Protein AF-0000000066246703 (afdb_homodimer)

Organism: Dehalococcoides mccartyi (strain CBDB1) (NCBI:txid255470)

InterPro domains:
  IPR011063 tRNA(Ile)-lysidine/2-thiocytidine synthase, N-terminal [PF01171] (22-210)
  IPR012094 tRNA(Ile)-lysidine synthase [MF_01161] (6-323)
  IPR012094 tRNA(Ile)-lysidine synthase [PTHR43033] (11-282)
  IPR012795 tRNA(Ile)-lysidine synthase, N-terminal [TIGR02432] (22-214)
  IPR012795 tRNA(Ile)-lysidine synthase, N-terminal [cd01992] (22-214)
  IPR012796 Lysidine-tRNA(Ile) synthetase, C-terminal [PF11734] (393-462)
  IPR012796 Lysidine-tRNA(Ile) synthetase, C-terminal [SM00977] (393-465)
  IPR012796 Lysidine-tRNA(Ile) synthetase, C-terminal [TIGR02433] (393-437)
  IPR014729 Rossmann-like alpha/beta/alpha sandwich fold [G3DSA:3.40.50.620] (1-221)

Foldseek 3Di:
DLLVVLVVVCVVQVVDAAAFEEEQEAQLALLSVLVVVSVLVVCVVHHYHYAYEYEQQCPPVVLSVVSVVNVVVVCVVSVHHYDYDYDHLVVQCVVVVDQSLVSVVLVVVLRVLQVCVVVVGPAYEYRDELLQQLLQLVVCVVVVQPLVSLLGDDQWDWDQRPPRGIHIYGYSRHHDDPVVSNVSCVVVVHDGDHCPPPVPSCVSSVCCVPPVVVVVCVVPVCVSVVSNVSSNVSVVVVVVLLVVLVVVCVVAWDDDPFKIKGFLVVLVPDDPSSNLVNVVVNVCVNVVHQVPPGSVQSVVLVVCSPPDFQDWDADPPRWIWGHADTMIMIGPPPLVVAPFDAFADKDWDAAQDWDDGRQKIKGKYKDQDPPPPPPVDALQKDKFQDVLQDGGKMKAADDPPQWAAFAPHDDIDHPVVVCVVVRPHPSCRRRFMFIDGPSYTQDRGSPTGGNSTDDDPPRRMMMMMGMDGDD/DLLVVLVVVCVVQVVDAAAFEEEQEAQLALLSVLVVVSVLVVCVVHHYHYAYEYEQQCPPVVLSVVSVVNVVVVCVVSVHHYDYDYDHLVVQCVVVVDQSLVSVVLVVVLRVLQVCVVVVGPAYEYRDELLQQLLQLVVCVVVVQPLVSLLGDDQWDWDQRPPRGIHIYGYSRHHDDPVRSNVSCVVVVHDGDHPPCPVPSCVSSVCCNPPVVVVVCVVPVCVSVVSNVSSNVSVVVVVVLLVVLVVVCVVAWDDDPFKIKGFLVSLVPDDPSSNLVNVVVNVCVNVVHQVPPGSVQSVVLVVCSPPDFQDKDADPPRWIWGHADTIIMIGPPPLVVAPFDAFADKDWDAAQDWDDGDQKIKGKYKDQDPPPPPPVDALQKDKFQDVLQDGGKMKAADDPPQWAAFAPHDDIDHPVVVCVVVRPHPSNRRRFMFIDGPSYTQDRGSPTGGNSTDDDPPRRMMMMMGMDGDD

Radius of gyration: 39.19 Å; Cα contacts (8 Å, |Δi|>4): 1667; chains: 2; bounding box: 87×118×100 Å

Solvent-accessible surface area (backbone atoms only — not comparable to full-atom values): 49951 Å² total; per-residue (Å²): 113,68,59,56,53,38,50,52,49,33,62,73,68,58,69,73,52,68,72,32,32,35,33,34,46,40,71,30,29,42,44,22,47,36,45,49,55,48,48,54,58,44,23,72,76,57,44,32,46,67,33,39,35,32,77,30,50,51,81,49,60,69,62,33,49,51,31,51,50,50,43,50,50,52,28,59,77,70,71,39,57,73,48,76,48,80,42,62,38,68,61,52,13,67,72,63,76,44,52,68,38,55,29,44,49,50,51,48,51,50,50,51,36,46,52,32,62,73,71,61,35,65,31,36,35,40,47,44,26,36,56,52,28,54,49,41,21,50,50,25,46,49,68,22,43,37,53,71,30,34,29,38,67,60,57,66,43,80,40,67,44,88,96,62,43,80,35,41,37,31,29,67,37,46,87,34,45,60,69,54,29,47,50,48,28,56,75,70,70,50,81,52,47,74,72,76,52,83,75,48,61,42,60,70,56,48,44,42,60,70,54,47,49,58,55,48,33,72,75,28,79,59,24,72,61,21,44,49,49,23,13,51,50,29,40,41,42,47,50,50,51,48,53,56,32,52,57,46,43,71,71,55,47,45,74,60,88,60,25,40,34,32,46,41,71,62,56,68,70,43,55,69,43,49,45,53,52,39,53,50,51,52,48,25,66,75,63,64,45,60,83,94,62,50,54,65,60,55,50,51,50,60,65,48,67,78,48,61,64,62,45,68,48,82,44,81,94,72,28,33,40,36,31,43,89,59,32,39,38,39,32,45,68,69,68,67,68,42,90,56,48,70,42,79,63,78,41,75,44,54,83,64,34,77,36,79,50,62,49,31,36,38,40,30,39,75,37,69,58,73,76,82,68,68,79,85,51,59,59,40,47,46,72,29,15,33,84,63,43,53,74,62,34,34,37,29,43,73,56,93,83,42,58,36,32,45,56,93,50,92,61,68,40,47,40,67,58,52,37,54,74,66,68,50,53,67,79,41,53,60,29,41,46,28,37,29,28,92,92,37,47,38,25,43,60,56,76,47,45,12,45,76,17,52,66,58,95,83,49,56,38,27,31,37,40,33,59,39,75,53,129,113,69,60,56,53,38,51,52,49,33,61,74,69,60,69,73,51,68,71,32,34,35,33,34,46,39,71,31,29,42,45,21,46,37,44,50,54,48,48,54,58,43,23,72,75,56,45,32,45,68,34,38,35,31,76,31,51,51,82,49,59,70,62,33,51,50,32,52,51,51,45,51,49,52,28,59,76,71,72,40,56,74,46,75,49,79,46,61,38,67,61,52,13,68,73,64,77,44,52,68,38,56,30,46,50,51,51,47,51,50,51,51,35,46,52,31,63,75,71,61,35,66,32,36,36,41,47,47,27,36,57,51,28,52,50,41,20,50,50,23,46,48,68,23,44,36,52,71,30,33,28,39,66,60,58,65,43,79,42,68,41,88,96,63,44,80,36,44,37,29,31,67,37,47,87,34,45,61,69,55,30,46,49,47,28,56,76,69,69,49,81,54,47,75,68,76,55,84,76,48,62,42,60,70,56,48,44,41,61,70,54,48,48,57,54,49,33,72,76,28,78,58,23,72,61,22,43,50,49,23,14,52,50,29,39,42,42,47,51,52,53,50,54,57,33,51,57,46,42,72,72,55,47,44,77,58,88,62,26,40,32,33,46,44,71,63,56,68,69,43,55,68,44,49,45,54,53,39,52,49,51,53,46,24,65,75,64,64,45,61,82,94,62,50,55,64,59,54,50,49,50,60,65,48,67,78,48,62,64,63,44,69,48,83,43,82,94,71,28,35,40,34,31,44,89,59,31,39,37,39,30,47,67,68,68,67,68,42,90,55,48,70,42,80,63,80,40,76,44,54,82,64,32,77,35,80,52,62,48,32,36,37,40,30,40,78,37,70,59,73,77,82,69,66,83,83,51,60,59,40,49,48,73,29,14,33,82,62,43,53,73,62,33,32,37,28,42,73,56,92,82,42,58,34,31,44,54,93,51,91,61,70,41,48,40,68,57,51,39,56,76,65,68,51,53,68,78,41,52,60,28,39,45,28,38,29,27,93,92,37,47,38,25,42,60,57,77,48,44,12,45,79,16,51,66,56,93,85,48,57,38,28,30,36,41,34,58,39,78,55,129

Nearest PDB structures (foldseek):
  3a2k-assembly2_B  TM=8.149E-01  e=2.353E-35  Geobacillus kaustophilus
  2e89-assembly2_C  TM=8.906E-01  e=2.451E-23  Aquifex aeolicus
  1ni5-assembly1_A-2  TM=6.206E-01  e=4.587E-25  Escherichia coli
  6scy-assembly1_A  TM=7.473E-01  e=1.588E-11  Methanococcus maripaludis S2
  3hj7-assembly1_A  TM=7.974E-01  e=1.014E-09  Geobacillus kaustophilus

Sequence (942 aa):
MLTERVSKYIKKQGLVSAGDEILLAVSGGPDSVCMLYIMHKLSREMGFSLRLAHLNHGLRAEESDRDAAYVTELASALGLPLCQQKVSVKAYQAEHHLSLEEAAREMRYAFLCRTAAEFGSAAVAVGHTLDDNIETVMLHLVRGSGTRGLQGLRPVLNRTIAGAGCLRVIRPLLCLGRAETQVYCREAGLLPRQDITNLSTEPLRNRIRLEVLPLLKTINPAFEETILRTAFIAGEEMALLDEVTSQMKAELVIRQDDVLMIEKIEMQRLHPALKRNLLRQMMEELLGGLKDIEARHIENIVQTMDKPAGRRIDLPYKLVFQVDYEHYLLGWGIDELCPYPPCQGEYRLGVGTETFLDGWVVKTEILPSPIGLDLSESSLVAYLDMDKAGTDLIVRTRAEGDQFQPLGMEDAKSLKEFMIDNKIPRNWRARVPLLISSKEILWLVGYRIGESAKVDENTRRVLRVEFRLLGMLTERVSKYIKKQGLVSAGDEILLAVSGGPDSVCMLYIMHKLSREMGFSLRLAHLNHGLRAEESDRDAAYVTELASALGLPLCQQKVSVKAYQAEHHLSLEEAAREMRYAFLCRTAAEFGSAAVAVGHTLDDNIETVMLHLVRGSGTRGLQGLRPVLNRTIAGAGCLRVIRPLLCLGRAETQVYCREAGLLPRQDITNLSTEPLRNRIRLEVLPLLKTINPAFEETILRTAFIAGEEMALLDEVTSQMKAELVIRQDDVLMIEKIEMQRLHPALKRNLLRQMMEELLGGLKDIEARHIENIVQTMDKPAGRRIDLPYKLVFQVDYEHYLLGWGIDELCPYPPCQGEYRLGVGTETFLDGWVVKTEILPSPIGLDLSESSLVAYLDMDKAGTDLIVRTRAEGDQFQPLGMEDAKSLKEFMIDNKIPRNWRARVPLLISSKEILWLVGYRIGESAKVDENTRRVLRVEFRLLG

Secondary structure (DSSP, 8-state):
-HHHHHHHHHHHHT---TT-EEEEE--SSHHHHHHHHHHHHHHHHHT-EEEEEEEE--TTHHHHHHHHHHHHHHHHHHT--EEEEE--HHHHHHHHT--HHHHHHHHHHHHHHHHHHHHT-SEEE----HHHHHHHHHHHHHHT-HHHHTT---SEEEEEETTTEEEEEE-TTTTS-HHHHHHHHHHTT-------TTS-S-HHHHHIIIIIHHHHHHH-TTHHHHHHHHHHHHHHHHHHHHHHHHHHHHHHEEEETTEEEEEHHHHHHS-HHHHHHHHHHHHHHHHSS-TT--HHHHHHHHHHHTSPTT-EEE-GGG-EEEE-SSEEEEES-GGGG-SSPP--S-EEEPTTSEEEETTEEEEEEEES-STT--TTS-TTEEEEEHHHH-S-EEEE---TT-EE-BTT-SS-EEHHHHHHHTT--HHHHTT--EEEETTEEEEETTTEEBGGG---TT---EEEEEEEE--/-HHHHHHHHHHHHT---TT-EEEEE--SSHHHHHHHHHHHHHHHHHT-EEEEEEEE--TTHHHHHHHHHHHHHHHHHHT--EEEEE--HHHHHHHHT--HHHHHHHHHHHHHHHHHHHHT-SEEE----HHHHHHHHHHHHHHT-HHHHTT---SEEEEEETTTEEEEEE-TTTTS-HHHHHHHHHHTT-------GGG-S-HHHHHIIIIIHHHHHHH-TTHHHHHHHHHHHHHHHHHHHHHHHHHHHHHHEEEETTEEEEEHHHHHHS-HHHHHHHHHHHHHHHHSS-TT--HHHHHHHHHHTTSPTT-EEE-GGG-EEEE-SSEEEEES-GGGG-SSPP--S-EEEPTTSEEEETTEEEEEEEES-STT--TTS-TTEEEEEHHHH-S-EEEE---TT-EE-BTT-SS-EEHHHHHHHTT--HHHHTT--EEEETTEEEEETTTEEBGGG---TT---EEEEEEEE--

pLDDT: mean 89.45, std 8.92, range [43.19, 98.25]

Structure (mmCIF, N/CA/C/O backbone):
data_AF-0000000066246703-model_v1
#
loop_
_entity.id
_entity.type
_entity.pdbx_description
1 polymer 'tRNA(Ile)-lysidine synthase'
#
loop_
_atom_site.group_PDB
_atom_site.id
_atom_site.type_symbol
_atom_site.label_atom_id
_atom_site.label_alt_id
_atom_site.label_comp_id
_atom_site.label_asym_id
_atom_site.label_entity_id
_atom_site.label_seq_id
_atom_site.pdbx_PDB_ins_code
_atom_site.Cartn_x
_atom_site.Cartn_y
_atom_site.Cartn_z
_atom_site.occupancy
_atom_site.B_iso_or_equiv
_atom_site.auth_seq_id
_atom_site.auth_comp_id
_atom_site.auth_asym_id
_atom_site.auth_atom_id
_atom_site.pdbx_PDB_model_num
ATOM 1 N N . MET A 1 1 ? -27.906 -14.508 -15.797 1 78.5 1 MET A N 1
ATOM 2 C CA . MET A 1 1 ? -26.469 -14.633 -15.641 1 78.5 1 MET A CA 1
ATOM 3 C C . MET A 1 1 ? -25.906 -13.445 -14.867 1 78.5 1 MET A C 1
ATOM 5 O O . MET A 1 1 ? -25.25 -13.625 -13.828 1 78.5 1 MET A O 1
ATOM 9 N N . LEU A 1 2 ? -26.469 -12.133 -15.141 1 91.75 2 LEU A N 1
ATOM 10 C CA . LEU A 1 2 ? -25.938 -10.961 -14.461 1 91.75 2 LEU A CA 1
ATOM 11 C C . LEU A 1 2 ? -26.453 -10.875 -13.031 1 91.75 2 LEU A C 1
ATOM 13 O O . LEU A 1 2 ? -25.719 -10.547 -12.109 1 91.75 2 LEU A O 1
ATOM 17 N N . THR A 1 3 ? -27.75 -11.297 -12.852 1 94 3 THR A N 1
ATOM 18 C CA . THR A 1 3 ? -28.375 -11.258 -11.539 1 94 3 THR A CA 1
ATOM 19 C C . THR A 1 3 ? -27.656 -12.188 -10.57 1 94 3 THR A C 1
ATOM 21 O O . THR A 1 3 ? -27.5 -11.859 -9.391 1 94 3 THR A O 1
ATOM 24 N N . GLU A 1 4 ? -27.219 -13.281 -11.086 1 94.69 4 GLU A N 1
ATOM 25 C CA . GLU A 1 4 ? -26.5 -14.242 -10.258 1 94.69 4 GLU A CA 1
ATOM 26 C C . GLU A 1 4 ? -25.156 -13.703 -9.805 1 94.69 4 GLU A C 1
ATOM 28 O O . GLU A 1 4 ? -24.734 -13.914 -8.664 1 94.69 4 GLU A O 1
ATOM 33 N N . ARG A 1 5 ? -24.531 -13.07 -10.695 1 94.88 5 ARG A N 1
ATOM 34 C CA . ARG A 1 5 ? -23.25 -12.469 -10.367 1 94.88 5 ARG A CA 1
ATOM 35 C C . ARG A 1 5 ? -23.391 -11.398 -9.297 1 94.88 5 ARG A C 1
ATOM 37 O O . ARG A 1 5 ? -22.578 -11.305 -8.383 1 94.88 5 ARG A O 1
ATOM 44 N N . VAL A 1 6 ? -24.422 -10.578 -9.414 1 96.62 6 VAL A N 1
ATOM 45 C CA . VAL A 1 6 ? -24.672 -9.523 -8.438 1 96.62 6 VAL A CA 1
ATOM 46 C C . VAL A 1 6 ? -25.047 -10.141 -7.094 1 96.62 6 VAL A C 1
ATOM 48 O O . VAL A 1 6 ? -24.641 -9.656 -6.035 1 96.62 6 VAL A O 1
ATOM 51 N N . SER A 1 7 ? -25.828 -11.195 -7.16 1 96.75 7 SER A N 1
ATOM 52 C CA . SER A 1 7 ? -26.219 -11.898 -5.945 1 96.75 7 SER A CA 1
ATOM 53 C C . SER A 1 7 ? -25 -12.406 -5.188 1 96.75 7 SER A C 1
ATOM 55 O O . SER A 1 7 ? -24.875 -12.211 -3.975 1 96.75 7 SER A O 1
ATOM 57 N N . LYS A 1 8 ? -24.109 -13.039 -5.922 1 94.31 8 LYS A N 1
ATOM 58 C CA . LYS A 1 8 ? -22.875 -13.555 -5.324 1 94.31 8 LYS A CA 1
ATOM 59 C C . LYS A 1 8 ? -22.031 -12.422 -4.75 1 94.31 8 LYS A C 1
ATOM 61 O O . LYS A 1 8 ? -21.438 -12.57 -3.678 1 94.31 8 LYS A O 1
ATOM 66 N N . TYR A 1 9 ? -22 -11.352 -5.445 1 94.31 9 TYR A N 1
ATOM 67 C CA . TYR A 1 9 ? -21.219 -10.195 -5.02 1 94.31 9 TYR A CA 1
ATOM 68 C C . TYR A 1 9 ? -21.797 -9.594 -3.742 1 94.31 9 TYR A C 1
ATOM 70 O O . TYR A 1 9 ? -21.062 -9.266 -2.814 1 94.31 9 TYR A O 1
ATOM 78 N N . ILE A 1 10 ? -23.078 -9.461 -3.641 1 95.94 10 ILE A N 1
ATOM 79 C CA . ILE A 1 10 ? -23.766 -8.891 -2.488 1 95.94 10 ILE A CA 1
ATOM 80 C C . ILE A 1 10 ? -23.516 -9.75 -1.255 1 95.94 10 ILE A C 1
ATOM 82 O O . ILE A 1 10 ? -23.234 -9.234 -0.172 1 95.94 10 ILE A O 1
ATOM 86 N N . LYS A 1 11 ? -23.562 -11.031 -1.47 1 93.56 11 LYS A N 1
ATOM 87 C CA . LYS A 1 11 ? -23.344 -11.961 -0.364 1 93.56 11 LYS A CA 1
ATOM 88 C C . LYS A 1 11 ? -21.891 -11.922 0.104 1 93.56 11 LYS A C 1
ATOM 90 O O . LYS A 1 11 ? -21.625 -11.867 1.306 1 93.56 11 LYS A O 1
ATOM 95 N N . LYS A 1 12 ? -21.047 -11.906 -0.843 1 89.62 12 LYS A N 1
ATOM 96 C CA . LYS A 1 12 ? -19.625 -11.906 -0.541 1 89.62 12 LYS A CA 1
ATOM 97 C C . LYS A 1 12 ? -19.219 -10.656 0.231 1 89.62 12 LYS A C 1
ATOM 99 O O . LYS A 1 12 ? -18.422 -10.719 1.166 1 89.62 12 LYS A O 1
ATOM 104 N N . GLN A 1 13 ? -19.781 -9.508 -0.114 1 91.19 13 GLN A N 1
ATOM 105 C CA . GLN A 1 13 ? -19.391 -8.234 0.477 1 91.19 13 GLN A CA 1
ATOM 106 C C . GLN A 1 13 ? -20.281 -7.879 1.662 1 91.19 13 GLN A C 1
ATOM 108 O O . GLN A 1 13 ? -20.031 -6.891 2.359 1 91.19 13 GLN A O 1
ATOM 113 N N . GLY A 1 14 ? -21.281 -8.617 1.892 1 92.19 14 GLY A N 1
ATOM 114 C CA . GLY A 1 14 ? -22.203 -8.344 2.984 1 92.19 14 GLY A CA 1
ATOM 115 C C . GLY A 1 14 ? -22.922 -7.012 2.836 1 92.19 14 GLY A C 1
ATOM 116 O O . GLY A 1 14 ? -22.953 -6.215 3.775 1 92.19 14 GLY A O 1
ATOM 117 N N . LEU A 1 15 ? -23.484 -6.773 1.687 1 95.19 15 LEU A N 1
ATOM 118 C CA . LEU A 1 15 ? -24.062 -5.469 1.387 1 95.19 15 LEU A CA 1
ATOM 119 C C . LEU A 1 15 ? -25.438 -5.324 2.031 1 95.19 15 LEU A C 1
ATOM 121 O O . LEU A 1 15 ? -25.844 -4.223 2.412 1 95.19 15 LEU A O 1
ATOM 125 N N . VAL A 1 16 ? -26.188 -6.5 2.084 1 95.69 16 VAL A N 1
ATOM 126 C CA . VAL A 1 16 ? -27.562 -6.449 2.6 1 95.69 16 VAL A CA 1
ATOM 127 C C . VAL A 1 16 ? -27.797 -7.641 3.521 1 95.69 16 VAL A C 1
ATOM 129 O O . VAL A 1 16 ? -27.094 -8.648 3.453 1 95.69 16 VAL A O 1
ATOM 132 N N . SER A 1 17 ? -28.75 -7.414 4.383 1 94.69 17 SER A N 1
ATOM 133 C CA . SER A 1 17 ? -29.219 -8.484 5.258 1 94.69 17 SER A CA 1
ATOM 134 C C . SER A 1 17 ? -30.734 -8.625 5.191 1 94.69 17 SER A C 1
ATOM 136 O O . SER A 1 17 ? -31.438 -7.676 4.828 1 94.69 17 SER A O 1
ATOM 138 N N . ALA A 1 18 ? -31.141 -9.836 5.633 1 95.19 18 ALA A N 1
ATOM 139 C CA . ALA A 1 18 ? -32.594 -10.047 5.695 1 95.19 18 ALA A CA 1
ATOM 140 C C . ALA A 1 18 ? -33.25 -9.078 6.672 1 95.19 18 ALA A C 1
ATOM 142 O O . ALA A 1 18 ? -32.719 -8.844 7.766 1 95.19 18 ALA A O 1
ATOM 143 N N . GLY A 1 19 ? -34.312 -8.461 6.172 1 95.38 19 GLY A N 1
ATOM 144 C CA . GLY A 1 19 ? -35.031 -7.531 7.027 1 95.38 19 GLY A CA 1
ATOM 145 C C . GLY A 1 19 ? -34.625 -6.086 6.801 1 95.38 19 GLY A C 1
ATOM 146 O O . GLY A 1 19 ? -35.344 -5.168 7.23 1 95.38 19 GLY A O 1
ATOM 147 N N . ASP A 1 20 ? -33.594 -5.852 6.059 1 96.12 20 ASP A N 1
ATOM 148 C CA . ASP A 1 20 ? -33.125 -4.496 5.785 1 96.12 20 ASP A CA 1
ATOM 149 C C . ASP A 1 20 ? -34.062 -3.773 4.832 1 96.12 20 ASP A C 1
ATOM 151 O O . ASP A 1 20 ? -34.688 -4.402 3.969 1 96.12 20 ASP A O 1
ATOM 155 N N . GLU A 1 21 ? -34.219 -2.51 5.02 1 97.38 21 GLU A N 1
ATOM 156 C CA . GLU A 1 21 ? -34.75 -1.648 3.969 1 97.38 21 GLU A CA 1
ATOM 157 C C . GLU A 1 21 ? -33.656 -0.897 3.246 1 97.38 21 GLU A C 1
ATOM 159 O O . GLU A 1 21 ? -32.844 -0.2 3.879 1 97.38 21 GLU A O 1
ATOM 164 N N . ILE A 1 22 ? -33.656 -1.087 1.996 1 98.19 22 ILE A N 1
ATOM 165 C CA . ILE A 1 22 ? -32.594 -0.473 1.206 1 98.19 22 ILE A CA 1
ATOM 166 C C . ILE A 1 22 ? -33.188 0.674 0.376 1 98.19 22 ILE A C 1
ATOM 168 O O . ILE A 1 22 ? -34.125 0.483 -0.383 1 98.19 22 ILE A O 1
ATOM 172 N N . LEU A 1 23 ? -32.562 1.831 0.576 1 98.25 23 LEU A N 1
ATOM 173 C CA . LEU A 1 23 ? -32.938 2.992 -0.233 1 98.25 23 LEU A CA 1
ATOM 174 C C . LEU A 1 23 ? -32.156 3.006 -1.538 1 98.25 23 LEU A C 1
ATOM 176 O O . LEU A 1 23 ? -30.922 3.098 -1.525 1 98.25 23 LEU A O 1
ATOM 180 N N . LEU A 1 24 ? -32.844 2.932 -2.68 1 97.94 24 LEU A N 1
ATOM 181 C CA . LEU A 1 24 ? -32.188 2.916 -3.98 1 97.94 24 LEU A CA 1
ATOM 182 C C . LEU A 1 24 ? -32.156 4.305 -4.605 1 97.94 24 LEU A C 1
ATOM 184 O O . LEU A 1 24 ? -33.219 4.887 -4.848 1 97.94 24 LEU A O 1
ATOM 188 N N . ALA A 1 25 ? -30.984 4.766 -4.828 1 96.75 25 ALA A N 1
ATOM 189 C CA . ALA A 1 25 ? -30.875 6.016 -5.574 1 96.75 25 ALA A CA 1
ATOM 190 C C . ALA A 1 25 ? -31 5.77 -7.074 1 96.75 25 ALA A C 1
ATOM 192 O O . ALA A 1 25 ? -30.125 5.16 -7.691 1 96.75 25 ALA A O 1
ATOM 193 N N . VAL A 1 26 ? -32.094 6.297 -7.648 1 94.81 26 VAL A N 1
ATOM 194 C CA . VAL A 1 26 ? -32.375 6.02 -9.055 1 94.81 26 VAL A CA 1
ATOM 195 C C . VAL A 1 26 ? -32.438 7.332 -9.836 1 94.81 26 VAL A C 1
ATOM 197 O O . VAL A 1 26 ? -33.281 8.172 -9.578 1 94.81 26 VAL A O 1
ATOM 200 N N . SER A 1 27 ? -31.531 7.477 -10.781 1 89.25 27 SER A N 1
ATOM 201 C CA . SER A 1 27 ? -31.484 8.688 -11.594 1 89.25 27 SER A CA 1
ATOM 202 C C . SER A 1 27 ? -32.344 8.539 -12.852 1 89.25 27 SER A C 1
ATOM 204 O O . SER A 1 27 ? -32.719 9.531 -13.477 1 89.25 27 SER A O 1
ATOM 206 N N . GLY A 1 28 ? -32.656 7.312 -13.234 1 89.44 28 GLY A N 1
ATOM 207 C CA . GLY A 1 28 ? -33.344 7.059 -14.477 1 89.44 28 GLY A CA 1
ATOM 208 C C . GLY A 1 28 ? -32.438 6.605 -15.602 1 89.44 28 GLY A C 1
ATOM 209 O O . GLY A 1 28 ? -32.906 6.172 -16.656 1 89.44 28 GLY A O 1
ATOM 210 N N . GLY A 1 29 ? -31.125 6.664 -15.398 1 90.31 29 GLY A N 1
ATOM 211 C CA . GLY A 1 29 ? -30.156 6.199 -16.375 1 90.31 29 GLY A CA 1
ATOM 212 C C . GLY A 1 29 ? -30.016 4.688 -16.406 1 90.31 29 GLY A C 1
ATOM 213 O O . GLY A 1 29 ? -30.609 3.99 -15.578 1 90.31 29 GLY A O 1
ATOM 214 N N . PRO A 1 30 ? -29.281 4.172 -17.328 1 92.31 30 PRO A N 1
ATOM 215 C CA . PRO A 1 30 ? -29.188 2.725 -17.516 1 92.31 30 PRO A CA 1
ATOM 216 C C . PRO A 1 30 ? -28.656 1.997 -16.297 1 92.31 30 PRO A C 1
ATOM 218 O O . PRO A 1 30 ? -29.172 0.943 -15.914 1 92.31 30 PRO A O 1
ATOM 221 N N . ASP A 1 31 ? -27.656 2.549 -15.625 1 94.12 31 ASP A N 1
ATOM 222 C CA . ASP A 1 31 ? -27.031 1.873 -14.492 1 94.12 31 ASP A CA 1
ATOM 223 C C . ASP A 1 31 ? -27.984 1.819 -13.297 1 94.12 31 ASP A C 1
ATOM 225 O O . ASP A 1 31 ? -28.141 0.775 -12.664 1 94.12 31 ASP A O 1
ATOM 229 N N . SER A 1 32 ? -28.641 2.936 -13.039 1 94.94 32 SER A N 1
ATOM 230 C CA . SER A 1 32 ? -29.547 2.975 -11.898 1 94.94 32 SER A CA 1
ATOM 231 C C . SER A 1 32 ? -30.781 2.119 -12.141 1 94.94 32 SER A C 1
ATOM 233 O O . SER A 1 32 ? -31.297 1.474 -11.227 1 94.94 32 SER A O 1
ATOM 235 N N . VAL A 1 33 ? -31.234 2.107 -13.359 1 95.38 33 VAL A N 1
ATOM 236 C CA . VAL A 1 33 ? -32.406 1.312 -13.703 1 95.38 33 VAL A CA 1
ATOM 237 C C . VAL A 1 33 ? -32.062 -0.174 -13.648 1 95.38 33 VAL A C 1
ATOM 239 O O . VAL A 1 33 ? -32.844 -0.983 -13.156 1 95.38 33 VAL A O 1
ATOM 242 N N . CYS A 1 34 ? -30.906 -0.483 -14.211 1 96 34 CYS A N 1
ATOM 243 C CA . CYS A 1 34 ? -30.438 -1.859 -14.102 1 96 34 CYS A CA 1
ATOM 244 C C . CYS A 1 34 ? -30.359 -2.295 -12.641 1 96 34 CYS A C 1
ATOM 246 O O . CYS A 1 34 ? -30.844 -3.375 -12.289 1 96 34 CYS A O 1
ATOM 248 N N . MET A 1 35 ? -29.781 -1.453 -11.812 1 97.38 35 MET A N 1
ATOM 249 C CA . MET A 1 35 ? -29.688 -1.735 -10.383 1 97.38 35 MET A CA 1
ATOM 250 C C . MET A 1 35 ? -31.062 -1.982 -9.789 1 97.38 35 MET A C 1
ATOM 252 O O . MET A 1 35 ? -31.25 -2.926 -9.016 1 97.38 35 MET A O 1
ATOM 256 N N . LEU A 1 36 ? -32.031 -1.143 -10.125 1 97.19 36 LEU A N 1
ATOM 257 C CA . LEU A 1 36 ? -33.406 -1.228 -9.609 1 97.19 36 LEU A CA 1
ATOM 258 C C . LEU A 1 36 ? -34 -2.6 -9.891 1 97.19 36 LEU A C 1
ATOM 260 O O . LEU A 1 36 ? -34.5 -3.258 -8.977 1 97.19 36 LEU A O 1
ATOM 264 N N . TYR A 1 37 ? -33.875 -3.062 -11.062 1 96.81 37 TYR A N 1
ATOM 265 C CA . TYR A 1 37 ? -34.531 -4.309 -11.453 1 96.81 37 TYR A CA 1
ATOM 266 C C . TYR A 1 37 ? -33.812 -5.508 -10.828 1 96.81 37 TYR A C 1
ATOM 268 O O . TYR A 1 37 ? -34.469 -6.445 -10.359 1 96.81 37 TYR A O 1
ATOM 276 N N . ILE A 1 38 ? -32.531 -5.461 -10.852 1 96.94 38 ILE A N 1
ATOM 277 C CA . ILE A 1 38 ? -31.766 -6.559 -10.266 1 96.94 38 ILE A CA 1
ATOM 278 C C . ILE A 1 38 ? -32.031 -6.641 -8.766 1 96.94 38 ILE A C 1
ATOM 280 O O . ILE A 1 38 ? -32.312 -7.719 -8.234 1 96.94 38 ILE A O 1
ATOM 284 N N . MET A 1 39 ? -32 -5.496 -8.117 1 97.69 39 MET A N 1
ATOM 285 C CA . MET A 1 39 ? -32.219 -5.461 -6.672 1 97.69 39 MET A CA 1
ATOM 286 C C . MET A 1 39 ? -33.625 -5.855 -6.32 1 97.69 39 MET A C 1
ATOM 288 O O . MET A 1 39 ? -33.875 -6.465 -5.281 1 97.69 39 MET A O 1
ATOM 292 N N . HIS A 1 40 ? -34.531 -5.434 -7.133 1 97.25 40 HIS A N 1
ATOM 293 C CA . HIS A 1 40 ? -35.938 -5.816 -6.922 1 97.25 40 HIS A CA 1
ATOM 294 C C . HIS A 1 40 ? -36.094 -7.332 -6.949 1 97.25 40 HIS A C 1
ATOM 296 O O . HIS A 1 40 ? -36.781 -7.902 -6.098 1 97.25 40 HIS A O 1
ATOM 302 N N . LYS A 1 41 ? -35.531 -7.965 -7.949 1 96 41 LYS A N 1
ATOM 303 C CA . LYS A 1 41 ? -35.562 -9.422 -8.039 1 96 41 LYS A CA 1
ATOM 304 C C . LYS A 1 41 ? -34.938 -10.062 -6.816 1 96 41 LYS A C 1
ATOM 306 O O . LYS A 1 41 ? -35.469 -11.016 -6.242 1 96 41 LYS A O 1
ATOM 311 N N . LEU A 1 42 ? -33.812 -9.555 -6.418 1 96.88 42 LEU A N 1
ATOM 312 C CA . LEU A 1 42 ? -33.062 -10.133 -5.32 1 96.88 42 LEU A CA 1
ATOM 313 C C . LEU A 1 42 ? -33.75 -9.875 -3.982 1 96.88 42 LEU A C 1
ATOM 315 O O . LEU A 1 42 ? -33.531 -10.625 -3.023 1 96.88 42 LEU A O 1
ATOM 319 N N . SER A 1 43 ? -34.5 -8.758 -3.912 1 96.62 43 SER A N 1
ATOM 320 C CA . SER A 1 43 ? -35.188 -8.445 -2.672 1 96.62 43 SER A CA 1
ATOM 321 C C . SER A 1 43 ? -36.156 -9.555 -2.277 1 96.62 43 SER A C 1
ATOM 323 O O . SER A 1 43 ? -36.281 -9.875 -1.094 1 96.62 43 SER A O 1
ATOM 325 N N . ARG A 1 44 ? -36.719 -10.188 -3.188 1 93.81 44 ARG A N 1
ATOM 326 C CA . ARG A 1 44 ? -37.656 -11.281 -2.957 1 93.81 44 ARG A CA 1
ATOM 327 C C . ARG A 1 44 ? -36.906 -12.547 -2.525 1 93.81 44 ARG A C 1
ATOM 329 O O . ARG A 1 44 ? -37.406 -13.297 -1.673 1 93.81 44 ARG A O 1
ATOM 336 N N . GLU A 1 45 ? -35.781 -12.688 -3.066 1 94.25 45 GLU A N 1
ATOM 337 C CA . GLU A 1 45 ? -34.969 -13.891 -2.809 1 94.25 45 GLU A CA 1
ATOM 338 C C . GLU A 1 45 ? -34.25 -13.789 -1.474 1 94.25 45 GLU A C 1
ATOM 340 O O . GLU A 1 45 ? -34.062 -14.797 -0.783 1 94.25 45 GLU A O 1
ATOM 345 N N . MET A 1 46 ? -33.812 -12.648 -1.098 1 95 46 MET A N 1
ATOM 346 C CA . MET A 1 46 ? -32.938 -12.484 0.042 1 95 46 MET A CA 1
ATOM 347 C C . MET A 1 46 ? -33.656 -11.891 1.235 1 95 46 MET A C 1
ATOM 349 O O . MET A 1 46 ? -33.125 -11.867 2.35 1 95 46 MET A O 1
ATOM 353 N N . GLY A 1 47 ? -34.812 -11.344 1.079 1 95.75 47 GLY A N 1
ATOM 354 C CA . GLY A 1 47 ? -35.688 -10.938 2.18 1 95.75 47 GLY A CA 1
ATOM 355 C C . GLY A 1 47 ? -35.438 -9.508 2.631 1 95.75 47 GLY A C 1
ATOM 356 O O . GLY A 1 47 ? -35.5 -9.211 3.826 1 95.75 47 GLY A O 1
ATOM 357 N N . PHE A 1 48 ? -35 -8.625 1.779 1 96.75 48 PHE A N 1
ATOM 358 C CA . PHE A 1 48 ? -34.938 -7.203 2.104 1 96.75 48 PHE A CA 1
ATOM 359 C C . PHE A 1 48 ? -36 -6.414 1.328 1 96.75 48 PHE A C 1
ATOM 361 O O . PHE A 1 48 ? -36.625 -6.953 0.428 1 96.75 48 PHE A O 1
ATOM 368 N N . SER A 1 49 ? -36.281 -5.195 1.79 1 97.38 49 SER A N 1
ATOM 369 C CA . SER A 1 49 ? -37.25 -4.344 1.11 1 97.38 49 SER A CA 1
ATOM 370 C C . SER A 1 49 ? -36.562 -3.15 0.446 1 97.38 49 SER A C 1
ATOM 372 O O . SER A 1 49 ? -35.406 -2.828 0.758 1 97.38 49 SER A O 1
ATOM 374 N N . LEU A 1 50 ? -37.344 -2.578 -0.538 1 97.88 50 LEU A N 1
ATOM 375 C CA . LEU A 1 50 ? -36.75 -1.506 -1.331 1 97.88 50 LEU A CA 1
ATOM 376 C C . LEU A 1 50 ? -37.625 -0.243 -1.257 1 97.88 50 LEU A C 1
ATOM 378 O O . LEU A 1 50 ? -38.844 -0.32 -1.198 1 97.88 50 LEU A O 1
ATOM 382 N N . ARG A 1 51 ? -36.906 0.853 -1.202 1 97.69 51 ARG A N 1
ATOM 383 C CA . ARG A 1 51 ? -37.5 2.182 -1.397 1 97.69 51 ARG A CA 1
ATOM 384 C C . ARG A 1 51 ? -36.656 2.988 -2.398 1 97.69 51 ARG A C 1
ATOM 386 O O . ARG A 1 51 ? -35.438 2.924 -2.393 1 97.69 51 ARG A O 1
ATOM 393 N N . LEU A 1 52 ? -37.375 3.744 -3.254 1 97.94 52 LEU A N 1
ATOM 394 C CA . LEU A 1 52 ? -36.688 4.516 -4.273 1 97.94 52 LEU A CA 1
ATOM 395 C C . LEU A 1 52 ? -36.531 5.973 -3.848 1 97.94 52 LEU A C 1
ATOM 397 O O . LEU A 1 52 ? -37.406 6.527 -3.195 1 97.94 52 LEU A O 1
ATOM 401 N N . ALA A 1 53 ? -35.406 6.477 -4.156 1 97.31 53 ALA A N 1
ATOM 402 C CA . ALA A 1 53 ? -35.156 7.902 -3.979 1 97.31 53 ALA A CA 1
ATOM 403 C C . ALA A 1 53 ? -34.625 8.531 -5.266 1 97.31 53 ALA A C 1
ATOM 405 O O . ALA A 1 53 ? -33.75 7.992 -5.914 1 97.31 53 ALA A O 1
ATOM 406 N N . HIS A 1 54 ? -35.25 9.625 -5.668 1 95.06 54 HIS A N 1
ATOM 407 C CA . HIS A 1 54 ? -34.844 10.344 -6.879 1 95.06 54 HIS A CA 1
ATOM 408 C C . HIS A 1 54 ? -34.719 11.836 -6.621 1 95.06 54 HIS A C 1
ATOM 410 O O . HIS A 1 54 ? -35.688 12.461 -6.133 1 95.06 54 HIS A O 1
ATOM 416 N N . LEU A 1 55 ? -33.5 12.297 -6.914 1 90.94 55 LEU A N 1
ATOM 417 C CA . LEU A 1 55 ? -33.281 13.734 -6.789 1 90.94 55 LEU A CA 1
ATOM 418 C C . LEU A 1 55 ? -33.312 14.406 -8.156 1 90.94 55 LEU A C 1
ATOM 420 O O . LEU A 1 55 ? -32.531 14.078 -9.039 1 90.94 55 LEU A O 1
ATOM 424 N N . ASN A 1 56 ? -34.188 15.312 -8.312 1 86.12 56 ASN A N 1
ATOM 425 C CA . ASN A 1 56 ? -34.281 16.141 -9.516 1 86.12 56 ASN A CA 1
ATOM 426 C C . ASN A 1 56 ? -33.406 17.391 -9.391 1 86.12 56 ASN A C 1
ATOM 428 O O . ASN A 1 56 ? -33.812 18.344 -8.711 1 86.12 56 ASN A O 1
ATOM 432 N N . HIS A 1 57 ? -32.281 17.422 -10.086 1 78.31 57 HIS A N 1
ATOM 433 C CA . HIS A 1 57 ? -31.281 18.469 -9.914 1 78.31 57 HIS A CA 1
ATOM 434 C C . HIS A 1 57 ? -31.703 19.75 -10.609 1 78.31 57 HIS A C 1
ATOM 436 O O . HIS A 1 57 ? -31.094 20.812 -10.383 1 78.31 57 HIS A O 1
ATOM 442 N N . GLY A 1 58 ? -32.656 19.734 -11.414 1 69.31 58 GLY A N 1
ATOM 443 C CA . GLY A 1 58 ? -33.219 20.906 -12.07 1 69.31 58 GLY A CA 1
ATOM 444 C C . GLY A 1 58 ? -32.25 21.547 -13.055 1 69.31 58 GLY A C 1
ATOM 445 O O . GLY A 1 58 ? -32.375 22.719 -13.391 1 69.31 58 GLY A O 1
ATOM 446 N N . LEU A 1 59 ? -31.141 20.875 -13.367 1 65.75 59 LEU A N 1
ATOM 447 C CA . LEU A 1 59 ? -30.094 21.438 -14.211 1 65.75 59 LEU A CA 1
ATOM 448 C C . LEU A 1 59 ? -30.578 21.594 -15.648 1 65.75 59 LEU A C 1
ATOM 450 O O . LEU A 1 59 ? -30.203 22.547 -16.328 1 65.75 59 LEU A O 1
ATOM 454 N N . ARG A 1 60 ? -31.359 20.625 -16.203 1 64.25 60 ARG A N 1
ATOM 455 C CA . ARG A 1 60 ? -31.953 20.703 -17.547 1 64.25 60 ARG A CA 1
ATOM 456 C C . ARG A 1 60 ? -33.469 20.688 -17.469 1 64.25 60 ARG A C 1
ATOM 458 O O . ARG A 1 60 ? -34.094 19.672 -17.812 1 64.25 60 ARG A O 1
ATOM 465 N N . ALA A 1 61 ? -34.031 21.609 -17.031 1 65.31 61 ALA A N 1
ATOM 466 C CA . ALA A 1 61 ? -35.438 21.812 -16.672 1 65.31 61 ALA A CA 1
ATOM 467 C C . ALA A 1 61 ? -36.312 20.688 -17.234 1 65.31 61 ALA A C 1
ATOM 469 O O . ALA A 1 61 ? -36.781 19.828 -16.484 1 65.31 61 ALA A O 1
ATOM 470 N N . GLU A 1 62 ? -36.438 20.562 -18.547 1 70.5 62 GLU A N 1
ATOM 471 C CA . GLU A 1 62 ? -37.375 19.625 -19.172 1 70.5 62 GLU A CA 1
ATOM 472 C C . GLU A 1 62 ? -36.875 18.188 -19.062 1 70.5 62 GLU A C 1
ATOM 474 O O . GLU A 1 62 ? -37.656 17.281 -18.766 1 70.5 62 GLU A O 1
ATOM 479 N N . GLU A 1 63 ? -35.625 18.047 -19.25 1 76.81 63 GLU A N 1
ATOM 480 C CA . GLU A 1 63 ? -35.062 16.703 -19.219 1 76.81 63 GLU A CA 1
ATOM 481 C C . GLU A 1 63 ? -35.125 16.125 -17.797 1 76.81 63 GLU A C 1
ATOM 483 O O . GLU A 1 63 ? -35.375 14.938 -17.609 1 76.81 63 GLU A O 1
ATOM 488 N N . SER A 1 64 ? -34.938 16.953 -16.812 1 79.5 64 SER A N 1
ATOM 489 C CA . SER A 1 64 ? -35 16.516 -15.414 1 79.5 64 SER A CA 1
ATOM 490 C C . SER A 1 64 ? -36.406 16.109 -15.023 1 79.5 64 SER A C 1
ATOM 492 O O . SER A 1 64 ? -36.594 15.148 -14.266 1 79.5 64 SER A O 1
ATOM 494 N N . ASP A 1 65 ? -37.312 16.75 -15.555 1 83.44 65 ASP A N 1
ATOM 495 C CA . ASP A 1 65 ? -38.688 16.422 -15.258 1 83.44 65 ASP A CA 1
ATOM 496 C C . ASP A 1 65 ? -39.094 15.102 -15.922 1 83.44 65 ASP A C 1
ATOM 498 O O . ASP A 1 65 ? -39.875 14.328 -15.367 1 83.44 65 ASP A O 1
ATOM 502 N N . ARG A 1 66 ? -38.594 14.891 -17.078 1 84.81 66 ARG A N 1
ATOM 503 C CA . ARG A 1 66 ? -38.875 13.633 -17.766 1 84.81 66 ARG A CA 1
ATOM 504 C C . ARG A 1 66 ? -38.25 12.453 -17.031 1 84.81 66 ARG A C 1
ATOM 506 O O . ARG A 1 66 ? -38.875 11.383 -16.953 1 84.81 66 ARG A O 1
ATOM 513 N N . ASP A 1 67 ? -37.094 12.711 -16.547 1 88.06 67 ASP A N 1
ATOM 514 C CA . ASP A 1 67 ? -36.469 11.672 -15.75 1 88.06 67 ASP A CA 1
ATOM 515 C C . ASP A 1 67 ? -37.281 11.328 -14.508 1 88.06 67 ASP A C 1
ATOM 517 O O . ASP A 1 67 ? -37.469 10.156 -14.172 1 88.06 67 ASP A O 1
ATOM 521 N N . ALA A 1 68 ? -37.75 12.344 -13.852 1 89.81 68 ALA A N 1
ATOM 522 C CA . ALA A 1 68 ? -38.562 12.156 -12.656 1 89.81 68 ALA A CA 1
ATOM 523 C C . ALA A 1 68 ? -39.844 11.367 -12.969 1 89.81 68 ALA A C 1
ATOM 525 O O . ALA A 1 68 ? -40.25 10.508 -12.195 1 89.81 68 ALA A O 1
ATOM 526 N N . ALA A 1 69 ? -40.438 11.703 -14.094 1 91.56 69 ALA A N 1
ATOM 527 C CA . ALA A 1 69 ? -41.656 11.008 -14.523 1 91.56 69 ALA A CA 1
ATOM 528 C C . ALA A 1 69 ? -41.344 9.539 -14.828 1 91.56 69 ALA A C 1
ATOM 530 O O . ALA A 1 69 ? -42.156 8.656 -14.5 1 91.56 69 ALA A O 1
ATOM 531 N N . TYR A 1 70 ? -40.312 9.375 -15.477 1 92.56 70 TYR A N 1
ATOM 532 C CA . TYR A 1 70 ? -39.906 8.016 -15.812 1 92.56 70 TYR A CA 1
ATOM 533 C C . TYR A 1 70 ? -39.688 7.18 -14.555 1 92.56 70 TYR A C 1
ATOM 535 O O . TYR A 1 70 ? -40.156 6.035 -14.477 1 92.56 70 TYR A O 1
ATOM 543 N N . VAL A 1 71 ? -39.031 7.723 -13.562 1 94.5 71 VAL A N 1
ATOM 544 C CA . VAL A 1 71 ? -38.75 7.016 -12.32 1 94.5 71 VAL A CA 1
ATOM 545 C C . VAL A 1 71 ? -40.062 6.734 -11.578 1 94.5 71 VAL A C 1
ATOM 547 O O . VAL A 1 71 ? -40.219 5.68 -10.961 1 94.5 71 VAL A O 1
ATOM 550 N N . THR A 1 72 ? -40.938 7.66 -11.617 1 95.12 72 THR A N 1
ATOM 551 C CA . THR A 1 72 ? -42.25 7.477 -10.992 1 95.12 72 THR A CA 1
ATOM 552 C C . THR A 1 72 ? -43 6.309 -11.633 1 95.12 72 THR A C 1
ATOM 554 O O . THR A 1 72 ? -43.625 5.504 -10.938 1 95.12 72 THR A O 1
ATOM 557 N N . GLU A 1 73 ? -42.938 6.25 -12.898 1 95.31 73 GLU A N 1
ATOM 558 C CA . GLU A 1 73 ? -43.562 5.156 -13.625 1 95.31 73 GLU A CA 1
ATOM 559 C C . GLU A 1 73 ? -42.969 3.809 -13.242 1 95.31 73 GLU A C 1
ATOM 561 O O . GLU A 1 73 ? -43.688 2.826 -13.07 1 95.31 73 GLU A O 1
ATOM 566 N N . LEU A 1 74 ? -41.688 3.777 -13.195 1 94.81 74 LEU A N 1
ATOM 567 C CA . LEU A 1 74 ? -41 2.545 -12.828 1 94.81 74 LEU A CA 1
ATOM 568 C C . LEU A 1 74 ? -41.406 2.094 -11.43 1 94.81 74 LEU A C 1
ATOM 570 O O . LEU A 1 74 ? -41.656 0.91 -11.203 1 94.81 74 LEU A O 1
ATOM 574 N N . ALA A 1 75 ? -41.406 3.039 -10.508 1 96.38 75 ALA A N 1
ATOM 575 C CA . ALA A 1 75 ? -41.781 2.74 -9.125 1 96.38 75 ALA A CA 1
ATOM 576 C C . ALA A 1 75 ? -43.188 2.178 -9.039 1 96.38 75 ALA A C 1
ATOM 578 O O . ALA A 1 75 ? -43.438 1.201 -8.328 1 96.38 75 ALA A O 1
ATOM 579 N N . SER A 1 76 ? -44.062 2.787 -9.75 1 96.31 76 SER A N 1
ATOM 580 C CA . SER A 1 76 ? -45.469 2.357 -9.766 1 96.31 76 SER A CA 1
ATOM 581 C C . SER A 1 76 ? -45.625 0.961 -10.359 1 96.31 76 SER A C 1
ATOM 583 O O . SER A 1 76 ? -46.344 0.13 -9.836 1 96.31 76 SER A O 1
ATOM 585 N N . ALA A 1 77 ? -44.969 0.71 -11.398 1 95.06 77 ALA A N 1
ATOM 586 C CA . ALA A 1 77 ? -45.031 -0.576 -12.086 1 95.06 77 ALA A CA 1
ATOM 587 C C . ALA A 1 77 ? -44.531 -1.704 -11.188 1 95.06 77 ALA A C 1
ATOM 589 O O . ALA A 1 77 ? -45.031 -2.83 -11.258 1 95.06 77 ALA A O 1
ATOM 590 N N . LEU A 1 78 ? -43.562 -1.395 -10.305 1 95.94 78 LEU A N 1
ATOM 591 C CA . LEU A 1 78 ? -42.938 -2.416 -9.461 1 95.94 78 LEU A CA 1
ATOM 592 C C . LEU A 1 78 ? -43.562 -2.424 -8.07 1 95.94 78 LEU A C 1
ATOM 594 O O . LEU A 1 78 ? -43.25 -3.271 -7.242 1 95.94 78 LEU A O 1
ATOM 598 N N . GLY A 1 79 ? -44.438 -1.479 -7.797 1 96.19 79 GLY A N 1
ATOM 599 C CA . GLY A 1 79 ? -45.094 -1.384 -6.504 1 96.19 79 GLY A CA 1
ATOM 600 C C . GLY A 1 79 ? -44.156 -0.965 -5.387 1 96.19 79 GLY A C 1
ATOM 601 O O . GLY A 1 79 ? -44.25 -1.474 -4.266 1 96.19 79 GLY A O 1
ATOM 602 N N . LEU A 1 80 ? -43.281 -0.086 -5.707 1 97.38 80 LEU A N 1
ATOM 603 C CA . LEU A 1 80 ? -42.281 0.337 -4.723 1 97.38 80 LEU A CA 1
ATOM 604 C C . LEU A 1 80 ? -42.531 1.771 -4.273 1 97.38 80 LEU A C 1
ATOM 606 O O . LEU A 1 80 ? -42.938 2.613 -5.078 1 97.38 80 LEU A O 1
ATOM 610 N N . PRO A 1 81 ? -42.312 2.061 -2.93 1 97.56 81 PRO A N 1
ATOM 611 C CA . PRO A 1 81 ? -42.438 3.451 -2.482 1 97.56 81 PRO A CA 1
ATOM 612 C C . PRO A 1 81 ? -41.344 4.344 -3.082 1 97.56 81 PRO A C 1
ATOM 614 O O . PRO A 1 81 ? -40.188 3.908 -3.258 1 97.56 81 PRO A O 1
ATOM 617 N N . LEU A 1 82 ? -41.75 5.617 -3.381 1 97.19 82 LEU A N 1
ATOM 618 C CA . LEU A 1 82 ? -40.844 6.559 -4.023 1 97.19 82 LEU A CA 1
ATOM 619 C C . LEU A 1 82 ? -40.781 7.883 -3.264 1 97.19 82 LEU A C 1
ATOM 621 O O . LEU A 1 82 ? -41.844 8.422 -2.896 1 97.19 82 LEU A O 1
ATOM 625 N N . CYS A 1 83 ? -39.594 8.281 -2.975 1 96.62 83 CYS A N 1
ATOM 626 C CA . CYS A 1 83 ? -39.344 9.609 -2.436 1 96.62 83 CYS A CA 1
ATOM 627 C C . CYS A 1 83 ? -38.656 10.5 -3.459 1 96.62 83 CYS A C 1
ATOM 629 O O . CYS A 1 83 ? -37.594 10.172 -3.951 1 96.62 83 CYS A O 1
ATOM 631 N N . GLN A 1 84 ? -39.25 11.633 -3.771 1 94.62 84 GLN A N 1
ATOM 632 C CA . GLN A 1 84 ? -38.688 12.547 -4.754 1 94.62 84 GLN A CA 1
ATOM 633 C C . GLN A 1 84 ? -38.531 13.953 -4.176 1 94.62 84 GLN A C 1
ATOM 635 O O . GLN A 1 84 ? -39.344 14.375 -3.348 1 94.62 84 GLN A O 1
ATOM 640 N N . GLN A 1 85 ? -37.5 14.555 -4.559 1 91.75 85 GLN A N 1
ATOM 641 C CA . GLN A 1 85 ? -37.281 15.945 -4.191 1 91.75 85 GLN A CA 1
ATOM 642 C C . GLN A 1 85 ? -36.688 16.734 -5.355 1 91.75 85 GLN A C 1
ATOM 644 O O . GLN A 1 85 ? -35.844 16.219 -6.102 1 91.75 85 GLN A O 1
ATOM 649 N N . LYS A 1 86 ? -37.219 17.906 -5.59 1 88.81 86 LYS A N 1
ATOM 650 C CA . LYS A 1 86 ? -36.656 18.812 -6.59 1 88.81 86 LYS A CA 1
ATOM 651 C C . LYS A 1 86 ? -35.812 19.891 -5.938 1 88.81 86 LYS A C 1
ATOM 653 O O . LYS A 1 86 ? -36.219 20.516 -4.961 1 88.81 86 LYS A O 1
ATOM 658 N N . VAL A 1 87 ? -34.594 19.953 -6.391 1 84.06 87 VAL A N 1
ATOM 659 C CA . VAL A 1 87 ? -33.688 20.953 -5.809 1 84.06 87 VAL A CA 1
ATOM 660 C C . VAL A 1 87 ? -33.062 21.797 -6.918 1 84.06 87 VAL A C 1
ATOM 662 O O . VAL A 1 87 ? -33.031 21.375 -8.078 1 84.06 87 VAL A O 1
ATOM 665 N N . SER A 1 88 ? -32.656 23.031 -6.586 1 82.62 88 SER A N 1
ATOM 666 C CA . SER A 1 88 ? -31.922 23.891 -7.504 1 82.62 88 SER A CA 1
ATOM 667 C C . SER A 1 88 ? -30.422 23.859 -7.195 1 82.62 88 SER A C 1
ATOM 669 O O . SER A 1 88 ? -29.969 24.547 -6.293 1 82.62 88 SER A O 1
ATOM 671 N N . VAL A 1 89 ? -29.641 23.172 -7.945 1 81.38 89 VAL A N 1
ATOM 672 C CA . VAL A 1 89 ? -28.219 22.969 -7.723 1 81.38 89 VAL A CA 1
ATOM 673 C C . VAL A 1 89 ? -27.469 24.297 -7.926 1 81.38 89 VAL A C 1
ATOM 675 O O . VAL A 1 89 ? -26.516 24.594 -7.211 1 81.38 89 VAL A O 1
ATOM 678 N N . LYS A 1 90 ? -27.984 25.062 -8.859 1 81.19 90 LYS A N 1
ATOM 679 C CA . LYS A 1 90 ? -27.328 26.328 -9.172 1 81.19 90 LYS A CA 1
ATOM 680 C C . LYS A 1 90 ? -27.375 27.297 -7.984 1 81.19 90 LYS A C 1
ATOM 682 O O . LYS A 1 90 ? -26.406 28 -7.711 1 81.19 90 LYS A O 1
ATOM 687 N N . ALA A 1 91 ? -28.484 27.25 -7.363 1 81.31 91 ALA A N 1
ATOM 688 C CA . ALA A 1 91 ? -28.625 28.109 -6.191 1 81.31 91 ALA A CA 1
ATOM 689 C C . ALA A 1 91 ? -27.672 27.672 -5.078 1 81.31 91 ALA A C 1
ATOM 691 O O . ALA A 1 91 ? -27.047 28.516 -4.43 1 81.31 91 ALA A O 1
ATOM 692 N N . TYR A 1 92 ? -27.578 26.484 -4.891 1 83.5 92 TYR A N 1
ATOM 693 C CA . TYR A 1 92 ? -26.703 25.922 -3.873 1 83.5 92 TYR A CA 1
ATOM 694 C C . TYR A 1 92 ? -25.234 26.172 -4.223 1 83.5 92 TYR A C 1
ATOM 696 O O . TYR A 1 92 ? -24.438 26.516 -3.352 1 83.5 92 TYR A O 1
ATOM 704 N N . GLN A 1 93 ? -24.922 25.984 -5.391 1 82 93 GLN A N 1
ATOM 705 C CA . GLN A 1 93 ? -23.578 26.219 -5.898 1 82 93 GLN A CA 1
ATOM 706 C C . GLN A 1 93 ? -23.125 27.641 -5.59 1 82 93 GLN A C 1
ATOM 708 O O . GLN A 1 93 ? -22 27.844 -5.109 1 82 93 GLN A O 1
ATOM 713 N N . ALA A 1 94 ? -23.953 28.531 -5.922 1 82.06 94 ALA A N 1
ATOM 714 C CA . ALA A 1 94 ? -23.641 29.953 -5.73 1 82.06 94 ALA A CA 1
ATOM 715 C C . ALA A 1 94 ? -23.438 30.266 -4.25 1 82.06 94 ALA A C 1
ATOM 717 O O . ALA A 1 94 ? -22.547 31.047 -3.887 1 82.06 94 ALA A O 1
ATOM 718 N N . GLU A 1 95 ? -24.172 29.625 -3.52 1 80.81 95 GLU A N 1
ATOM 719 C CA . GLU A 1 95 ? -24.156 29.891 -2.084 1 80.81 95 GLU A CA 1
ATOM 720 C C . GLU A 1 95 ? -22.906 29.312 -1.434 1 80.81 95 GLU A C 1
ATOM 722 O O . GLU A 1 95 ? -22.359 29.906 -0.497 1 80.81 95 GLU A O 1
ATOM 727 N N . HIS A 1 96 ? -22.422 28.281 -1.931 1 79.75 96 HIS A N 1
ATOM 728 C CA . HIS A 1 96 ? -21.359 27.578 -1.233 1 79.75 96 HIS A CA 1
ATOM 729 C C . HIS A 1 96 ? -20.062 27.609 -2.027 1 79.75 96 HIS A C 1
ATOM 731 O O . HIS A 1 96 ? -19.078 26.984 -1.633 1 79.75 96 HIS A O 1
ATOM 737 N N . HIS A 1 97 ? -20 28.328 -3.111 1 81.75 97 HIS A N 1
ATOM 738 C CA . HIS A 1 97 ? -18.812 28.516 -3.934 1 81.75 97 HIS A CA 1
ATOM 739 C C . HIS A 1 97 ? -18.172 27.188 -4.309 1 81.75 97 HIS A C 1
ATOM 741 O O . HIS A 1 97 ? -16.969 26.984 -4.113 1 81.75 97 HIS A O 1
ATOM 747 N N . LEU A 1 98 ? -19.047 26.266 -4.707 1 78.44 98 LEU A N 1
ATOM 748 C CA . LEU A 1 98 ? -18.625 24.938 -5.129 1 78.44 98 LEU A CA 1
ATOM 749 C C . LEU A 1 98 ? -18.719 24.797 -6.645 1 78.44 98 LEU A C 1
ATOM 751 O O . LEU A 1 98 ? -19.359 25.609 -7.312 1 78.44 98 LEU A O 1
ATOM 755 N N . SER A 1 99 ? -18.016 23.812 -7.145 1 76.62 99 SER A N 1
ATOM 756 C CA . SER A 1 99 ? -18.25 23.453 -8.539 1 76.62 99 SER A CA 1
ATOM 757 C C . SER A 1 99 ? -19.625 22.812 -8.719 1 76.62 99 SER A C 1
ATOM 759 O O . SER A 1 99 ? -20.219 22.344 -7.754 1 76.62 99 SER A O 1
ATOM 761 N N . LEU A 1 100 ? -20.156 22.938 -9.906 1 76.38 100 LEU A N 1
ATOM 762 C CA . LEU A 1 100 ? -21.453 22.359 -10.203 1 76.38 100 LEU A CA 1
ATOM 763 C C . LEU A 1 100 ? -21.5 20.875 -9.844 1 76.38 100 LEU A C 1
ATOM 765 O O . LEU A 1 100 ? -22.5 20.391 -9.312 1 76.38 100 LEU A O 1
ATOM 769 N N . GLU A 1 101 ? -20.406 20.219 -10.086 1 76.19 101 GLU A N 1
ATOM 770 C CA . GLU A 1 101 ? -20.312 18.797 -9.797 1 76.19 101 GLU A CA 1
ATOM 771 C C . GLU A 1 101 ? -20.344 18.531 -8.297 1 76.19 101 GLU A C 1
ATOM 773 O O . GLU A 1 101 ? -21.078 17.656 -7.824 1 76.19 101 GLU A O 1
ATOM 778 N N . GLU A 1 102 ? -19.641 19.266 -7.609 1 79.06 102 GLU A N 1
ATOM 779 C CA . GLU A 1 102 ? -19.578 19.094 -6.16 1 79.06 102 GLU A CA 1
ATOM 780 C C . GLU A 1 102 ? -20.891 19.469 -5.492 1 79.06 102 GLU A C 1
ATOM 782 O O . GLU A 1 102 ? -21.328 18.797 -4.551 1 79.06 102 GLU A O 1
ATOM 787 N N . ALA A 1 103 ? -21.469 20.531 -5.957 1 82.06 103 ALA A N 1
ATOM 788 C CA . ALA A 1 103 ? -22.75 20.969 -5.414 1 82.06 103 ALA A CA 1
ATOM 789 C C . ALA A 1 103 ? -23.828 19.906 -5.629 1 82.06 103 ALA A C 1
ATOM 791 O O . ALA A 1 103 ? -24.594 19.609 -4.711 1 82.06 103 ALA A O 1
ATOM 792 N N . ALA A 1 104 ? -23.844 19.391 -6.844 1 82.19 104 ALA A N 1
ATOM 793 C CA . ALA A 1 104 ? -24.828 18.359 -7.164 1 82.19 104 ALA A CA 1
ATOM 794 C C . ALA A 1 104 ? -24.625 17.125 -6.293 1 82.19 104 ALA A C 1
ATOM 796 O O . ALA A 1 104 ? -25.594 16.516 -5.824 1 82.19 104 ALA A O 1
ATOM 797 N N . ARG A 1 105 ? -23.453 16.797 -6.059 1 83.81 105 ARG A N 1
ATOM 798 C CA . ARG A 1 105 ? -23.109 15.633 -5.254 1 83.81 105 ARG A CA 1
ATOM 799 C C . ARG A 1 105 ? -23.5 15.836 -3.793 1 83.81 105 ARG A C 1
ATOM 801 O O . ARG A 1 105 ? -24.094 14.961 -3.174 1 83.81 105 ARG A O 1
ATOM 808 N N . GLU A 1 106 ? -23.172 16.906 -3.338 1 84.56 106 GLU A N 1
ATOM 809 C CA . GLU A 1 106 ? -23.469 17.203 -1.939 1 84.56 106 GLU A CA 1
ATOM 810 C C . GLU A 1 106 ? -24.984 17.219 -1.688 1 84.56 106 GLU A C 1
ATOM 812 O O . GLU A 1 106 ? -25.453 16.672 -0.686 1 84.56 106 GLU A O 1
ATOM 817 N N . MET A 1 107 ? -25.641 17.781 -2.594 1 86.69 107 MET A N 1
ATOM 818 C CA . MET A 1 107 ? -27.094 17.859 -2.453 1 86.69 107 MET A CA 1
ATOM 819 C C . MET A 1 107 ? -27.719 16.469 -2.551 1 86.69 107 MET A C 1
ATOM 821 O O . MET A 1 107 ? -28.656 16.156 -1.813 1 86.69 107 MET A O 1
ATOM 825 N N . ARG A 1 108 ? -27.188 15.727 -3.449 1 89.19 108 ARG A N 1
ATOM 826 C CA . ARG A 1 108 ? -27.688 14.367 -3.619 1 89.19 108 ARG A CA 1
ATOM 827 C C . ARG A 1 108 ? -27.516 13.555 -2.338 1 89.19 108 ARG A C 1
ATOM 829 O O . ARG A 1 108 ? -28.469 12.914 -1.868 1 89.19 108 ARG A O 1
ATOM 836 N N . TYR A 1 109 ? -26.406 13.625 -1.771 1 90.5 109 TYR A N 1
ATOM 837 C CA . TYR A 1 109 ? -26.125 12.789 -0.607 1 90.5 109 TYR A CA 1
ATOM 838 C C . TYR A 1 109 ? -26.828 13.336 0.635 1 90.5 109 TYR A C 1
ATOM 840 O O . TYR A 1 109 ? -27.219 12.57 1.519 1 90.5 109 TYR A O 1
ATOM 848 N N . ALA A 1 110 ? -26.969 14.625 0.625 1 89.56 110 ALA A N 1
ATOM 849 C CA . ALA A 1 110 ? -27.766 15.203 1.703 1 89.56 110 ALA A CA 1
ATOM 850 C C . ALA A 1 110 ? -29.219 14.711 1.641 1 89.56 110 ALA A C 1
ATOM 852 O O . ALA A 1 110 ? -29.797 14.344 2.662 1 89.56 110 ALA A O 1
ATOM 853 N N . PHE A 1 111 ? -29.766 14.719 0.482 1 92.31 111 PHE A N 1
ATOM 854 C CA . PHE A 1 111 ? -31.125 14.242 0.26 1 92.31 111 PHE A CA 1
ATOM 855 C C . PHE A 1 111 ? -31.25 12.766 0.631 1 92.31 111 PHE A C 1
ATOM 857 O O . PHE A 1 111 ? -32.188 12.367 1.334 1 92.31 111 PHE A O 1
ATOM 864 N N . LEU A 1 112 ? -30.281 11.977 0.166 1 94.94 112 LEU A N 1
ATOM 865 C CA . LEU A 1 112 ? -30.297 10.539 0.431 1 94.94 112 LEU A CA 1
ATOM 866 C C . LEU A 1 112 ? -30.172 10.266 1.925 1 94.94 112 LEU A C 1
ATOM 868 O O . LEU A 1 112 ? -30.844 9.367 2.451 1 94.94 112 LEU A O 1
ATOM 872 N N . CYS A 1 113 ? -29.359 11.008 2.564 1 94.25 113 CYS A N 1
ATOM 873 C CA . CYS A 1 113 ? -29.141 10.828 3.994 1 94.25 113 CYS A CA 1
ATOM 874 C C . CYS A 1 113 ? -30.406 11.141 4.785 1 94.25 113 CYS A C 1
ATOM 876 O O . CYS A 1 113 ? -30.812 10.367 5.656 1 94.25 113 CYS A O 1
ATOM 878 N N . ARG A 1 114 ? -31.047 12.242 4.473 1 93.62 114 ARG A N 1
ATOM 879 C CA . ARG A 1 114 ? -32.281 12.641 5.141 1 93.62 114 ARG A CA 1
ATOM 880 C C . ARG A 1 114 ? -33.375 11.609 4.91 1 93.62 114 ARG A C 1
ATOM 882 O O . ARG A 1 114 ? -34.094 11.242 5.84 1 93.62 114 ARG A O 1
ATOM 889 N N . THR A 1 115 ? -33.469 11.211 3.695 1 95.19 115 THR A N 1
ATOM 890 C CA . THR A 1 115 ? -34.5 10.234 3.338 1 95.19 115 THR A CA 1
ATOM 891 C C . THR A 1 115 ? -34.281 8.914 4.059 1 95.19 115 THR A C 1
ATOM 893 O O . THR A 1 115 ? -35.219 8.305 4.574 1 95.19 115 THR A O 1
ATOM 896 N N . ALA A 1 116 ? -33.062 8.484 4.07 1 95.81 116 ALA A N 1
ATOM 897 C CA . ALA A 1 116 ? -32.719 7.234 4.75 1 95.81 116 ALA A CA 1
ATOM 898 C C . ALA A 1 116 ? -33.031 7.312 6.238 1 95.81 116 ALA A C 1
ATOM 900 O O . ALA A 1 116 ? -33.531 6.352 6.82 1 95.81 116 ALA A O 1
ATOM 901 N N . ALA A 1 117 ? -32.719 8.391 6.824 1 93.31 117 ALA A N 1
ATOM 902 C CA . ALA A 1 117 ? -33 8.594 8.242 1 93.31 117 ALA A CA 1
ATOM 903 C C . ALA A 1 117 ? -34.5 8.609 8.516 1 93.31 117 ALA A C 1
ATOM 905 O O . ALA A 1 117 ? -34.969 8.062 9.516 1 93.31 117 ALA A O 1
ATOM 906 N N . GLU A 1 118 ? -35.188 9.289 7.676 1 94.12 118 GLU A N 1
ATOM 907 C CA . GLU A 1 118 ? -36.625 9.438 7.828 1 94.12 118 GLU A CA 1
ATOM 908 C C . GLU A 1 118 ? -37.344 8.086 7.816 1 94.12 118 GLU A C 1
ATOM 910 O O . GLU A 1 118 ? -38.281 7.863 8.586 1 94.12 118 GLU A O 1
ATOM 915 N N . PHE A 1 119 ? -36.906 7.164 7.062 1 95 119 PHE A N 1
ATOM 916 C CA . PHE A 1 119 ? -37.625 5.914 6.879 1 95 119 PHE A CA 1
ATOM 917 C C . PHE A 1 119 ? -36.875 4.758 7.551 1 95 119 PHE A C 1
ATOM 919 O O . PHE A 1 119 ? -37.344 3.615 7.508 1 95 119 PHE A O 1
ATOM 926 N N . GLY A 1 120 ? -35.719 5.035 8.109 1 93.56 120 GLY A N 1
ATOM 927 C CA . GLY A 1 120 ? -34.938 4.016 8.812 1 93.56 120 GLY A CA 1
ATOM 928 C C . GLY A 1 120 ? -34.312 3.002 7.887 1 93.56 120 GLY A C 1
ATOM 929 O O . GLY A 1 120 ? -34.281 1.806 8.18 1 93.56 120 GLY A O 1
ATOM 930 N N . SER A 1 121 ? -33.906 3.426 6.781 1 96.25 121 SER A N 1
ATOM 931 C CA . SER A 1 121 ? -33.25 2.535 5.836 1 96.25 121 SER A CA 1
ATOM 932 C C . SER A 1 121 ? -31.875 2.084 6.355 1 96.25 121 SER A C 1
ATOM 934 O O . SER A 1 121 ? -31.156 2.867 6.969 1 96.25 121 SER A O 1
ATOM 936 N N . ALA A 1 122 ? -31.609 0.858 6.074 1 95.81 122 ALA A N 1
ATOM 937 C CA . ALA A 1 122 ? -30.344 0.289 6.547 1 95.81 122 ALA A CA 1
ATOM 938 C C . ALA A 1 122 ? -29.172 0.8 5.723 1 95.81 122 ALA A C 1
ATOM 940 O O . ALA A 1 122 ? -28.047 0.91 6.227 1 95.81 122 ALA A O 1
ATOM 941 N N . ALA A 1 123 ? -29.406 1.052 4.449 1 97.31 123 ALA A N 1
ATOM 942 C CA . ALA A 1 123 ? -28.344 1.506 3.551 1 97.31 123 ALA A CA 1
ATOM 943 C C . ALA A 1 123 ? -28.938 2.189 2.318 1 97.31 123 ALA A C 1
ATOM 945 O O . ALA A 1 123 ? -30.125 2.043 2.023 1 97.31 123 ALA A O 1
ATOM 946 N N . VAL A 1 124 ? -28.031 2.939 1.679 1 97.62 124 VAL A N 1
ATOM 947 C CA . VAL A 1 124 ? -28.359 3.545 0.39 1 97.62 124 VAL A CA 1
ATOM 948 C C . VAL A 1 124 ? -27.562 2.859 -0.716 1 97.62 124 VAL A C 1
ATOM 950 O O . VAL A 1 124 ? -26.328 2.738 -0.623 1 97.62 124 VAL A O 1
ATOM 953 N N . ALA A 1 125 ? -28.281 2.402 -1.724 1 98.06 125 ALA A N 1
ATOM 954 C CA . ALA A 1 125 ? -27.609 1.76 -2.855 1 98.06 125 ALA A CA 1
ATOM 955 C C . ALA A 1 125 ? -27.484 2.721 -4.035 1 98.06 125 ALA A C 1
ATOM 957 O O . ALA A 1 125 ? -28.469 3.369 -4.422 1 98.06 125 ALA A O 1
ATOM 958 N N . VAL A 1 126 ? -26.25 2.814 -4.527 1 96.5 126 VAL A N 1
ATOM 959 C CA . VAL A 1 126 ? -26.016 3.641 -5.707 1 96.5 126 VAL A CA 1
ATOM 960 C C . VAL A 1 126 ? -25.547 2.766 -6.867 1 96.5 126 VAL A C 1
ATOM 962 O O . VAL A 1 126 ? -25.031 1.666 -6.656 1 96.5 126 VAL A O 1
ATOM 965 N N . GLY A 1 127 ? -25.75 3.246 -8.109 1 95.62 127 GLY A N 1
ATOM 966 C CA . GLY A 1 127 ? -25.531 2.424 -9.289 1 95.62 127 GLY A CA 1
ATOM 967 C C . GLY A 1 127 ? -24.156 2.576 -9.883 1 95.62 127 GLY A C 1
ATOM 968 O O . GLY A 1 127 ? -24 2.717 -11.102 1 95.62 127 GLY A O 1
ATOM 969 N N . HIS A 1 128 ? -23.125 2.602 -9.047 1 95 128 HIS A N 1
ATOM 970 C CA . HIS A 1 128 ? -21.766 2.688 -9.555 1 95 128 HIS A CA 1
ATOM 971 C C . HIS A 1 128 ? -21.312 1.35 -10.125 1 95 128 HIS A C 1
ATOM 973 O O . HIS A 1 128 ? -21.594 0.295 -9.555 1 95 128 HIS A O 1
ATOM 979 N N . THR A 1 129 ? -20.625 1.424 -11.273 1 96.06 129 THR A N 1
ATOM 980 C CA . THR A 1 129 ? -20.156 0.234 -11.977 1 96.06 129 THR A CA 1
ATOM 981 C C . THR A 1 129 ? -18.625 0.147 -11.922 1 96.06 129 THR A C 1
ATOM 983 O O . THR A 1 129 ? -17.969 0.97 -11.281 1 96.06 129 THR A O 1
ATOM 986 N N . LEU A 1 130 ? -18.125 -0.843 -12.594 1 94.62 130 LEU A N 1
ATOM 987 C CA . LEU A 1 130 ? -16.672 -1.013 -12.719 1 94.62 130 LEU A CA 1
ATOM 988 C C . LEU A 1 130 ? -16.047 0.174 -13.445 1 94.62 130 LEU A C 1
ATOM 990 O O . LEU A 1 130 ? -14.938 0.588 -13.125 1 94.62 130 LEU A O 1
ATOM 994 N N . ASP A 1 131 ? -16.797 0.671 -14.398 1 93.81 131 ASP A N 1
ATOM 995 C CA . ASP A 1 131 ? -16.312 1.805 -15.172 1 93.81 131 ASP A CA 1
ATOM 996 C C . ASP A 1 131 ? -16.156 3.047 -14.297 1 93.81 131 ASP A C 1
ATOM 998 O O . ASP A 1 131 ? -15.188 3.789 -14.422 1 93.81 131 ASP A O 1
ATOM 1002 N N . ASP A 1 132 ? -17.094 3.152 -13.414 1 93.25 132 ASP A N 1
ATOM 1003 C CA . ASP A 1 132 ? -17.016 4.262 -12.469 1 93.25 132 ASP A CA 1
ATOM 1004 C C . ASP A 1 132 ? -15.789 4.113 -11.57 1 93.25 132 ASP A C 1
ATOM 1006 O O . ASP A 1 132 ? -15.141 5.105 -11.219 1 93.25 132 ASP A O 1
ATOM 1010 N N . ASN A 1 133 ? -15.562 2.945 -11.234 1 95.25 133 ASN A N 1
ATOM 1011 C CA . ASN A 1 133 ? -14.414 2.686 -10.367 1 95.25 133 ASN A CA 1
ATOM 1012 C C . ASN A 1 133 ? -13.102 3.01 -11.062 1 95.25 133 ASN A C 1
ATOM 1014 O O . ASN A 1 133 ? -12.219 3.637 -10.477 1 95.25 133 ASN A O 1
ATOM 1018 N N . ILE A 1 134 ? -12.992 2.615 -12.305 1 95.31 134 ILE A N 1
ATOM 1019 C CA . ILE A 1 134 ? -11.797 2.885 -13.094 1 95.31 134 ILE A CA 1
ATOM 1020 C C . ILE A 1 134 ? -11.57 4.391 -13.188 1 95.31 134 ILE A C 1
ATOM 1022 O O . ILE A 1 134 ? -10.453 4.871 -12.984 1 95.31 134 ILE A O 1
ATOM 1026 N N . GLU A 1 135 ? -12.656 5.066 -13.445 1 94.19 135 GLU A N 1
ATOM 1027 C CA . GLU A 1 135 ? -12.57 6.52 -13.539 1 94.19 135 GLU A CA 1
ATOM 1028 C C . GLU A 1 135 ? -12.133 7.133 -12.211 1 94.19 135 GLU A C 1
ATOM 1030 O O . GLU A 1 135 ? -11.328 8.062 -12.188 1 94.19 135 GLU A O 1
ATOM 1035 N N . THR A 1 136 ? -12.656 6.559 -11.18 1 93.25 136 THR A N 1
ATOM 1036 C CA . THR A 1 136 ? -12.352 7.07 -9.852 1 93.25 136 THR A CA 1
ATOM 1037 C C . THR A 1 136 ? -10.883 6.82 -9.5 1 93.25 136 THR A C 1
ATOM 1039 O O . THR A 1 136 ? -10.203 7.707 -8.984 1 93.25 136 THR A O 1
ATOM 1042 N N . VAL A 1 137 ? -10.391 5.664 -9.781 1 94.12 137 VAL A N 1
ATOM 1043 C CA . VAL A 1 137 ? -9 5.32 -9.516 1 94.12 137 VAL A CA 1
ATOM 1044 C C . VAL A 1 137 ? -8.078 6.273 -10.281 1 94.12 137 VAL A C 1
ATOM 1046 O O . VAL A 1 137 ? -7.113 6.797 -9.719 1 94.12 137 VAL A O 1
ATOM 1049 N N . MET A 1 138 ? -8.43 6.523 -11.508 1 94.06 138 MET A N 1
ATOM 1050 C CA . MET A 1 138 ? -7.629 7.41 -12.344 1 94.06 138 MET A CA 1
ATOM 1051 C C . MET A 1 138 ? -7.656 8.836 -11.797 1 94.06 138 MET A C 1
ATOM 1053 O O . MET A 1 138 ? -6.629 9.516 -11.773 1 94.06 138 MET A O 1
ATOM 1057 N N . LEU A 1 139 ? -8.781 9.25 -11.422 1 91.38 139 LEU A N 1
ATOM 1058 C CA . LEU A 1 139 ? -8.922 10.602 -10.875 1 91.38 139 LEU A CA 1
ATOM 1059 C C . LEU A 1 139 ? -8.086 10.758 -9.609 1 91.38 139 LEU A C 1
ATOM 1061 O O . LEU A 1 139 ? -7.426 11.781 -9.422 1 91.38 139 LEU A O 1
ATOM 1065 N N . HIS A 1 140 ? -8.164 9.766 -8.805 1 90.38 140 HIS A N 1
ATOM 1066 C CA . HIS A 1 140 ? -7.406 9.797 -7.562 1 90.38 140 HIS A CA 1
ATOM 1067 C C . HIS A 1 140 ? -5.902 9.781 -7.832 1 90.38 140 HIS A C 1
ATOM 1069 O O . HIS A 1 140 ? -5.133 10.422 -7.113 1 90.38 140 HIS A O 1
ATOM 1075 N N . LEU A 1 141 ? -5.512 9.078 -8.805 1 91.19 141 LEU A N 1
ATOM 1076 C CA . LEU A 1 141 ? -4.109 9.055 -9.203 1 91.19 141 LEU A CA 1
ATOM 1077 C C . LEU A 1 141 ? -3.645 10.438 -9.641 1 91.19 141 LEU A C 1
ATOM 1079 O O . LEU A 1 141 ? -2.59 10.906 -9.211 1 91.19 141 LEU A O 1
ATOM 1083 N N . VAL A 1 142 ? -4.453 11.055 -10.453 1 90.75 142 VAL A N 1
ATOM 1084 C CA . VAL A 1 142 ? -4.105 12.352 -11.016 1 90.75 142 VAL A CA 1
ATOM 1085 C C . VAL A 1 142 ? -4.055 13.406 -9.906 1 90.75 142 VAL A C 1
ATOM 1087 O O . VAL A 1 142 ? -3.217 14.305 -9.938 1 90.75 142 VAL A O 1
ATOM 1090 N N . ARG A 1 143 ? -4.875 13.203 -8.938 1 85.88 143 ARG A N 1
ATOM 1091 C CA . ARG A 1 143 ? -4.953 14.156 -7.836 1 85.88 143 ARG A CA 1
ATOM 1092 C C . ARG A 1 143 ? -3.848 13.906 -6.816 1 85.88 143 ARG A C 1
ATOM 1094 O O . ARG A 1 143 ? -3.527 14.781 -6.008 1 85.88 143 ARG A O 1
ATOM 1101 N N . GLY A 1 144 ? -3.285 12.742 -6.859 1 85.75 144 GLY A N 1
ATOM 1102 C CA . GLY A 1 144 ? -2.23 12.398 -5.922 1 85.75 144 GLY A CA 1
ATOM 1103 C C . GLY A 1 144 ? -2.756 11.977 -4.562 1 85.75 144 GLY A C 1
ATOM 1104 O O . GLY A 1 144 ? -2.291 12.477 -3.531 1 85.75 144 GLY A O 1
ATOM 1105 N N . SER A 1 145 ? -3.705 11.102 -4.516 1 80.5 145 SER A N 1
ATOM 1106 C CA . SER A 1 145 ? -4.363 10.688 -3.281 1 80.5 145 SER A CA 1
ATOM 1107 C C . SER A 1 145 ? -3.625 9.523 -2.627 1 80.5 145 SER A C 1
ATOM 1109 O O . SER A 1 145 ? -4.125 8.922 -1.677 1 80.5 145 SER A O 1
ATOM 1111 N N . GLY A 1 146 ? -2.479 9.234 -3.096 1 86.06 146 GLY A N 1
ATOM 1112 C CA . GLY A 1 146 ? -1.698 8.156 -2.516 1 86.06 146 GLY A CA 1
ATOM 1113 C C . GLY A 1 146 ? -2.266 6.781 -2.82 1 86.06 146 GLY A C 1
ATOM 1114 O O . GLY A 1 146 ? -3.174 6.645 -3.645 1 86.06 146 GLY A O 1
ATOM 1115 N N . THR A 1 147 ? -1.738 5.773 -2.148 1 90.12 147 THR A N 1
ATOM 1116 C CA . THR A 1 147 ? -2.176 4.398 -2.363 1 90.12 147 THR A CA 1
ATOM 1117 C C . THR A 1 147 ? -3.619 4.211 -1.906 1 90.12 147 THR A C 1
ATOM 1119 O O . THR A 1 147 ? -4.363 3.42 -2.488 1 90.12 147 THR A O 1
ATOM 1122 N N . ARG A 1 148 ? -4.004 4.891 -0.946 1 88.81 148 ARG A N 1
ATOM 1123 C CA . ARG A 1 148 ? -5.371 4.82 -0.441 1 88.81 148 ARG A CA 1
ATOM 1124 C C . ARG A 1 148 ? -6.371 5.258 -1.508 1 88.81 148 ARG A C 1
ATOM 1126 O O . ARG A 1 148 ? -7.449 4.676 -1.63 1 88.81 148 ARG A O 1
ATOM 1133 N N . GLY A 1 149 ? -6.023 6.266 -2.135 1 89.12 149 GLY A N 1
ATOM 1134 C CA . GLY A 1 149 ? -6.887 6.719 -3.213 1 89.12 149 GLY A CA 1
ATOM 1135 C C . GLY A 1 149 ? -7.004 5.719 -4.348 1 89.12 149 GLY A C 1
ATOM 1136 O O . GLY A 1 149 ? -8.023 5.664 -5.031 1 89.12 149 GLY A O 1
ATOM 1137 N N . LEU A 1 150 ? -6.023 4.898 -4.516 1 91.75 150 LEU A N 1
ATOM 1138 C CA . LEU A 1 150 ? -5.973 3.959 -5.629 1 91.75 150 LEU A CA 1
ATOM 1139 C C . LEU A 1 150 ? -6.918 2.785 -5.395 1 91.75 150 LEU A C 1
ATOM 1141 O O . LEU A 1 150 ? -7.199 2.018 -6.316 1 91.75 150 LEU A O 1
ATOM 1145 N N . GLN A 1 151 ? -7.512 2.729 -4.223 1 92 151 GLN A N 1
ATOM 1146 C CA . GLN A 1 151 ? -8.477 1.674 -3.936 1 92 151 GLN A CA 1
ATOM 1147 C C . GLN A 1 151 ? -9.773 1.89 -4.711 1 92 151 GLN A C 1
ATOM 1149 O O . GLN A 1 151 ? -10.57 0.962 -4.871 1 92 151 GLN A O 1
ATOM 1154 N N . GLY A 1 152 ? -9.938 3.062 -5.113 1 92.12 152 GLY A N 1
ATOM 1155 C CA . GLY A 1 152 ? -11.148 3.379 -5.859 1 92.12 152 GLY A CA 1
ATOM 1156 C C . GLY A 1 152 ? -12.398 3.346 -5.004 1 92.12 152 GLY A C 1
ATOM 1157 O O . GLY A 1 152 ? -12.383 3.793 -3.854 1 92.12 152 GLY A O 1
ATOM 1158 N N . LEU A 1 153 ? -13.453 2.893 -5.578 1 93.06 153 LEU A N 1
ATOM 1159 C CA . LEU A 1 153 ? -14.742 2.83 -4.902 1 93.06 153 LEU A CA 1
ATOM 1160 C C . LEU A 1 153 ? -14.828 1.598 -4.012 1 93.06 153 LEU A C 1
ATOM 1162 O O . LEU A 1 153 ? -14.406 0.508 -4.406 1 93.06 153 LEU A O 1
ATOM 1166 N N . ARG A 1 154 ? -15.336 1.844 -2.869 1 89.81 154 ARG A N 1
ATOM 1167 C CA . ARG A 1 154 ? -15.555 0.73 -1.952 1 89.81 154 ARG A CA 1
ATOM 1168 C C . ARG A 1 154 ? -16.969 0.183 -2.09 1 89.81 154 ARG A C 1
ATOM 1170 O O . ARG A 1 154 ? -17.922 0.942 -2.307 1 89.81 154 ARG A O 1
ATOM 1177 N N . PRO A 1 155 ? -17.031 -1.137 -1.917 1 93.25 155 PRO A N 1
ATOM 1178 C CA . PRO A 1 155 ? -18.391 -1.702 -1.967 1 93.25 155 PRO A CA 1
ATOM 1179 C C . PRO A 1 155 ? -19.312 -1.1 -0.917 1 93.25 155 PRO A C 1
ATOM 1181 O O . PRO A 1 155 ? -20.5 -0.888 -1.186 1 93.25 155 PRO A O 1
ATOM 1184 N N . VAL A 1 156 ? -18.75 -0.881 0.262 1 92.81 156 VAL A N 1
ATOM 1185 C CA . VAL A 1 156 ? -19.484 -0.263 1.364 1 92.81 156 VAL A CA 1
ATOM 1186 C C . VAL A 1 156 ? -18.703 0.949 1.881 1 92.81 156 VAL A C 1
ATOM 1188 O O . VAL A 1 156 ? -17.484 0.889 2.051 1 92.81 156 VAL A O 1
ATOM 1191 N N . LEU A 1 157 ? -19.453 2.059 2.027 1 87.88 157 LEU A N 1
ATOM 1192 C CA . LEU A 1 157 ? -18.828 3.27 2.561 1 87.88 157 LEU A CA 1
ATOM 1193 C C . LEU A 1 157 ? -19.75 3.936 3.586 1 87.88 157 LEU A C 1
ATOM 1195 O O . LEU A 1 157 ? -20.922 4.199 3.303 1 87.88 157 LEU A O 1
ATOM 1199 N N . ASN A 1 158 ? -19.203 4.102 4.762 1 85.5 158 ASN A N 1
ATOM 1200 C CA . ASN A 1 158 ? -19.906 4.902 5.758 1 85.5 158 ASN A CA 1
ATOM 1201 C C . ASN A 1 158 ? -19.484 6.367 5.707 1 85.5 158 ASN A C 1
ATOM 1203 O O . ASN A 1 158 ? -18.297 6.672 5.863 1 85.5 158 ASN A O 1
ATOM 1207 N N . ARG A 1 159 ? -20.391 7.219 5.426 1 79.56 159 ARG A N 1
ATOM 1208 C CA . ARG A 1 159 ? -20.094 8.641 5.281 1 79.56 159 ARG A CA 1
ATOM 1209 C C . ARG A 1 159 ? -20.828 9.461 6.34 1 79.56 159 ARG A C 1
ATOM 1211 O O . ARG A 1 159 ? -21.984 9.172 6.66 1 79.56 159 ARG A O 1
ATOM 1218 N N . THR A 1 160 ? -20.094 10.383 6.828 1 77.75 160 THR A N 1
ATOM 1219 C CA . THR A 1 160 ? -20.75 11.352 7.691 1 77.75 160 THR A CA 1
ATOM 1220 C C . THR A 1 160 ? -21.094 12.617 6.91 1 77.75 160 THR A C 1
ATOM 1222 O O . THR A 1 160 ? -20.234 13.227 6.285 1 77.75 160 THR A O 1
ATOM 1225 N N . ILE A 1 161 ? -22.297 12.875 6.805 1 75.94 161 ILE A N 1
ATOM 1226 C CA . ILE A 1 161 ? -22.781 14.062 6.102 1 75.94 161 ILE A CA 1
ATOM 1227 C C . ILE A 1 161 ? -23.094 15.164 7.109 1 75.94 161 ILE A C 1
ATOM 1229 O O . ILE A 1 161 ? -23.891 14.961 8.031 1 75.94 161 ILE A O 1
ATOM 1233 N N . ALA A 1 162 ? -22.422 16.266 6.941 1 67.56 162 ALA A N 1
ATOM 1234 C CA . ALA A 1 162 ? -22.594 17.375 7.867 1 67.56 162 ALA A CA 1
ATOM 1235 C C . ALA A 1 162 ? -24.062 17.766 8 1 67.56 162 ALA A C 1
ATOM 1237 O O . ALA A 1 162 ? -24.75 18 6.996 1 67.56 162 ALA A O 1
ATOM 1238 N N . GLY A 1 163 ? -24.547 17.828 9.117 1 66.75 163 GLY A N 1
ATOM 1239 C CA . GLY A 1 163 ? -25.891 18.281 9.398 1 66.75 163 GLY A CA 1
ATOM 1240 C C . GLY A 1 163 ? -26.953 17.219 9.164 1 66.75 163 GLY A C 1
ATOM 1241 O O . GLY A 1 163 ? -28.125 17.438 9.453 1 66.75 163 GLY A O 1
ATOM 1242 N N . ALA A 1 164 ? -26.641 16.078 8.578 1 72.19 164 ALA A N 1
ATOM 1243 C CA . ALA A 1 164 ? -27.641 15.055 8.242 1 72.19 164 ALA A CA 1
ATOM 1244 C C . ALA A 1 164 ? -27.375 13.758 9 1 72.19 164 ALA A C 1
ATOM 1246 O O . ALA A 1 164 ? -28.297 13.078 9.438 1 72.19 164 ALA A O 1
ATOM 1247 N N . GLY A 1 165 ? -26.094 13.461 9.219 1 79.88 165 GLY A N 1
ATOM 1248 C CA . GLY A 1 165 ? -25.766 12.266 9.984 1 79.88 165 GLY A CA 1
ATOM 1249 C C . GLY A 1 165 ? -24.875 11.297 9.227 1 79.88 165 GLY A C 1
ATOM 1250 O O . GLY A 1 165 ? -24.078 11.703 8.375 1 79.88 165 GLY A O 1
ATOM 1251 N N . CYS A 1 166 ? -24.984 9.938 9.703 1 84.06 166 CYS A N 1
ATOM 1252 C CA . CYS A 1 166 ? -24.141 8.906 9.094 1 84.06 166 CYS A CA 1
ATOM 1253 C C . CYS A 1 166 ? -24.938 8.109 8.062 1 84.06 166 CYS A C 1
ATOM 1255 O O . CYS A 1 166 ? -26.109 7.805 8.273 1 84.06 166 CYS A O 1
ATOM 1257 N N . LEU A 1 167 ? -24.344 7.918 6.988 1 90.25 167 LEU A N 1
ATOM 1258 C CA . LEU A 1 167 ? -24.984 7.203 5.895 1 90.25 167 LEU A CA 1
ATOM 1259 C C . LEU A 1 167 ? -24.141 6.016 5.445 1 90.25 167 LEU A C 1
ATOM 1261 O O . LEU A 1 167 ? -22.953 6.168 5.184 1 90.25 167 LEU A O 1
ATOM 1265 N N . ARG A 1 168 ? -24.781 4.875 5.367 1 93.81 168 ARG A N 1
ATOM 1266 C CA . ARG A 1 168 ? -24.125 3.693 4.805 1 93.81 168 ARG A CA 1
ATOM 1267 C C . ARG A 1 168 ? -24.438 3.555 3.316 1 93.81 168 ARG A C 1
ATOM 1269 O O . ARG A 1 168 ? -25.594 3.361 2.932 1 93.81 168 ARG A O 1
ATOM 1276 N N . VAL A 1 169 ? -23.422 3.654 2.527 1 95.75 169 VAL A N 1
ATOM 1277 C CA . VAL A 1 169 ? -23.594 3.582 1.08 1 95.75 169 VAL A CA 1
ATOM 1278 C C . VAL A 1 169 ? -23.094 2.236 0.564 1 95.75 169 VAL A C 1
ATOM 1280 O O . VAL A 1 169 ? -21.969 1.82 0.891 1 95.75 169 VAL A O 1
ATOM 1283 N N . ILE A 1 170 ? -23.922 1.547 -0.24 1 97.25 170 ILE A N 1
ATOM 1284 C CA . ILE A 1 170 ? -23.516 0.276 -0.829 1 97.25 170 ILE A CA 1
ATOM 1285 C C . ILE A 1 170 ? -23.547 0.38 -2.352 1 97.25 170 ILE A C 1
ATOM 1287 O O . ILE A 1 170 ? -24.297 1.178 -2.91 1 97.25 170 ILE A O 1
ATOM 1291 N N . ARG A 1 171 ? -22.719 -0.421 -3.02 1 97.38 171 ARG A N 1
ATOM 1292 C CA . ARG A 1 171 ? -22.609 -0.381 -4.473 1 97.38 171 ARG A CA 1
ATOM 1293 C C . ARG A 1 171 ? -22.766 -1.775 -5.074 1 97.38 171 ARG A C 1
ATOM 1295 O O . ARG A 1 171 ? -21.781 -2.391 -5.488 1 97.38 171 ARG A O 1
ATOM 1302 N N . PRO A 1 172 ? -23.969 -2.174 -5.297 1 97.5 172 PRO A N 1
ATOM 1303 C CA . PRO A 1 172 ? -24.25 -3.547 -5.727 1 97.5 172 PRO A CA 1
ATOM 1304 C C . PRO A 1 172 ? -23.734 -3.84 -7.133 1 97.5 172 PRO A C 1
ATOM 1306 O O . PRO A 1 172 ? -23.453 -4.996 -7.461 1 97.5 172 PRO A O 1
ATOM 1309 N N . LEU A 1 173 ? -23.562 -2.822 -7.984 1 97.12 173 LEU A N 1
ATOM 1310 C CA . LEU A 1 173 ? -23.234 -3.053 -9.383 1 97.12 173 LEU A CA 1
ATOM 1311 C C . LEU A 1 173 ? -21.734 -2.887 -9.617 1 97.12 173 LEU A C 1
ATOM 1313 O O . LEU A 1 173 ? -21.266 -2.883 -10.758 1 97.12 173 LEU A O 1
ATOM 1317 N N . LEU A 1 174 ? -20.969 -2.779 -8.609 1 95.12 174 LEU A N 1
ATOM 1318 C CA . LEU A 1 174 ? -19.531 -2.531 -8.742 1 95.12 174 LEU A CA 1
ATOM 1319 C C . LEU A 1 174 ? -18.828 -3.736 -9.352 1 95.12 174 LEU A C 1
ATOM 1321 O O . LEU A 1 174 ? -17.672 -3.635 -9.773 1 95.12 174 LEU A O 1
ATOM 1325 N N . CYS A 1 175 ? -19.516 -4.836 -9.586 1 93.12 175 CYS A N 1
ATOM 1326 C CA . CYS A 1 175 ? -18.969 -6.039 -10.203 1 93.12 175 CYS A CA 1
ATOM 1327 C C . CYS A 1 175 ? -19.344 -6.109 -11.68 1 93.12 175 CYS A C 1
ATOM 1329 O O . CYS A 1 175 ? -18.953 -7.051 -12.375 1 93.12 175 CYS A O 1
ATOM 1331 N N . LEU A 1 176 ? -20.062 -5.066 -12.148 1 95.12 176 LEU A N 1
ATOM 1332 C CA . LEU A 1 176 ? -20.516 -5.074 -13.539 1 95.12 176 LEU A CA 1
ATOM 1333 C C . LEU A 1 176 ? -19.938 -3.887 -14.305 1 95.12 176 LEU A C 1
ATOM 1335 O O . LEU A 1 176 ? -19.703 -2.826 -13.727 1 95.12 176 LEU A O 1
ATOM 1339 N N . GLY A 1 177 ? -19.75 -4.164 -15.625 1 94.06 177 GLY A N 1
ATOM 1340 C CA . GLY A 1 177 ? -19.406 -3.061 -16.5 1 94.06 177 GLY A CA 1
ATOM 1341 C C . GLY A 1 177 ? -20.609 -2.32 -17.047 1 94.06 177 GLY A C 1
ATOM 1342 O O . GLY A 1 177 ? -21.734 -2.846 -17.016 1 94.06 177 GLY A O 1
ATOM 1343 N N . ARG A 1 178 ? -20.453 -1.137 -17.531 1 90.94 178 ARG A N 1
ATOM 1344 C CA . ARG A 1 178 ? -21.531 -0.337 -18.109 1 90.94 178 ARG A CA 1
ATOM 1345 C C . ARG A 1 178 ? -22.141 -1.035 -19.328 1 90.94 178 ARG A C 1
ATOM 1347 O O . ARG A 1 178 ? -23.359 -0.961 -19.547 1 90.94 178 ARG A O 1
ATOM 1354 N N . ALA A 1 179 ? -21.266 -1.635 -20.062 1 91.38 179 ALA A N 1
ATOM 1355 C CA . ALA A 1 179 ? -21.766 -2.377 -21.219 1 91.38 179 ALA A CA 1
ATOM 1356 C C . ALA A 1 179 ? -22.719 -3.488 -20.797 1 91.38 179 ALA A C 1
ATOM 1358 O O . ALA A 1 179 ? -23.719 -3.744 -21.453 1 91.38 179 ALA A O 1
ATOM 1359 N N . GLU A 1 180 ? -22.375 -4.078 -19.734 1 94.88 180 GLU A N 1
ATOM 1360 C CA . GLU A 1 180 ? -23.219 -5.164 -19.219 1 94.88 180 GLU A CA 1
ATOM 1361 C C . GLU A 1 180 ? -24.562 -4.641 -18.719 1 94.88 180 GLU A C 1
ATOM 1363 O O . GLU A 1 180 ? -25.594 -5.262 -18.953 1 94.88 180 GLU A O 1
ATOM 1368 N N . THR A 1 181 ? -24.547 -3.484 -18.047 1 94.88 181 THR A N 1
ATOM 1369 C CA . THR A 1 181 ? -25.797 -2.918 -17.547 1 94.88 181 THR A CA 1
ATOM 1370 C C . THR A 1 181 ? -26.688 -2.477 -18.688 1 94.88 181 THR A C 1
ATOM 1372 O O . THR A 1 181 ? -27.922 -2.604 -18.625 1 94.88 181 THR A O 1
ATOM 1375 N N . GLN A 1 182 ? -26.141 -1.991 -19.75 1 93.12 182 GLN A N 1
ATOM 1376 C CA . GLN A 1 182 ? -26.906 -1.58 -20.922 1 93.12 182 GLN A CA 1
ATOM 1377 C C . GLN A 1 182 ? -27.531 -2.785 -21.625 1 93.12 182 GLN A C 1
ATOM 1379 O O . GLN A 1 182 ? -28.688 -2.732 -22.047 1 93.12 182 GLN A O 1
ATOM 1384 N N . VAL A 1 183 ? -26.766 -3.822 -21.734 1 94.19 183 VAL A N 1
ATOM 1385 C CA . VAL A 1 183 ? -27.266 -5.047 -22.359 1 94.19 183 VAL A CA 1
ATOM 1386 C C . VAL A 1 183 ? -28.422 -5.609 -21.531 1 94.19 183 VAL A C 1
ATOM 1388 O O . VAL A 1 183 ? -29.422 -6.074 -22.094 1 94.19 183 VAL A O 1
ATOM 1391 N N . TYR A 1 184 ? -28.25 -5.543 -20.312 1 94.06 184 TYR A N 1
ATOM 1392 C CA . TYR A 1 184 ? -29.312 -6.012 -19.422 1 94.06 184 TYR A CA 1
ATOM 1393 C C . TYR A 1 184 ? -30.594 -5.234 -19.656 1 94.06 184 TYR A C 1
ATOM 1395 O O . TYR A 1 184 ? -31.672 -5.828 -19.766 1 94.06 184 TYR A O 1
ATOM 1403 N N . CYS A 1 185 ? -30.547 -3.934 -19.688 1 93.75 185 CYS A N 1
ATOM 1404 C CA . CYS A 1 185 ? -31.703 -3.088 -19.906 1 93.75 185 CYS A CA 1
ATOM 1405 C C . CYS A 1 185 ? -32.375 -3.412 -21.25 1 93.75 185 CYS A C 1
ATOM 1407 O O . CYS A 1 185 ? -33.594 -3.516 -21.328 1 93.75 185 CYS A O 1
ATOM 1409 N N . ARG A 1 186 ? -31.547 -3.578 -22.219 1 92.56 186 ARG A N 1
ATOM 1410 C CA . ARG A 1 186 ? -32.062 -3.902 -23.531 1 92.56 186 ARG A CA 1
ATOM 1411 C C . ARG A 1 186 ? -32.781 -5.25 -23.531 1 92.56 186 ARG A C 1
ATOM 1413 O O . ARG A 1 186 ? -33.875 -5.375 -24.062 1 92.56 186 ARG A O 1
ATOM 1420 N N . GLU A 1 187 ? -32.156 -6.191 -22.969 1 93.19 187 GLU A N 1
ATOM 1421 C CA . GLU A 1 187 ? -32.719 -7.543 -22.938 1 93.19 187 GLU A CA 1
ATOM 1422 C C . GLU A 1 187 ? -34 -7.602 -22.094 1 93.19 187 GLU A C 1
ATOM 1424 O O . GLU A 1 187 ? -34.875 -8.391 -22.375 1 93.19 187 GLU A O 1
ATOM 1429 N N . ALA A 1 188 ? -34.062 -6.77 -21.078 1 90.62 188 ALA A N 1
ATOM 1430 C CA . ALA A 1 188 ? -35.219 -6.742 -20.188 1 90.62 188 ALA A CA 1
ATOM 1431 C C . ALA A 1 188 ? -36.312 -5.824 -20.719 1 90.62 188 ALA A C 1
ATOM 1433 O O . ALA A 1 188 ? -37.344 -5.668 -20.109 1 90.62 188 ALA A O 1
ATOM 1434 N N . GLY A 1 189 ? -36.062 -5.18 -21.812 1 89.69 189 GLY A N 1
ATOM 1435 C CA . GLY A 1 189 ? -37.031 -4.301 -22.438 1 89.69 189 GLY A CA 1
ATOM 1436 C C . GLY A 1 189 ? -37.188 -2.98 -21.719 1 89.69 189 GLY A C 1
ATOM 1437 O O . GLY A 1 189 ? -38.281 -2.383 -21.75 1 89.69 189 GLY A O 1
ATOM 1438 N N . LEU A 1 190 ? -36.188 -2.646 -21.016 1 89.62 190 LEU A N 1
ATOM 1439 C CA . LEU A 1 190 ? -36.25 -1.383 -20.281 1 89.62 190 LEU A CA 1
ATOM 1440 C C . LEU A 1 190 ? -35.781 -0.232 -21.172 1 89.62 190 LEU A C 1
ATOM 1442 O O . LEU A 1 190 ? -34.969 -0.434 -22.078 1 89.62 190 LEU A O 1
ATOM 1446 N N . LEU A 1 191 ? -36.25 1.069 -21 1 86.94 191 LEU A N 1
ATOM 1447 C CA . LEU A 1 191 ? -35.906 2.234 -21.797 1 86.94 191 LEU A CA 1
ATOM 1448 C C . LEU A 1 191 ? -35.344 3.344 -20.922 1 86.94 191 LEU A C 1
ATOM 1450 O O . LEU A 1 191 ? -35.938 4.395 -20.75 1 86.94 191 LEU A O 1
ATOM 1454 N N . PRO A 1 192 ? -34.156 3.023 -20.453 1 87.88 192 PRO A N 1
ATOM 1455 C CA . PRO A 1 192 ? -33.562 4.066 -19.609 1 87.88 192 PRO A CA 1
ATOM 1456 C C . PRO A 1 192 ? -33.344 5.379 -20.359 1 87.88 192 PRO A C 1
ATOM 1458 O O . PRO A 1 192 ? -33.25 5.383 -21.578 1 87.88 192 PRO A O 1
ATOM 1461 N N . ARG A 1 193 ? -33.438 6.398 -19.594 1 79.44 193 ARG A N 1
ATOM 1462 C CA . ARG A 1 193 ? -33.219 7.723 -20.156 1 79.44 193 ARG A CA 1
ATOM 1463 C C . ARG A 1 193 ? -31.75 7.988 -20.406 1 79.44 193 ARG A C 1
ATOM 1465 O O . ARG A 1 193 ? -30.906 7.617 -19.578 1 79.44 193 ARG A O 1
ATOM 1472 N N . GLN A 1 194 ? -31.375 8.07 -21.703 1 63.81 194 GLN A N 1
ATOM 1473 C CA . GLN A 1 194 ? -29.953 8.266 -22.031 1 63.81 194 GLN A CA 1
ATOM 1474 C C . GLN A 1 194 ? -29.453 9.602 -21.5 1 63.81 194 GLN A C 1
ATOM 1476 O O . GLN A 1 194 ? -30.156 10.617 -21.578 1 63.81 194 GLN A O 1
ATOM 1481 N N . ASP A 1 195 ? -28.734 9.508 -20.547 1 53.06 195 ASP A N 1
ATOM 1482 C CA . ASP A 1 195 ? -28.125 10.727 -20.016 1 53.06 195 ASP A CA 1
ATOM 1483 C C . ASP A 1 195 ? -27.438 11.523 -21.125 1 53.06 195 ASP A C 1
ATOM 1485 O O . ASP A 1 195 ? -26.531 11.023 -21.781 1 53.06 195 ASP A O 1
ATOM 1489 N N . ILE A 1 196 ? -28.141 12.258 -22.016 1 44.16 196 ILE A N 1
ATOM 1490 C CA . ILE A 1 196 ? -27.453 13.164 -22.922 1 44.16 196 ILE A CA 1
ATOM 1491 C C . ILE A 1 196 ? -26.297 13.852 -22.188 1 44.16 196 ILE A C 1
ATOM 1493 O O . ILE A 1 196 ? -26.359 15.039 -21.891 1 44.16 196 ILE A O 1
ATOM 1497 N N . THR A 1 197 ? -25.875 13.445 -21.203 1 44.09 197 THR A N 1
ATOM 1498 C CA . THR A 1 197 ? -24.938 14.211 -20.391 1 44.09 197 THR A CA 1
ATOM 1499 C C . THR A 1 197 ? -23.688 14.562 -21.203 1 44.09 197 THR A C 1
ATOM 1501 O O . THR A 1 197 ? -22.688 13.844 -21.172 1 44.09 197 THR A O 1
ATOM 1504 N N . ASN A 1 198 ? -23.672 14.773 -22.453 1 43.19 198 ASN A N 1
ATOM 1505 C CA . ASN A 1 198 ? -22.562 15.602 -22.906 1 43.19 198 ASN A CA 1
ATOM 1506 C C . ASN A 1 198 ? -22.203 16.688 -21.891 1 43.19 198 ASN A C 1
ATOM 1508 O O . ASN A 1 198 ? -21.078 17.188 -21.875 1 43.19 198 ASN A O 1
ATOM 1512 N N . LEU A 1 199 ? -23.109 17.297 -21.281 1 46.47 199 LEU A N 1
ATOM 1513 C CA . LEU A 1 199 ? -22.875 18.359 -20.297 1 46.47 199 LEU A CA 1
ATOM 1514 C C . LEU A 1 199 ? -22.516 17.766 -18.938 1 46.47 199 LEU A C 1
ATOM 1516 O O . LEU A 1 199 ? -23.297 17.859 -18 1 46.47 199 LEU A O 1
ATOM 1520 N N . SER A 1 200 ? -21.812 16.766 -18.969 1 54.12 200 SER A N 1
ATOM 1521 C CA . SER A 1 200 ? -21.438 15.977 -17.797 1 54.12 200 SER A CA 1
ATOM 1522 C C . SER A 1 200 ? -21 16.875 -16.656 1 54.12 200 SER A C 1
ATOM 1524 O O . SER A 1 200 ? -20.25 17.844 -16.859 1 54.12 200 SER A O 1
ATOM 1526 N N . THR A 1 201 ? -21.719 17.016 -15.523 1 56.34 201 THR A N 1
ATOM 1527 C CA . THR A 1 201 ? -21.438 17.656 -14.242 1 56.34 201 THR A CA 1
ATOM 1528 C C .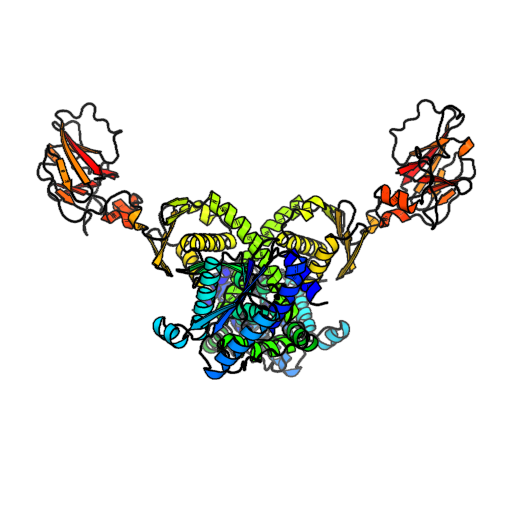 THR A 1 201 ? -20.094 17.188 -13.688 1 56.34 201 THR A C 1
ATOM 1530 O O . THR A 1 201 ? -19.625 17.703 -12.664 1 56.34 201 THR A O 1
ATOM 1533 N N . GLU A 1 202 ? -19.453 16.297 -14.484 1 70.62 202 GLU A N 1
ATOM 1534 C CA . GLU A 1 202 ? -18.172 15.844 -13.977 1 70.62 202 GLU A CA 1
ATOM 1535 C C . GLU A 1 202 ? -17.078 15.977 -15.039 1 70.62 202 GLU A C 1
ATOM 1537 O O . GLU A 1 202 ? -16.594 14.977 -15.57 1 70.62 202 GLU A O 1
ATOM 1542 N N . PRO A 1 203 ? -16.766 17.234 -15.273 1 75.12 203 PRO A N 1
ATOM 1543 C CA . PRO A 1 203 ? -15.852 17.516 -16.391 1 75.12 203 PRO A CA 1
ATOM 1544 C C . PRO A 1 203 ? -14.57 16.688 -16.328 1 75.12 203 PRO A C 1
ATOM 1546 O O . PRO A 1 203 ? -14.094 16.188 -17.344 1 75.12 203 PRO A O 1
ATOM 1549 N N . LEU A 1 204 ? -14.023 16.578 -15.164 1 82.94 204 LEU A N 1
ATOM 1550 C CA . LEU A 1 204 ? -12.758 15.867 -15.047 1 82.94 204 LEU A CA 1
ATOM 1551 C C . LEU A 1 204 ? -12.938 14.383 -15.32 1 82.94 204 LEU A C 1
ATOM 1553 O O . LEU A 1 204 ? -12.094 13.758 -15.977 1 82.94 204 LEU A O 1
ATOM 1557 N N . ARG A 1 205 ? -14.039 13.82 -14.906 1 83.75 205 ARG A N 1
ATOM 1558 C CA . ARG A 1 205 ? -14.32 12.414 -15.148 1 83.75 205 ARG A CA 1
ATOM 1559 C C . ARG A 1 205 ? -14.547 12.148 -16.625 1 83.75 205 ARG A C 1
ATOM 1561 O O . ARG A 1 205 ? -14.164 11.102 -17.141 1 83.75 205 ARG A O 1
ATOM 1568 N N . ASN A 1 206 ? -15.18 13.109 -17.203 1 85.19 206 ASN A N 1
ATOM 1569 C CA . ASN A 1 206 ? -15.445 12.977 -18.625 1 85.19 206 ASN A CA 1
ATOM 1570 C C . ASN A 1 206 ? -14.148 12.984 -19.438 1 85.19 206 ASN A C 1
ATOM 1572 O O . ASN A 1 206 ? -14.023 12.25 -20.422 1 85.19 206 ASN A O 1
ATOM 1576 N N . ARG A 1 207 ? -13.297 13.82 -19.031 1 88.94 207 ARG A N 1
ATOM 1577 C CA . ARG A 1 207 ? -12.016 13.883 -19.719 1 88.94 207 ARG A CA 1
ATOM 1578 C C . ARG A 1 207 ? -11.25 12.57 -19.562 1 88.94 207 ARG A C 1
ATOM 1580 O O . ARG A 1 207 ? -10.656 12.078 -20.531 1 88.94 207 ARG A O 1
ATOM 1587 N N . ILE A 1 208 ? -11.25 12.031 -18.422 1 91.88 208 ILE A N 1
ATOM 1588 C CA . ILE A 1 208 ? -10.594 10.75 -18.172 1 91.88 208 ILE A CA 1
ATOM 1589 C C . ILE A 1 208 ? -11.234 9.672 -19.047 1 91.88 208 ILE A C 1
ATOM 1591 O O . ILE A 1 208 ? -10.531 8.906 -19.719 1 91.88 208 ILE A O 1
ATOM 1595 N N . ARG A 1 209 ? -12.508 9.688 -19.094 1 89.5 209 ARG A N 1
ATOM 1596 C CA . ARG A 1 209 ? -13.266 8.648 -19.797 1 89.5 209 ARG A CA 1
ATOM 1597 C C . ARG A 1 209 ? -13.062 8.742 -21.297 1 89.5 209 ARG A C 1
ATOM 1599 O O . ARG A 1 209 ? -12.852 7.723 -21.969 1 89.5 209 ARG A O 1
ATOM 1606 N N . LEU A 1 210 ? -13.062 9.93 -21.781 1 90.56 210 LEU A N 1
ATOM 1607 C CA . LEU A 1 210 ? -13.156 10.109 -23.234 1 90.56 210 LEU A CA 1
ATOM 1608 C C . LEU A 1 210 ? -11.766 10.273 -23.844 1 90.56 210 LEU A C 1
ATOM 1610 O O . LEU A 1 210 ? -11.562 9.953 -25.031 1 90.56 210 LEU A O 1
ATOM 1614 N N . GLU A 1 211 ? -10.859 10.758 -23.078 1 92.62 211 GLU A N 1
ATOM 1615 C CA . GLU A 1 211 ? -9.555 11.102 -23.641 1 92.62 211 GLU A CA 1
ATOM 1616 C C . GLU A 1 211 ? -8.461 10.188 -23.109 1 92.62 211 GLU A C 1
ATOM 1618 O O . GLU A 1 211 ? -7.695 9.602 -23.875 1 92.62 211 GLU A O 1
ATOM 1623 N N . VAL A 1 212 ? -8.383 9.969 -21.875 1 94 212 VAL A N 1
ATOM 1624 C CA . VAL A 1 212 ? -7.25 9.297 -21.25 1 94 212 VAL A CA 1
ATOM 1625 C C . VAL A 1 212 ? -7.406 7.781 -21.391 1 94 212 VAL A C 1
ATOM 1627 O O . VAL A 1 212 ? -6.484 7.094 -21.828 1 94 212 VAL A O 1
ATOM 1630 N N . LEU A 1 213 ? -8.555 7.246 -21.016 1 94 213 LEU A N 1
ATOM 1631 C CA . LEU A 1 213 ? -8.766 5.805 -20.953 1 94 213 LEU A CA 1
ATOM 1632 C C . LEU A 1 213 ? -8.594 5.164 -22.328 1 94 213 LEU A C 1
ATOM 1634 O O . LEU A 1 213 ? -7.934 4.133 -22.453 1 94 213 LEU A O 1
ATOM 1638 N N . PRO A 1 214 ? -9.18 5.789 -23.375 1 93.56 214 PRO A N 1
ATOM 1639 C CA . PRO A 1 214 ? -8.969 5.195 -24.703 1 93.56 214 PRO A CA 1
ATOM 1640 C C . PRO A 1 214 ? -7.492 5.117 -25.078 1 93.56 214 PRO A C 1
ATOM 1642 O O . PRO A 1 214 ? -7.059 4.137 -25.688 1 93.56 214 PRO A O 1
ATOM 1645 N N . LEU A 1 215 ? -6.77 6.113 -24.734 1 93.25 215 LEU A N 1
ATOM 1646 C CA . LEU A 1 215 ? -5.34 6.129 -25.031 1 93.25 215 LEU A CA 1
ATOM 1647 C C . LEU A 1 215 ? -4.613 5.023 -24.281 1 93.25 215 LEU A C 1
ATOM 1649 O O . LEU A 1 215 ? -3.754 4.34 -24.844 1 93.25 215 LEU A O 1
ATOM 1653 N N . LEU A 1 216 ? -4.898 4.805 -23.047 1 94.69 216 LEU A N 1
ATOM 1654 C CA . LEU A 1 216 ? -4.27 3.773 -22.234 1 94.69 216 LEU A CA 1
ATOM 1655 C C . LEU A 1 216 ? -4.617 2.383 -22.75 1 94.69 216 LEU A C 1
ATOM 1657 O O . LEU A 1 216 ? -3.789 1.471 -22.703 1 94.69 216 LEU A O 1
ATOM 1661 N N . LYS A 1 217 ? -5.793 2.217 -23.266 1 93.69 217 LYS A N 1
ATOM 1662 C CA . LYS A 1 217 ? -6.234 0.939 -23.812 1 93.69 217 LYS A CA 1
ATOM 1663 C C . LYS A 1 217 ? -5.469 0.598 -25.094 1 93.69 217 LYS A C 1
ATOM 1665 O O . LYS A 1 217 ? -5.316 -0.576 -25.438 1 93.69 217 LYS A O 1
ATOM 1670 N N . THR A 1 218 ? -5 1.613 -25.797 1 91.12 218 THR A N 1
ATOM 1671 C CA . THR A 1 218 ? -4.176 1.37 -26.969 1 91.12 218 THR A CA 1
ATOM 1672 C C . THR A 1 218 ? -2.793 0.864 -26.562 1 91.12 218 THR A C 1
ATOM 1674 O O . THR A 1 218 ? -2.143 0.145 -27.328 1 91.12 218 THR A O 1
ATOM 1677 N N . ILE A 1 219 ? -2.393 1.226 -25.453 1 90.75 219 ILE A N 1
ATOM 1678 C CA . ILE A 1 219 ? -1.098 0.792 -24.938 1 90.75 219 ILE A CA 1
ATOM 1679 C C . ILE A 1 219 ? -1.221 -0.613 -24.344 1 90.75 219 ILE A C 1
ATOM 1681 O O . ILE A 1 219 ? -0.368 -1.47 -24.594 1 90.75 219 ILE A O 1
ATOM 1685 N N . ASN A 1 220 ? -2.25 -0.815 -23.594 1 92.56 220 ASN A N 1
ATOM 1686 C CA . ASN A 1 220 ? -2.598 -2.113 -23.031 1 92.56 220 ASN A CA 1
ATOM 1687 C C . ASN A 1 220 ? -4.098 -2.389 -23.125 1 92.56 220 ASN A C 1
ATOM 1689 O O . ASN A 1 220 ? -4.883 -1.889 -22.328 1 92.56 220 ASN A O 1
ATOM 1693 N N . PRO A 1 221 ? -4.438 -3.273 -23.984 1 92.75 221 PRO A N 1
ATOM 1694 C CA . PRO A 1 221 ? -5.863 -3.561 -24.172 1 92.75 221 PRO A CA 1
ATOM 1695 C C . PRO A 1 221 ? -6.543 -4.07 -22.906 1 92.75 221 PRO A C 1
ATOM 1697 O O . PRO A 1 221 ? -7.758 -3.938 -22.766 1 92.75 221 PRO A O 1
ATOM 1700 N N . ALA A 1 222 ? -5.75 -4.609 -22.016 1 91.75 222 ALA A N 1
ATOM 1701 C CA . ALA A 1 222 ? -6.312 -5.156 -20.797 1 91.75 222 ALA A CA 1
ATOM 1702 C C . ALA A 1 222 ? -6.215 -4.152 -19.641 1 91.75 222 ALA A C 1
ATOM 1704 O O . ALA A 1 222 ? -6.32 -4.523 -18.469 1 91.75 222 ALA A O 1
ATOM 1705 N N . PHE A 1 223 ? -6.102 -2.896 -19.938 1 92.81 223 PHE A N 1
ATOM 1706 C CA . PHE A 1 223 ? -5.828 -1.876 -18.938 1 92.81 223 PHE A CA 1
ATOM 1707 C C . PHE A 1 223 ? -6.934 -1.843 -17.875 1 92.81 223 PHE A C 1
ATOM 1709 O O . PHE A 1 223 ? -6.656 -1.692 -16.688 1 92.81 223 PHE A O 1
ATOM 1716 N N . GLU A 1 224 ? -8.156 -1.93 -18.297 1 91.81 224 GLU A N 1
ATOM 1717 C CA . GLU A 1 224 ? -9.266 -1.867 -17.344 1 91.81 224 GLU A CA 1
ATOM 1718 C C . GLU A 1 224 ? -9.164 -2.982 -16.312 1 91.81 224 GLU A C 1
ATOM 1720 O O . GLU A 1 224 ? -9.383 -2.75 -15.117 1 91.81 224 GLU A O 1
ATOM 1725 N N . GLU A 1 225 ? -8.805 -4.117 -16.766 1 89.81 225 GLU A N 1
ATOM 1726 C CA . GLU A 1 225 ? -8.633 -5.25 -15.859 1 89.81 225 GLU A CA 1
ATOM 1727 C C . GLU A 1 225 ? -7.441 -5.043 -14.93 1 89.81 225 GLU A C 1
ATOM 1729 O O . GLU A 1 225 ? -7.516 -5.34 -13.734 1 89.81 225 GLU A O 1
ATOM 1734 N N . THR A 1 226 ? -6.402 -4.516 -15.484 1 91.06 226 THR A N 1
ATOM 1735 C CA . THR A 1 226 ? -5.168 -4.395 -14.719 1 91.06 226 THR A CA 1
ATOM 1736 C C . THR A 1 226 ? -5.297 -3.307 -13.656 1 91.06 226 THR A C 1
ATOM 1738 O O . THR A 1 226 ? -4.793 -3.455 -12.547 1 91.06 226 THR A O 1
ATOM 1741 N N . ILE A 1 227 ? -5.965 -2.246 -14 1 93.25 227 ILE A N 1
ATOM 1742 C CA . ILE A 1 227 ? -6.109 -1.155 -13.039 1 93.25 227 ILE A CA 1
ATOM 1743 C C . ILE A 1 227 ? -7.031 -1.588 -11.898 1 93.25 227 ILE A C 1
ATOM 1745 O O . ILE A 1 227 ? -6.84 -1.185 -10.75 1 93.25 227 ILE A O 1
ATOM 1749 N N . LEU A 1 228 ? -8.016 -2.355 -12.242 1 91.44 228 LEU A N 1
ATOM 1750 C CA . LEU A 1 228 ? -8.93 -2.85 -11.219 1 91.44 228 LEU A CA 1
ATOM 1751 C C . LEU A 1 228 ? -8.227 -3.826 -10.281 1 91.44 228 LEU A C 1
ATOM 1753 O O . LEU A 1 228 ? -8.492 -3.844 -9.078 1 91.44 228 LEU A O 1
ATOM 1757 N N . ARG A 1 229 ? -7.395 -4.582 -10.836 1 89 229 ARG A N 1
ATOM 1758 C CA . ARG A 1 229 ? -6.594 -5.477 -10.008 1 89 229 ARG A CA 1
ATOM 1759 C C . ARG A 1 229 ? -5.695 -4.691 -9.062 1 89 229 ARG A C 1
ATOM 1761 O O . ARG A 1 229 ? -5.574 -5.031 -7.879 1 89 229 ARG A O 1
ATOM 1768 N N . THR A 1 230 ? -5.09 -3.695 -9.586 1 91.44 230 THR A N 1
ATOM 1769 C CA . THR A 1 230 ? -4.25 -2.832 -8.766 1 91.44 230 THR A CA 1
ATOM 1770 C C . THR A 1 230 ? -5.062 -2.201 -7.637 1 91.44 230 THR A C 1
ATOM 1772 O O . THR A 1 230 ? -4.605 -2.137 -6.496 1 91.44 230 THR A O 1
ATOM 1775 N N . ALA A 1 231 ? -6.215 -1.76 -7.984 1 92.94 231 ALA A N 1
ATOM 1776 C CA . ALA A 1 231 ? -7.102 -1.156 -6.992 1 92.94 231 ALA A CA 1
ATOM 1777 C C . ALA A 1 231 ? -7.449 -2.152 -5.891 1 92.94 231 ALA A C 1
ATOM 1779 O O . ALA A 1 231 ? -7.457 -1.801 -4.707 1 92.94 231 ALA A O 1
ATOM 1780 N N . PHE A 1 232 ? -7.742 -3.346 -6.324 1 89.12 232 PHE A N 1
ATOM 1781 C CA . PHE A 1 232 ? -8.094 -4.402 -5.383 1 89.12 232 PHE A CA 1
ATOM 1782 C C . PHE A 1 232 ? -6.934 -4.695 -4.441 1 89.12 232 PHE A C 1
ATOM 1784 O O . PHE A 1 232 ? -7.113 -4.758 -3.223 1 89.12 232 PHE A O 1
ATOM 1791 N N . ILE A 1 233 ? -5.777 -4.805 -4.945 1 90.56 233 ILE A N 1
ATOM 1792 C CA . ILE A 1 233 ? -4.574 -5.102 -4.172 1 90.56 233 ILE A CA 1
ATOM 1793 C C . ILE A 1 233 ? -4.285 -3.953 -3.207 1 90.56 233 ILE A C 1
ATOM 1795 O O . ILE A 1 233 ? -4.012 -4.184 -2.027 1 90.56 233 ILE A O 1
ATOM 1799 N N . ALA A 1 234 ? -4.367 -2.781 -3.711 1 93.12 234 ALA A N 1
ATOM 1800 C CA . ALA A 1 234 ? -4.168 -1.604 -2.871 1 93.12 234 ALA A CA 1
ATOM 1801 C C . ALA A 1 234 ? -5.141 -1.597 -1.696 1 93.12 234 ALA A C 1
ATOM 1803 O O . ALA A 1 234 ? -4.766 -1.259 -0.572 1 93.12 234 ALA A O 1
ATOM 1804 N N . GLY A 1 235 ? -6.367 -1.988 -1.997 1 92.06 235 GLY A N 1
ATOM 1805 C CA . GLY A 1 235 ? -7.379 -2.039 -0.954 1 92.06 235 GLY A CA 1
ATOM 1806 C C . GLY A 1 235 ? -7.043 -3.012 0.159 1 92.06 235 GLY A C 1
ATOM 1807 O O . GLY A 1 235 ? -7.207 -2.695 1.339 1 92.06 235 GLY A O 1
ATOM 1808 N N . GLU A 1 236 ? -6.598 -4.152 -0.229 1 90.88 236 GLU A N 1
ATOM 1809 C CA . GLU A 1 236 ? -6.223 -5.16 0.757 1 90.88 236 GLU A CA 1
ATOM 1810 C C . GLU A 1 236 ? -5.027 -4.707 1.585 1 90.88 236 GLU A C 1
ATOM 1812 O O . GLU A 1 236 ? -4.984 -4.922 2.799 1 90.88 236 GLU A O 1
ATOM 1817 N N . GLU A 1 237 ? -4.105 -4.148 0.932 1 94.19 237 GLU A N 1
ATOM 1818 C CA . GLU A 1 237 ? -2.912 -3.664 1.618 1 94.19 237 GLU A CA 1
ATOM 1819 C C . GLU A 1 237 ? -3.25 -2.537 2.59 1 94.19 237 GLU A C 1
ATOM 1821 O O . GLU A 1 237 ? -2.73 -2.496 3.707 1 94.19 237 GLU A O 1
ATOM 1826 N N . MET A 1 238 ? -4.105 -1.653 2.18 1 93.94 238 MET A N 1
ATOM 1827 C CA . MET A 1 238 ? -4.512 -0.553 3.051 1 93.94 238 MET A CA 1
ATOM 1828 C C . MET A 1 238 ? -5.32 -1.068 4.238 1 93.94 238 MET A C 1
ATOM 1830 O O . MET A 1 238 ? -5.223 -0.53 5.34 1 93.94 238 MET A O 1
ATOM 1834 N N . ALA A 1 239 ? -6.125 -2.072 3.973 1 92.19 239 ALA A N 1
ATOM 1835 C CA . ALA A 1 239 ? -6.891 -2.666 5.066 1 92.19 239 ALA A CA 1
ATOM 1836 C C . ALA A 1 239 ? -5.965 -3.209 6.152 1 92.19 239 ALA A C 1
ATOM 1838 O O . ALA A 1 239 ? -6.234 -3.041 7.344 1 92.19 239 ALA A O 1
ATOM 1839 N N . LEU A 1 240 ? -4.926 -3.838 5.746 1 94.5 240 LEU A N 1
ATOM 1840 C CA . LEU A 1 240 ? -3.934 -4.332 6.695 1 94.5 240 LEU A CA 1
ATOM 1841 C C . LEU A 1 240 ? -3.285 -3.176 7.453 1 94.5 240 LEU A C 1
ATOM 1843 O O . LEU A 1 240 ? -3.16 -3.227 8.68 1 94.5 240 LEU A O 1
ATOM 1847 N N . LEU A 1 241 ? -2.84 -2.188 6.707 1 95.75 241 LEU A N 1
ATOM 1848 C CA . LEU A 1 241 ? -2.207 -1.021 7.312 1 95.75 241 LEU A CA 1
ATOM 1849 C C . LEU A 1 241 ? -3.135 -0.363 8.328 1 95.75 241 LEU A C 1
ATOM 1851 O O . LEU A 1 241 ? -2.695 0.033 9.406 1 95.75 241 LEU A O 1
ATOM 1855 N N . ASP A 1 242 ? -4.387 -0.259 7.961 1 94.69 242 ASP A N 1
ATOM 1856 C CA . ASP A 1 242 ? -5.375 0.349 8.844 1 94.69 242 ASP A CA 1
ATOM 1857 C C . ASP A 1 242 ? -5.547 -0.469 10.125 1 94.69 242 ASP A C 1
ATOM 1859 O O . ASP A 1 242 ? -5.645 0.092 11.219 1 94.69 242 ASP A O 1
ATOM 1863 N N . GLU A 1 243 ? -5.621 -1.751 9.938 1 93.5 243 GLU A N 1
ATOM 1864 C CA . GLU A 1 243 ? -5.785 -2.637 11.086 1 93.5 243 GLU A CA 1
ATOM 1865 C C . GLU A 1 243 ? -4.613 -2.506 12.055 1 93.5 243 GLU A C 1
ATOM 1867 O O . GLU A 1 243 ? -4.809 -2.338 13.258 1 93.5 243 GLU A O 1
ATOM 1872 N N . VAL A 1 244 ? -3.441 -2.553 11.539 1 93.69 244 VAL A N 1
ATOM 1873 C CA . VAL A 1 244 ? -2.234 -2.459 12.359 1 93.69 244 VAL A CA 1
ATOM 1874 C C . VAL A 1 244 ? -2.17 -1.09 13.031 1 93.69 244 VAL A C 1
ATOM 1876 O O . VAL A 1 244 ? -1.868 -0.99 14.219 1 93.69 244 VAL A O 1
ATOM 1879 N N . THR A 1 245 ? -2.459 -0.061 12.297 1 96.44 245 THR A N 1
ATOM 1880 C CA . THR A 1 245 ? -2.369 1.302 12.805 1 96.44 245 THR A CA 1
ATOM 1881 C C . THR A 1 245 ? -3.426 1.548 13.875 1 96.44 245 THR A C 1
ATOM 1883 O O . THR A 1 245 ? -3.176 2.256 14.852 1 96.44 245 THR A O 1
ATOM 1886 N N . SER A 1 246 ? -4.605 0.997 13.672 1 95.88 246 SER A N 1
ATOM 1887 C CA . SER A 1 246 ? -5.68 1.171 14.641 1 95.88 246 SER A CA 1
ATOM 1888 C C . SER A 1 246 ? -5.309 0.566 15.992 1 95.88 246 SER A C 1
ATOM 1890 O O . SER A 1 246 ? -5.621 1.134 17.047 1 95.88 246 SER A O 1
ATOM 1892 N N . GLN A 1 247 ? -4.68 -0.532 15.977 1 94.31 247 GLN A N 1
ATOM 1893 C CA . GLN A 1 247 ? -4.207 -1.163 17.203 1 94.31 247 GLN A CA 1
ATOM 1894 C C . GLN A 1 247 ? -3.164 -0.297 17.906 1 94.31 247 GLN A C 1
ATOM 1896 O O . GLN A 1 247 ? -3.205 -0.127 19.125 1 94.31 247 GLN A O 1
ATOM 1901 N N . MET A 1 248 ? -2.326 0.271 17.172 1 95.38 248 MET A N 1
ATOM 1902 C CA . MET A 1 248 ? -1.288 1.142 17.719 1 95.38 248 MET A CA 1
ATOM 1903 C C . MET A 1 248 ? -1.894 2.42 18.281 1 95.38 248 MET A C 1
ATOM 1905 O O . MET A 1 248 ? -1.467 2.9 19.344 1 95.38 248 MET A O 1
ATOM 1909 N N . LYS A 1 249 ? -2.838 2.951 17.562 1 96.81 249 LYS A N 1
ATOM 1910 C CA . LYS A 1 249 ? -3.502 4.176 18 1 96.81 249 LYS A CA 1
ATOM 1911 C C . LYS A 1 249 ? -4.141 3.994 19.375 1 96.81 249 LYS A C 1
ATOM 1913 O O . LYS A 1 249 ? -4.008 4.855 20.234 1 96.81 249 LYS A O 1
ATOM 1918 N N . ALA A 1 250 ? -4.797 2.842 19.547 1 95.69 250 ALA A N 1
ATOM 1919 C CA . ALA A 1 250 ? -5.48 2.543 20.797 1 95.69 250 ALA A CA 1
ATOM 1920 C C . ALA A 1 250 ? -4.488 2.459 21.953 1 95.69 250 ALA A C 1
ATOM 1922 O O . ALA A 1 250 ? -4.816 2.805 23.094 1 95.69 250 ALA A O 1
ATOM 1923 N N . GLU A 1 251 ? -3.283 2.152 21.672 1 95.62 251 GLU A N 1
ATOM 1924 C CA . GLU A 1 251 ? -2.266 1.946 22.688 1 95.62 251 GLU A CA 1
ATOM 1925 C C . GLU A 1 251 ? -1.446 3.215 22.922 1 95.62 251 GLU A C 1
ATOM 1927 O O . GLU A 1 251 ? -1.001 3.479 24.031 1 95.62 251 GLU A O 1
ATOM 1932 N N . LEU A 1 252 ? -1.198 3.982 21.922 1 97 252 LEU A N 1
ATOM 1933 C CA . LEU A 1 252 ? -0.153 5 21.984 1 97 252 LEU A CA 1
ATOM 1934 C C . LEU A 1 252 ? -0.757 6.398 22.062 1 97 252 LEU A C 1
ATOM 1936 O O . LEU A 1 252 ? -0.092 7.344 22.484 1 97 252 LEU A O 1
ATOM 1940 N N . VAL A 1 253 ? -1.961 6.562 21.547 1 97.56 253 VAL A N 1
ATOM 1941 C CA . VAL A 1 253 ? -2.547 7.895 21.422 1 97.56 253 VAL A CA 1
ATOM 1942 C C . VAL A 1 253 ? -3.49 8.156 22.594 1 97.56 253 VAL A C 1
ATOM 1944 O O . VAL A 1 253 ? -4.32 7.305 22.938 1 97.56 253 VAL A O 1
ATOM 1947 N N . ILE A 1 254 ? -3.342 9.273 23.188 1 96.12 254 ILE A N 1
ATOM 1948 C CA . ILE A 1 254 ? -4.184 9.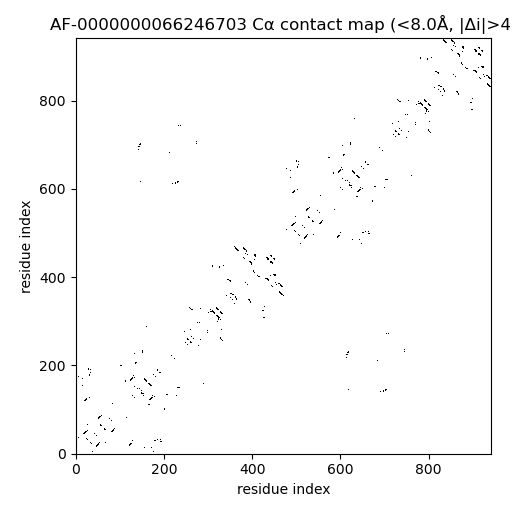688 24.312 1 96.12 254 ILE A CA 1
ATOM 1949 C C . ILE A 1 254 ? -5.055 10.875 23.891 1 96.12 254 ILE A C 1
ATOM 1951 O O . ILE A 1 254 ? -4.582 11.789 23.203 1 96.12 254 ILE A O 1
ATOM 1955 N N . ARG A 1 255 ? -6.27 10.766 24.25 1 94.75 255 ARG A N 1
ATOM 1956 C CA . ARG A 1 255 ? -7.18 11.859 23.922 1 94.75 255 ARG A CA 1
ATOM 1957 C C . ARG A 1 255 ? -7.504 12.688 25.172 1 94.75 255 ARG A C 1
ATOM 1959 O O . ARG A 1 255 ? -7.816 12.125 26.219 1 94.75 255 ARG A O 1
ATOM 1966 N N . GLN A 1 256 ? -7.258 13.945 25.109 1 91.5 256 GLN A N 1
ATOM 1967 C CA . GLN A 1 256 ? -7.711 14.922 26.094 1 91.5 256 GLN A CA 1
ATOM 1968 C C . GLN A 1 256 ? -8.586 15.984 25.438 1 91.5 256 GLN A C 1
ATOM 1970 O O . GLN A 1 256 ? -8.086 16.906 24.781 1 91.5 256 GLN A O 1
ATOM 1975 N N . ASP A 1 257 ? -9.883 15.82 25.609 1 89.75 257 ASP A N 1
ATOM 1976 C CA . ASP A 1 257 ? -10.844 16.703 24.969 1 89.75 257 ASP A CA 1
ATOM 1977 C C . ASP A 1 257 ? -10.773 16.594 23.453 1 89.75 257 ASP A C 1
ATOM 1979 O O . ASP A 1 257 ? -10.891 15.492 22.891 1 89.75 257 ASP A O 1
ATOM 1983 N N . ASP A 1 258 ? -10.477 17.719 22.797 1 93.62 258 ASP A N 1
ATOM 1984 C CA . ASP A 1 258 ? -10.453 17.734 21.344 1 93.62 258 ASP A CA 1
ATOM 1985 C C . ASP A 1 258 ? -9.023 17.672 20.812 1 93.62 258 ASP A C 1
ATOM 1987 O O . ASP A 1 258 ? -8.758 18.141 19.688 1 93.62 258 ASP A O 1
ATOM 1991 N N . VAL A 1 259 ? -8.211 17.156 21.781 1 95.75 259 VAL A N 1
ATOM 1992 C CA . VAL A 1 259 ? -6.805 17.062 21.391 1 95.75 259 VAL A CA 1
ATOM 1993 C C . VAL A 1 259 ? -6.32 15.625 21.516 1 95.75 259 VAL A C 1
ATOM 1995 O O . VAL A 1 259 ? -6.57 14.953 22.516 1 95.75 259 VAL A O 1
ATOM 1998 N N . LEU A 1 260 ? -5.738 15.156 20.453 1 97.44 260 LEU A N 1
ATOM 1999 C CA . LEU A 1 260 ? -5.051 13.867 20.469 1 97.44 260 LEU A CA 1
ATOM 2000 C C . LEU A 1 260 ? -3.547 14.062 20.641 1 97.44 260 LEU A C 1
ATOM 2002 O O . LEU A 1 260 ? -2.955 14.945 20.016 1 97.44 260 LEU A O 1
ATOM 2006 N N . MET A 1 261 ? -2.965 13.258 21.531 1 96.69 261 MET A N 1
ATOM 2007 C CA . MET A 1 261 ? -1.546 13.406 21.844 1 96.69 261 MET A CA 1
ATOM 2008 C C . MET A 1 261 ? -0.822 12.07 21.75 1 96.69 261 MET A C 1
ATOM 2010 O O . MET A 1 261 ? -1.404 11.023 22.031 1 96.69 261 MET A O 1
ATOM 2014 N N . ILE A 1 262 ? 0.398 12.164 21.328 1 97.19 262 ILE A N 1
ATOM 2015 C CA . ILE A 1 262 ? 1.265 10.992 21.281 1 97.19 262 ILE A CA 1
ATOM 2016 C C . ILE A 1 262 ? 2.674 11.375 21.719 1 97.19 262 ILE A C 1
ATOM 2018 O O . ILE A 1 262 ? 3.168 12.453 21.391 1 97.19 262 ILE A O 1
ATOM 2022 N N . GLU A 1 263 ? 3.287 10.484 22.516 1 96.62 263 GLU A N 1
ATOM 2023 C CA . GLU A 1 263 ? 4.66 10.719 22.938 1 96.62 263 GLU A CA 1
ATOM 2024 C C . GLU A 1 263 ? 5.617 10.742 21.75 1 96.62 263 GLU A C 1
ATOM 2026 O O . GLU A 1 263 ? 5.527 9.898 20.859 1 96.62 263 GLU A O 1
ATOM 2031 N N . LYS A 1 264 ? 6.523 11.648 21.766 1 95.31 264 LYS A N 1
ATOM 2032 C CA . LYS A 1 264 ? 7.473 11.812 20.672 1 95.31 264 LYS A CA 1
ATOM 2033 C C . LYS A 1 264 ? 8.297 10.547 20.453 1 95.31 264 LYS A C 1
ATOM 2035 O O . LYS A 1 264 ? 8.523 10.125 19.328 1 95.31 264 LYS A O 1
ATOM 2040 N N . ILE A 1 265 ? 8.727 9.961 21.516 1 94.62 265 ILE A N 1
ATOM 2041 C CA . ILE A 1 265 ? 9.602 8.797 21.453 1 94.62 265 ILE A CA 1
ATOM 2042 C C . ILE A 1 265 ? 8.883 7.648 20.75 1 94.62 265 ILE A C 1
ATOM 2044 O O . ILE A 1 265 ? 9.477 6.941 19.938 1 94.62 265 ILE A O 1
ATOM 2048 N N . GLU A 1 266 ? 7.656 7.492 21.094 1 95.75 266 GLU A N 1
ATOM 2049 C CA . GLU A 1 266 ? 6.871 6.422 20.469 1 95.75 266 GLU A CA 1
ATOM 2050 C C . GLU A 1 266 ? 6.629 6.691 19 1 95.75 266 GLU A C 1
ATOM 2052 O O . GLU A 1 266 ? 6.75 5.785 18.172 1 95.75 266 GLU A O 1
ATOM 2057 N N . MET A 1 267 ? 6.289 7.891 18.641 1 96.25 267 MET A N 1
ATOM 2058 C CA . MET A 1 267 ? 6.031 8.281 17.25 1 96.25 267 MET A CA 1
ATOM 2059 C C . MET A 1 267 ? 7.285 8.117 16.406 1 96.25 267 MET A C 1
ATOM 2061 O O . MET A 1 267 ? 7.207 7.668 15.258 1 96.25 267 MET A O 1
ATOM 2065 N N . GLN A 1 268 ? 8.383 8.492 16.922 1 92.75 268 GLN A N 1
ATOM 2066 C CA . GLN A 1 268 ? 9.641 8.469 16.188 1 92.75 268 GLN A CA 1
ATOM 2067 C C . GLN A 1 268 ? 10.086 7.039 15.891 1 92.75 268 GLN A C 1
ATOM 2069 O O . GLN A 1 268 ? 10.781 6.789 14.906 1 92.75 268 GLN A O 1
ATOM 2074 N N . ARG A 1 269 ? 9.633 6.105 16.672 1 93.06 269 ARG A N 1
ATOM 2075 C CA . ARG A 1 269 ? 10 4.703 16.5 1 93.06 269 ARG A CA 1
ATOM 2076 C C . ARG A 1 269 ? 9.164 4.039 15.414 1 93.06 269 ARG A C 1
ATOM 2078 O O . ARG A 1 269 ? 9.539 2.994 14.883 1 93.06 269 ARG A O 1
ATOM 2085 N N . LEU A 1 270 ? 8.141 4.672 15.102 1 94.75 270 LEU A N 1
ATOM 2086 C CA . LEU A 1 270 ? 7.23 4.066 14.141 1 94.75 270 LEU A CA 1
ATOM 2087 C C . LEU A 1 270 ? 7.809 4.129 12.734 1 94.75 270 LEU A C 1
ATOM 2089 O O . LEU A 1 270 ? 8.492 5.09 12.375 1 94.75 270 LEU A O 1
ATOM 2093 N N . HIS A 1 271 ? 7.555 3.045 11.961 1 94.31 271 HIS A N 1
ATOM 2094 C CA . HIS A 1 271 ? 7.859 3.068 10.531 1 94.31 271 HIS A CA 1
ATOM 2095 C C . HIS A 1 271 ? 7.145 4.219 9.836 1 94.31 271 HIS A C 1
ATOM 2097 O O . HIS A 1 271 ? 6 4.535 10.172 1 94.31 271 HIS A O 1
ATOM 2103 N N . PRO A 1 272 ? 7.734 4.852 8.836 1 93.12 272 PRO A N 1
ATOM 2104 C CA . PRO A 1 272 ? 7.148 6.016 8.172 1 93.12 272 PRO A CA 1
ATOM 2105 C C . PRO A 1 272 ? 5.734 5.758 7.664 1 93.12 272 PRO A C 1
ATOM 2107 O O . PRO A 1 272 ? 4.871 6.633 7.754 1 93.12 272 PRO A O 1
ATOM 2110 N N . ALA A 1 273 ? 5.496 4.613 7.137 1 94.44 273 ALA A N 1
ATOM 2111 C CA . ALA A 1 273 ? 4.164 4.285 6.633 1 94.44 273 ALA A CA 1
ATOM 2112 C C . ALA A 1 273 ? 3.137 4.281 7.762 1 94.44 273 ALA A C 1
ATOM 2114 O O . ALA A 1 273 ? 2.002 4.727 7.578 1 94.44 273 ALA A O 1
ATOM 2115 N N . LEU A 1 274 ? 3.537 3.752 8.867 1 96.12 274 LEU A N 1
ATOM 2116 C CA . LEU A 1 274 ? 2.654 3.725 10.031 1 96.12 274 LEU A CA 1
ATOM 2117 C C . LEU A 1 274 ? 2.43 5.129 10.578 1 96.12 274 LEU A C 1
ATOM 2119 O O . LEU A 1 274 ? 1.319 5.469 10.992 1 96.12 274 LEU A O 1
ATOM 2123 N N . LYS A 1 275 ? 3.496 5.922 10.57 1 95.81 275 LYS A N 1
ATOM 2124 C CA . LYS A 1 275 ? 3.396 7.305 11.023 1 95.81 275 LYS A CA 1
ATOM 2125 C C . LYS A 1 275 ? 2.336 8.07 10.234 1 95.81 275 LYS A C 1
ATOM 2127 O O . LYS A 1 275 ? 1.464 8.711 10.812 1 95.81 275 LYS A O 1
ATOM 2132 N N . ARG A 1 276 ? 2.439 7.98 8.953 1 95 276 ARG A N 1
ATOM 2133 C CA . ARG A 1 276 ? 1.505 8.672 8.07 1 95 276 ARG A CA 1
ATOM 2134 C C . ARG A 1 276 ? 0.074 8.203 8.312 1 95 276 ARG A C 1
ATOM 2136 O O . ARG A 1 276 ? -0.844 9.016 8.414 1 95 276 ARG A O 1
ATOM 2143 N N . ASN A 1 277 ? -0.082 6.906 8.32 1 95.81 277 ASN A N 1
ATOM 2144 C CA . ASN A 1 277 ? -1.424 6.355 8.484 1 95.81 277 ASN A CA 1
ATOM 2145 C C . ASN A 1 277 ? -1.998 6.672 9.859 1 95.81 277 ASN A C 1
ATOM 2147 O O . ASN A 1 277 ? -3.209 6.848 10.008 1 95.81 277 ASN A O 1
ATOM 2151 N N . LEU A 1 278 ? -1.158 6.664 10.906 1 97.19 278 LEU A N 1
ATOM 2152 C CA . LEU A 1 278 ? -1.593 7.027 12.25 1 97.19 278 LEU A CA 1
ATOM 2153 C C . LEU A 1 278 ? -2.109 8.461 12.289 1 97.19 278 LEU A C 1
ATOM 2155 O O . LEU A 1 278 ? -3.166 8.734 12.859 1 97.19 278 LEU A O 1
ATOM 2159 N N . LEU A 1 279 ? -1.345 9.344 11.68 1 96.88 279 LEU A N 1
ATOM 2160 C CA . LEU A 1 279 ? -1.753 10.742 11.602 1 96.88 279 LEU A CA 1
ATOM 2161 C C . LEU A 1 279 ? -3.09 10.875 10.883 1 96.88 279 LEU A C 1
ATOM 2163 O O . LEU A 1 279 ? -3.947 11.656 11.297 1 96.88 279 LEU A O 1
ATOM 2167 N N . ARG A 1 280 ? -3.215 10.164 9.875 1 94.69 280 ARG A N 1
ATOM 2168 C CA . ARG A 1 280 ? -4.465 10.164 9.125 1 94.69 280 ARG A CA 1
ATOM 2169 C C . ARG A 1 280 ? -5.633 9.711 9.992 1 94.69 280 ARG A C 1
ATOM 2171 O O . ARG A 1 280 ? -6.695 10.336 9.984 1 94.69 280 ARG A O 1
ATOM 2178 N N . GLN A 1 281 ? -5.461 8.641 10.727 1 95.25 281 GLN A N 1
ATOM 2179 C CA . GLN A 1 281 ? -6.516 8.117 11.586 1 95.25 281 GLN A CA 1
ATOM 2180 C C . GLN A 1 281 ? -6.84 9.094 12.719 1 95.25 281 GLN A C 1
ATOM 2182 O O . GLN A 1 281 ? -8 9.219 13.125 1 95.25 281 GLN A O 1
ATOM 2187 N N . MET A 1 282 ? -5.816 9.742 13.219 1 96.5 282 MET A N 1
ATOM 2188 C CA . MET A 1 282 ? -6.035 10.758 14.242 1 96.5 282 MET A CA 1
ATOM 2189 C C . MET A 1 282 ? -6.91 11.883 13.711 1 96.5 282 MET A C 1
ATOM 2191 O O . MET A 1 282 ? -7.852 12.312 14.375 1 96.5 282 MET A O 1
ATOM 2195 N N . MET A 1 283 ? -6.574 12.312 12.523 1 95.12 283 MET A N 1
ATOM 2196 C CA . MET A 1 283 ? -7.363 13.375 11.898 1 95.12 283 MET A CA 1
ATOM 2197 C C . MET A 1 283 ? -8.789 12.906 11.641 1 95.12 283 MET A C 1
ATOM 2199 O O . MET A 1 283 ? -9.742 13.656 11.852 1 95.12 283 MET A O 1
ATOM 2203 N N . GLU A 1 284 ? -8.891 11.734 11.148 1 90.94 284 GLU A N 1
ATOM 2204 C CA . GLU A 1 284 ? -10.211 11.172 10.867 1 90.94 284 GLU A CA 1
ATOM 2205 C C . GLU A 1 284 ? -11.062 11.109 12.133 1 90.94 284 GLU A C 1
ATOM 2207 O O . GLU A 1 284 ? -12.266 11.398 12.086 1 90.94 284 GLU A O 1
ATOM 2212 N N . GLU A 1 285 ? -10.461 10.727 13.188 1 91.38 285 GLU A N 1
ATOM 2213 C CA . GLU A 1 285 ? -11.164 10.648 14.461 1 91.38 285 GLU A CA 1
ATOM 2214 C C . GLU A 1 285 ? -11.672 12.016 14.906 1 91.38 285 GLU A C 1
ATOM 2216 O O . GLU A 1 285 ? -12.797 12.148 15.391 1 91.38 285 GLU A O 1
ATOM 2221 N N . LEU A 1 286 ? -10.836 12.977 14.766 1 93.06 286 LEU A N 1
ATOM 2222 C CA . LEU A 1 286 ? -11.188 14.328 15.195 1 93.06 286 LEU A CA 1
ATOM 2223 C C . LEU A 1 286 ? -12.258 14.922 14.281 1 93.06 286 LEU A C 1
ATOM 2225 O O . LEU A 1 286 ? -13.211 15.539 14.766 1 93.06 286 LEU A O 1
ATOM 2229 N N . LEU A 1 287 ? -12.133 14.641 12.977 1 88.12 287 LEU A N 1
ATOM 2230 C CA . LEU A 1 287 ? -12.977 15.32 12 1 88.12 287 LEU A CA 1
ATOM 2231 C C . LEU A 1 287 ? -14.211 14.492 11.68 1 88.12 287 LEU A C 1
ATOM 2233 O O . LEU A 1 287 ? -15.18 15.008 11.109 1 88.12 287 LEU A O 1
ATOM 2237 N N . GLY A 1 288 ? -14.172 13.203 12.047 1 79.81 288 GLY A N 1
ATOM 2238 C CA . GLY A 1 288 ? -15.25 12.305 11.672 1 79.81 288 GLY A CA 1
ATOM 2239 C C . GLY A 1 288 ? -15.188 11.867 10.219 1 79.81 288 GLY A C 1
ATOM 2240 O O . GLY A 1 288 ? -16.062 11.148 9.742 1 79.81 288 GLY A O 1
ATOM 2241 N N . GLY A 1 289 ? -14.227 12.352 9.516 1 79.69 289 GLY A N 1
ATOM 2242 C CA . GLY A 1 289 ? -13.992 12.062 8.109 1 79.69 289 GLY A CA 1
ATOM 2243 C C . GLY A 1 289 ? -12.805 12.82 7.539 1 79.69 289 GLY A C 1
ATOM 2244 O O . GLY A 1 289 ? -12.227 13.672 8.211 1 79.69 289 GLY A O 1
ATOM 2245 N N . LEU A 1 290 ? -12.469 12.484 6.316 1 80.19 290 LEU A N 1
ATOM 2246 C CA . LEU A 1 290 ? -11.258 13.078 5.781 1 80.19 290 LEU A CA 1
ATOM 2247 C C . LEU A 1 290 ? -11.555 13.867 4.508 1 80.19 290 LEU A C 1
ATOM 2249 O O . LEU A 1 290 ? -10.766 13.844 3.561 1 80.19 290 LEU A O 1
ATOM 2253 N N . LYS A 1 291 ? -12.727 14.453 4.504 1 74.19 291 LYS A N 1
ATOM 2254 C CA . LYS A 1 291 ? -13.047 15.328 3.385 1 74.19 291 LYS A CA 1
ATOM 2255 C C . LYS A 1 291 ? -12.062 16.484 3.293 1 74.19 291 LYS A C 1
ATOM 2257 O O . LYS A 1 291 ? -11.719 17.109 4.305 1 74.19 291 LYS A O 1
ATOM 2262 N N . ASP A 1 292 ? -11.383 16.75 2.156 1 76.38 292 ASP A N 1
ATOM 2263 C CA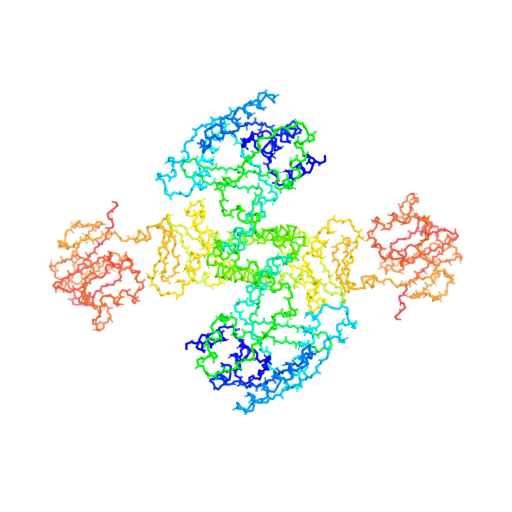 . ASP A 1 292 ? -10.492 17.875 1.876 1 76.38 292 ASP A CA 1
ATOM 2264 C C . ASP A 1 292 ? -9.117 17.656 2.51 1 76.38 292 ASP A C 1
ATOM 2266 O O . ASP A 1 292 ? -8.312 18.578 2.605 1 76.38 292 ASP A O 1
ATOM 2270 N N . ILE A 1 293 ? -8.969 16.531 3.16 1 84.56 293 ILE A N 1
ATOM 2271 C CA . ILE A 1 293 ? -7.652 16.172 3.676 1 84.56 293 ILE A CA 1
ATOM 2272 C C . ILE A 1 293 ? -6.867 15.422 2.607 1 84.56 293 ILE A C 1
ATOM 2274 O O . ILE A 1 293 ? -7.273 14.336 2.18 1 84.56 293 ILE A O 1
ATOM 2278 N N . GLU A 1 294 ? -5.809 15.961 2.209 1 81.19 294 GLU A N 1
ATOM 2279 C CA . GLU A 1 294 ? -4.973 15.383 1.16 1 81.19 294 GLU A CA 1
ATOM 2280 C C . GLU A 1 294 ? -3.654 14.867 1.729 1 81.19 294 GLU A C 1
ATOM 2282 O O . GLU A 1 294 ? -3.312 15.156 2.877 1 81.19 294 GLU A O 1
ATOM 2287 N N . ALA A 1 295 ? -2.949 14.195 0.867 1 84.5 295 ALA A N 1
ATOM 2288 C CA . ALA A 1 295 ? -1.659 13.641 1.267 1 84.5 295 ALA A CA 1
ATOM 2289 C C . ALA A 1 295 ? -0.68 14.742 1.648 1 84.5 295 ALA A C 1
ATOM 2291 O O . ALA A 1 295 ? 0.157 14.562 2.535 1 84.5 295 ALA A O 1
ATOM 2292 N N . ARG A 1 296 ? -0.841 15.898 1.057 1 83.38 296 ARG A N 1
ATOM 2293 C CA . ARG A 1 296 ? 0.074 17 1.321 1 83.38 296 ARG A CA 1
ATOM 2294 C C . ARG A 1 296 ? -0.045 17.484 2.766 1 83.38 296 ARG A C 1
ATOM 2296 O O . ARG A 1 296 ? 0.941 17.906 3.365 1 83.38 296 ARG A O 1
ATOM 2303 N N . HIS A 1 297 ? -1.23 17.422 3.281 1 90.38 297 HIS A N 1
ATOM 2304 C CA . HIS A 1 297 ? -1.438 17.844 4.664 1 90.38 297 HIS A CA 1
ATOM 2305 C C . HIS A 1 297 ? -0.72 16.922 5.637 1 90.38 297 HIS A C 1
ATOM 2307 O O . HIS A 1 297 ? -0.102 17.375 6.598 1 90.38 297 HIS A O 1
ATOM 2313 N N . ILE A 1 298 ? -0.812 15.648 5.348 1 92.69 298 ILE A N 1
ATOM 2314 C CA . ILE A 1 298 ? -0.131 14.664 6.176 1 92.69 298 ILE A CA 1
ATOM 2315 C C . ILE A 1 298 ? 1.381 14.844 6.059 1 92.69 298 ILE A C 1
ATOM 2317 O O . ILE A 1 298 ? 2.098 14.805 7.062 1 92.69 298 ILE A O 1
ATOM 2321 N N . GLU A 1 299 ? 1.795 15.078 4.844 1 88.62 299 GLU A N 1
ATOM 2322 C CA . GLU A 1 299 ? 3.225 15.266 4.613 1 88.62 299 GLU A CA 1
ATOM 2323 C C . GLU A 1 299 ? 3.74 16.516 5.32 1 88.62 299 GLU A C 1
ATOM 2325 O O . GLU A 1 299 ? 4.891 16.562 5.754 1 88.62 299 GLU A O 1
ATOM 2330 N N . ASN A 1 300 ? 2.93 17.5 5.348 1 91 300 ASN A N 1
ATOM 2331 C CA . ASN A 1 300 ? 3.297 18.703 6.066 1 91 300 ASN A CA 1
ATOM 2332 C C . ASN A 1 300 ? 3.518 18.438 7.551 1 91 300 ASN A C 1
ATOM 2334 O O . ASN A 1 300 ? 4.449 18.969 8.156 1 91 300 ASN A O 1
ATOM 2338 N N . ILE A 1 301 ? 2.689 17.672 8.109 1 95.56 301 ILE A N 1
ATOM 2339 C CA . ILE A 1 301 ? 2.826 17.297 9.516 1 95.56 301 ILE A CA 1
ATOM 2340 C C . ILE A 1 301 ? 4.129 16.531 9.719 1 95.56 301 ILE A C 1
ATOM 2342 O O . ILE A 1 301 ? 4.898 16.844 10.633 1 95.56 301 ILE A O 1
ATOM 2346 N N . VAL A 1 302 ? 4.371 15.602 8.859 1 93.06 302 VAL A N 1
ATOM 2347 C CA . VAL A 1 302 ? 5.547 14.742 8.977 1 93.06 302 VAL A CA 1
ATOM 2348 C C . VAL A 1 302 ? 6.812 15.602 8.914 1 93.06 302 VAL A C 1
ATOM 2350 O O . VAL A 1 302 ? 7.758 15.383 9.672 1 93.06 302 VAL A O 1
ATOM 2353 N N . GLN A 1 303 ? 6.805 16.531 8.055 1 88.44 303 GLN A N 1
ATOM 2354 C CA . GLN A 1 303 ? 7.961 17.406 7.898 1 88.44 303 GLN A CA 1
ATOM 2355 C C . GLN A 1 303 ? 8.148 18.297 9.125 1 88.44 303 GLN A C 1
ATOM 2357 O O . GLN A 1 303 ? 9.266 18.688 9.445 1 88.44 303 GLN A O 1
ATOM 2362 N N . THR A 1 304 ? 7.082 18.578 9.852 1 93.5 304 THR A N 1
ATOM 2363 C CA . THR A 1 304 ? 7.109 19.469 11.008 1 9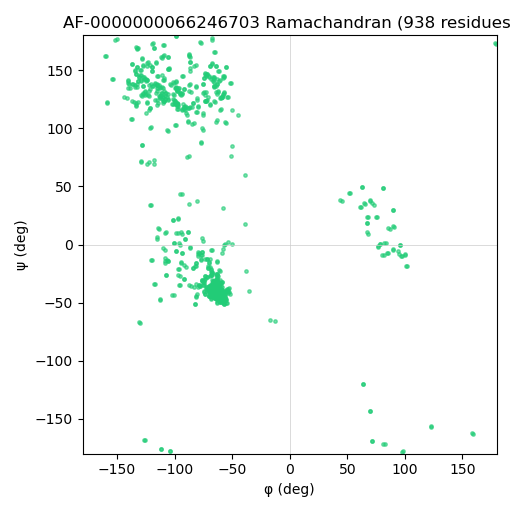3.5 304 THR A CA 1
ATOM 2364 C C . THR A 1 304 ? 7.551 18.719 12.258 1 93.5 304 THR A C 1
ATOM 2366 O O . THR A 1 304 ? 8.023 19.328 13.219 1 93.5 304 THR A O 1
ATOM 2369 N N . MET A 1 305 ? 7.438 17.438 12.234 1 93.25 305 MET A N 1
ATOM 2370 C CA . MET A 1 305 ? 7.715 16.609 13.406 1 93.25 305 MET A CA 1
ATOM 2371 C C . MET A 1 305 ? 9.172 16.734 13.828 1 93.25 305 MET A C 1
ATOM 2373 O O . MET A 1 305 ? 9.5 16.609 15.008 1 93.25 305 MET A O 1
ATOM 2377 N N . ASP A 1 306 ? 10 17.047 12.852 1 88.38 306 ASP A N 1
ATOM 2378 C CA . ASP A 1 306 ? 11.422 17.125 13.148 1 88.38 306 ASP A CA 1
ATOM 2379 C C . ASP A 1 306 ? 11.828 18.547 13.555 1 88.38 306 ASP A C 1
ATOM 2381 O O . ASP A 1 306 ? 13 18.812 13.828 1 88.38 306 ASP A O 1
ATOM 2385 N N . LYS A 1 307 ? 10.914 19.391 13.672 1 89.75 307 LYS A N 1
ATOM 2386 C CA . LYS A 1 307 ? 11.188 20.781 14.047 1 89.75 307 LYS A CA 1
ATOM 2387 C C . LYS A 1 307 ? 11.211 20.938 15.562 1 89.75 307 LYS A C 1
ATOM 2389 O O . LYS A 1 307 ? 10.797 20.031 16.297 1 89.75 307 LYS A O 1
ATOM 2394 N N . PRO A 1 308 ? 11.75 22.016 16.016 1 87.5 308 PRO A N 1
ATOM 2395 C CA . PRO A 1 308 ? 11.859 22.234 17.469 1 87.5 308 PRO A CA 1
ATOM 2396 C C . PRO A 1 308 ? 10.492 22.391 18.125 1 87.5 308 PRO A C 1
ATOM 2398 O O . PRO A 1 308 ? 9.508 22.703 17.469 1 87.5 308 PRO A O 1
ATOM 2401 N N . ALA A 1 309 ? 10.562 22.281 19.438 1 87.75 309 ALA A N 1
ATOM 2402 C CA . ALA A 1 309 ? 9.344 22.422 20.234 1 87.75 309 ALA A CA 1
ATOM 2403 C C . ALA A 1 309 ? 8.719 23.812 20.047 1 87.75 309 ALA A C 1
ATOM 2405 O O . ALA A 1 309 ? 9.438 24.812 19.984 1 87.75 309 ALA A O 1
ATOM 2406 N N . GLY A 1 310 ? 7.395 23.812 20 1 86.62 310 GLY A N 1
ATOM 2407 C CA . GLY A 1 310 ? 6.688 25.078 19.844 1 86.62 310 GLY A CA 1
ATOM 2408 C C . GLY A 1 310 ? 6.211 25.312 18.422 1 86.62 310 GLY A C 1
ATOM 2409 O O . GLY A 1 310 ? 5.316 26.125 18.188 1 86.62 310 GLY A O 1
ATOM 2410 N N . ARG A 1 311 ? 6.801 24.594 17.484 1 90.69 311 ARG A N 1
ATOM 2411 C CA . ARG A 1 311 ? 6.387 24.75 16.094 1 90.69 311 ARG A CA 1
ATOM 2412 C C . ARG A 1 311 ? 4.953 24.266 15.898 1 90.69 311 ARG A C 1
ATOM 2414 O O . ARG A 1 311 ? 4.543 23.25 16.484 1 90.69 311 ARG A O 1
ATOM 2421 N N . ARG A 1 312 ? 4.223 25.125 15.117 1 92.12 312 ARG A N 1
ATOM 2422 C CA . ARG A 1 312 ? 2.816 24.812 14.875 1 92.12 312 ARG A CA 1
ATOM 2423 C C . ARG A 1 312 ? 2.467 24.969 13.398 1 92.12 312 ARG A C 1
ATOM 2425 O O . ARG A 1 312 ? 3.074 25.781 12.695 1 92.12 312 ARG A O 1
ATOM 2432 N N . ILE A 1 313 ? 1.546 24.141 12.891 1 94.56 313 ILE A N 1
ATOM 2433 C CA . ILE A 1 313 ? 1.026 24.312 11.531 1 94.56 313 ILE A CA 1
ATOM 2434 C C . ILE A 1 313 ? -0.499 24.266 11.555 1 94.56 313 ILE A C 1
ATOM 2436 O O . ILE A 1 313 ? -1.091 23.516 12.352 1 94.56 313 ILE A O 1
ATOM 2440 N N . ASP A 1 314 ? -1.072 25.078 10.688 1 94.5 314 ASP A N 1
ATOM 2441 C CA . ASP A 1 314 ? -2.523 25.109 10.531 1 94.5 314 ASP A CA 1
ATOM 2442 C C . ASP A 1 314 ? -2.979 24.141 9.438 1 94.5 314 ASP A C 1
ATOM 2444 O O . ASP A 1 314 ? -2.365 24.078 8.375 1 94.5 314 ASP A O 1
ATOM 2448 N N . LEU A 1 315 ? -3.934 23.453 9.75 1 94.44 315 LEU A N 1
ATOM 2449 C CA . LEU A 1 315 ? -4.523 22.484 8.836 1 94.44 315 LEU A CA 1
ATOM 2450 C C . LEU A 1 315 ? -5.969 22.844 8.516 1 94.44 315 LEU A C 1
ATOM 2452 O O . LEU A 1 315 ? -6.535 23.75 9.125 1 94.44 315 LEU A O 1
ATOM 2456 N N . PRO A 1 316 ? -6.562 22.172 7.52 1 90.62 316 PRO A N 1
ATOM 2457 C CA . PRO A 1 316 ? -7.969 22.438 7.223 1 90.62 316 PRO A CA 1
ATOM 2458 C C . PRO A 1 316 ? -8.875 22.266 8.445 1 90.62 316 PRO A C 1
ATOM 2460 O O . PRO A 1 316 ? -8.539 21.5 9.359 1 90.62 316 PRO A O 1
ATOM 2463 N N . TYR A 1 317 ? -10.031 22.984 8.492 1 90.94 317 TYR A N 1
ATOM 2464 C CA . TYR A 1 317 ? -11.047 22.922 9.539 1 90.94 317 TYR A CA 1
ATOM 2465 C C . TYR A 1 317 ? -10.508 23.469 10.852 1 90.94 317 TYR A C 1
ATOM 2467 O O . TYR A 1 317 ? -10.875 22.984 11.93 1 90.94 317 TYR A O 1
ATOM 2475 N N . LYS A 1 318 ? -9.461 24.344 10.789 1 92.25 318 LYS A N 1
ATOM 2476 C CA . LYS A 1 318 ? -8.852 25.031 11.914 1 92.25 318 LYS A CA 1
ATOM 2477 C C . LYS A 1 318 ? -8.133 24.047 12.836 1 92.25 318 LYS A C 1
ATOM 2479 O O . LYS A 1 318 ? -7.941 24.328 14.023 1 92.25 318 LYS A O 1
ATOM 2484 N N . LEU A 1 319 ? -7.879 22.938 12.281 1 94.56 319 LEU A N 1
ATOM 2485 C CA . LEU A 1 319 ? -7.082 21.969 13.016 1 94.56 319 LEU A CA 1
ATOM 2486 C C . LEU A 1 319 ? -5.633 22.422 13.141 1 94.56 319 LEU A C 1
ATOM 2488 O O . LEU A 1 319 ? -5.102 23.062 12.227 1 94.56 319 LEU A O 1
ATOM 2492 N N . VAL A 1 320 ? -5.027 22.094 14.312 1 95.31 320 VAL A N 1
ATOM 2493 C CA . VAL A 1 320 ? -3.65 22.516 14.531 1 95.31 320 VAL A CA 1
ATOM 2494 C C . VAL A 1 320 ? -2.797 21.312 14.93 1 95.31 320 VAL A C 1
ATOM 2496 O O . VAL A 1 320 ? -3.248 20.438 15.672 1 95.31 320 VAL A O 1
ATOM 2499 N N . PHE A 1 321 ? -1.663 21.266 14.344 1 96.81 321 PHE A N 1
ATOM 2500 C CA . PHE A 1 321 ? -0.614 20.359 14.781 1 96.81 321 PHE A CA 1
ATOM 2501 C C . PHE A 1 321 ? 0.524 21.109 15.453 1 96.81 321 PHE A C 1
ATOM 2503 O O . PHE A 1 321 ? 1 22.125 14.922 1 96.81 321 PHE A O 1
ATOM 2510 N N . GLN A 1 322 ? 0.917 20.625 16.625 1 94.81 322 GLN A N 1
ATOM 2511 C CA . GLN A 1 322 ? 1.953 21.328 17.375 1 94.81 322 GLN A CA 1
ATOM 2512 C C . GLN A 1 322 ? 2.977 20.359 17.953 1 94.81 322 GLN A C 1
ATOM 2514 O O . GLN A 1 322 ? 2.617 19.281 18.438 1 94.81 322 GLN A O 1
ATOM 2519 N N . VAL A 1 323 ? 4.191 20.781 17.844 1 94.62 323 VAL A N 1
ATOM 2520 C CA . VAL A 1 323 ? 5.289 20.016 18.438 1 94.62 323 VAL A CA 1
ATOM 2521 C C . VAL A 1 323 ? 5.551 20.531 19.859 1 94.62 323 VAL A C 1
ATOM 2523 O O . VAL A 1 323 ? 5.91 21.703 20.047 1 94.62 323 VAL A O 1
ATOM 2526 N N . ASP A 1 324 ? 5.344 19.625 20.797 1 89.75 324 ASP A N 1
ATOM 2527 C CA . ASP A 1 324 ? 5.688 19.953 22.188 1 89.75 324 ASP A CA 1
ATOM 2528 C C . ASP A 1 324 ? 6.988 19.266 22.594 1 89.75 324 ASP A C 1
ATOM 2530 O O . ASP A 1 324 ? 7.68 18.688 21.766 1 89.75 324 ASP A O 1
ATOM 2534 N N . TYR A 1 325 ? 7.34 19.469 23.828 1 86.06 325 TYR A N 1
ATOM 2535 C CA . TYR A 1 325 ? 8.617 18.938 24.281 1 86.06 325 TYR A CA 1
ATOM 2536 C C . TYR A 1 325 ? 8.602 17.406 24.312 1 86.06 325 TYR A C 1
ATOM 2538 O O . TYR A 1 325 ? 9.562 16.766 23.875 1 86.06 325 TYR A O 1
ATOM 2546 N N . GLU A 1 326 ? 7.477 16.875 24.75 1 89.44 326 GLU A N 1
ATOM 2547 C CA . GLU A 1 326 ? 7.457 15.414 24.922 1 89.44 326 GLU A CA 1
ATOM 2548 C C . GLU A 1 326 ? 6.387 14.773 24.031 1 89.44 326 GLU A C 1
ATOM 2550 O O . GLU A 1 326 ? 6.387 13.555 23.844 1 89.44 326 GLU A O 1
ATOM 2555 N N . HIS A 1 327 ? 5.504 15.719 23.516 1 94.06 327 HIS A N 1
ATOM 2556 C CA . HIS A 1 327 ? 4.367 15.156 22.797 1 94.06 327 HIS A CA 1
ATOM 2557 C C . HIS A 1 327 ? 4.164 15.867 21.453 1 94.06 327 HIS A C 1
ATOM 2559 O O . HIS A 1 327 ? 4.641 16.984 21.266 1 94.06 327 HIS A O 1
ATOM 2565 N N . TYR A 1 328 ? 3.605 15.148 20.547 1 96.75 328 TYR A N 1
ATOM 2566 C CA . TYR A 1 328 ? 2.943 15.75 19.391 1 96.75 328 TYR A CA 1
ATOM 2567 C C . TYR A 1 328 ? 1.453 15.938 19.656 1 96.75 328 TYR A C 1
ATOM 2569 O O . TYR A 1 328 ? 0.788 15.023 20.141 1 96.75 328 TYR A O 1
ATOM 2577 N N . LEU A 1 329 ? 0.984 17.109 19.406 1 96.12 329 LEU A N 1
ATOM 2578 C CA . LEU A 1 329 ? -0.417 17.422 19.672 1 96.12 329 LEU A CA 1
ATOM 2579 C C . LEU A 1 329 ? -1.162 17.719 18.375 1 96.12 329 LEU A C 1
ATOM 2581 O O . LEU A 1 329 ? -0.63 18.391 17.484 1 96.12 329 LEU A O 1
ATOM 2585 N N . LEU A 1 330 ? -2.344 17.141 18.25 1 97.5 330 LEU A N 1
ATOM 2586 C CA . LEU A 1 330 ? -3.221 17.375 17.109 1 97.5 330 LEU A CA 1
ATOM 2587 C C . LEU A 1 330 ? -4.652 17.641 17.562 1 97.5 330 LEU A C 1
ATOM 2589 O O . LEU A 1 330 ? -5.234 16.812 18.281 1 97.5 330 LEU A O 1
ATOM 2593 N N . GLY A 1 331 ? -5.145 18.781 17.234 1 96.88 331 GLY A N 1
ATOM 2594 C CA . GLY A 1 331 ? -6.523 19.047 17.609 1 96.88 331 GLY A CA 1
ATOM 2595 C C . GLY A 1 331 ? -6.852 20.531 17.672 1 96.88 331 GLY A C 1
ATOM 2596 O O . GLY A 1 331 ? -6.242 21.328 16.969 1 96.88 331 GLY A O 1
ATOM 2597 N N . TRP A 1 332 ? -7.961 20.766 18.359 1 94.56 332 TRP A N 1
ATOM 2598 C CA . TRP A 1 332 ? -8.406 22.125 18.609 1 94.56 332 TRP A CA 1
ATOM 2599 C C . TRP A 1 332 ? -8.141 22.531 20.062 1 94.56 332 TRP A C 1
ATOM 2601 O O . TRP A 1 332 ? -8.078 21.672 20.938 1 94.56 332 TRP A O 1
ATOM 2611 N N . GLY A 1 333 ? -7.926 23.859 20.297 1 89.25 333 GLY A N 1
ATOM 2612 C CA . GLY A 1 333 ? -7.805 24.375 21.641 1 89.25 333 GLY A CA 1
ATOM 2613 C C . GLY A 1 333 ? -6.586 23.859 22.375 1 89.25 333 GLY A C 1
ATOM 2614 O O . GLY A 1 333 ? -6.66 23.531 23.562 1 89.25 333 GLY A O 1
ATOM 2615 N N . ILE A 1 334 ? -5.57 23.672 21.719 1 89.19 334 ILE A N 1
ATOM 2616 C CA . ILE A 1 334 ? -4.34 23.141 22.297 1 89.19 334 ILE A CA 1
ATOM 2617 C C . ILE A 1 334 ? -3.863 24.062 23.422 1 89.19 334 ILE A C 1
ATOM 2619 O O . ILE A 1 334 ? -3.342 23.594 24.438 1 89.19 334 ILE A O 1
ATOM 2623 N N . ASP A 1 335 ? -4.121 25.281 23.281 1 83.75 335 ASP A N 1
ATOM 2624 C CA . ASP A 1 335 ? -3.717 26.266 24.281 1 83.75 335 ASP A CA 1
ATOM 2625 C C . ASP A 1 335 ? -4.508 26.078 25.578 1 83.75 335 ASP A C 1
ATOM 2627 O O . ASP A 1 335 ? -4.043 26.469 26.656 1 83.75 335 ASP A O 1
ATOM 2631 N N . GLU A 1 336 ? -5.598 25.484 25.516 1 83.94 336 GLU A N 1
ATOM 2632 C CA . GLU A 1 336 ? -6.461 25.281 26.672 1 83.94 336 GLU A CA 1
ATOM 2633 C C . GLU A 1 336 ? -5.988 24.109 27.531 1 83.94 336 GLU A C 1
ATOM 2635 O O . GLU A 1 336 ? -6.449 23.938 28.656 1 83.94 336 GLU A O 1
ATOM 2640 N N . LEU A 1 337 ? -5.066 23.469 27 1 84.31 337 LEU A N 1
ATOM 2641 C CA . LEU A 1 337 ? -4.516 22.359 27.766 1 84.31 337 LEU A CA 1
ATOM 2642 C C . LEU A 1 337 ? -3.652 22.875 28.922 1 84.31 337 LEU A C 1
ATOM 2644 O O . LEU A 1 337 ? -3.342 22.125 29.844 1 84.31 337 LEU A O 1
ATOM 2648 N N . CYS A 1 338 ? -3.312 24.141 28.953 1 83.94 338 CYS A N 1
ATOM 2649 C CA . CYS A 1 338 ? -2.535 24.75 30.031 1 83.94 338 CYS A CA 1
ATOM 2650 C C . CYS A 1 338 ? -3.311 24.734 31.344 1 83.94 338 CYS A C 1
ATOM 2652 O O . CYS A 1 338 ? -4.453 25.203 31.391 1 83.94 338 CYS A O 1
ATOM 2654 N N . PRO A 1 339 ? -2.652 24.125 32.281 1 81.06 339 PRO A N 1
ATOM 2655 C CA . PRO A 1 339 ? -3.342 24.078 33.562 1 81.06 339 PRO A CA 1
ATOM 2656 C C . PRO A 1 339 ? -3.566 25.453 34.156 1 81.06 339 PRO A C 1
ATOM 2658 O O . PRO A 1 339 ? -4.383 25.609 35.094 1 81.06 339 PRO A O 1
ATOM 2661 N N . T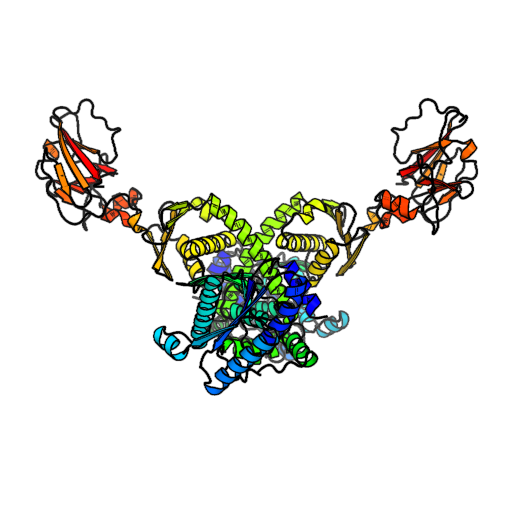YR A 1 340 ? -2.9 26.484 33.688 1 86.75 340 TYR A N 1
ATOM 2662 C CA . TYR A 1 340 ? -3.014 27.828 34.25 1 86.75 340 TYR A CA 1
ATOM 2663 C C . TYR A 1 340 ? -4.047 28.641 33.469 1 86.75 340 TYR A C 1
ATOM 2665 O O . TYR A 1 340 ? -4.055 28.641 32.219 1 86.75 340 TYR A O 1
ATOM 2673 N N . PRO A 1 341 ? -4.891 29.203 34.188 1 87.31 341 PRO A N 1
ATOM 2674 C CA . PRO A 1 341 ? -5.852 30.094 33.531 1 87.31 341 PRO A CA 1
ATOM 2675 C C . PRO A 1 341 ? -5.203 31.344 32.969 1 87.31 341 PRO A C 1
ATOM 2677 O O . PRO A 1 341 ? -4.102 31.719 33.375 1 87.31 341 PRO A O 1
ATOM 2680 N N . PRO A 1 342 ? -5.891 31.906 31.969 1 86.12 342 PRO A N 1
ATOM 2681 C CA . PRO A 1 342 ? -5.367 33.156 31.453 1 86.12 342 PRO A CA 1
ATOM 2682 C C . PRO A 1 342 ? -5.395 34.281 32.5 1 86.12 342 PRO A C 1
ATOM 2684 O O . PRO A 1 342 ? -6.344 34.375 33.281 1 86.12 342 PRO A O 1
ATOM 2687 N N . CYS A 1 343 ? -4.281 34.969 32.656 1 83.81 343 CYS A N 1
ATOM 2688 C CA . CYS A 1 343 ? -4.16 36.094 33.562 1 83.81 343 CYS A CA 1
ATOM 2689 C C . CYS A 1 343 ? -3.674 37.344 32.844 1 83.81 343 CYS A C 1
ATOM 2691 O O . CYS A 1 343 ? -2.609 37.312 32.219 1 83.81 343 CYS A O 1
ATOM 2693 N N . GLN A 1 344 ? -4.57 38.312 32.781 1 84.81 344 GLN A N 1
ATOM 2694 C CA . GLN A 1 344 ? -4.184 39.562 32.094 1 84.81 344 GLN A CA 1
ATOM 2695 C C . GLN A 1 344 ? -4.102 40.719 33.062 1 84.81 344 GLN A C 1
ATOM 2697 O O . GLN A 1 344 ? -4.918 40.844 34 1 84.81 344 GLN A O 1
ATOM 2702 N N . GLY A 1 345 ? -3.082 41.5 32.906 1 84.94 345 GLY A N 1
ATOM 2703 C CA . GLY A 1 345 ? -2.975 42.719 33.688 1 84.94 345 GLY A CA 1
ATOM 2704 C C . GLY A 1 345 ? -2.076 42.562 34.906 1 84.94 345 GLY A C 1
ATOM 2705 O O . GLY A 1 345 ? -1.35 41.562 35.031 1 84.94 345 GLY A O 1
ATOM 2706 N N . GLU A 1 346 ? -1.979 43.688 35.719 1 91.31 346 GLU A N 1
ATOM 2707 C CA . GLU A 1 346 ? -1.207 43.75 36.938 1 91.31 346 GLU A CA 1
ATOM 2708 C C . GLU A 1 346 ? -2.121 43.875 38.156 1 91.31 346 GLU A C 1
ATOM 2710 O O . GLU A 1 346 ? -3.039 44.688 38.188 1 91.31 346 GLU A O 1
ATOM 2715 N N . TYR A 1 347 ? -1.831 43 39.094 1 93.81 347 TYR A N 1
ATOM 2716 C CA . TYR A 1 347 ? -2.664 42.969 40.281 1 93.81 347 TYR A CA 1
ATOM 2717 C C . TYR A 1 347 ? -1.826 43.219 41.531 1 93.81 347 TYR A C 1
ATOM 2719 O O . TYR A 1 347 ? -0.754 42.625 41.688 1 93.81 347 TYR A O 1
ATOM 2727 N N . ARG A 1 348 ? -2.328 44.094 42.406 1 93.88 348 ARG A N 1
ATOM 2728 C CA . ARG A 1 348 ? -1.659 44.281 43.656 1 93.88 348 ARG A CA 1
ATOM 2729 C C . ARG A 1 348 ? -2.135 43.281 44.719 1 93.88 348 ARG A C 1
ATOM 2731 O O . ARG A 1 348 ? -3.334 43.031 44.844 1 93.88 348 ARG A O 1
ATOM 2738 N N . LEU A 1 349 ? -1.176 42.75 45.312 1 93.56 349 LEU A N 1
ATOM 2739 C CA . LEU A 1 349 ? -1.515 41.75 46.344 1 93.56 349 LEU A CA 1
ATOM 2740 C C . LEU A 1 349 ? -1.485 42.375 47.719 1 93.56 349 LEU A C 1
ATOM 2742 O O . LEU A 1 349 ? -0.562 43.125 48.062 1 93.56 349 LEU A O 1
ATOM 2746 N N . GLY A 1 350 ? -2.541 42.062 48.438 1 89.94 350 GLY A N 1
ATOM 2747 C CA . GLY A 1 350 ? -2.537 42.469 49.844 1 89.94 350 GLY A CA 1
ATOM 2748 C C . GLY A 1 350 ? -1.875 41.438 50.75 1 89.94 350 GLY A C 1
ATOM 2749 O O . GLY A 1 350 ? -2.006 40.219 50.5 1 89.94 350 GLY A O 1
ATOM 2750 N N . VAL A 1 351 ? -1.094 41.906 51.656 1 90.56 351 VAL A N 1
ATOM 2751 C CA . VAL A 1 351 ? -0.441 41 52.594 1 90.56 351 VAL A CA 1
ATOM 2752 C C . VAL A 1 351 ? -1.416 40.625 53.719 1 90.56 351 VAL A C 1
ATOM 2754 O O . VAL A 1 351 ? -2.021 41.469 54.344 1 90.56 351 VAL A O 1
ATOM 2757 N N . GLY A 1 352 ? -1.612 39.344 53.938 1 89.12 352 GLY A N 1
ATOM 2758 C CA . GLY A 1 352 ? -2.488 38.844 54.969 1 89.12 352 GLY A CA 1
ATOM 2759 C C . GLY A 1 352 ? -3.939 38.75 54.531 1 89.12 352 GLY A C 1
ATOM 2760 O O . GLY A 1 352 ? -4.84 38.688 55.375 1 89.12 352 GLY A O 1
ATOM 2761 N N . THR A 1 353 ? -4.148 38.844 53.281 1 92.38 353 THR A N 1
ATOM 2762 C CA . THR A 1 353 ? -5.508 38.812 52.75 1 92.38 353 THR A CA 1
ATOM 2763 C C . THR A 1 353 ? -5.605 37.875 51.562 1 92.38 353 THR A C 1
ATOM 2765 O O . THR A 1 353 ? -4.598 37.312 51.125 1 92.38 353 THR A O 1
ATOM 2768 N N . GLU A 1 354 ? -6.812 37.688 51.219 1 93.69 354 GLU A N 1
ATOM 2769 C CA . GLU A 1 354 ? -7.094 36.969 49.969 1 93.69 354 GLU A CA 1
ATOM 2770 C C . GLU A 1 354 ? -7.391 37.938 48.812 1 93.69 354 GLU A C 1
ATOM 2772 O O . GLU A 1 354 ? -8.203 38.844 48.969 1 93.69 354 GLU A O 1
ATOM 2777 N N . THR A 1 355 ? -6.633 37.812 47.844 1 94.31 355 THR A N 1
ATOM 2778 C CA . THR A 1 355 ? -6.82 38.656 46.688 1 94.31 355 THR A CA 1
ATOM 2779 C C . THR A 1 355 ? -7.309 37.844 45.5 1 94.31 355 THR A C 1
ATOM 2781 O O . THR A 1 355 ? -6.773 36.781 45.188 1 94.31 355 THR A O 1
ATOM 2784 N N . PHE A 1 356 ? -8.289 38.344 44.781 1 92.12 356 PHE A N 1
ATOM 2785 C CA . PHE A 1 356 ? -8.844 37.688 43.625 1 92.12 356 PHE A CA 1
ATOM 2786 C C . PHE A 1 356 ? -8.258 38.281 42.344 1 92.12 356 PHE A C 1
ATOM 2788 O O . PHE A 1 356 ? -8.227 39.5 42.156 1 92.12 356 PHE A O 1
ATOM 2795 N N . LEU A 1 357 ? -7.664 37.438 41.594 1 90.5 357 LEU A N 1
ATOM 2796 C CA . LEU A 1 357 ? -7.172 37.812 40.281 1 90.5 357 LEU A CA 1
ATOM 2797 C C . LEU A 1 357 ? -7.832 36.969 39.188 1 90.5 357 LEU A C 1
ATOM 2799 O O . LEU A 1 357 ? -8.594 36.062 39.5 1 90.5 357 LEU A O 1
ATOM 2803 N N . ASP A 1 358 ? -7.531 37.375 37.906 1 87.62 358 ASP A N 1
ATOM 2804 C CA . ASP A 1 358 ? -8.102 36.656 36.781 1 87.62 358 ASP A CA 1
ATOM 2805 C C . ASP A 1 358 ? -7.762 35.156 36.875 1 87.62 358 ASP A C 1
ATOM 2807 O O . ASP A 1 358 ? -6.602 34.781 36.719 1 87.62 358 ASP A O 1
ATOM 2811 N N . GLY A 1 359 ? -8.734 34.344 37.25 1 87.94 359 GLY A N 1
ATOM 2812 C CA . GLY A 1 359 ? -8.602 32.906 37.25 1 87.94 359 GLY A CA 1
ATOM 2813 C C . GLY A 1 359 ? -7.957 32.375 38.5 1 87.94 359 GLY A C 1
ATOM 2814 O O . GLY A 1 359 ? -7.828 31.141 38.688 1 87.94 359 GLY A O 1
ATOM 2815 N N . TRP A 1 360 ? -7.469 33.188 39.344 1 92.38 360 TRP A N 1
ATOM 2816 C CA . TRP A 1 360 ? -6.73 32.75 40.531 1 92.38 360 TRP A CA 1
ATOM 2817 C C . TRP A 1 360 ? -7.27 33.406 41.812 1 92.38 360 TRP A C 1
ATOM 2819 O O . TRP A 1 360 ? -7.898 34.469 41.719 1 92.38 360 TRP A O 1
ATOM 2829 N N . VAL A 1 361 ? -7.133 32.688 42.906 1 94.06 361 VAL A N 1
ATOM 2830 C CA . VAL A 1 361 ? -7.215 33.281 44.219 1 94.06 361 VAL A CA 1
ATOM 2831 C C . VAL A 1 361 ? -5.875 33.125 44.938 1 94.06 361 VAL A C 1
ATOM 2833 O O . VAL A 1 361 ? -5.328 32.031 45.031 1 94.06 361 VAL A O 1
ATOM 2836 N N . VAL A 1 362 ? -5.379 34.25 45.344 1 95.06 362 VAL A N 1
ATOM 2837 C CA . VAL A 1 362 ? -4.07 34.219 46 1 95.06 362 VAL A CA 1
ATOM 2838 C C . VAL A 1 362 ? -4.223 34.531 47.5 1 95.06 362 VAL A C 1
ATOM 2840 O O . VAL A 1 362 ? -4.77 35.562 47.844 1 95.06 362 VAL A O 1
ATOM 2843 N N . LYS A 1 363 ? -3.75 33.625 48.219 1 94.88 363 LYS A N 1
ATOM 2844 C CA . LYS A 1 363 ? -3.768 33.812 49.688 1 94.88 363 LYS A CA 1
ATOM 2845 C C . LYS A 1 363 ? -2.367 34.062 50.219 1 94.88 363 LYS A C 1
ATOM 2847 O O . LYS A 1 363 ? -1.424 33.344 49.906 1 94.88 363 LYS A O 1
ATOM 2852 N N . THR A 1 364 ? -2.279 35.156 50.969 1 94.25 364 THR A N 1
ATOM 2853 C CA . THR A 1 364 ? -1.005 35.5 51.594 1 94.25 364 THR A CA 1
ATOM 2854 C C . THR A 1 364 ? -1.126 35.438 53.125 1 94.25 364 THR A C 1
ATOM 2856 O O . THR A 1 364 ? -2.148 35.844 53.688 1 94.25 364 THR A O 1
ATOM 2859 N N . GLU A 1 365 ? -0.104 34.875 53.656 1 92.12 365 GLU A N 1
ATOM 2860 C CA . GLU A 1 365 ? -0.056 34.781 55.125 1 92.12 365 GLU A CA 1
ATOM 2861 C C . GLU A 1 365 ? 1.355 35.031 55.656 1 92.12 365 GLU A C 1
ATOM 2863 O O . GLU A 1 365 ? 2.338 34.656 55 1 92.12 365 GLU A O 1
ATOM 2868 N N . ILE A 1 366 ? 1.378 35.75 56.812 1 91.44 366 ILE A N 1
ATOM 2869 C CA . ILE A 1 366 ? 2.67 35.969 57.438 1 91.44 366 ILE A CA 1
ATOM 2870 C C . ILE A 1 366 ? 2.863 34.969 58.594 1 91.44 366 ILE A C 1
ATOM 2872 O O . ILE A 1 366 ? 2.025 34.875 59.469 1 91.44 366 ILE A O 1
ATOM 2876 N N . LEU A 1 367 ? 3.887 34.25 58.406 1 89 367 LEU A N 1
ATOM 2877 C CA . LEU A 1 367 ? 4.234 33.281 59.438 1 89 367 LEU A CA 1
ATOM 2878 C C . LEU A 1 367 ? 5.41 33.781 60.281 1 89 367 LEU A C 1
ATOM 2880 O O . LEU A 1 367 ? 6.34 34.375 59.75 1 89 367 LEU A O 1
ATOM 2884 N N . PRO A 1 368 ? 5.387 33.625 61.625 1 80.38 368 PRO A N 1
ATOM 2885 C CA . PRO A 1 368 ? 6.43 34.156 62.5 1 80.38 368 PRO A CA 1
ATOM 2886 C C . PRO A 1 368 ? 7.762 33.406 62.344 1 80.38 368 PRO A C 1
ATOM 2888 O O . PRO A 1 368 ? 8.82 34 62.594 1 80.38 368 PRO A O 1
ATOM 2891 N N . SER A 1 369 ? 7.887 32.062 62.188 1 72.5 369 SER A N 1
ATOM 2892 C CA . SER A 1 369 ? 9.18 31.391 62.156 1 72.5 369 SER A CA 1
ATOM 2893 C C . SER A 1 369 ? 9.234 30.391 61 1 72.5 369 SER A C 1
ATOM 2895 O O . SER A 1 369 ? 8.203 29.859 60.594 1 72.5 369 SER A O 1
ATOM 2897 N N . PRO A 1 370 ? 10.492 30.422 60.281 1 63.09 370 PRO A N 1
ATOM 2898 C CA . PRO A 1 370 ? 10.68 29.453 59.219 1 63.09 370 PRO A CA 1
ATOM 2899 C C . PRO A 1 370 ? 10.555 28 59.688 1 63.09 370 PRO A C 1
ATOM 2901 O O . PRO A 1 370 ? 10.547 27.094 58.875 1 63.09 370 PRO A O 1
ATOM 2904 N N . ILE A 1 371 ? 10.375 27.703 60.938 1 59.44 371 ILE A N 1
ATOM 2905 C CA . ILE A 1 371 ? 10.406 26.344 61.469 1 59.44 371 ILE A CA 1
ATOM 2906 C C . ILE A 1 371 ? 9.148 25.594 61.031 1 59.44 371 ILE A C 1
ATOM 2908 O O . ILE A 1 371 ? 8.031 26.094 61.219 1 59.44 371 ILE A O 1
ATOM 2912 N N . GLY A 1 372 ? 9.344 24.406 60.344 1 59.66 372 GLY A N 1
ATOM 2913 C CA . GLY A 1 372 ? 8.281 23.453 60.031 1 59.66 372 GLY A CA 1
ATOM 2914 C C . GLY A 1 372 ? 7.637 23.734 58.688 1 59.66 372 GLY A C 1
ATOM 2915 O O . GLY A 1 372 ? 6.461 23.406 58.469 1 59.66 372 GLY A O 1
ATOM 2916 N N . LEU A 1 373 ? 8.312 24.516 57.969 1 61.41 373 LEU A N 1
ATOM 2917 C CA . LEU A 1 373 ? 7.75 24.797 56.656 1 61.41 373 LEU A CA 1
ATOM 2918 C C . LEU A 1 373 ? 7.613 23.516 55.812 1 61.41 373 LEU A C 1
ATOM 2920 O O . LEU A 1 373 ? 8.508 22.656 55.844 1 61.41 373 LEU A O 1
ATOM 2924 N N . ASP A 1 374 ? 6.391 23.125 55.469 1 58.31 374 ASP A N 1
ATOM 2925 C CA . ASP A 1 374 ? 6.133 21.953 54.656 1 58.31 374 ASP A CA 1
ATOM 2926 C C . ASP A 1 374 ? 6.422 22.25 53.156 1 58.31 374 ASP A C 1
ATOM 2928 O O . ASP A 1 374 ? 5.547 22.719 52.438 1 58.31 374 ASP A O 1
ATOM 2932 N N . LEU A 1 375 ? 7.617 22.047 52.844 1 58.34 375 LEU A N 1
ATOM 2933 C CA . LEU A 1 375 ? 8.055 22.312 51.469 1 58.34 375 LEU A CA 1
ATOM 2934 C C . LEU A 1 375 ? 7.457 21.297 50.5 1 58.34 375 LEU A C 1
ATOM 2936 O O . LEU A 1 375 ? 7.648 21.406 49.281 1 58.34 375 LEU A O 1
ATOM 2940 N N . SER A 1 376 ? 6.895 20.234 51.125 1 57.38 376 SER A N 1
ATOM 2941 C CA . SER A 1 376 ? 6.289 19.219 50.25 1 57.38 376 SER A CA 1
ATOM 2942 C C . SER A 1 376 ? 4.949 19.688 49.719 1 57.38 376 SER A C 1
ATOM 2944 O O . SER A 1 376 ? 4.281 18.938 48.969 1 57.38 376 SER A O 1
ATOM 2946 N N . GLU A 1 377 ? 4.652 20.922 50.031 1 62.56 377 GLU A N 1
ATOM 2947 C CA . GLU A 1 377 ? 3.348 21.422 49.594 1 62.56 377 GLU A CA 1
ATOM 2948 C C . GLU A 1 377 ? 3.271 21.547 48.094 1 62.56 377 GLU A C 1
ATOM 2950 O O . GLU A 1 377 ? 4.258 21.312 47.375 1 62.56 377 GLU A O 1
ATOM 2955 N N . SER A 1 378 ? 2.092 21.953 47.562 1 74.44 378 SER A N 1
ATOM 2956 C CA . SER A 1 378 ? 1.726 22.203 46.188 1 74.44 378 SER A CA 1
ATOM 2957 C C . SER A 1 378 ? 2.707 23.156 45.5 1 74.44 378 SER A C 1
ATOM 2959 O O . SER A 1 378 ? 3.348 23.969 46.188 1 74.44 378 SER A O 1
ATOM 2961 N N . SER A 1 379 ? 3.045 22.891 44.312 1 84.06 379 SER A N 1
ATOM 2962 C CA . SER A 1 379 ? 3.898 23.781 43.531 1 84.06 379 SER A CA 1
ATOM 2963 C C . SER A 1 379 ? 3.295 25.188 43.438 1 84.06 379 SER A C 1
ATOM 2965 O O . SER A 1 379 ? 3.973 26.141 43.031 1 84.06 379 SER A O 1
ATOM 2967 N N . LEU A 1 380 ? 2.18 25.266 44.062 1 91.94 380 LEU A N 1
ATOM 2968 C CA . LEU A 1 380 ? 1.494 26.562 43.969 1 91.94 380 LEU A CA 1
ATOM 2969 C C . LEU A 1 380 ? 1.574 27.312 45.281 1 91.94 380 LEU A C 1
ATOM 2971 O O . LEU A 1 380 ? 0.838 28.281 45.5 1 91.94 380 LEU A O 1
ATOM 2975 N N . VAL A 1 381 ? 2.414 26.766 46.125 1 91.94 381 VAL A N 1
ATOM 2976 C CA . VAL A 1 381 ? 2.688 27.438 47.375 1 91.94 381 VAL A CA 1
ATOM 2977 C C . VAL A 1 381 ? 4.172 27.781 47.469 1 91.94 381 VAL A C 1
ATOM 2979 O O . VAL A 1 381 ? 5.027 26.969 47.125 1 91.94 381 VAL A O 1
ATOM 2982 N N . ALA A 1 382 ? 4.398 28.938 47.906 1 92 382 ALA A N 1
ATOM 2983 C CA . ALA A 1 382 ? 5.793 29.344 48.062 1 92 382 ALA A CA 1
ATOM 2984 C C . ALA A 1 382 ? 6 30.031 49.406 1 92 382 ALA A C 1
ATOM 2986 O O . ALA A 1 382 ? 5.078 30.656 49.938 1 92 382 ALA A O 1
ATOM 2987 N N . TYR A 1 383 ? 7.164 29.891 49.938 1 91.88 383 TYR A N 1
ATOM 2988 C CA . TYR A 1 383 ? 7.598 30.562 51.156 1 91.88 383 TYR A CA 1
ATOM 2989 C C . TYR A 1 383 ? 8.727 31.547 50.844 1 91.88 383 TYR A C 1
ATOM 2991 O O . TYR A 1 383 ? 9.781 31.172 50.344 1 91.88 383 TYR A O 1
ATOM 2999 N N . LEU A 1 384 ? 8.453 32.781 51.188 1 92.81 384 LEU A N 1
ATOM 3000 C CA . LEU A 1 384 ? 9.414 33.844 50.906 1 92.81 384 LEU A CA 1
ATOM 3001 C C . LEU A 1 384 ? 9.797 34.594 52.156 1 92.81 384 LEU A C 1
ATOM 3003 O O . LEU A 1 384 ? 9.031 34.625 53.125 1 92.81 384 LEU A O 1
ATOM 3007 N N . ASP A 1 385 ? 10.992 35.188 52.188 1 92.19 385 ASP A N 1
ATOM 3008 C CA . ASP A 1 385 ? 11.383 36.094 53.281 1 92.19 385 ASP A CA 1
ATOM 3009 C C . ASP A 1 385 ? 10.586 37.406 53.219 1 92.19 385 ASP A C 1
ATOM 3011 O O . ASP A 1 385 ? 10.688 38.156 52.281 1 92.19 385 ASP A O 1
ATOM 3015 N N . MET A 1 386 ? 9.867 37.656 54.281 1 90.94 386 MET A N 1
ATOM 3016 C CA . MET A 1 386 ? 8.953 38.812 54.312 1 90.94 386 MET A CA 1
ATOM 3017 C C . MET A 1 386 ? 9.719 40.125 54.219 1 90.94 386 MET A C 1
ATOM 3019 O O . MET A 1 386 ? 9.281 41.062 53.562 1 90.94 386 MET A O 1
ATOM 3023 N N . ASP A 1 387 ? 10.82 40.219 54.844 1 89.81 387 ASP A N 1
ATOM 3024 C CA . ASP A 1 387 ? 11.578 41.469 54.875 1 89.81 387 ASP A CA 1
ATOM 3025 C C . ASP A 1 387 ? 12.258 41.75 53.531 1 89.81 387 ASP A C 1
ATOM 3027 O O . ASP A 1 387 ? 12.43 42.906 53.156 1 89.81 387 ASP A O 1
ATOM 3031 N N . LYS A 1 388 ? 12.547 40.688 52.906 1 89.62 388 LYS A N 1
ATOM 3032 C CA . LYS A 1 388 ? 13.164 40.812 51.562 1 89.62 388 LYS A CA 1
ATOM 3033 C C . LYS A 1 388 ? 12.109 41.094 50.5 1 89.62 388 LYS A C 1
ATOM 3035 O O . LYS A 1 388 ? 12.328 41.875 49.594 1 89.62 388 LYS A O 1
ATOM 3040 N N . ALA A 1 389 ? 11 40.406 50.594 1 90.88 389 ALA A N 1
ATOM 3041 C CA . ALA A 1 389 ? 9.922 40.531 49.625 1 90.88 389 ALA A CA 1
ATOM 3042 C C . ALA A 1 389 ? 9.242 41.875 49.688 1 90.88 389 ALA A C 1
ATOM 3044 O O . ALA A 1 389 ? 8.867 42.469 48.688 1 90.88 389 ALA A O 1
ATOM 3045 N N . GLY A 1 390 ? 9.062 42.375 50.844 1 87.31 390 GLY A N 1
ATOM 3046 C CA . GLY A 1 390 ? 8.367 43.625 51.031 1 87.31 390 GLY A CA 1
ATOM 3047 C C . GLY A 1 390 ? 6.859 43.5 51 1 87.31 390 GLY A C 1
ATOM 3048 O O . GLY A 1 390 ? 6.332 42.375 50.969 1 87.31 390 GLY A O 1
ATOM 3049 N N . THR A 1 391 ? 6.184 44.719 51 1 86.94 391 THR A N 1
ATOM 3050 C CA . THR A 1 391 ? 4.73 44.719 51.094 1 86.94 391 THR A CA 1
ATOM 3051 C C . THR A 1 391 ? 4.117 45.125 49.75 1 86.94 391 THR A C 1
ATOM 3053 O O . THR A 1 391 ? 2.912 45 49.531 1 86.94 391 THR A O 1
ATOM 3056 N N . ASP A 1 392 ? 4.969 45.656 49 1 91.56 392 ASP A N 1
ATOM 3057 C CA . ASP A 1 392 ? 4.484 46.062 47.688 1 91.56 392 ASP A CA 1
ATOM 3058 C C . ASP A 1 392 ? 4.574 44.906 46.656 1 91.56 392 ASP A C 1
ATOM 3060 O O . ASP A 1 392 ? 5.453 44.906 45.812 1 91.56 392 ASP A O 1
ATOM 3064 N N . LEU A 1 393 ? 3.664 44.031 46.812 1 94.75 393 LEU A N 1
ATOM 3065 C CA . LEU A 1 393 ? 3.66 42.812 45.969 1 94.75 393 LEU A CA 1
ATOM 3066 C C . LEU A 1 393 ? 2.715 43 44.781 1 94.75 393 LEU A C 1
ATOM 3068 O O . LEU A 1 393 ? 1.608 43.5 44.938 1 94.75 393 LEU A O 1
ATOM 3072 N N . ILE A 1 394 ? 3.172 42.625 43.625 1 95.31 394 ILE A N 1
ATOM 3073 C CA . ILE A 1 394 ? 2.379 42.688 42.406 1 95.31 394 ILE A CA 1
ATOM 3074 C C . ILE A 1 394 ? 2.412 41.344 41.688 1 95.31 394 ILE A C 1
ATOM 3076 O O . ILE A 1 394 ? 3.42 40.625 41.75 1 95.31 394 ILE A O 1
ATOM 3080 N N . VAL A 1 395 ? 1.278 40.969 41.125 1 95.44 395 VAL A N 1
ATOM 3081 C CA . VAL A 1 395 ? 1.202 39.75 40.312 1 95.44 395 VAL A CA 1
ATOM 3082 C C . VAL A 1 395 ? 0.926 40.156 38.844 1 95.44 395 VAL A C 1
ATOM 3084 O O . VAL A 1 395 ? 0 40.906 38.594 1 95.44 395 VAL A O 1
ATOM 3087 N N . ARG A 1 396 ? 1.698 39.688 38 1 94.06 396 ARG A N 1
ATOM 3088 C CA . ARG A 1 396 ? 1.503 39.844 36.562 1 94.06 396 ARG A CA 1
ATOM 3089 C C . ARG A 1 396 ? 2.104 38.688 35.812 1 94.06 396 ARG A C 1
ATOM 3091 O O . ARG A 1 396 ? 2.656 37.75 36.406 1 94.06 396 ARG A O 1
ATOM 3098 N N . THR A 1 397 ? 1.879 38.719 34.469 1 94.06 397 THR A N 1
ATOM 3099 C CA . THR A 1 397 ? 2.516 37.719 33.625 1 94.06 397 THR A CA 1
ATOM 3100 C C . THR A 1 397 ? 3.781 38.312 32.969 1 94.06 397 THR A C 1
ATOM 3102 O O . THR A 1 397 ? 4.172 39.438 33.281 1 94.06 397 THR A O 1
ATOM 3105 N N . ARG A 1 398 ? 4.414 37.5 32.219 1 93.31 398 ARG A N 1
ATOM 3106 C CA . ARG A 1 398 ? 5.738 37.844 31.703 1 93.31 398 ARG A CA 1
ATOM 3107 C C . ARG A 1 398 ? 5.668 39.062 30.781 1 93.31 398 ARG A C 1
ATOM 3109 O O . ARG A 1 398 ? 4.676 39.25 30.078 1 93.31 398 ARG A O 1
ATOM 3116 N N . ALA A 1 399 ? 6.664 39.938 30.828 1 89.5 399 ALA A N 1
ATOM 3117 C CA . ALA A 1 399 ? 6.859 41.062 29.938 1 89.5 399 ALA A CA 1
ATOM 3118 C C . ALA A 1 399 ? 8.219 41 29.25 1 89.5 399 ALA A C 1
ATOM 3120 O O . ALA A 1 399 ? 9.125 40.312 29.719 1 89.5 399 ALA A O 1
ATOM 3121 N N . GLU A 1 400 ? 8.25 41.688 28.125 1 89.19 400 GLU A N 1
ATOM 3122 C CA . GLU A 1 400 ? 9.508 41.688 27.391 1 89.19 400 GLU A CA 1
ATOM 3123 C C . GLU A 1 400 ? 10.648 42.25 28.234 1 89.19 400 GLU A C 1
ATOM 3125 O O . GLU A 1 400 ? 10.492 43.312 28.875 1 89.19 400 GLU A O 1
ATOM 3130 N N . GLY A 1 401 ? 11.695 41.531 28.344 1 88.62 401 GLY A N 1
ATOM 3131 C CA . GLY A 1 401 ? 12.867 42.031 29.031 1 88.62 401 GLY A CA 1
ATOM 3132 C C . GLY A 1 401 ? 12.938 41.594 30.484 1 88.62 401 GLY A C 1
ATOM 3133 O O . GLY A 1 401 ? 13.914 41.906 31.188 1 88.62 401 GLY A O 1
ATOM 3134 N N . ASP A 1 402 ? 12.008 40.875 30.922 1 92.75 402 ASP A N 1
ATOM 3135 C CA . ASP A 1 402 ? 11.984 40.406 32.312 1 92.75 402 ASP A CA 1
ATOM 3136 C C . ASP A 1 402 ? 13.25 39.625 32.625 1 92.75 402 ASP A C 1
ATOM 3138 O O . ASP A 1 402 ? 13.711 38.812 31.812 1 92.75 402 ASP A O 1
ATOM 3142 N N . GLN A 1 403 ? 13.852 40 33.719 1 94.06 403 GLN A N 1
ATOM 3143 C CA . GLN A 1 403 ? 15.008 39.281 34.25 1 94.06 403 GLN A CA 1
ATOM 3144 C C . GLN A 1 403 ? 14.664 38.531 35.531 1 94.06 403 GLN A C 1
ATOM 3146 O O . GLN A 1 403 ? 13.844 39 36.312 1 94.06 403 GLN A O 1
ATOM 3151 N N . PHE A 1 404 ? 15.25 37.344 35.719 1 92.19 404 PHE A N 1
ATOM 3152 C CA . PHE A 1 404 ? 14.938 36.469 36.844 1 92.19 404 PHE A CA 1
ATOM 3153 C C . PHE A 1 404 ? 16.188 35.781 37.375 1 92.19 404 PHE A C 1
ATOM 3155 O O . PHE A 1 404 ? 17 35.281 36.594 1 92.19 404 PHE A O 1
ATOM 3162 N N . GLN A 1 405 ? 16.438 35.906 38.656 1 93.75 405 GLN A N 1
ATOM 3163 C CA . GLN A 1 405 ? 17.516 35.156 39.312 1 93.75 405 GLN A CA 1
ATOM 3164 C C . GLN A 1 405 ? 16.953 34.031 40.156 1 93.75 405 GLN A C 1
ATOM 3166 O O . GLN A 1 405 ? 16.625 34.219 41.312 1 93.75 405 GLN A O 1
ATOM 3171 N N . PRO A 1 406 ? 16.953 32.781 39.562 1 92.69 406 PRO A N 1
ATOM 3172 C CA . PRO A 1 406 ? 16.391 31.641 40.281 1 92.69 406 PRO A CA 1
ATOM 3173 C C . PRO A 1 406 ? 17.172 31.297 41.562 1 92.69 406 PRO A C 1
ATOM 3175 O O . PRO A 1 406 ? 18.391 31.5 41.594 1 92.69 406 PRO A O 1
ATOM 3178 N N . LEU A 1 407 ? 16.422 30.719 42.438 1 90.38 407 LEU A N 1
ATOM 3179 C CA . LEU A 1 407 ? 17.031 30.297 43.688 1 90.38 407 LEU A CA 1
ATOM 3180 C C . LEU A 1 407 ? 18.172 29.328 43.438 1 90.38 407 LEU A C 1
ATOM 3182 O O . LEU A 1 407 ? 18.031 28.359 42.688 1 90.38 407 LEU A O 1
ATOM 3186 N N . GLY A 1 408 ? 19.297 29.578 44 1 87.69 408 GLY A N 1
ATOM 3187 C CA . GLY A 1 408 ? 20.438 28.688 43.875 1 87.69 408 GLY A CA 1
ATOM 3188 C C . GLY A 1 408 ? 21.375 29.047 42.75 1 87.69 408 GLY A C 1
ATOM 3189 O O . GLY A 1 408 ? 22.453 28.469 42.594 1 87.69 408 GLY A O 1
ATOM 3190 N N . MET A 1 409 ? 20.969 30.031 41.969 1 88.94 409 MET A N 1
ATOM 3191 C CA . MET A 1 409 ? 21.828 30.469 40.875 1 88.94 409 MET A CA 1
ATOM 3192 C C . MET A 1 409 ? 22.484 31.812 41.188 1 88.94 409 MET A C 1
ATOM 3194 O O . MET A 1 409 ? 21.891 32.656 41.844 1 88.94 409 MET A O 1
ATOM 3198 N N . GLU A 1 410 ? 23.641 32.062 40.656 1 85.56 410 GLU A N 1
ATOM 3199 C CA . GLU A 1 410 ? 24.422 33.25 41 1 85.56 410 GLU A CA 1
ATOM 3200 C C . GLU A 1 410 ? 24.016 34.438 40.094 1 85.56 410 GLU A C 1
ATOM 3202 O O . GLU A 1 410 ? 23.969 35.562 40.594 1 85.56 410 GLU A O 1
ATOM 3207 N N . ASP A 1 411 ? 23.703 34.125 38.875 1 89.38 411 ASP A N 1
ATOM 3208 C CA . ASP A 1 411 ? 23.453 35.219 37.938 1 89.38 411 ASP A CA 1
ATOM 3209 C C . ASP A 1 411 ? 22 35.219 37.469 1 89.38 411 ASP A C 1
ATOM 3211 O O . ASP A 1 411 ? 21.359 34.188 37.438 1 89.38 411 ASP A O 1
ATOM 3215 N N . ALA A 1 412 ? 21.609 36.5 37.312 1 91 412 ALA A N 1
ATOM 3216 C CA . ALA A 1 412 ? 20.297 36.656 36.719 1 91 412 ALA A CA 1
ATOM 3217 C C . ALA A 1 412 ? 20.312 36.312 35.219 1 91 412 ALA A C 1
ATOM 3219 O O . ALA A 1 412 ? 21.359 36.406 34.562 1 91 412 ALA A O 1
ATOM 3220 N N . LYS A 1 413 ? 19.25 35.75 34.688 1 92.75 413 LYS A N 1
ATOM 3221 C CA . LYS A 1 413 ? 19.078 35.469 33.281 1 92.75 413 LYS A CA 1
ATOM 3222 C C . LYS A 1 413 ? 17.719 35.938 32.781 1 92.75 413 LYS A C 1
ATOM 3224 O O . LYS A 1 413 ? 16.859 36.312 33.594 1 92.75 413 LYS A O 1
ATOM 3229 N N . SER A 1 414 ? 17.594 35.938 31.516 1 94.19 414 SER A N 1
ATOM 3230 C CA . SER A 1 414 ? 16.312 36.344 30.969 1 94.19 414 SER A CA 1
ATOM 3231 C C . SER A 1 414 ? 15.219 35.344 31.359 1 94.19 414 SER A C 1
ATOM 3233 O O . SER A 1 414 ? 15.453 34.125 31.391 1 94.19 414 SER A O 1
ATOM 3235 N N . LEU A 1 415 ? 14.062 35.875 31.766 1 94.31 415 LEU A N 1
ATOM 3236 C CA . LEU A 1 415 ? 12.953 35 32.125 1 94.31 415 LEU A CA 1
ATOM 3237 C C . LEU A 1 415 ? 12.617 34.031 31 1 94.31 415 LEU A C 1
ATOM 3239 O O . LEU A 1 415 ? 12.312 32.844 31.25 1 94.31 415 LEU A O 1
ATOM 3243 N N . LYS A 1 416 ? 12.695 34.531 29.781 1 92.19 416 LYS A N 1
ATOM 3244 C CA . LYS A 1 416 ? 12.438 33.719 28.625 1 92.19 416 LYS A CA 1
ATOM 3245 C C . LYS A 1 416 ? 13.375 32.5 28.578 1 92.19 416 LYS A C 1
ATOM 3247 O O . LYS A 1 416 ? 12.93 31.375 28.391 1 92.19 416 LYS A O 1
ATOM 3252 N N . GLU A 1 417 ? 14.586 32.719 28.75 1 92.12 417 GLU A N 1
ATOM 3253 C CA . GLU A 1 417 ? 15.586 31.641 28.734 1 92.12 417 GLU A CA 1
ATOM 3254 C C . GLU A 1 417 ? 15.336 30.656 29.875 1 92.12 417 GLU A C 1
ATOM 3256 O O . GLU A 1 417 ? 15.492 29.438 29.688 1 92.12 417 GLU A O 1
ATOM 3261 N N . PHE A 1 418 ? 14.984 31.219 31.031 1 92.81 418 PHE A N 1
ATOM 3262 C CA . PHE A 1 418 ? 14.703 30.344 32.156 1 92.81 418 PHE A CA 1
ATOM 3263 C C . PHE A 1 418 ? 13.516 29.438 31.844 1 92.81 418 PHE A C 1
ATOM 3265 O O . PHE A 1 418 ? 13.555 28.234 32.156 1 92.81 418 PHE A O 1
ATOM 3272 N N . MET A 1 419 ? 12.523 29.984 31.297 1 92.25 419 MET A N 1
ATOM 3273 C CA . MET A 1 419 ? 11.328 29.203 30.984 1 92.25 419 MET A CA 1
ATOM 3274 C C . MET A 1 419 ? 11.633 28.125 29.938 1 92.25 419 MET A C 1
ATOM 3276 O O . MET A 1 419 ? 11.125 27.016 30.031 1 92.25 419 MET A O 1
ATOM 3280 N N . ILE A 1 420 ? 12.438 28.406 28.953 1 88.19 420 ILE A N 1
ATOM 3281 C CA . ILE A 1 420 ? 12.844 27.453 27.922 1 88.19 420 ILE A CA 1
ATOM 3282 C C . ILE A 1 420 ? 13.664 26.328 28.547 1 88.19 420 ILE A C 1
ATOM 3284 O O . ILE A 1 420 ? 13.43 25.156 28.266 1 88.19 420 ILE A O 1
ATOM 3288 N N . ASP A 1 421 ? 14.562 26.75 29.469 1 88.88 421 ASP A N 1
ATOM 3289 C CA . ASP A 1 421 ? 15.43 25.781 30.141 1 88.88 421 ASP A CA 1
ATOM 3290 C C . ASP A 1 421 ? 14.617 24.812 31 1 88.88 421 ASP A C 1
ATOM 3292 O O . ASP A 1 421 ? 15.008 23.656 31.188 1 88.88 421 ASP A O 1
ATOM 3296 N N . ASN A 1 422 ? 13.555 25.359 31.453 1 88.62 422 ASN A N 1
ATOM 3297 C CA . ASN A 1 422 ? 12.703 24.547 32.312 1 88.62 422 ASN A CA 1
ATOM 3298 C C . ASN A 1 422 ? 11.594 23.859 31.5 1 88.62 422 ASN A C 1
ATOM 3300 O O . ASN A 1 422 ? 10.641 23.344 32.062 1 88.62 422 ASN A O 1
ATOM 3304 N N . LYS A 1 423 ? 11.555 23.859 30.203 1 84.94 423 LYS A N 1
ATOM 3305 C CA . LYS A 1 423 ? 10.711 23.141 29.25 1 84.94 423 LYS A CA 1
ATOM 3306 C C . LYS A 1 423 ? 9.242 23.516 29.438 1 84.94 423 LYS A C 1
ATOM 3308 O O . LYS A 1 423 ? 8.367 22.641 29.391 1 84.94 423 LYS A O 1
ATOM 3313 N N . ILE A 1 424 ? 9.117 24.812 29.844 1 86.19 424 ILE A N 1
ATOM 3314 C CA . ILE A 1 424 ? 7.75 25.328 29.859 1 86.19 424 ILE A CA 1
ATOM 3315 C C . ILE A 1 424 ? 7.262 25.562 28.422 1 86.19 424 ILE A C 1
ATOM 3317 O O . ILE A 1 424 ? 7.863 26.328 27.672 1 86.19 424 ILE A O 1
ATOM 3321 N N . PRO A 1 425 ? 6.164 24.953 28.078 1 85.12 425 PRO A N 1
ATOM 3322 C CA . PRO A 1 425 ? 5.664 25.109 26.703 1 85.12 425 PRO A CA 1
ATOM 3323 C C . PRO A 1 425 ? 5.414 26.578 26.344 1 85.12 425 PRO A C 1
ATOM 3325 O O . PRO A 1 425 ? 4.941 27.359 27.172 1 85.12 425 PRO A O 1
ATOM 3328 N N . ARG A 1 426 ? 5.699 26.875 25.141 1 82.5 426 ARG A N 1
ATOM 3329 C CA . ARG A 1 426 ? 5.609 28.25 24.656 1 82.5 426 ARG A CA 1
ATOM 3330 C C . ARG A 1 426 ? 4.223 28.828 24.922 1 82.5 426 ARG A C 1
ATOM 3332 O O . ARG A 1 426 ? 4.094 29.969 25.359 1 82.5 426 ARG A O 1
ATOM 3339 N N . ASN A 1 427 ? 3.258 28.062 24.734 1 80.88 427 ASN A N 1
ATOM 3340 C CA . ASN A 1 427 ? 1.884 28.531 24.844 1 80.88 427 ASN A CA 1
ATOM 3341 C C . ASN A 1 427 ? 1.458 28.688 26.297 1 80.88 427 ASN A C 1
ATOM 3343 O O . ASN A 1 427 ? 0.449 29.344 26.594 1 80.88 427 ASN A O 1
ATOM 3347 N N . TRP A 1 428 ? 2.277 28.234 27.172 1 86.31 428 TRP A N 1
ATOM 3348 C CA . TRP A 1 428 ? 1.979 28.359 28.594 1 86.31 428 TRP A CA 1
ATOM 3349 C C . TRP A 1 428 ? 2.676 29.562 29.203 1 86.31 428 TRP A C 1
ATOM 3351 O O . TRP A 1 428 ? 2.275 30.062 30.266 1 86.31 428 TRP A O 1
ATOM 3361 N N . ARG A 1 429 ? 3.656 30.016 28.625 1 89.44 429 ARG A N 1
ATOM 3362 C CA . ARG A 1 429 ? 4.578 30.984 29.203 1 89.44 429 ARG A CA 1
ATOM 3363 C C . ARG A 1 429 ? 3.883 32.312 29.469 1 89.44 429 ARG A C 1
ATOM 3365 O O . ARG A 1 429 ? 4.184 33 30.453 1 89.44 429 ARG A O 1
ATOM 3372 N N . ALA A 1 430 ? 2.975 32.594 28.672 1 88.69 430 ALA A N 1
ATOM 3373 C CA . ALA A 1 430 ? 2.266 33.844 28.844 1 88.69 430 ALA A CA 1
ATOM 3374 C C . ALA A 1 430 ? 1.217 33.75 29.953 1 88.69 430 ALA A C 1
ATOM 3376 O O . ALA A 1 430 ? 0.706 34.75 30.422 1 88.69 430 ALA A O 1
ATOM 3377 N N . ARG A 1 431 ? 1.029 32.562 30.453 1 90.19 431 ARG A N 1
ATOM 3378 C CA . ARG A 1 431 ? -0.045 32.344 31.422 1 90.19 431 ARG A CA 1
ATOM 3379 C C . ARG A 1 431 ? 0.514 32.156 32.812 1 90.19 431 ARG A C 1
ATOM 3381 O O . ARG A 1 431 ? -0.223 32.219 33.812 1 90.19 431 ARG A O 1
ATOM 3388 N N . VAL A 1 432 ? 1.712 31.953 32.938 1 92.19 432 VAL A N 1
ATOM 3389 C CA . VAL A 1 432 ? 2.326 31.703 34.25 1 92.19 432 VAL A CA 1
ATOM 3390 C C . VAL A 1 432 ? 2.396 33 35.031 1 92.19 432 VAL A C 1
ATOM 3392 O O . VAL A 1 432 ? 3.031 33.969 34.594 1 92.19 432 VAL A O 1
ATOM 3395 N N . PRO A 1 433 ? 1.824 33.031 36.188 1 93.94 433 PRO A N 1
ATOM 3396 C CA . PRO A 1 433 ? 1.911 34.25 37 1 93.94 433 PRO A CA 1
ATOM 3397 C C . PRO A 1 433 ? 3.299 34.469 37.625 1 93.94 433 PRO A C 1
ATOM 3399 O O . PRO A 1 433 ? 3.98 33.5 37.938 1 93.94 433 PRO A O 1
ATOM 3402 N N . LEU A 1 434 ? 3.598 35.688 37.719 1 95.38 434 LEU A N 1
ATOM 3403 C CA . LEU A 1 434 ? 4.82 36.094 38.406 1 95.38 434 LEU A CA 1
ATOM 3404 C C . LEU A 1 434 ? 4.5 36.906 39.656 1 95.38 434 LEU A C 1
ATOM 3406 O O . LEU A 1 434 ? 3.605 37.781 39.625 1 95.38 434 LEU A O 1
ATOM 3410 N N . LEU A 1 435 ? 5.105 36.562 40.688 1 95.44 435 LEU A N 1
ATOM 3411 C CA . LEU A 1 435 ? 5.078 37.438 41.844 1 95.44 435 LEU A CA 1
ATOM 3412 C C . LEU A 1 435 ? 6.262 38.375 41.844 1 95.44 435 LEU A C 1
ATOM 3414 O O . LEU A 1 435 ? 7.414 37.969 41.812 1 95.44 435 LEU A O 1
ATOM 3418 N N . ILE A 1 436 ? 5.922 39.625 41.844 1 95.06 436 ILE A N 1
ATOM 3419 C CA . ILE A 1 436 ? 6.957 40.625 41.688 1 95.06 436 ILE A CA 1
ATOM 3420 C C . ILE A 1 436 ? 6.914 41.625 42.844 1 95.06 436 ILE A C 1
ATOM 3422 O O . ILE A 1 436 ? 5.84 41.906 43.406 1 95.06 436 ILE A O 1
ATOM 3426 N N . SER A 1 437 ? 8.094 42.031 43.312 1 92.94 437 SER A N 1
ATOM 3427 C CA . SER A 1 437 ? 8.266 43.125 44.281 1 92.94 437 SER A CA 1
ATOM 3428 C C . SER A 1 437 ? 9.375 44.094 43.844 1 92.94 437 SER A C 1
ATOM 3430 O O . SER A 1 437 ? 10.484 43.656 43.531 1 92.94 437 SER A O 1
ATOM 3432 N N . SER A 1 438 ? 9.141 45.469 43.938 1 83.88 438 SER A N 1
ATOM 3433 C CA . SER A 1 438 ? 10.109 46.5 43.562 1 83.88 438 SER A CA 1
ATOM 3434 C C . SER A 1 438 ? 10.797 46.156 42.25 1 83.88 438 SER A C 1
ATOM 3436 O O . SER A 1 438 ? 12.023 46.188 42.156 1 83.88 438 SER A O 1
ATOM 3438 N N . LYS A 1 439 ? 10.133 45.594 41.25 1 80.38 439 LYS A N 1
ATOM 3439 C CA . LYS A 1 439 ? 10.547 45.344 39.875 1 80.38 439 LYS A CA 1
ATOM 3440 C C . LYS A 1 439 ? 11.344 44.031 39.781 1 80.38 439 LYS A C 1
ATOM 3442 O O . LYS A 1 439 ? 11.875 43.688 38.719 1 80.38 439 LYS A O 1
ATOM 3447 N N . GLU A 1 440 ? 11.484 43.375 40.938 1 90.81 440 GLU A N 1
ATOM 3448 C CA . GLU A 1 440 ? 12.172 42.094 40.938 1 90.81 440 GLU A CA 1
ATOM 3449 C C . GLU A 1 440 ? 11.18 40.938 40.969 1 90.81 440 GLU A C 1
ATOM 3451 O O . GLU A 1 440 ? 10.195 41 41.719 1 90.81 440 GLU A O 1
ATOM 3456 N N . ILE A 1 441 ? 11.461 39.906 40.188 1 95.19 441 ILE A N 1
ATOM 3457 C CA . ILE A 1 441 ? 10.617 38.719 40.188 1 95.19 441 ILE A CA 1
ATOM 3458 C C . ILE A 1 441 ? 10.961 37.844 41.406 1 95.19 441 ILE A C 1
ATOM 3460 O O . ILE A 1 441 ? 12.078 37.312 41.5 1 95.19 441 ILE A O 1
ATOM 3464 N N . LEU A 1 442 ? 10 37.625 42.281 1 95.19 442 LEU A N 1
ATOM 3465 C CA . LEU A 1 442 ? 10.211 36.875 43.5 1 95.19 442 LEU A CA 1
ATOM 3466 C C . LEU A 1 442 ? 9.898 35.406 43.312 1 95.19 442 LEU A C 1
ATOM 3468 O O . LEU A 1 442 ? 10.422 34.562 44 1 95.19 442 LEU A O 1
ATOM 3472 N N . TRP A 1 443 ? 8.969 35.188 42.406 1 94.62 443 TRP A N 1
ATOM 3473 C CA . TRP A 1 443 ? 8.477 33.812 42.25 1 94.62 443 TRP A CA 1
ATOM 3474 C C . TRP A 1 443 ? 7.844 33.625 40.875 1 94.62 443 TRP A C 1
ATOM 3476 O O . TRP A 1 443 ? 6.988 34.406 40.469 1 94.62 443 TRP A O 1
ATOM 3486 N N . LEU A 1 444 ? 8.383 32.656 40.156 1 94.75 444 LEU A N 1
ATOM 3487 C CA . LEU A 1 444 ? 7.664 32.094 39 1 94.75 444 LEU A CA 1
ATOM 3488 C C . LEU A 1 444 ? 6.699 31 39.469 1 94.75 444 LEU A C 1
ATOM 3490 O O . LEU A 1 444 ? 7.105 29.859 39.719 1 94.75 444 LEU A O 1
ATOM 3494 N N . VAL A 1 445 ? 5.48 31.375 39.5 1 92.81 445 VAL A N 1
ATOM 3495 C CA . VAL A 1 445 ? 4.48 30.562 40.219 1 92.81 445 VAL A CA 1
ATOM 3496 C C . VAL A 1 445 ? 4.441 29.156 39.625 1 92.81 445 VAL A C 1
ATOM 3498 O O . VAL A 1 445 ? 4.281 29 38.406 1 92.81 445 VAL A O 1
ATOM 3501 N N . GLY A 1 446 ? 4.59 28.25 40.562 1 90.62 446 GLY A N 1
ATOM 3502 C CA . GLY A 1 446 ? 4.516 26.844 40.156 1 90.62 446 GLY A CA 1
ATOM 3503 C C . GLY A 1 446 ? 5.859 26.266 39.75 1 90.62 446 GLY A C 1
ATOM 3504 O O . GLY A 1 446 ? 5.984 25.062 39.531 1 90.62 446 GLY A O 1
ATOM 3505 N N . TYR A 1 447 ? 6.961 27.062 39.719 1 91.75 447 TYR A N 1
ATOM 3506 C CA . TYR A 1 447 ? 8.227 26.547 39.219 1 91.75 447 TYR A CA 1
ATOM 3507 C C . TYR A 1 447 ? 9.367 26.844 40.188 1 91.75 447 TYR A C 1
ATOM 3509 O O . TYR A 1 447 ? 9.891 25.938 40.844 1 91.75 447 TYR A O 1
ATOM 3517 N N . ARG A 1 448 ? 9.688 28.156 40.312 1 92.19 448 ARG A N 1
ATOM 3518 C CA . ARG A 1 448 ? 10.859 28.422 41.125 1 92.19 448 ARG A CA 1
ATOM 3519 C C . ARG A 1 448 ? 10.781 29.812 41.75 1 92.19 448 ARG A C 1
ATOM 3521 O O . ARG A 1 448 ? 10.312 30.766 41.125 1 92.19 448 ARG A O 1
ATOM 3528 N N . ILE A 1 449 ? 11.258 29.922 43 1 92.56 449 ILE A N 1
ATOM 3529 C CA . ILE A 1 449 ? 11.344 31.219 43.656 1 92.56 449 ILE A CA 1
ATOM 3530 C C . ILE A 1 449 ? 12.664 31.891 43.312 1 92.56 449 ILE A C 1
ATOM 3532 O O . ILE A 1 449 ? 13.625 31.219 42.906 1 92.56 449 ILE A O 1
ATOM 3536 N N . GLY A 1 450 ? 12.648 33.156 43.438 1 93.12 450 GLY A N 1
ATOM 3537 C CA . GLY A 1 450 ? 13.859 33.906 43.188 1 93.12 450 GLY A CA 1
ATOM 3538 C C . GLY A 1 450 ? 14.82 33.938 44.344 1 93.12 450 GLY A C 1
ATOM 3539 O O . GLY A 1 450 ? 14.406 33.75 45.5 1 93.12 450 GLY A O 1
ATOM 3540 N N . GLU A 1 451 ? 16.062 34.125 44.031 1 92.06 451 GLU A N 1
ATOM 3541 C CA . GLU A 1 451 ? 17.109 34.188 45.062 1 92.06 451 GLU A CA 1
ATOM 3542 C C . GLU A 1 451 ? 16.875 35.344 46 1 92.06 451 GLU A C 1
ATOM 3544 O O . GLU A 1 451 ? 17.203 35.25 47.188 1 92.06 451 GLU A O 1
ATOM 3549 N N . SER A 1 452 ? 16.297 36.406 45.531 1 89.19 452 SER A N 1
ATOM 3550 C CA . SER A 1 452 ? 16.109 37.625 46.312 1 89.19 452 SER A CA 1
ATOM 3551 C C . SER A 1 452 ? 15.078 37.438 47.406 1 89.19 452 SER A C 1
ATOM 3553 O O . SER A 1 452 ? 15.016 38.219 48.344 1 89.19 452 SER A O 1
ATOM 3555 N N . ALA A 1 453 ? 14.32 36.375 47.281 1 88.62 453 ALA A N 1
ATOM 3556 C CA . ALA A 1 453 ? 13.258 36.156 48.281 1 88.62 453 ALA A CA 1
ATOM 3557 C C . ALA A 1 453 ? 13.516 34.938 49.125 1 88.62 453 ALA A C 1
ATOM 3559 O O . ALA A 1 453 ? 12.641 34.5 49.875 1 88.62 453 ALA A O 1
ATOM 3560 N N . LYS A 1 454 ? 14.602 34.406 49.125 1 90.88 454 LYS A N 1
ATOM 3561 C CA . LYS A 1 454 ? 14.93 33.156 49.75 1 90.88 454 LYS A CA 1
ATOM 3562 C C . LYS A 1 454 ? 14.82 33.281 51.281 1 90.88 454 LYS A C 1
ATOM 3564 O O . LYS A 1 454 ? 15.211 34.281 51.844 1 90.88 454 LYS A O 1
ATOM 3569 N N . VAL A 1 455 ? 14.312 32.219 51.781 1 88.38 455 VAL A N 1
ATOM 3570 C CA . VAL A 1 455 ? 14.289 32.094 53.25 1 88.38 455 VAL A CA 1
ATOM 3571 C C . VAL A 1 455 ? 15.617 31.547 53.75 1 88.38 455 VAL A C 1
ATOM 3573 O O . VAL A 1 455 ? 16.078 30.516 53.281 1 88.38 455 VAL A O 1
ATOM 3576 N N . ASP A 1 456 ? 16.25 32.25 54.562 1 86.38 456 ASP A N 1
ATOM 3577 C CA . ASP A 1 456 ? 17.531 31.797 55.125 1 86.38 456 ASP A CA 1
ATOM 3578 C C . ASP A 1 456 ? 17.531 31.844 56.656 1 86.38 456 ASP A C 1
ATOM 3580 O O . ASP A 1 456 ? 16.469 31.969 57.25 1 86.38 456 ASP A O 1
ATOM 3584 N N . GLU A 1 457 ? 18.688 31.703 57.312 1 84.44 457 GLU A N 1
ATOM 3585 C CA . GLU A 1 457 ? 18.812 31.609 58.75 1 84.44 457 GLU A CA 1
ATOM 3586 C C . GLU A 1 457 ? 18.484 32.938 59.438 1 84.44 457 GLU A C 1
ATOM 3588 O O . GLU A 1 457 ? 18.078 32.969 60.594 1 84.44 457 GLU A O 1
ATOM 3593 N N . ASN A 1 458 ? 18.516 34.031 58.75 1 85.62 458 ASN A N 1
ATOM 3594 C CA . ASN A 1 458 ? 18.297 35.344 59.312 1 85.62 458 ASN A CA 1
ATOM 3595 C C . ASN A 1 458 ? 16.844 35.812 59.156 1 85.62 458 ASN A C 1
ATOM 3597 O O . ASN A 1 458 ? 16.469 36.875 59.594 1 85.62 458 ASN A O 1
ATOM 3601 N N . THR A 1 459 ? 16.125 34.906 58.531 1 88.94 459 THR A N 1
ATOM 3602 C CA . THR A 1 459 ? 14.742 35.281 58.281 1 88.94 459 THR A CA 1
ATOM 3603 C C . THR A 1 459 ? 13.922 35.25 59.562 1 88.94 459 THR A C 1
ATOM 3605 O O . THR A 1 459 ? 13.945 34.25 60.281 1 88.94 459 THR A O 1
ATOM 3608 N N . ARG A 1 460 ? 13.164 36.281 59.844 1 88.5 460 ARG A N 1
ATOM 3609 C CA . ARG A 1 460 ? 12.352 36.406 61.031 1 88.5 460 ARG A CA 1
ATOM 3610 C C . ARG A 1 460 ? 10.883 36.125 60.75 1 88.5 460 ARG A C 1
ATOM 3612 O O . ARG A 1 460 ? 10.172 35.531 61.562 1 88.5 460 ARG A O 1
ATOM 3619 N N . ARG A 1 461 ? 10.422 36.688 59.625 1 90.88 461 ARG A N 1
ATOM 3620 C CA . ARG A 1 461 ? 9.047 36.5 59.156 1 90.88 461 ARG A CA 1
ATOM 3621 C C . ARG A 1 461 ? 9.008 35.906 57.75 1 90.88 461 ARG A C 1
ATOM 3623 O O . ARG A 1 461 ? 9.82 36.25 56.906 1 90.88 461 ARG A O 1
ATOM 3630 N N . VAL A 1 462 ? 8.102 34.969 57.656 1 93.06 462 VAL A N 1
ATOM 3631 C CA . VAL A 1 462 ? 7.977 34.281 56.406 1 93.06 462 VAL A CA 1
ATOM 3632 C C . VAL A 1 462 ? 6.641 34.625 55.75 1 93.06 462 VAL A C 1
ATOM 3634 O O . VAL A 1 462 ? 5.605 34.656 56.406 1 93.06 462 VAL A O 1
ATOM 3637 N N . LEU A 1 463 ? 6.73 35.031 54.562 1 92.94 463 LEU A N 1
ATOM 3638 C CA . LEU A 1 463 ? 5.527 35.25 53.75 1 92.94 463 LEU A CA 1
ATOM 3639 C C . LEU A 1 463 ? 5.117 34 53 1 92.94 463 LEU A C 1
ATOM 3641 O O . LEU A 1 463 ? 5.848 33.5 52.156 1 92.94 463 LEU A O 1
ATOM 3645 N N . ARG A 1 464 ? 4.039 33.406 53.344 1 92.94 464 ARG A N 1
ATOM 3646 C CA . ARG A 1 464 ? 3.455 32.281 52.625 1 92.94 464 ARG A CA 1
ATOM 3647 C C . ARG A 1 464 ? 2.473 32.781 51.562 1 92.94 464 ARG A C 1
ATOM 3649 O O . ARG A 1 464 ? 1.537 33.5 51.875 1 92.94 464 ARG A O 1
ATOM 3656 N N . VAL A 1 465 ? 2.76 32.5 50.344 1 94.06 465 VAL A N 1
ATOM 3657 C CA . VAL A 1 465 ? 1.878 32.844 49.25 1 94.06 465 VAL A CA 1
ATOM 3658 C C . VAL A 1 465 ? 1.303 31.594 48.625 1 94.06 465 VAL A C 1
ATOM 3660 O O . VAL A 1 465 ? 2.051 30.719 48.188 1 94.06 465 VAL A O 1
ATOM 3663 N N . GLU A 1 466 ? 0.059 31.484 48.5 1 94.12 466 GLU A N 1
ATOM 3664 C CA . GLU A 1 466 ? -0.622 30.328 47.906 1 94.12 466 GLU A CA 1
ATOM 3665 C C . GLU A 1 466 ? -1.532 30.75 46.75 1 94.12 466 GLU A C 1
ATOM 3667 O O . GLU A 1 466 ? -2.41 31.594 46.938 1 94.12 466 GLU A O 1
ATOM 3672 N N . PHE A 1 467 ? -1.262 30.156 45.594 1 94.12 467 PHE A N 1
ATOM 3673 C CA . PHE A 1 467 ? -2.129 30.344 44.438 1 94.12 467 PHE A CA 1
ATOM 3674 C C . PHE A 1 467 ? -3.129 29.203 44.344 1 94.12 467 PHE A C 1
ATOM 3676 O O . PHE A 1 467 ? -2.754 28.031 44.438 1 94.12 467 PHE A O 1
ATOM 3683 N N . ARG A 1 468 ? -4.352 29.484 44.188 1 91.88 468 ARG A N 1
ATOM 3684 C CA . ARG A 1 468 ? -5.402 28.5 43.938 1 91.88 468 ARG A CA 1
ATOM 3685 C C . ARG A 1 468 ? -6.219 28.859 42.719 1 91.88 468 ARG A C 1
ATOM 3687 O O . ARG A 1 468 ? -6.492 30.031 42.469 1 91.88 468 ARG A O 1
ATOM 3694 N N . LEU A 1 469 ? -6.605 27.812 42.031 1 89.25 469 LEU A N 1
ATOM 3695 C CA . LEU A 1 469 ? -7.414 28.031 40.812 1 89.25 469 LEU A CA 1
ATOM 3696 C C . LEU A 1 469 ? -8.852 28.391 41.188 1 89.25 469 LEU A C 1
ATOM 3698 O O . LEU A 1 469 ? -9.414 27.812 42.125 1 89.25 469 LEU A O 1
ATOM 3702 N N . LEU A 1 470 ? -9.312 29.484 40.562 1 83.19 470 LEU A N 1
ATOM 3703 C CA . LEU A 1 470 ? -10.719 29.812 40.781 1 83.19 470 LEU A CA 1
ATOM 3704 C C . LEU A 1 470 ? -11.625 28.891 39.969 1 83.19 470 LEU A C 1
ATOM 3706 O O . LEU A 1 470 ? -11.367 28.641 38.781 1 83.19 470 LEU A O 1
ATOM 3710 N N . GLY A 1 471 ? -12.297 27.797 40.406 1 63.44 471 GLY A N 1
ATOM 3711 C CA . GLY A 1 471 ? -13.242 26.922 39.75 1 63.44 471 GLY A CA 1
ATOM 3712 C C . GLY A 1 471 ? -14.234 27.656 38.875 1 63.44 471 GLY A C 1
ATOM 3713 O O . GLY A 1 471 ? -14.5 28.844 39.094 1 63.44 471 GLY A O 1
ATOM 3714 N N . MET B 1 1 ? 23.953 24.797 -7.461 1 78.81 1 MET B N 1
ATOM 3715 C CA . MET B 1 1 ? 22.656 24.562 -6.824 1 78.81 1 MET B CA 1
ATOM 3716 C C . MET B 1 1 ? 22.188 23.125 -7.062 1 78.81 1 MET B C 1
ATOM 3718 O O . MET B 1 1 ? 21.922 22.391 -6.113 1 78.81 1 MET B O 1
ATOM 3722 N N . LEU B 1 2 ? 22.453 22.562 -8.367 1 91.69 2 LEU B N 1
ATOM 3723 C CA . LEU B 1 2 ? 21.984 21.219 -8.664 1 91.69 2 LEU B CA 1
ATOM 3724 C C . LEU B 1 2 ? 22.906 20.172 -8.031 1 91.69 2 LEU B C 1
ATOM 3726 O O . LEU B 1 2 ? 22.438 19.172 -7.496 1 91.69 2 LEU B O 1
ATOM 3730 N N . THR B 1 3 ? 24.234 20.5 -8.008 1 94.06 3 THR B N 1
ATOM 3731 C CA . THR B 1 3 ? 25.219 19.578 -7.445 1 94.06 3 THR B CA 1
ATOM 3732 C C . THR B 1 3 ? 24.984 19.375 -5.953 1 94.06 3 THR B C 1
ATOM 3734 O O . THR B 1 3 ? 25.125 18.266 -5.441 1 94.06 3 THR B O 1
ATOM 3737 N N . GLU B 1 4 ? 24.547 20.406 -5.32 1 94.75 4 GLU B N 1
ATOM 3738 C CA . GLU B 1 4 ? 24.281 20.328 -3.891 1 94.75 4 GLU B CA 1
ATOM 3739 C C . GLU B 1 4 ? 23.062 19.453 -3.611 1 94.75 4 GLU B C 1
ATOM 3741 O O . GLU B 1 4 ? 23.047 18.688 -2.643 1 94.75 4 GLU B O 1
ATOM 3746 N N . ARG B 1 5 ? 22.125 19.609 -4.426 1 94.94 5 ARG B N 1
ATOM 3747 C CA . ARG B 1 5 ? 20.922 18.797 -4.277 1 94.94 5 ARG B CA 1
ATOM 3748 C C . ARG B 1 5 ? 21.234 17.312 -4.48 1 94.94 5 ARG B C 1
ATOM 3750 O O . ARG B 1 5 ? 20.734 16.469 -3.75 1 94.94 5 ARG B O 1
ATOM 3757 N N . VAL B 1 6 ? 22.047 17 -5.465 1 96.69 6 VAL B N 1
ATOM 3758 C CA . VAL B 1 6 ? 22.438 15.625 -5.734 1 96.69 6 VAL B CA 1
ATOM 3759 C C . VAL B 1 6 ? 23.297 15.086 -4.594 1 96.69 6 VAL B C 1
ATOM 3761 O O . VAL B 1 6 ? 23.156 13.93 -4.195 1 96.69 6 VAL B O 1
ATOM 3764 N N . SER B 1 7 ? 24.141 15.938 -4.086 1 96.81 7 SER B N 1
ATOM 3765 C CA . SER B 1 7 ? 24.984 15.555 -2.953 1 96.81 7 SER B CA 1
ATOM 3766 C C . SER B 1 7 ? 24.125 15.156 -1.751 1 96.81 7 SER B C 1
ATOM 3768 O O . SER B 1 7 ? 24.359 14.109 -1.141 1 96.81 7 SER B O 1
ATOM 3770 N N . LYS B 1 8 ? 23.156 15.984 -1.46 1 94.44 8 LYS B N 1
ATOM 3771 C CA . LYS B 1 8 ? 22.25 15.703 -0.346 1 94.44 8 LYS B CA 1
ATOM 3772 C C . LYS B 1 8 ? 21.469 14.422 -0.584 1 94.44 8 LYS B C 1
ATOM 3774 O O . LYS B 1 8 ? 21.266 13.633 0.342 1 94.44 8 LYS B O 1
ATOM 3779 N N . TYR B 1 9 ? 21.078 14.234 -1.776 1 94.38 9 TYR B N 1
ATOM 3780 C CA . TYR B 1 9 ? 20.312 13.047 -2.148 1 94.38 9 TYR B CA 1
ATOM 3781 C C . TYR B 1 9 ? 21.172 11.789 -2.004 1 94.38 9 TYR B C 1
ATOM 3783 O O . TYR B 1 9 ? 20.703 10.781 -1.47 1 94.38 9 TYR B O 1
ATOM 3791 N N . ILE B 1 10 ? 22.375 11.805 -2.434 1 96 10 ILE B N 1
ATOM 3792 C CA . ILE B 1 10 ? 23.297 10.672 -2.377 1 96 10 ILE B CA 1
ATOM 3793 C C . ILE B 1 10 ? 23.547 10.289 -0.922 1 96 10 ILE B C 1
ATOM 3795 O O . ILE B 1 10 ? 23.547 9.102 -0.577 1 96 10 ILE B O 1
ATOM 3799 N N . LYS B 1 11 ? 23.719 11.297 -0.111 1 93.62 11 LYS B N 1
ATOM 3800 C CA . LYS B 1 11 ? 23.984 11.047 1.306 1 93.62 11 LYS B CA 1
ATOM 3801 C C . LYS B 1 11 ? 22.75 10.477 1.997 1 93.62 11 LYS B C 1
ATOM 3803 O O . LYS B 1 11 ? 22.859 9.508 2.76 1 93.62 11 LYS B O 1
ATOM 3808 N N . LYS B 1 12 ? 21.656 11.047 1.675 1 89.62 12 LYS B N 1
ATOM 3809 C CA . LYS B 1 12 ? 20.406 10.617 2.289 1 89.62 12 LYS B CA 1
ATOM 3810 C C . LYS B 1 12 ? 20.094 9.164 1.94 1 89.62 12 LYS B C 1
ATOM 3812 O O . LYS B 1 12 ? 19.625 8.406 2.793 1 89.62 12 LYS B O 1
ATOM 3817 N N . GLN B 1 13 ? 20.344 8.75 0.717 1 91.19 13 GLN B N 1
ATOM 3818 C CA . GLN B 1 13 ? 19.984 7.422 0.245 1 91.19 13 GLN B CA 1
ATOM 3819 C C . GLN B 1 13 ? 21.141 6.438 0.419 1 91.19 13 GLN B C 1
ATOM 3821 O O . GLN B 1 13 ? 20.969 5.238 0.182 1 91.19 13 GLN B O 1
ATOM 3826 N N . GLY B 1 14 ? 22.266 6.898 0.796 1 92.12 14 GLY B N 1
ATOM 3827 C CA . GLY B 1 14 ? 23.422 6.035 0.963 1 92.12 14 GLY B CA 1
ATOM 3828 C C . GLY B 1 14 ? 23.859 5.371 -0.328 1 92.12 14 GLY B C 1
ATOM 3829 O O . GLY B 1 14 ? 24.062 4.16 -0.369 1 92.12 14 GLY B O 1
ATOM 3830 N N . LEU B 1 15 ? 24 6.152 -1.366 1 95.12 15 LEU B N 1
ATOM 3831 C CA . LEU B 1 15 ? 24.281 5.602 -2.689 1 95.12 15 LEU B CA 1
ATOM 3832 C C . LEU B 1 15 ? 25.75 5.223 -2.826 1 95.12 15 LEU B C 1
ATOM 3834 O O . LEU B 1 15 ? 26.078 4.27 -3.535 1 95.12 15 LEU B O 1
ATOM 3838 N N . VAL B 1 16 ? 26.641 6.062 -2.148 1 95.69 16 VAL B N 1
ATOM 3839 C CA . VAL B 1 16 ? 28.078 5.836 -2.293 1 95.69 16 VAL B CA 1
ATOM 3840 C C . VAL B 1 16 ? 28.766 5.965 -0.932 1 95.69 16 VAL B C 1
ATOM 3842 O O . VAL B 1 16 ? 28.219 6.57 -0.01 1 95.69 16 VAL B O 1
ATOM 3845 N N . SER B 1 17 ? 29.875 5.312 -0.877 1 94.56 17 SER B N 1
ATOM 3846 C CA . SER B 1 17 ? 30.75 5.43 0.294 1 94.56 17 SER B CA 1
ATOM 3847 C C . SER B 1 17 ? 32.188 5.781 -0.103 1 94.56 17 SER B C 1
ATOM 3849 O O . SER B 1 17 ? 32.594 5.527 -1.235 1 94.56 17 SER B O 1
ATOM 3851 N N . ALA B 1 18 ? 32.844 6.305 0.937 1 95.12 18 ALA B N 1
ATOM 3852 C CA . ALA B 1 18 ? 34.25 6.602 0.691 1 95.12 18 ALA B CA 1
ATOM 3853 C C . ALA B 1 18 ? 35.031 5.332 0.356 1 95.12 18 ALA B C 1
ATOM 3855 O O . ALA B 1 18 ? 34.844 4.293 0.994 1 95.12 18 ALA B O 1
ATOM 3856 N N . GLY B 1 19 ? 35.812 5.449 -0.717 1 95.31 19 GLY B N 1
ATOM 3857 C CA . GLY B 1 19 ? 36.625 4.305 -1.112 1 95.31 19 GLY B CA 1
ATOM 3858 C C . GLY B 1 19 ? 35.969 3.467 -2.199 1 95.31 19 GLY B C 1
ATOM 3859 O O . GLY B 1 19 ? 36.625 2.646 -2.836 1 95.31 19 GLY B O 1
ATOM 3860 N N . ASP B 1 20 ? 34.719 3.719 -2.502 1 96.06 20 ASP B N 1
ATOM 3861 C CA . ASP B 1 20 ? 34.031 2.967 -3.531 1 96.06 20 ASP B CA 1
ATOM 3862 C C . ASP B 1 20 ? 34.531 3.334 -4.926 1 96.06 20 ASP B C 1
ATOM 3864 O O . ASP B 1 20 ? 34.938 4.473 -5.164 1 96.06 20 ASP B O 1
ATOM 3868 N N . GLU B 1 21 ? 34.531 2.387 -5.789 1 97.38 21 GLU B N 1
ATOM 3869 C CA . GLU B 1 21 ? 34.594 2.678 -7.219 1 97.38 21 GLU B CA 1
ATOM 3870 C C . GLU B 1 21 ? 33.219 2.561 -7.867 1 97.38 21 GLU B C 1
ATOM 3872 O O . GLU B 1 21 ? 32.562 1.521 -7.754 1 97.38 21 GLU B O 1
ATOM 3877 N N . ILE B 1 22 ? 32.875 3.609 -8.484 1 98.19 22 ILE B N 1
ATOM 3878 C CA . ILE B 1 22 ? 31.547 3.641 -9.086 1 98.19 22 ILE B CA 1
ATOM 3879 C C . ILE B 1 22 ? 31.672 3.582 -10.609 1 98.19 22 ILE B C 1
ATOM 3881 O O . ILE B 1 22 ? 32.375 4.398 -11.211 1 98.19 22 ILE B O 1
ATOM 3885 N N . LEU B 1 23 ? 31.016 2.6 -11.164 1 98.25 23 LEU B N 1
ATOM 3886 C CA . LEU B 1 23 ? 30.938 2.486 -12.617 1 98.25 23 LEU B CA 1
ATOM 3887 C C . LEU B 1 23 ? 29.797 3.334 -13.172 1 98.25 23 LEU B C 1
ATOM 3889 O O . LEU B 1 23 ? 28.625 3.092 -12.859 1 98.25 23 LEU B O 1
ATOM 3893 N N . LEU B 1 24 ? 30.125 4.316 -14.008 1 97.94 24 LEU B N 1
ATOM 3894 C CA . LEU B 1 24 ? 29.109 5.199 -14.57 1 97.94 24 LEU B CA 1
ATOM 3895 C C . LEU B 1 24 ? 28.703 4.75 -15.977 1 97.94 24 LEU B C 1
ATOM 3897 O O . LEU B 1 24 ? 29.547 4.691 -16.875 1 97.94 24 LEU B O 1
ATOM 3901 N N . ALA B 1 25 ? 27.453 4.453 -16.078 1 96.75 25 ALA B N 1
ATOM 3902 C CA . ALA B 1 25 ? 26.938 4.172 -17.422 1 96.75 25 ALA B CA 1
ATOM 3903 C C . ALA B 1 25 ? 26.641 5.465 -18.172 1 96.75 25 ALA B C 1
ATOM 3905 O O . ALA B 1 25 ? 25.719 6.203 -17.828 1 96.75 25 ALA B O 1
ATOM 3906 N N . VAL B 1 26 ? 27.422 5.691 -19.25 1 94.81 26 VAL B N 1
ATOM 3907 C CA . VAL B 1 26 ? 27.297 6.953 -19.969 1 94.81 26 VAL B CA 1
ATOM 3908 C C . VAL B 1 26 ? 26.938 6.68 -21.422 1 94.81 26 VAL B C 1
ATOM 3910 O O . VAL B 1 26 ? 27.703 6.047 -22.156 1 94.81 26 VAL B O 1
ATOM 3913 N N . SER B 1 27 ? 25.781 7.16 -21.828 1 89.19 27 SER B N 1
ATOM 3914 C CA . SER B 1 27 ? 25.328 6.957 -23.203 1 89.19 27 SER B CA 1
ATOM 3915 C C . SER B 1 27 ? 25.75 8.109 -24.109 1 89.19 27 SER B C 1
ATOM 3917 O O . SER B 1 27 ? 25.781 7.965 -25.328 1 89.19 27 SER B O 1
ATOM 3919 N N . GLY B 1 28 ? 26.109 9.234 -23.531 1 89.38 28 GLY B N 1
ATOM 3920 C CA . GLY B 1 28 ? 26.438 10.422 -24.297 1 89.38 28 GLY B CA 1
ATOM 3921 C C . GLY B 1 28 ? 25.297 11.422 -24.359 1 89.38 28 GLY B C 1
ATOM 3922 O O . GLY B 1 28 ? 25.469 12.555 -24.812 1 89.38 28 GLY B O 1
ATOM 3923 N N . GLY B 1 29 ? 24.109 11.039 -23.875 1 90.31 29 GLY B N 1
ATOM 3924 C CA . GLY B 1 29 ? 22.969 11.938 -23.828 1 90.31 29 GLY B CA 1
ATOM 3925 C C . GLY B 1 29 ? 23.047 12.93 -22.688 1 90.31 29 GLY B C 1
ATOM 3926 O O . GLY B 1 29 ? 23.953 12.867 -21.859 1 90.31 29 GLY B O 1
ATOM 3927 N N . PRO B 1 30 ? 22.141 13.852 -22.625 1 92.31 30 PRO B N 1
ATOM 3928 C CA . PRO B 1 30 ? 22.203 14.938 -21.641 1 92.31 30 PRO B CA 1
ATOM 3929 C C . PRO B 1 30 ? 22.172 14.43 -20.203 1 92.31 30 PRO B C 1
ATOM 3931 O O . PRO B 1 30 ? 22.922 14.914 -19.359 1 92.31 30 PRO B O 1
ATOM 3934 N N . ASP B 1 31 ? 21.344 13.438 -19.906 1 94.19 31 ASP B N 1
ATOM 3935 C CA . ASP B 1 31 ? 21.203 12.953 -18.547 1 94.19 31 ASP B CA 1
ATOM 3936 C C . ASP B 1 31 ? 22.469 12.242 -18.078 1 94.19 31 ASP B C 1
ATOM 3938 O O . ASP B 1 31 ? 22.953 12.469 -16.969 1 94.19 31 ASP B O 1
ATOM 3942 N N . SER B 1 32 ? 23 11.406 -18.938 1 94.88 32 SER B N 1
ATOM 3943 C CA . SER B 1 32 ? 24.203 10.656 -18.562 1 94.88 32 SER B CA 1
ATOM 3944 C C . SER B 1 32 ? 25.422 11.578 -18.453 1 94.88 32 SER B C 1
ATOM 3946 O O . SER B 1 32 ? 26.266 11.391 -17.578 1 94.88 32 SER B O 1
ATOM 3948 N N . VAL B 1 33 ? 25.469 12.547 -19.312 1 95.31 33 VAL B N 1
ATOM 3949 C CA . VAL B 1 33 ? 26.578 13.492 -19.281 1 95.31 33 VAL B CA 1
ATOM 3950 C C . VAL B 1 33 ? 26.484 14.375 -18.047 1 95.31 33 VAL B C 1
ATOM 3952 O O . VAL B 1 33 ? 27.5 14.648 -17.391 1 95.31 33 VAL B O 1
ATOM 3955 N N . CYS B 1 34 ? 25.281 14.836 -17.797 1 95.94 34 CYS B N 1
ATOM 3956 C CA . CYS B 1 34 ? 25.062 15.594 -16.578 1 95.94 34 CYS B CA 1
ATOM 3957 C C . CYS B 1 34 ? 25.5 14.789 -15.359 1 95.94 34 CYS B C 1
ATOM 3959 O O . CYS B 1 34 ? 26.203 15.305 -14.484 1 95.94 34 CYS B O 1
ATOM 3961 N N . MET B 1 35 ? 25.078 13.539 -15.312 1 97.31 35 MET B N 1
ATOM 3962 C CA . MET B 1 35 ? 25.469 12.656 -14.211 1 97.31 35 MET B CA 1
ATOM 3963 C C . MET B 1 35 ? 26.984 12.57 -14.094 1 97.31 35 MET B C 1
ATOM 3965 O O . MET B 1 35 ? 27.531 12.648 -12.984 1 97.31 35 MET B O 1
ATOM 3969 N N . LEU B 1 36 ? 27.656 12.406 -15.203 1 97.12 36 LEU B N 1
ATOM 3970 C CA . LEU B 1 36 ? 29.109 12.266 -15.25 1 97.12 36 LEU B CA 1
ATOM 3971 C C . LEU B 1 36 ? 29.797 13.461 -14.586 1 97.12 36 LEU B C 1
ATOM 3973 O O . LEU B 1 36 ? 30.641 13.281 -13.711 1 97.12 36 LEU B O 1
ATOM 3977 N N . TYR B 1 37 ? 29.391 14.609 -14.898 1 96.81 37 TYR B N 1
ATOM 3978 C CA . TYR B 1 37 ? 30.062 15.812 -14.406 1 96.81 37 TYR B CA 1
ATOM 3979 C C . TYR B 1 37 ? 29.75 16.031 -12.93 1 96.81 37 TYR B C 1
ATOM 3981 O O . TYR B 1 37 ? 30.641 16.391 -12.148 1 96.81 37 TYR B O 1
ATOM 3989 N N . ILE B 1 38 ? 28.516 15.836 -12.586 1 96.94 38 ILE B N 1
ATOM 3990 C CA . ILE B 1 38 ? 28.141 16.016 -11.195 1 96.94 38 ILE B CA 1
ATOM 3991 C C . ILE B 1 38 ? 28.859 15 -10.32 1 96.94 38 ILE B C 1
ATOM 3993 O O . ILE B 1 38 ? 29.422 15.352 -9.281 1 96.94 38 ILE B O 1
ATOM 3997 N N . MET B 1 39 ? 28.859 13.766 -10.766 1 97.69 39 MET B N 1
ATOM 3998 C CA . MET B 1 39 ? 29.5 12.703 -9.992 1 97.69 39 MET B CA 1
ATOM 3999 C C . MET B 1 39 ? 31 12.898 -9.922 1 97.69 39 MET B C 1
ATOM 4001 O O . MET B 1 39 ? 31.641 12.562 -8.914 1 97.69 39 MET B O 1
ATOM 4005 N N . HIS B 1 40 ? 31.547 13.352 -10.984 1 97.25 40 HIS B N 1
ATOM 4006 C CA . HIS B 1 40 ? 32.969 13.641 -11 1 97.25 40 HIS B CA 1
ATOM 4007 C C . HIS B 1 40 ? 33.344 14.68 -9.945 1 97.25 40 HIS B C 1
ATOM 4009 O O . HIS B 1 40 ? 34.344 14.516 -9.219 1 97.25 40 HIS B O 1
ATOM 4015 N N . LYS B 1 41 ? 32.594 15.758 -9.898 1 96 41 LYS B N 1
ATOM 4016 C CA . LYS B 1 41 ? 32.812 16.781 -8.883 1 96 41 LYS B CA 1
ATOM 4017 C C . LYS B 1 41 ? 32.656 16.219 -7.48 1 96 41 LYS B C 1
ATOM 4019 O O . LYS B 1 41 ? 33.5 16.484 -6.602 1 96 41 LYS B O 1
ATOM 4024 N N . LEU B 1 42 ? 31.672 15.422 -7.289 1 96.88 42 LEU B N 1
ATOM 4025 C CA . LEU B 1 42 ? 31.375 14.883 -5.973 1 96.88 42 LEU B CA 1
ATOM 4026 C C . LEU B 1 42 ? 32.375 13.812 -5.57 1 96.88 42 LEU B C 1
ATOM 4028 O O . LEU B 1 42 ? 32.594 13.57 -4.379 1 96.88 42 LEU B O 1
ATOM 4032 N N . SER B 1 43 ? 32.969 13.133 -6.578 1 96.69 43 SER B N 1
ATOM 4033 C CA . SER B 1 43 ? 33.938 12.109 -6.285 1 96.69 43 SER B CA 1
ATOM 4034 C C . SER B 1 43 ? 35.125 12.68 -5.52 1 96.69 43 SER B C 1
ATOM 4036 O O . SER B 1 43 ? 35.656 12.031 -4.617 1 96.69 43 SER B O 1
ATOM 4038 N N . ARG B 1 44 ? 35.469 13.844 -5.773 1 93.88 44 ARG B N 1
ATOM 4039 C CA . ARG B 1 44 ? 36.562 14.523 -5.105 1 93.88 44 ARG B CA 1
ATOM 4040 C C . ARG B 1 44 ? 36.188 14.93 -3.688 1 93.88 44 ARG B C 1
ATOM 4042 O O . ARG B 1 44 ? 37.031 14.859 -2.773 1 93.88 44 ARG B O 1
ATOM 4049 N N . GLU B 1 45 ? 34.969 15.266 -3.557 1 94.31 45 GLU B N 1
ATOM 4050 C CA . GLU B 1 45 ? 34.5 15.75 -2.271 1 94.31 45 GLU B CA 1
ATOM 4051 C C . GLU B 1 45 ? 34.188 14.594 -1.323 1 94.31 45 GLU B C 1
ATOM 4053 O O . GLU B 1 45 ? 34.375 14.719 -0.11 1 94.31 45 GLU B O 1
ATOM 4058 N N . MET B 1 46 ? 33.719 13.508 -1.817 1 95.06 46 MET B N 1
ATOM 4059 C CA . MET B 1 46 ? 33.219 12.43 -0.983 1 95.06 46 MET B CA 1
ATOM 4060 C C . MET B 1 46 ? 34.188 11.258 -0.933 1 95.06 46 MET B C 1
ATOM 4062 O O . MET B 1 46 ? 34.031 10.344 -0.122 1 95.06 46 MET B O 1
ATOM 4066 N N . GLY B 1 47 ? 35.156 11.18 -1.785 1 95.75 47 GLY B N 1
ATOM 4067 C CA . GLY B 1 47 ? 36.25 10.219 -1.689 1 95.75 47 GLY B CA 1
ATOM 4068 C C . GLY B 1 47 ? 35.938 8.914 -2.402 1 95.75 47 GLY B C 1
ATOM 4069 O O . GLY B 1 47 ? 36.344 7.84 -1.935 1 95.75 47 GLY B O 1
ATOM 4070 N N . PHE B 1 48 ? 35.156 8.906 -3.439 1 96.75 48 PHE B N 1
ATOM 4071 C CA . PHE B 1 48 ? 34.969 7.727 -4.277 1 96.75 48 PHE B CA 1
ATOM 4072 C C . PHE B 1 48 ? 35.625 7.934 -5.645 1 96.75 48 PHE B C 1
ATOM 4074 O O . PHE B 1 48 ? 36.031 9.047 -5.984 1 96.75 48 PHE B O 1
ATOM 4081 N N . SER B 1 49 ? 35.844 6.824 -6.352 1 97.38 49 SER B N 1
ATOM 4082 C CA . SER B 1 49 ? 36.438 6.91 -7.684 1 97.38 49 SER B CA 1
ATOM 4083 C C . SER B 1 49 ? 35.438 6.523 -8.758 1 97.38 49 SER B C 1
ATOM 4085 O O . SER B 1 49 ? 34.406 5.922 -8.461 1 97.38 49 SER B O 1
ATOM 4087 N N . LEU B 1 50 ? 35.812 6.98 -10.023 1 97.88 50 LEU B N 1
ATOM 4088 C CA . LEU B 1 50 ? 34.844 6.781 -11.109 1 97.88 50 LEU B CA 1
ATOM 4089 C C . LEU B 1 50 ? 35.5 6.016 -12.258 1 97.88 50 LEU B C 1
ATOM 4091 O O . LEU B 1 50 ? 36.688 6.195 -12.547 1 97.88 50 LEU B O 1
ATOM 4095 N N . ARG B 1 51 ? 34.688 5.156 -12.82 1 97.69 51 ARG B N 1
ATOM 4096 C CA . ARG B 1 51 ? 35 4.508 -14.094 1 97.69 51 ARG B CA 1
ATOM 4097 C C . ARG B 1 51 ? 33.812 4.602 -15.039 1 97.69 51 ARG B C 1
ATOM 4099 O O . ARG B 1 51 ? 32.656 4.465 -14.609 1 97.69 51 ARG B O 1
ATOM 4106 N N . LEU B 1 52 ? 34.094 4.844 -16.328 1 97.88 52 LEU B N 1
ATOM 4107 C CA . LEU B 1 52 ? 33.031 4.992 -17.297 1 97.88 52 LEU B CA 1
ATOM 4108 C C . LEU B 1 52 ? 32.812 3.699 -18.078 1 97.88 52 LEU B C 1
ATOM 4110 O O . LEU B 1 52 ? 33.75 2.975 -18.359 1 97.88 52 LEU B O 1
ATOM 4114 N N . ALA B 1 53 ? 31.594 3.441 -18.297 1 97.31 53 ALA B N 1
ATOM 4115 C CA . ALA B 1 53 ? 31.203 2.336 -19.172 1 97.31 53 ALA B CA 1
ATOM 4116 C C . ALA B 1 53 ? 30.234 2.805 -20.25 1 97.31 53 ALA B C 1
ATOM 4118 O O . ALA B 1 53 ? 29.266 3.516 -19.953 1 97.31 53 ALA B O 1
ATOM 4119 N N . HIS B 1 54 ? 30.516 2.469 -21.484 1 95.06 54 HIS B N 1
ATOM 4120 C CA . HIS B 1 54 ? 29.688 2.84 -22.609 1 95.06 54 HIS B CA 1
ATOM 4121 C C . HIS B 1 54 ? 29.438 1.649 -23.531 1 95.06 54 HIS B C 1
ATOM 4123 O O . HIS B 1 54 ? 30.391 1.007 -23.984 1 95.06 54 HIS B O 1
ATOM 4129 N N . LEU B 1 55 ? 28.125 1.404 -23.672 1 90.81 55 LEU B N 1
ATOM 4130 C CA . LEU B 1 55 ? 27.766 0.335 -24.594 1 90.81 55 LEU B CA 1
ATOM 4131 C C . LEU B 1 55 ? 27.281 0.905 -25.922 1 90.81 55 LEU B C 1
ATOM 4133 O O . LEU B 1 55 ? 26.312 1.66 -25.969 1 90.81 55 LEU B O 1
ATOM 4137 N N . ASN B 1 56 ? 27.938 0.561 -26.953 1 86.06 56 ASN B N 1
ATOM 4138 C CA . ASN B 1 56 ? 27.531 0.919 -28.312 1 86.06 56 ASN B CA 1
ATOM 4139 C C . ASN B 1 56 ? 26.578 -0.119 -28.906 1 86.06 56 ASN B C 1
ATOM 4141 O O . ASN B 1 56 ? 27.016 -1.198 -29.312 1 86.06 56 ASN B O 1
ATOM 4145 N N . HIS B 1 57 ? 25.297 0.224 -29 1 78.25 57 HIS B N 1
ATOM 4146 C CA . HIS B 1 57 ? 24.25 -0.729 -29.359 1 78.25 57 HIS B CA 1
ATOM 4147 C C . HIS B 1 57 ? 24.25 -1.004 -30.859 1 78.25 57 HIS B C 1
ATOM 4149 O O . HIS B 1 57 ? 23.594 -1.945 -31.328 1 78.25 57 HIS B O 1
ATOM 4155 N N . GLY B 1 58 ? 24.906 -0.259 -31.609 1 69 58 GLY B N 1
ATOM 4156 C CA . GLY B 1 58 ? 25.062 -0.476 -33.031 1 69 58 GLY B CA 1
ATOM 4157 C C . GLY B 1 58 ? 23.766 -0.297 -33.812 1 69 58 GLY B C 1
ATOM 4158 O O . GLY B 1 58 ? 23.625 -0.804 -34.938 1 69 58 GLY B O 1
ATOM 4159 N N . LEU B 1 59 ? 22.719 0.21 -33.156 1 65.69 59 LEU B N 1
ATOM 4160 C CA . LEU B 1 59 ? 21.406 0.317 -33.781 1 65.69 59 LEU B CA 1
ATOM 4161 C C . LEU B 1 59 ? 21.406 1.34 -34.906 1 65.69 59 LEU B C 1
ATOM 4163 O O . LEU B 1 59 ? 20.719 1.167 -35.906 1 65.69 59 LEU B O 1
ATOM 4167 N N . ARG B 1 60 ? 22.109 2.508 -34.75 1 64.62 60 ARG B N 1
ATOM 4168 C CA . ARG B 1 60 ? 22.234 3.529 -35.781 1 64.62 60 ARG B CA 1
ATOM 4169 C C . ARG B 1 60 ? 23.703 3.713 -36.188 1 64.62 60 ARG B C 1
ATOM 4171 O O . ARG B 1 60 ? 24.312 4.727 -35.844 1 64.62 60 ARG B O 1
ATOM 4178 N N . ALA B 1 61 ? 24.234 2.852 -36.844 1 64.31 61 ALA B N 1
ATOM 4179 C CA . ALA B 1 61 ? 25.641 2.668 -37.188 1 64.31 61 ALA B CA 1
ATOM 4180 C C . ALA B 1 61 ? 26.438 3.949 -36.969 1 64.31 61 ALA B C 1
ATOM 4182 O O . ALA B 1 61 ? 27.219 4.039 -36 1 64.31 61 ALA B O 1
ATOM 4183 N N . GLU B 1 62 ? 26.172 4.984 -37.688 1 70.25 62 GLU B N 1
ATOM 4184 C CA . GLU B 1 62 ? 27 6.188 -37.656 1 70.25 62 GLU B CA 1
ATOM 4185 C C . GLU B 1 62 ? 26.766 6.988 -36.375 1 70.25 62 GLU B C 1
ATOM 4187 O O . GLU B 1 62 ? 27.719 7.48 -35.75 1 70.25 62 GLU B O 1
ATOM 4192 N N . GLU B 1 63 ? 25.562 7.043 -36 1 76.12 63 GLU B N 1
ATOM 4193 C CA . GLU B 1 63 ? 25.234 7.816 -34.781 1 76.12 63 GLU B CA 1
ATOM 4194 C C . GLU B 1 63 ? 25.797 7.156 -33.531 1 76.12 63 GLU B C 1
ATOM 4196 O O . GLU B 1 63 ? 26.25 7.84 -32.625 1 76.12 63 GLU B O 1
ATOM 4201 N N . SER B 1 64 ? 25.812 5.871 -33.5 1 79.06 64 SER B N 1
ATOM 4202 C CA . SER B 1 64 ? 26.344 5.133 -32.375 1 79.06 64 SER B CA 1
ATOM 4203 C C . SER B 1 64 ? 27.859 5.309 -32.25 1 79.06 64 SER B C 1
ATOM 4205 O O . SER B 1 64 ? 28.391 5.398 -31.141 1 79.06 64 SER B O 1
ATOM 4207 N N . ASP B 1 65 ? 28.453 5.395 -33.312 1 82.88 65 ASP B N 1
ATOM 4208 C CA . ASP B 1 65 ? 29.891 5.594 -33.312 1 82.88 65 ASP B CA 1
ATOM 4209 C C . ASP B 1 65 ? 30.25 7.008 -32.875 1 82.88 65 ASP B C 1
ATOM 4211 O O . ASP B 1 65 ? 31.281 7.211 -32.219 1 82.88 65 ASP B O 1
ATOM 4215 N N . ARG B 1 66 ? 29.469 7.941 -33.25 1 84.31 66 ARG B N 1
ATOM 4216 C CA . ARG B 1 66 ? 29.688 9.312 -32.812 1 84.31 66 ARG B CA 1
ATOM 4217 C C . ARG B 1 66 ? 29.516 9.453 -31.312 1 84.31 66 ARG B C 1
ATOM 4219 O O . ARG B 1 66 ? 30.25 10.195 -30.656 1 84.31 66 ARG B O 1
ATOM 4226 N N . ASP B 1 67 ? 28.531 8.75 -30.859 1 87.81 67 ASP B N 1
ATOM 4227 C CA . ASP B 1 67 ? 28.312 8.758 -29.422 1 87.81 67 ASP B CA 1
ATOM 4228 C C . ASP B 1 67 ? 29.516 8.18 -28.672 1 87.81 67 ASP B C 1
ATOM 4230 O O . ASP B 1 67 ? 29.938 8.727 -27.656 1 87.81 67 ASP B O 1
ATOM 4234 N N . ALA B 1 68 ? 30.016 7.094 -29.172 1 89.69 68 ALA B N 1
ATOM 4235 C CA . ALA B 1 68 ? 31.172 6.441 -28.578 1 89.69 68 ALA B CA 1
ATOM 4236 C C . ALA B 1 68 ? 32.375 7.371 -28.562 1 89.69 68 ALA B C 1
ATOM 4238 O O . ALA B 1 68 ? 33.125 7.418 -27.578 1 89.69 68 ALA B O 1
ATOM 4239 N N . ALA B 1 69 ? 32.562 8.07 -29.656 1 91.44 69 ALA B N 1
ATOM 4240 C CA . ALA B 1 69 ? 33.656 9.008 -29.766 1 91.44 69 ALA B CA 1
ATOM 4241 C C . ALA B 1 69 ? 33.5 10.156 -28.766 1 91.44 69 ALA B C 1
ATOM 4243 O O . ALA B 1 69 ? 34.5 10.602 -28.172 1 91.44 69 ALA B O 1
ATOM 4244 N N . TYR B 1 70 ? 32.344 10.602 -28.719 1 92.5 70 TYR B N 1
ATOM 4245 C CA . TYR B 1 70 ? 32.062 11.695 -27.781 1 92.5 70 TYR B CA 1
ATOM 4246 C C . TYR B 1 70 ? 32.375 11.281 -26.344 1 92.5 70 TYR B C 1
ATOM 4248 O O . TYR B 1 70 ? 32.969 12.031 -25.594 1 92.5 70 TYR B O 1
ATOM 4256 N N . VAL B 1 71 ? 31.969 10.086 -25.969 1 94.44 71 VAL B N 1
ATOM 4257 C CA . VAL B 1 71 ? 32.188 9.594 -24.609 1 94.44 71 VAL B CA 1
ATOM 4258 C C . VAL B 1 71 ? 33.688 9.406 -24.359 1 94.44 71 VAL B C 1
ATOM 4260 O O . VAL B 1 71 ? 34.156 9.664 -23.25 1 94.44 71 VAL B O 1
ATOM 4263 N N . THR B 1 72 ? 34.375 8.953 -25.328 1 95 72 THR B N 1
ATOM 4264 C CA . THR B 1 72 ? 35.812 8.797 -25.219 1 95 72 THR B CA 1
ATOM 4265 C C . THR B 1 72 ? 36.5 10.141 -24.969 1 95 72 THR B C 1
ATOM 4267 O O . THR B 1 72 ? 37.406 10.234 -24.141 1 95 72 THR B O 1
ATOM 4270 N N . GLU B 1 73 ? 36.062 11.102 -25.672 1 95.25 73 GLU B N 1
ATOM 4271 C CA . GLU B 1 73 ? 36.594 12.445 -25.484 1 95.25 73 GLU B CA 1
ATOM 4272 C C . GLU B 1 73 ? 36.344 12.961 -24.078 1 95.25 73 GLU B C 1
ATOM 4274 O O . GLU B 1 73 ? 37.219 13.586 -23.469 1 95.25 73 GLU B O 1
ATOM 4279 N N . LEU B 1 74 ? 35.156 12.781 -23.641 1 94.69 74 LEU B N 1
ATOM 4280 C CA . LEU B 1 74 ? 34.781 13.219 -22.297 1 94.69 74 LEU B CA 1
ATOM 4281 C C . LEU B 1 74 ? 35.656 12.539 -21.25 1 94.69 74 LEU B C 1
ATOM 4283 O O . LEU B 1 74 ? 36.125 13.18 -20.312 1 94.69 74 LEU B O 1
ATOM 4287 N N . ALA B 1 75 ? 35.812 11.234 -21.391 1 96.38 75 ALA B N 1
ATOM 4288 C CA . ALA B 1 75 ? 36.594 10.461 -20.453 1 96.38 75 ALA B CA 1
ATOM 4289 C C . ALA B 1 75 ? 38.031 10.961 -20.422 1 96.38 75 ALA B C 1
ATOM 4291 O O . ALA B 1 75 ? 38.625 11.109 -19.344 1 96.38 75 ALA B O 1
ATOM 4292 N N . SER B 1 76 ? 38.594 11.211 -21.562 1 96.31 76 SER B N 1
ATOM 4293 C CA . SER B 1 76 ? 39.969 11.695 -21.672 1 96.31 76 SER B CA 1
ATOM 4294 C C . SER B 1 76 ? 40.094 13.078 -21.047 1 96.31 76 SER B C 1
ATOM 4296 O O . SER B 1 76 ? 41.094 13.336 -20.328 1 96.31 76 SER B O 1
ATOM 4298 N N . ALA B 1 77 ? 39.219 13.914 -21.281 1 95 77 ALA B N 1
ATOM 4299 C CA . ALA B 1 77 ? 39.25 15.281 -20.766 1 95 77 ALA B CA 1
ATOM 4300 C C . ALA B 1 77 ? 39.219 15.289 -19.234 1 95 77 ALA B C 1
ATOM 4302 O O . ALA B 1 77 ? 39.812 16.156 -18.594 1 95 77 ALA B O 1
ATOM 4303 N N . LEU B 1 78 ? 38.531 14.297 -18.641 1 95.94 78 LEU B N 1
ATOM 4304 C CA . LEU B 1 78 ? 38.344 14.266 -17.188 1 95.94 78 LEU B CA 1
ATOM 4305 C C . LEU B 1 78 ? 39.344 13.328 -16.547 1 95.94 78 LEU B C 1
ATOM 4307 O O . LEU B 1 78 ? 39.406 13.227 -15.32 1 95.94 78 LEU B O 1
ATOM 4311 N N . GLY B 1 79 ? 40.125 12.617 -17.344 1 96.19 79 GLY B N 1
ATOM 4312 C CA . GLY B 1 79 ? 41.125 11.68 -16.844 1 96.19 79 GLY B CA 1
ATOM 4313 C C . GLY B 1 79 ? 40.531 10.453 -16.203 1 96.19 79 GLY B C 1
ATOM 4314 O O . GLY B 1 79 ? 41 9.969 -15.172 1 96.19 79 GLY B O 1
ATOM 4315 N N . LEU B 1 80 ? 39.469 9.984 -16.766 1 97.38 80 LEU B N 1
ATOM 4316 C CA . LEU B 1 80 ? 38.75 8.844 -16.188 1 97.38 80 LEU B CA 1
ATOM 4317 C C . LEU B 1 80 ? 38.938 7.602 -17.047 1 97.38 80 LEU B C 1
ATOM 4319 O O . LEU B 1 80 ? 38.969 7.699 -18.281 1 97.38 80 LEU B O 1
ATOM 4323 N N . PRO B 1 81 ? 39.094 6.402 -16.391 1 97.56 81 PRO B N 1
ATOM 4324 C CA . PRO B 1 81 ? 39.125 5.172 -17.188 1 97.56 81 PRO B CA 1
ATOM 4325 C C . PRO B 1 81 ? 37.812 4.879 -17.875 1 97.56 81 PRO B C 1
ATOM 4327 O O . PRO B 1 81 ? 36.75 5.145 -17.312 1 97.56 81 PRO B O 1
ATOM 4330 N N . LEU B 1 82 ? 37.906 4.312 -19.125 1 97.19 82 LEU B N 1
ATOM 4331 C CA . LEU B 1 82 ? 36.719 4.043 -19.922 1 97.19 82 LEU B CA 1
ATOM 4332 C C . LEU B 1 82 ? 36.719 2.607 -20.438 1 97.19 82 LEU B C 1
ATOM 4334 O O . LEU B 1 82 ? 37.75 2.127 -20.953 1 97.19 82 LEU B O 1
ATOM 4338 N N . CYS B 1 83 ? 35.625 1.96 -20.188 1 96.62 83 CYS B N 1
ATOM 4339 C CA . CYS B 1 83 ? 35.375 0.651 -20.781 1 96.62 83 CYS B CA 1
ATOM 4340 C C . CYS B 1 83 ? 34.281 0.729 -21.844 1 96.62 83 CYS B C 1
ATOM 4342 O O . CYS B 1 83 ? 33.156 1.158 -21.562 1 96.62 83 CYS B O 1
ATOM 4344 N N . GLN B 1 84 ? 34.594 0.304 -23.047 1 94.56 84 GLN B N 1
ATOM 4345 C CA . GLN B 1 84 ? 33.625 0.353 -24.141 1 94.56 84 GLN B CA 1
ATOM 4346 C C . GLN B 1 84 ? 33.469 -1.018 -24.797 1 94.56 84 GLN B C 1
ATOM 4348 O O . GLN B 1 84 ? 34.406 -1.795 -24.859 1 94.56 84 GLN B O 1
ATOM 4353 N N . GLN B 1 85 ? 32.281 -1.28 -25.141 1 91.69 85 GLN B N 1
ATOM 4354 C CA . GLN B 1 85 ? 31.969 -2.498 -25.891 1 91.69 85 GLN B CA 1
ATOM 4355 C C . GLN B 1 85 ? 30.953 -2.234 -27 1 91.69 85 GLN B C 1
ATOM 4357 O O . GLN B 1 85 ? 30.016 -1.462 -26.812 1 91.69 85 GLN B O 1
ATOM 4362 N N . LYS B 1 86 ? 31.219 -2.758 -28.172 1 88.69 86 LYS B N 1
ATOM 4363 C CA . LYS B 1 86 ? 30.281 -2.693 -29.281 1 88.69 86 LYS B CA 1
ATOM 4364 C C . LYS B 1 86 ? 29.516 -4.008 -29.422 1 88.69 86 LYS B C 1
ATOM 4366 O O . LYS B 1 86 ? 30.109 -5.086 -29.422 1 88.69 86 LYS B O 1
ATOM 4371 N N . VAL B 1 87 ? 28.219 -3.877 -29.375 1 83.94 87 VAL B N 1
ATOM 4372 C CA . VAL B 1 87 ? 27.406 -5.09 -29.484 1 83.94 87 VAL B CA 1
ATOM 4373 C C . VAL B 1 87 ? 26.359 -4.914 -30.578 1 83.94 87 VAL B C 1
ATOM 4375 O O . VAL B 1 87 ? 26.031 -3.787 -30.953 1 83.94 87 VAL B O 1
ATOM 4378 N N . SER B 1 88 ? 25.922 -6.027 -31.172 1 82.62 88 SER B N 1
ATOM 4379 C CA . SER B 1 88 ? 24.812 -6.016 -32.125 1 82.62 88 SER B CA 1
ATOM 4380 C C . SER B 1 88 ? 23.5 -6.434 -31.469 1 82.62 88 SER B C 1
ATOM 4382 O O . SER B 1 88 ? 23.25 -7.625 -31.297 1 82.62 88 SER B O 1
ATOM 4384 N N . VAL B 1 89 ? 22.625 -5.531 -31.156 1 81.38 89 VAL B N 1
ATOM 4385 C CA . VAL B 1 89 ? 21.375 -5.766 -30.453 1 81.38 89 VAL B CA 1
ATOM 4386 C C . VAL B 1 89 ? 20.438 -6.59 -31.328 1 81.38 89 VAL B C 1
ATOM 4388 O O . VAL B 1 89 ? 19.703 -7.445 -30.828 1 81.38 89 VAL B O 1
ATOM 4391 N N . LYS B 1 90 ? 20.516 -6.352 -32.594 1 81.19 90 LYS B N 1
ATOM 4392 C CA . LYS B 1 90 ? 19.625 -7.043 -33.531 1 81.19 90 LYS B CA 1
ATOM 4393 C C . LYS B 1 90 ? 19.906 -8.547 -33.531 1 81.19 90 LYS B C 1
ATOM 4395 O O . LYS B 1 90 ? 18.969 -9.352 -33.625 1 81.19 90 LYS B O 1
ATOM 4400 N N . ALA B 1 91 ? 21.125 -8.82 -33.469 1 81.62 91 ALA B N 1
ATOM 4401 C CA . ALA B 1 91 ? 21.484 -10.234 -33.438 1 81.62 91 ALA B CA 1
ATOM 4402 C C . ALA B 1 91 ? 20.984 -10.906 -32.156 1 81.62 91 ALA B C 1
ATOM 4404 O O . ALA B 1 91 ? 20.469 -12.023 -32.219 1 81.62 91 ALA B O 1
ATOM 4405 N N . TYR B 1 92 ? 21.141 -10.266 -31.141 1 83.69 92 TYR B N 1
ATOM 4406 C CA . TYR B 1 92 ? 20.703 -10.773 -29.844 1 83.69 92 TYR B CA 1
ATOM 4407 C C . TYR B 1 92 ? 19.172 -10.883 -29.797 1 83.69 92 TYR B C 1
ATOM 4409 O O . TYR B 1 92 ? 18.641 -11.852 -29.266 1 83.69 92 TYR B O 1
ATOM 4417 N N . GLN B 1 93 ? 18.562 -9.93 -30.266 1 82.12 93 GLN B N 1
ATOM 4418 C CA . GLN B 1 93 ? 17.094 -9.898 -30.328 1 82.12 93 GLN B CA 1
ATOM 4419 C C . GLN B 1 93 ? 16.562 -11.125 -31.062 1 82.12 93 GLN B C 1
ATOM 4421 O O . GLN B 1 93 ? 15.617 -11.773 -30.578 1 82.12 93 GLN B O 1
ATOM 4426 N N . ALA B 1 94 ? 17.109 -11.352 -32.188 1 82.12 94 ALA B N 1
ATOM 4427 C CA . ALA B 1 94 ? 16.672 -12.469 -33 1 82.12 94 ALA B CA 1
ATOM 4428 C C . ALA B 1 94 ? 16.891 -13.805 -32.281 1 82.12 94 ALA B C 1
ATOM 4430 O O . ALA B 1 94 ? 16.062 -14.703 -32.375 1 82.12 94 ALA B O 1
ATOM 4431 N N . GLU B 1 95 ? 17.891 -13.82 -31.609 1 81.06 95 GLU B N 1
ATOM 4432 C CA . GLU B 1 95 ? 18.266 -15.062 -30.938 1 81.06 95 GLU B CA 1
ATOM 4433 C C . GLU B 1 95 ? 17.359 -15.336 -29.734 1 81.06 95 GLU B C 1
ATOM 4435 O O . GLU B 1 95 ? 17.047 -16.5 -29.438 1 81.06 95 GLU B O 1
ATOM 4440 N N . HIS B 1 96 ? 16.906 -14.359 -29.141 1 79.81 96 HIS B N 1
ATOM 4441 C CA . HIS B 1 96 ? 16.219 -14.555 -27.859 1 79.81 96 HIS B CA 1
ATOM 4442 C C . HIS B 1 96 ? 14.75 -14.172 -27.969 1 79.81 96 HIS B C 1
ATOM 4444 O O . HIS B 1 96 ? 14.031 -14.188 -26.969 1 79.81 96 HIS B O 1
ATOM 4450 N N . HIS B 1 97 ? 14.273 -13.836 -29.141 1 82.06 97 HIS B N 1
ATOM 4451 C CA . HIS B 1 97 ? 12.875 -13.523 -29.406 1 82.06 97 HIS B CA 1
ATOM 4452 C C . HIS B 1 97 ? 12.352 -12.461 -28.453 1 82.06 97 HIS B C 1
ATOM 4454 O O . HIS B 1 97 ? 11.305 -12.648 -27.812 1 82.06 97 HIS B O 1
ATOM 4460 N N . LEU B 1 98 ? 13.188 -11.445 -28.281 1 78.69 98 LEU B N 1
ATOM 4461 C CA . LEU B 1 98 ? 12.844 -10.32 -27.422 1 78.69 98 LEU B CA 1
ATOM 4462 C C . LEU B 1 98 ? 12.492 -9.094 -28.266 1 78.69 98 LEU B C 1
ATOM 4464 O O . LEU B 1 98 ? 12.773 -9.047 -29.453 1 78.69 98 LEU B O 1
ATOM 4468 N N . SER B 1 99 ? 11.812 -8.164 -27.609 1 76.62 99 SER B N 1
ATOM 4469 C CA . SER B 1 99 ? 11.664 -6.863 -28.25 1 76.62 99 SER B CA 1
ATOM 4470 C C . SER B 1 99 ? 12.992 -6.113 -28.312 1 76.62 99 SER B C 1
ATOM 4472 O O . SER B 1 99 ? 13.922 -6.434 -27.562 1 76.62 99 SER B O 1
ATOM 4474 N N . LEU B 1 100 ? 13.117 -5.242 -29.266 1 76.44 100 LEU B N 1
ATOM 4475 C CA . LEU B 1 100 ? 14.336 -4.457 -29.422 1 76.44 100 LEU B CA 1
ATOM 4476 C C . LEU B 1 100 ? 14.695 -3.748 -28.125 1 76.44 100 LEU B C 1
ATOM 4478 O O . LEU B 1 100 ? 15.867 -3.676 -27.75 1 76.44 100 LEU B O 1
ATOM 4482 N N . GLU B 1 101 ? 13.695 -3.287 -27.453 1 76.25 101 GLU B N 1
ATOM 4483 C CA . GLU B 1 101 ? 13.891 -2.578 -26.188 1 76.25 101 GLU B CA 1
ATOM 4484 C C . GLU B 1 101 ? 14.414 -3.516 -25.109 1 76.25 101 GLU B C 1
ATOM 4486 O O . GLU B 1 101 ? 15.375 -3.184 -24.406 1 76.25 101 GLU B O 1
ATOM 4491 N N . GLU B 1 102 ? 13.867 -4.594 -25.016 1 79.06 102 GLU B N 1
ATOM 4492 C CA . GLU B 1 102 ? 14.258 -5.562 -24 1 79.06 102 GLU B CA 1
ATOM 4493 C C . GLU B 1 102 ? 15.656 -6.117 -24.281 1 79.06 102 GLU B C 1
ATOM 4495 O O . GLU B 1 102 ? 16.453 -6.32 -23.359 1 79.06 102 GLU B O 1
ATOM 4500 N N . ALA B 1 103 ? 15.898 -6.395 -25.516 1 82.12 103 ALA B N 1
ATOM 4501 C CA . ALA B 1 103 ? 17.203 -6.91 -25.906 1 82.12 103 ALA B CA 1
ATOM 4502 C C . ALA B 1 103 ? 18.312 -5.906 -25.594 1 82.12 103 ALA B C 1
ATOM 4504 O O . ALA B 1 103 ? 19.359 -6.277 -25.047 1 82.12 103 ALA B O 1
ATOM 4505 N N . ALA B 1 104 ? 18.047 -4.656 -25.953 1 82.25 104 ALA B N 1
ATOM 4506 C CA . ALA B 1 104 ? 19.016 -3.604 -25.672 1 82.25 104 ALA B CA 1
ATOM 4507 C C . ALA B 1 104 ? 19.266 -3.465 -24.172 1 82.25 104 ALA B C 1
ATOM 4509 O O . ALA B 1 104 ? 20.406 -3.281 -23.75 1 82.25 104 ALA B O 1
ATOM 4510 N N . ARG B 1 105 ? 18.266 -3.594 -23.438 1 83.62 105 ARG B N 1
ATOM 4511 C CA . ARG B 1 105 ? 18.359 -3.465 -21.984 1 83.62 105 ARG B CA 1
ATOM 4512 C C . ARG B 1 105 ? 19.141 -4.629 -21.375 1 83.62 105 ARG B C 1
ATOM 4514 O O . ARG B 1 105 ? 20.016 -4.426 -20.547 1 83.62 105 ARG B O 1
ATOM 4521 N N . GLU B 1 106 ? 18.828 -5.715 -21.797 1 84.56 106 GLU B N 1
ATOM 4522 C CA . GLU B 1 106 ? 19.5 -6.902 -21.266 1 84.56 106 GLU B CA 1
ATOM 4523 C C . GLU B 1 106 ? 20.984 -6.887 -21.594 1 84.56 106 GLU B C 1
ATOM 4525 O O . GLU B 1 106 ? 21.812 -7.207 -20.734 1 84.56 106 GLU B O 1
ATOM 4530 N N . MET B 1 107 ? 21.25 -6.504 -22.75 1 86.56 107 MET B N 1
ATOM 4531 C CA . MET B 1 107 ? 22.641 -6.453 -23.172 1 86.56 107 MET B CA 1
ATOM 4532 C C . MET B 1 107 ? 23.406 -5.383 -22.391 1 86.56 107 MET B C 1
ATOM 4534 O O . MET B 1 107 ? 24.562 -5.59 -22 1 86.56 107 MET B O 1
ATOM 4538 N N . ARG B 1 108 ? 22.75 -4.301 -22.219 1 89.12 108 ARG B N 1
ATOM 4539 C CA . ARG B 1 108 ? 23.359 -3.213 -21.469 1 89.12 108 ARG B CA 1
ATOM 4540 C C . ARG B 1 108 ? 23.703 -3.652 -20.047 1 89.12 108 ARG B C 1
ATOM 4542 O O . ARG B 1 108 ? 24.812 -3.447 -19.578 1 89.12 108 ARG B O 1
ATOM 4549 N N . TYR B 1 109 ? 22.828 -4.27 -19.422 1 90.44 109 TYR B N 1
ATOM 4550 C CA . TYR B 1 109 ? 23.031 -4.625 -18.016 1 90.44 109 TYR B CA 1
ATOM 4551 C C . TYR B 1 109 ? 23.984 -5.809 -17.891 1 90.44 109 TYR B C 1
ATOM 4553 O O . TYR B 1 109 ? 24.734 -5.902 -16.922 1 90.44 109 TYR B O 1
ATOM 4561 N N . ALA B 1 110 ? 23.922 -6.629 -18.891 1 89.5 110 ALA B N 1
ATOM 4562 C CA . ALA B 1 110 ? 24.922 -7.699 -18.906 1 89.5 110 ALA B CA 1
ATOM 4563 C C . ALA B 1 110 ? 26.344 -7.129 -19.031 1 89.5 110 ALA B C 1
ATOM 4565 O O . ALA B 1 110 ? 27.25 -7.562 -18.312 1 89.5 110 ALA B O 1
ATOM 4566 N N . PHE B 1 111 ? 26.516 -6.203 -19.906 1 92.25 111 PHE B N 1
ATOM 4567 C CA . PHE B 1 111 ? 27.797 -5.531 -20.094 1 92.25 111 PHE B CA 1
ATOM 4568 C C . PHE B 1 111 ? 28.219 -4.824 -18.812 1 92.25 111 PHE B C 1
ATOM 4570 O O . PHE B 1 111 ? 29.375 -4.953 -18.391 1 92.25 111 PHE B O 1
ATOM 4577 N N . LEU B 1 112 ? 27.281 -4.094 -18.219 1 94.94 112 LEU B N 1
ATOM 4578 C CA . LEU B 1 112 ? 27.594 -3.346 -17 1 94.94 112 LEU B CA 1
ATOM 4579 C C . LEU B 1 112 ? 27.969 -4.285 -15.867 1 94.94 112 LEU B C 1
ATOM 4581 O O . LEU B 1 112 ? 28.875 -3.994 -15.086 1 94.94 112 LEU B O 1
ATOM 4585 N N . CYS B 1 113 ? 27.281 -5.363 -15.781 1 94.19 113 CYS B N 1
ATOM 4586 C CA . CYS B 1 113 ? 27.547 -6.336 -14.727 1 94.19 113 CYS B CA 1
ATOM 4587 C C . CYS B 1 113 ? 28.922 -6.949 -14.875 1 94.19 113 CYS B C 1
ATOM 4589 O O . CYS B 1 113 ? 29.688 -7.031 -13.898 1 94.19 113 CYS B O 1
ATOM 4591 N N . ARG B 1 114 ? 29.281 -7.344 -16.062 1 93.56 114 ARG B N 1
ATOM 4592 C CA . ARG B 1 114 ? 30.594 -7.926 -16.328 1 93.56 114 ARG B CA 1
ATOM 4593 C C . ARG B 1 114 ? 31.703 -6.922 -16.047 1 93.56 114 ARG B C 1
ATOM 4595 O O . ARG B 1 114 ? 32.719 -7.273 -15.438 1 93.56 114 ARG B O 1
ATOM 4602 N N . THR B 1 115 ? 31.484 -5.754 -16.516 1 95.12 115 THR B N 1
ATOM 4603 C CA . THR B 1 115 ? 32.469 -4.707 -16.312 1 95.12 115 THR B CA 1
ATOM 4604 C C . THR B 1 115 ? 32.656 -4.402 -14.836 1 95.12 115 THR B C 1
ATOM 4606 O O . THR B 1 115 ? 33.781 -4.254 -14.359 1 95.12 115 THR B O 1
ATOM 4609 N N . ALA B 1 116 ? 31.578 -4.301 -14.133 1 95.75 116 ALA B N 1
ATOM 4610 C CA . ALA B 1 116 ? 31.641 -4.031 -12.695 1 95.75 116 ALA B CA 1
ATOM 4611 C C . ALA B 1 116 ? 32.375 -5.141 -11.961 1 95.75 116 ALA B C 1
ATOM 4613 O O . ALA B 1 116 ? 33.188 -4.875 -11.055 1 95.75 116 ALA B O 1
ATOM 4614 N N . ALA B 1 117 ? 32.125 -6.32 -12.32 1 93.31 117 ALA B N 1
ATOM 4615 C CA . ALA B 1 117 ? 32.781 -7.469 -11.703 1 93.31 117 ALA B CA 1
ATOM 4616 C C . ALA B 1 117 ? 34.281 -7.473 -12.016 1 93.31 117 ALA B C 1
ATOM 4618 O O . ALA B 1 117 ? 35.094 -7.789 -11.148 1 93.31 117 ALA B O 1
ATOM 4619 N N . GLU B 1 118 ? 34.594 -7.215 -13.227 1 94.19 118 GLU B N 1
ATOM 4620 C CA . GLU B 1 118 ? 35.969 -7.227 -13.688 1 94.19 118 GLU B CA 1
ATOM 4621 C C . GLU B 1 118 ? 36.812 -6.23 -12.906 1 94.19 118 GLU B C 1
ATOM 4623 O O . GLU B 1 118 ? 37.969 -6.523 -12.57 1 94.19 118 GLU B O 1
ATOM 4628 N N . PHE B 1 119 ? 36.312 -5.125 -12.555 1 95.12 119 PHE B N 1
ATOM 4629 C CA . PHE B 1 119 ? 37.094 -4.07 -11.953 1 95.12 119 PHE B CA 1
ATOM 4630 C C . PHE B 1 119 ? 36.781 -3.908 -10.477 1 95.12 119 PHE B C 1
ATOM 4632 O O . PHE B 1 119 ? 37.375 -3.064 -9.797 1 95.12 119 PHE B O 1
ATOM 4639 N N . GLY B 1 120 ? 35.812 -4.656 -9.992 1 93.62 120 GLY B N 1
ATOM 4640 C CA . GLY B 1 120 ? 35.438 -4.617 -8.578 1 93.62 120 GLY B CA 1
ATOM 4641 C C . GLY B 1 120 ? 34.688 -3.355 -8.188 1 93.62 120 GLY B C 1
ATOM 4642 O O . GLY B 1 120 ? 34.938 -2.791 -7.121 1 93.62 120 GLY B O 1
ATOM 4643 N N . SER B 1 121 ? 33.938 -2.867 -9.039 1 96.25 121 SER B N 1
ATOM 4644 C CA . SER B 1 121 ? 33.156 -1.671 -8.75 1 96.25 121 SER B CA 1
ATOM 4645 C C . SER B 1 121 ? 32.094 -1.95 -7.688 1 96.25 121 SER B C 1
ATOM 4647 O O . SER B 1 121 ? 31.469 -3.021 -7.684 1 96.25 121 SER B O 1
ATOM 4649 N N . ALA B 1 122 ? 31.906 -0.977 -6.859 1 95.81 122 ALA B N 1
ATOM 4650 C CA . ALA B 1 122 ? 30.953 -1.13 -5.77 1 95.81 122 ALA B CA 1
ATOM 4651 C C . ALA B 1 122 ? 29.516 -1.023 -6.285 1 95.81 122 ALA B C 1
ATOM 4653 O O . ALA B 1 122 ? 28.594 -1.63 -5.719 1 95.81 122 ALA B O 1
ATOM 4654 N N . ALA B 1 123 ? 29.312 -0.217 -7.309 1 97.31 123 ALA B N 1
ATOM 4655 C CA . ALA B 1 123 ? 27.984 0 -7.859 1 97.31 123 ALA B CA 1
ATOM 4656 C C . ALA B 1 123 ? 28.047 0.549 -9.281 1 97.31 123 ALA B C 1
ATOM 4658 O O . ALA B 1 123 ? 29.109 1.034 -9.711 1 97.31 123 ALA B O 1
ATOM 4659 N N . VAL B 1 124 ? 26.906 0.414 -9.945 1 97.62 124 VAL B N 1
ATOM 4660 C CA . VAL B 1 124 ? 26.734 1.019 -11.258 1 97.62 124 VAL B CA 1
ATOM 4661 C C . VAL B 1 124 ? 25.75 2.178 -11.172 1 97.62 124 VAL B C 1
ATOM 4663 O O . VAL B 1 124 ? 24.641 2.018 -10.648 1 97.62 124 VAL B O 1
ATOM 4666 N N . ALA B 1 125 ? 26.188 3.324 -11.664 1 98.06 125 ALA B N 1
ATOM 4667 C CA . ALA B 1 125 ? 25.297 4.492 -11.664 1 98.06 125 ALA B CA 1
ATOM 4668 C C . ALA B 1 125 ? 24.688 4.715 -13.039 1 98.06 125 ALA B C 1
ATOM 4670 O O . ALA B 1 125 ? 25.391 4.711 -14.055 1 98.06 125 ALA B O 1
ATOM 4671 N N . VAL B 1 126 ? 23.359 4.852 -13.016 1 96.5 126 VAL B N 1
ATOM 4672 C CA . VAL B 1 126 ? 22.672 5.148 -14.266 1 96.5 126 VAL B CA 1
ATOM 4673 C C . VAL B 1 126 ? 22 6.52 -14.172 1 96.5 126 VAL B C 1
ATOM 4675 O O . VAL B 1 126 ? 21.734 7.012 -13.078 1 96.5 126 VAL B O 1
ATOM 4678 N N . GLY B 1 127 ? 21.734 7.148 -15.328 1 95.69 127 GLY B N 1
ATOM 4679 C CA . GLY B 1 127 ? 21.312 8.531 -15.359 1 95.69 127 GLY B CA 1
ATOM 4680 C C . GLY B 1 127 ? 19.797 8.688 -15.414 1 95.69 127 GLY B C 1
ATOM 4681 O O . GLY B 1 127 ? 19.281 9.477 -16.203 1 95.69 127 GLY B O 1
ATOM 4682 N N . HIS B 1 128 ? 19.078 7.898 -14.617 1 95 128 HIS B N 1
ATOM 4683 C CA . HIS B 1 128 ? 17.625 8.031 -14.57 1 95 128 HIS B CA 1
ATOM 4684 C C . HIS B 1 128 ? 17.219 9.266 -13.781 1 95 128 HIS B C 1
ATOM 4686 O O . HIS B 1 128 ? 17.812 9.578 -12.75 1 95 128 HIS B O 1
ATOM 4692 N N . THR B 1 129 ? 16.203 9.977 -14.32 1 96.06 129 THR B N 1
ATOM 4693 C CA . THR B 1 129 ? 15.719 11.203 -13.711 1 96.06 129 THR B CA 1
ATOM 4694 C C . THR B 1 129 ? 14.305 11.016 -13.156 1 96.06 129 THR B C 1
ATOM 4696 O O . THR B 1 129 ? 13.773 9.906 -13.188 1 96.06 129 THR B O 1
ATOM 4699 N N . LEU B 1 130 ? 13.758 12.086 -12.664 1 94.69 130 LEU B N 1
ATOM 4700 C CA . LEU B 1 130 ? 12.383 12.094 -12.18 1 94.69 130 LEU B CA 1
ATOM 4701 C C . LEU B 1 130 ? 11.414 11.766 -13.305 1 94.69 130 LEU B C 1
ATOM 4703 O O . LEU B 1 130 ? 10.398 11.094 -13.078 1 94.69 130 LEU B O 1
ATOM 4707 N N . ASP B 1 131 ? 11.773 12.25 -14.469 1 93.88 131 ASP B N 1
ATOM 4708 C CA . ASP B 1 131 ? 10.906 12.016 -15.625 1 93.88 131 ASP B CA 1
ATOM 4709 C C . ASP B 1 131 ? 10.859 10.531 -15.977 1 93.88 131 ASP B C 1
ATOM 4711 O O . ASP B 1 131 ? 9.797 10 -16.297 1 93.88 131 ASP B O 1
ATOM 4715 N N . ASP B 1 132 ? 11.992 9.938 -15.82 1 93.31 132 ASP B N 1
ATOM 4716 C CA . ASP B 1 132 ? 12.031 8.5 -16.047 1 93.31 132 ASP B CA 1
ATOM 4717 C C . ASP B 1 132 ? 11.18 7.754 -15.023 1 93.31 132 ASP B C 1
ATOM 4719 O O . ASP B 1 132 ? 10.539 6.754 -15.352 1 93.31 132 ASP B O 1
ATOM 4723 N N . ASN B 1 133 ? 11.227 8.242 -13.883 1 95.25 133 ASN B N 1
ATOM 4724 C CA . ASN B 1 133 ? 10.445 7.609 -12.828 1 95.25 133 ASN B CA 1
ATOM 4725 C C . ASN B 1 133 ? 8.945 7.727 -13.086 1 95.25 133 ASN B C 1
ATOM 4727 O O . ASN B 1 133 ? 8.211 6.754 -12.93 1 95.25 133 ASN B O 1
ATOM 4731 N N . ILE B 1 134 ? 8.539 8.883 -13.5 1 95.38 134 ILE B N 1
ATOM 4732 C CA . ILE B 1 134 ? 7.133 9.117 -13.812 1 95.38 134 ILE B CA 1
ATOM 4733 C C . ILE B 1 134 ? 6.68 8.164 -14.914 1 95.38 134 ILE B C 1
ATOM 4735 O O . ILE B 1 134 ? 5.621 7.543 -14.805 1 95.38 134 ILE B O 1
ATOM 4739 N N . GLU B 1 135 ? 7.523 8.07 -15.898 1 94.25 135 GLU B N 1
ATOM 4740 C CA . GLU B 1 135 ? 7.215 7.172 -17 1 94.25 135 GLU B CA 1
ATOM 4741 C C . GLU B 1 135 ? 7.117 5.727 -16.531 1 94.25 135 GLU B C 1
ATOM 4743 O O . GLU B 1 135 ? 6.23 4.984 -16.953 1 94.25 135 GLU B O 1
ATOM 4748 N N . THR B 1 136 ? 8.008 5.418 -15.648 1 93.25 136 THR B N 1
ATOM 4749 C CA . THR B 1 136 ? 8.047 4.051 -15.133 1 93.25 136 THR B CA 1
ATOM 4750 C C . THR B 1 136 ? 6.809 3.752 -14.297 1 93.25 136 THR B C 1
ATOM 4752 O O . THR B 1 136 ? 6.199 2.689 -14.438 1 93.25 136 THR B O 1
ATOM 4755 N N . VAL B 1 137 ? 6.418 4.641 -13.461 1 94.19 137 VAL B N 1
ATOM 4756 C CA . VAL B 1 137 ? 5.234 4.469 -12.625 1 94.19 137 VAL B CA 1
ATOM 4757 C C . VAL B 1 137 ? 4.004 4.281 -13.508 1 94.19 137 VAL B C 1
ATOM 4759 O O . VAL B 1 137 ? 3.191 3.385 -13.266 1 94.19 137 VAL B O 1
ATOM 4762 N N . MET B 1 138 ? 3.926 5.078 -14.531 1 94.06 138 MET B N 1
ATOM 4763 C CA . MET B 1 138 ? 2.787 4.996 -15.438 1 94.06 138 MET B CA 1
ATOM 4764 C C . MET B 1 138 ? 2.779 3.666 -16.188 1 94.06 138 MET B C 1
ATOM 4766 O O . MET B 1 138 ? 1.725 3.057 -16.359 1 94.06 138 MET B O 1
ATOM 4770 N N . LEU B 1 139 ? 3.902 3.279 -16.609 1 91.31 139 LEU B N 1
ATOM 4771 C CA . LEU B 1 139 ? 4.008 2.008 -17.312 1 91.31 139 LEU B CA 1
ATOM 4772 C C . LEU B 1 139 ? 3.584 0.849 -16.422 1 91.31 139 LEU B C 1
ATOM 4774 O O . LEU B 1 139 ? 2.873 -0.056 -16.859 1 91.31 139 LEU B O 1
ATOM 4778 N N . HIS B 1 140 ? 4.043 0.917 -15.234 1 90.31 140 HIS B N 1
ATOM 4779 C CA . HIS B 1 140 ? 3.697 -0.13 -14.281 1 90.31 140 HIS B CA 1
ATOM 4780 C C . HIS B 1 140 ? 2.203 -0.133 -13.977 1 90.31 140 HIS B C 1
ATOM 4782 O O . HIS B 1 140 ? 1.604 -1.196 -13.797 1 90.31 140 HIS B O 1
ATOM 4788 N N . LEU B 1 141 ? 1.641 1 -13.906 1 91.12 141 LEU B N 1
ATOM 4789 C CA . LEU B 1 141 ? 0.2 1.105 -13.703 1 91.12 141 LEU B CA 1
ATOM 4790 C C . LEU B 1 141 ? -0.563 0.457 -14.852 1 91.12 141 LEU B C 1
ATOM 4792 O O . LEU B 1 141 ? -1.491 -0.322 -14.625 1 91.12 141 LEU B O 1
ATOM 4796 N N . VAL B 1 142 ? -0.131 0.773 -16.047 1 90.75 142 VAL B N 1
ATOM 4797 C CA . VAL B 1 142 ? -0.815 0.29 -17.234 1 90.75 142 VAL B CA 1
ATOM 4798 C C . VAL B 1 142 ? -0.672 -1.227 -17.344 1 90.75 142 VAL B C 1
ATOM 4800 O O . VAL B 1 142 ? -1.6 -1.918 -17.766 1 90.75 142 VAL B O 1
ATOM 4803 N N . ARG B 1 143 ? 0.419 -1.701 -16.875 1 85.88 143 ARG B N 1
ATOM 4804 C CA . ARG B 1 143 ? 0.69 -3.133 -16.938 1 85.88 143 ARG B CA 1
ATOM 4805 C C . ARG B 1 143 ? -0.003 -3.879 -15.805 1 85.88 143 ARG B C 1
ATOM 4807 O O . ARG B 1 143 ? -0.186 -5.098 -15.875 1 85.88 143 ARG B O 1
ATOM 4814 N N . GLY B 1 144 ? -0.379 -3.17 -14.789 1 85.88 144 GLY B N 1
ATOM 4815 C CA . GLY B 1 144 ? -1.041 -3.791 -13.656 1 85.88 144 GLY B CA 1
ATOM 4816 C C . GLY B 1 144 ? -0.075 -4.449 -12.688 1 85.88 144 GLY B C 1
ATOM 4817 O O . GLY B 1 144 ? -0.266 -5.605 -12.305 1 85.88 144 GLY B O 1
ATOM 4818 N N . SER B 1 145 ? 0.952 -3.775 -12.289 1 80.06 145 SER B N 1
ATOM 4819 C CA . SER B 1 145 ? 2.006 -4.324 -11.445 1 80.06 145 SER B CA 1
ATOM 4820 C C . SER B 1 145 ? 1.673 -4.156 -9.961 1 80.06 145 SER B C 1
ATOM 4822 O O . SER B 1 145 ? 2.521 -4.387 -9.102 1 80.06 145 SER B O 1
ATOM 4824 N N . GLY B 1 146 ? 0.49 -3.779 -9.688 1 86 146 GLY B N 1
ATOM 4825 C CA . GLY B 1 146 ? 0.084 -3.607 -8.305 1 86 146 GLY B CA 1
ATOM 4826 C C . GLY B 1 146 ? 0.721 -2.4 -7.637 1 86 146 GLY B C 1
ATOM 4827 O O . GLY B 1 146 ? 1.345 -1.575 -8.305 1 86 146 GLY B O 1
ATOM 4828 N N . THR B 1 147 ? 0.576 -2.316 -6.328 1 90 147 THR B N 1
ATOM 4829 C CA . THR B 1 147 ? 1.118 -1.196 -5.566 1 90 147 THR B CA 1
ATOM 4830 C C . THR B 1 147 ? 2.645 -1.207 -5.602 1 90 147 THR B C 1
ATOM 4832 O O . THR B 1 147 ? 3.277 -0.15 -5.59 1 90 147 THR B O 1
ATOM 4835 N N . ARG B 1 148 ? 3.203 -2.305 -5.645 1 88.69 148 ARG B N 1
ATOM 4836 C CA . ARG B 1 148 ? 4.652 -2.439 -5.711 1 88.69 148 ARG B CA 1
ATOM 4837 C C . ARG B 1 148 ? 5.207 -1.791 -6.977 1 88.69 148 ARG B C 1
ATOM 4839 O O . ARG B 1 148 ? 6.262 -1.159 -6.945 1 88.69 148 ARG B O 1
ATOM 4846 N N . GLY B 1 149 ? 4.539 -2.039 -7.996 1 89.12 149 GLY B N 1
ATOM 4847 C CA . GLY B 1 149 ? 4.957 -1.413 -9.234 1 89.12 149 GLY B CA 1
ATOM 4848 C C . GLY B 1 149 ? 4.863 0.101 -9.203 1 89.12 149 GLY B C 1
ATOM 4849 O O . GLY B 1 149 ? 5.625 0.791 -9.891 1 89.12 149 GLY B O 1
ATOM 4850 N N . LEU B 1 150 ? 4.008 0.625 -8.391 1 91.69 150 LEU B N 1
ATOM 4851 C CA . LEU B 1 150 ? 3.754 2.061 -8.344 1 91.69 150 LEU B CA 1
ATOM 4852 C C . LEU B 1 150 ? 4.887 2.787 -7.625 1 91.69 150 LEU B C 1
ATOM 4854 O O . LEU B 1 150 ? 4.98 4.016 -7.688 1 91.69 150 LEU B O 1
ATOM 4858 N N . GLN B 1 151 ? 5.812 2.045 -7.066 1 92.06 151 GLN B N 1
ATOM 4859 C CA . GLN B 1 151 ? 6.961 2.658 -6.406 1 92.06 151 GLN B CA 1
ATOM 4860 C C . GLN B 1 151 ? 7.914 3.275 -7.422 1 92.06 151 GLN B C 1
ATOM 4862 O O . GLN B 1 151 ? 8.742 4.117 -7.074 1 92.06 151 GLN B O 1
ATOM 4867 N N . GLY B 1 152 ? 7.777 2.826 -8.594 1 92.12 152 GLY B N 1
ATOM 4868 C CA . GLY B 1 152 ? 8.648 3.342 -9.641 1 92.12 152 GLY B CA 1
ATOM 4869 C C . GLY B 1 152 ? 10.094 2.908 -9.484 1 92.12 152 GLY B C 1
ATOM 4870 O O . GLY B 1 152 ? 10.367 1.763 -9.117 1 92.12 152 GLY B O 1
ATOM 4871 N N . LEU B 1 153 ? 10.977 3.779 -9.812 1 93.12 153 LEU B N 1
ATOM 4872 C CA . LEU B 1 153 ? 12.406 3.506 -9.758 1 93.12 153 LEU B CA 1
ATOM 4873 C C . LEU B 1 153 ? 12.938 3.666 -8.336 1 93.12 153 LEU B C 1
ATOM 4875 O O . LEU B 1 153 ? 12.578 4.621 -7.645 1 93.12 153 LEU B O 1
ATOM 4879 N N . ARG B 1 154 ? 13.719 2.723 -7.996 1 89.94 154 ARG B N 1
ATOM 4880 C CA . ARG B 1 154 ? 14.359 2.805 -6.691 1 89.94 154 ARG B CA 1
ATOM 4881 C C . ARG B 1 154 ? 15.734 3.467 -6.797 1 89.94 154 ARG B C 1
ATOM 4883 O O . ARG B 1 154 ? 16.453 3.262 -7.773 1 89.94 154 ARG B O 1
ATOM 4890 N N . PRO B 1 155 ? 16.031 4.211 -5.738 1 93.25 155 PRO B N 1
ATOM 4891 C CA . PRO B 1 155 ? 17.359 4.809 -5.762 1 93.25 155 PRO B CA 1
ATOM 4892 C C . PRO B 1 155 ? 18.484 3.77 -5.859 1 93.25 155 PRO B C 1
ATOM 4894 O O . PRO B 1 155 ? 19.484 3.998 -6.539 1 93.25 155 PRO B O 1
ATOM 4897 N N . VAL B 1 156 ? 18.281 2.68 -5.137 1 92.81 156 VAL B N 1
ATOM 4898 C CA . VAL B 1 156 ? 19.219 1.561 -5.156 1 92.81 156 VAL B CA 1
ATOM 4899 C C . VAL B 1 156 ? 18.469 0.273 -5.512 1 92.81 156 VAL B C 1
ATOM 4901 O O . VAL B 1 156 ? 17.375 0.016 -4.996 1 92.81 156 VAL B O 1
ATOM 4904 N N . LEU B 1 157 ? 19.047 -0.463 -6.477 1 87.88 157 LEU B N 1
ATOM 4905 C CA . LEU B 1 157 ? 18.469 -1.739 -6.867 1 87.88 157 LEU B CA 1
ATOM 4906 C C . LEU B 1 157 ? 19.547 -2.811 -7.016 1 87.88 157 LEU B C 1
ATOM 4908 O O . LEU B 1 157 ? 20.531 -2.611 -7.734 1 87.88 157 LEU B O 1
ATOM 4912 N N . ASN B 1 158 ? 19.375 -3.863 -6.266 1 85.5 158 ASN B N 1
ATOM 4913 C CA . ASN B 1 158 ? 20.219 -5.027 -6.469 1 85.5 158 ASN B CA 1
ATOM 4914 C C . ASN B 1 158 ? 19.594 -6.02 -7.445 1 85.5 158 ASN B C 1
ATOM 4916 O O . ASN B 1 158 ? 18.484 -6.5 -7.219 1 85.5 158 ASN B O 1
ATOM 4920 N N . ARG B 1 159 ? 20.234 -6.258 -8.523 1 79.06 159 ARG B N 1
ATOM 4921 C CA . ARG B 1 159 ? 19.719 -7.133 -9.57 1 79.06 159 ARG B CA 1
ATOM 4922 C C . ARG B 1 159 ? 20.625 -8.344 -9.766 1 79.06 159 ARG B C 1
ATOM 4924 O O . ARG B 1 159 ? 21.844 -8.234 -9.703 1 79.06 159 ARG B O 1
ATOM 4931 N N . THR B 1 160 ? 19.953 -9.422 -9.93 1 77.5 160 THR B N 1
ATOM 4932 C CA . THR B 1 160 ? 20.703 -10.602 -10.336 1 77.5 160 THR B CA 1
ATOM 4933 C C . THR B 1 160 ? 20.625 -10.812 -11.844 1 77.5 160 THR B C 1
ATOM 4935 O O . THR B 1 160 ? 19.516 -10.883 -12.406 1 77.5 160 THR B O 1
ATOM 4938 N N . ILE B 1 161 ? 21.672 -10.734 -12.477 1 75.88 161 ILE B N 1
ATOM 4939 C CA . ILE B 1 161 ? 21.75 -10.922 -13.922 1 75.88 161 ILE B CA 1
ATOM 4940 C C . ILE B 1 161 ? 22.188 -12.352 -14.227 1 75.88 161 ILE B C 1
ATOM 4942 O O . ILE B 1 161 ? 23.25 -12.789 -13.773 1 75.88 161 ILE B O 1
ATOM 4946 N N . ALA B 1 162 ? 21.344 -13.039 -14.938 1 67.5 162 ALA B N 1
ATOM 4947 C CA . ALA B 1 162 ? 21.641 -14.438 -15.258 1 67.5 162 ALA B CA 1
ATOM 4948 C C . ALA B 1 162 ? 23 -14.57 -15.922 1 67.5 162 ALA B C 1
ATOM 4950 O O . ALA B 1 162 ? 23.297 -13.891 -16.906 1 67.5 162 ALA B O 1
ATOM 4951 N N . GLY B 1 163 ? 23.797 -15.359 -15.438 1 66.94 163 GLY B N 1
ATOM 4952 C CA . GLY B 1 163 ? 25.078 -15.68 -16.031 1 66.94 163 GLY B CA 1
ATOM 4953 C C . GLY B 1 163 ? 26.156 -14.656 -15.703 1 66.94 163 GLY B C 1
ATOM 4954 O O . GLY B 1 163 ? 27.328 -14.844 -16.047 1 66.94 163 GLY B O 1
ATOM 4955 N N . ALA B 1 164 ? 25.844 -13.516 -15.102 1 71.38 164 ALA B N 1
ATOM 4956 C CA . ALA B 1 164 ? 26.828 -12.469 -14.844 1 71.38 164 ALA B CA 1
ATOM 4957 C C . ALA 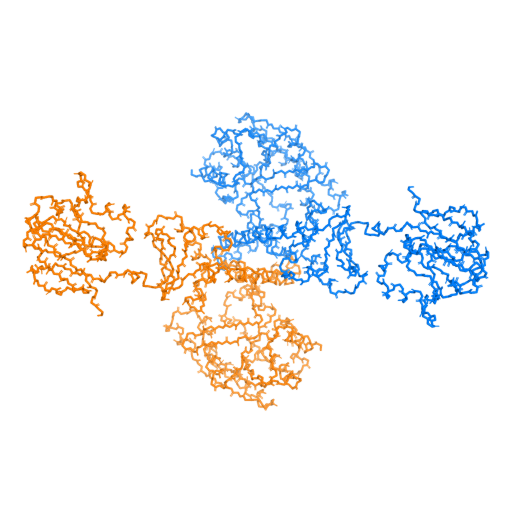B 1 164 ? 26.984 -12.219 -13.352 1 71.38 164 ALA B C 1
ATOM 4959 O O . ALA B 1 164 ? 28.109 -12.016 -12.859 1 71.38 164 ALA B O 1
ATOM 4960 N N . GLY B 1 165 ? 25.891 -12.352 -12.609 1 79.75 165 GLY B N 1
ATOM 4961 C CA . GLY B 1 165 ? 25.984 -12.18 -11.172 1 79.75 165 GLY B CA 1
ATOM 4962 C C . GLY B 1 165 ? 25.062 -11.102 -10.641 1 79.75 165 GLY B C 1
ATOM 4963 O O . GLY B 1 165 ? 24 -10.844 -11.211 1 79.75 165 GLY B O 1
ATOM 4964 N N . CYS B 1 166 ? 25.5 -10.562 -9.375 1 84.06 166 CYS B N 1
ATOM 4965 C CA . CYS B 1 166 ? 24.672 -9.547 -8.727 1 84.06 166 CYS B CA 1
ATOM 4966 C C . CYS B 1 166 ? 25.219 -8.148 -9 1 84.06 166 CYS B C 1
ATOM 4968 O O . CYS B 1 166 ? 26.438 -7.938 -9.016 1 84.06 166 CYS B O 1
ATOM 4970 N N . LEU B 1 167 ? 24.359 -7.301 -9.305 1 90.19 167 LEU B N 1
ATOM 4971 C CA . LEU B 1 167 ? 24.734 -5.93 -9.633 1 90.19 167 LEU B CA 1
ATOM 4972 C C . LEU B 1 167 ? 23.969 -4.938 -8.773 1 90.19 167 LEU B C 1
ATOM 4974 O O . LEU B 1 167 ? 22.734 -5.012 -8.672 1 90.19 167 LEU B O 1
ATOM 4978 N N . ARG B 1 168 ? 24.688 -4.043 -8.164 1 93.75 168 ARG B N 1
ATOM 4979 C CA . ARG B 1 168 ? 24.078 -2.941 -7.434 1 93.75 168 ARG B CA 1
ATOM 4980 C C . ARG B 1 168 ? 23.938 -1.706 -8.32 1 93.75 168 ARG B C 1
ATOM 4982 O O . ARG B 1 168 ? 24.938 -1.135 -8.758 1 93.75 168 ARG B O 1
ATOM 4989 N N . VAL B 1 169 ? 22.719 -1.328 -8.555 1 95.75 169 VAL B N 1
ATOM 4990 C CA . VAL B 1 169 ? 22.469 -0.184 -9.43 1 95.75 169 VAL B CA 1
ATOM 4991 C C . VAL B 1 169 ? 22.016 1.011 -8.586 1 95.75 169 VAL B C 1
ATOM 4993 O O . VAL B 1 169 ? 21.125 0.887 -7.746 1 95.75 169 VAL B O 1
ATOM 4996 N N . ILE B 1 170 ? 22.656 2.178 -8.805 1 97.25 170 ILE B N 1
ATOM 4997 C CA . ILE B 1 170 ? 22.266 3.391 -8.094 1 97.25 170 ILE B CA 1
ATOM 4998 C C . ILE B 1 170 ? 21.828 4.457 -9.086 1 97.25 170 ILE B C 1
ATOM 5000 O O . ILE B 1 170 ? 22.25 4.453 -10.242 1 97.25 170 ILE B O 1
ATOM 5004 N N . ARG B 1 171 ? 20.953 5.363 -8.648 1 97.38 171 ARG B N 1
ATOM 5005 C CA . ARG B 1 171 ? 20.406 6.398 -9.516 1 97.38 171 ARG B CA 1
ATOM 5006 C C . ARG B 1 171 ? 20.562 7.781 -8.883 1 97.38 171 ARG B C 1
ATOM 5008 O O . ARG B 1 171 ? 19.594 8.352 -8.383 1 97.38 171 ARG B O 1
ATOM 5015 N N . PRO B 1 172 ? 21.688 8.375 -9.086 1 97.56 172 PRO B N 1
ATOM 5016 C CA . PRO B 1 172 ? 22 9.641 -8.406 1 97.56 172 PRO B CA 1
ATOM 5017 C C . PRO B 1 172 ? 21.125 10.797 -8.875 1 97.56 172 PRO B C 1
ATOM 5019 O O . PRO B 1 172 ? 20.922 11.766 -8.133 1 97.56 172 PRO B O 1
ATOM 5022 N N . LEU B 1 173 ? 20.578 10.742 -10.094 1 97.12 173 LEU B N 1
ATOM 5023 C CA . LEU B 1 173 ? 19.859 11.875 -10.664 1 97.12 173 LEU B CA 1
ATOM 5024 C C . LEU B 1 173 ? 18.359 11.727 -10.469 1 97.12 173 LEU B C 1
ATOM 5026 O O . LEU B 1 173 ? 17.578 12.508 -11.016 1 97.12 173 LEU B O 1
ATOM 5030 N N . LEU B 1 174 ? 17.938 10.805 -9.711 1 95.19 174 LEU B N 1
ATOM 5031 C CA . LEU B 1 174 ? 16.516 10.539 -9.539 1 95.19 174 LEU B CA 1
ATOM 5032 C C . LEU B 1 174 ? 15.836 11.688 -8.789 1 95.19 174 LEU B C 1
ATOM 5034 O O . LEU B 1 174 ? 14.602 11.766 -8.758 1 95.19 174 LEU B O 1
ATOM 5038 N N . CYS B 1 175 ? 16.562 12.68 -8.328 1 93.12 175 CYS B N 1
ATOM 5039 C CA . CYS B 1 175 ? 16.031 13.852 -7.641 1 93.12 175 CYS B CA 1
ATOM 5040 C C . CYS B 1 175 ? 15.945 15.047 -8.586 1 93.12 175 CYS B C 1
ATOM 5042 O O . CYS B 1 175 ? 15.516 16.125 -8.188 1 93.12 175 CYS B O 1
ATOM 5044 N N . LEU B 1 176 ? 16.328 14.812 -9.859 1 95.19 176 LEU B N 1
ATOM 5045 C CA . LEU B 1 176 ? 16.344 15.906 -10.828 1 95.19 176 LEU B CA 1
ATOM 5046 C C . LEU B 1 176 ? 15.398 15.609 -11.992 1 95.19 176 LEU B C 1
ATOM 5048 O O . LEU B 1 176 ? 15.195 14.453 -12.352 1 95.19 176 LEU B O 1
ATOM 5052 N N . GLY B 1 177 ? 14.867 16.75 -12.531 1 94 177 GLY B N 1
ATOM 5053 C CA . GLY B 1 177 ? 14.109 16.625 -13.766 1 94 177 GLY B CA 1
ATOM 5054 C C . GLY B 1 177 ? 14.984 16.703 -15.008 1 94 177 GLY B C 1
ATOM 5055 O O . GLY B 1 177 ? 16.109 17.203 -14.945 1 94 177 GLY B O 1
ATOM 5056 N N . ARG B 1 178 ? 14.508 16.266 -16.125 1 91 178 ARG B N 1
ATOM 5057 C CA . ARG B 1 178 ? 15.227 16.312 -17.391 1 91 178 ARG B CA 1
ATOM 5058 C C . ARG B 1 178 ? 15.539 17.75 -17.781 1 91 178 ARG B C 1
ATOM 5060 O O . ARG B 1 178 ? 16.609 18.031 -18.344 1 91 178 ARG B O 1
ATOM 5067 N N . ALA B 1 179 ? 14.578 18.578 -17.516 1 91.38 179 ALA B N 1
ATOM 5068 C CA . ALA B 1 179 ? 14.805 20 -17.812 1 91.38 179 ALA B CA 1
ATOM 5069 C C . ALA B 1 179 ? 15.984 20.547 -17.031 1 91.38 179 ALA B C 1
ATOM 5071 O O . ALA B 1 179 ? 16.766 21.344 -17.547 1 91.38 179 ALA B O 1
ATOM 5072 N N . GLU B 1 180 ? 16.078 20.109 -15.852 1 94.88 180 GLU B N 1
ATOM 5073 C CA . GLU B 1 180 ? 17.172 20.547 -14.992 1 94.88 180 GLU B CA 1
ATOM 5074 C C . GLU B 1 180 ? 18.516 20.031 -15.492 1 94.88 180 GLU B C 1
ATOM 5076 O O . GLU B 1 180 ? 19.516 20.75 -15.484 1 94.88 180 GLU B O 1
ATOM 5081 N N . THR B 1 181 ? 18.547 18.766 -15.945 1 94.88 181 THR B N 1
ATOM 5082 C CA . THR B 1 181 ? 19.797 18.188 -16.438 1 94.88 181 THR B CA 1
ATOM 5083 C C . THR B 1 181 ? 20.219 18.875 -17.734 1 94.88 181 THR B C 1
ATOM 5085 O O . THR B 1 181 ? 21.422 19.078 -17.969 1 94.88 181 THR B O 1
ATOM 5088 N N . GLN B 1 182 ? 19.312 19.25 -18.547 1 93.12 182 GLN B N 1
ATOM 5089 C CA . GLN B 1 182 ? 19.625 19.969 -19.797 1 93.12 182 GLN B CA 1
ATOM 5090 C C . GLN B 1 182 ? 20.172 21.359 -19.516 1 93.12 182 GLN B C 1
ATOM 5092 O O . GLN B 1 182 ? 21.125 21.797 -20.156 1 93.12 182 GLN B O 1
ATOM 5097 N N . VAL B 1 183 ? 19.562 22.031 -18.578 1 94.12 183 VAL B N 1
ATOM 5098 C CA . VAL B 1 183 ? 20.016 23.359 -18.188 1 94.12 183 VAL B CA 1
ATOM 5099 C C . VAL B 1 183 ? 21.438 23.281 -17.641 1 94.12 183 VAL B C 1
ATOM 5101 O O . VAL B 1 183 ? 22.281 24.141 -17.922 1 94.12 183 VAL B O 1
ATOM 5104 N N . TYR B 1 184 ? 21.641 22.312 -16.891 1 94 184 TYR B N 1
ATOM 5105 C CA . TYR B 1 184 ? 22.969 22.109 -16.344 1 94 184 TYR B CA 1
ATOM 5106 C C . TYR B 1 184 ? 24 21.969 -17.453 1 94 184 TYR B C 1
ATOM 5108 O O . TYR B 1 184 ? 25.078 22.578 -17.391 1 94 184 TYR B O 1
ATOM 5116 N N . CYS B 1 185 ? 23.766 21.125 -18.406 1 93.62 185 CYS B N 1
ATOM 5117 C CA . CYS B 1 185 ? 24.672 20.891 -19.516 1 93.62 185 CYS B CA 1
ATOM 5118 C C . CYS B 1 185 ? 24.953 22.188 -20.281 1 93.62 185 CYS B C 1
ATOM 5120 O O . CYS B 1 185 ? 26.094 22.484 -20.625 1 93.62 185 CYS B O 1
ATOM 5122 N N . ARG B 1 186 ? 23.891 22.891 -20.484 1 92.5 186 ARG B N 1
ATOM 5123 C CA . ARG B 1 186 ? 24.031 24.156 -21.203 1 92.5 186 ARG B CA 1
ATOM 5124 C C . ARG B 1 186 ? 24.906 25.125 -20.422 1 92.5 186 ARG B C 1
ATOM 5126 O O . ARG B 1 186 ? 25.797 25.766 -20.984 1 92.5 186 ARG B O 1
ATOM 5133 N N . GLU B 1 187 ? 24.625 25.234 -19.188 1 93.06 187 GLU B N 1
ATOM 5134 C CA . GLU B 1 187 ? 25.344 26.188 -18.344 1 93.06 187 GLU B CA 1
ATOM 5135 C C . GLU B 1 187 ? 26.797 25.781 -18.172 1 93.06 187 GLU B C 1
ATOM 5137 O O . GLU B 1 187 ? 27.672 26.625 -18.031 1 93.06 187 GLU B O 1
ATOM 5142 N N . ALA B 1 188 ? 27.047 24.484 -18.203 1 90.44 188 ALA B N 1
ATOM 5143 C CA . ALA B 1 188 ? 28.406 23.969 -18.047 1 90.44 188 ALA B CA 1
ATOM 5144 C C . ALA B 1 188 ? 29.141 23.922 -19.375 1 90.44 188 ALA B C 1
ATOM 5146 O O . ALA B 1 188 ? 30.297 23.5 -19.438 1 90.44 188 ALA B O 1
ATOM 5147 N N . GLY B 1 189 ? 28.484 24.266 -20.438 1 89.5 189 GLY B N 1
ATOM 5148 C CA . GLY B 1 189 ? 29.094 24.297 -21.75 1 89.5 189 GLY B CA 1
ATOM 5149 C C . GLY B 1 189 ? 29.281 22.906 -22.344 1 89.5 189 GLY B C 1
ATOM 5150 O O . GLY B 1 189 ? 30.219 22.688 -23.125 1 89.5 189 GLY B O 1
ATOM 5151 N N . LEU B 1 190 ? 28.5 22.031 -21.875 1 89.44 190 LEU B N 1
ATOM 5152 C CA . LEU B 1 190 ? 28.578 20.656 -22.391 1 89.44 190 LEU B CA 1
ATOM 5153 C C . LEU B 1 190 ? 27.703 20.5 -23.625 1 89.44 190 LEU B C 1
ATOM 5155 O O . LEU B 1 190 ? 26.703 21.188 -23.781 1 89.44 190 LEU B O 1
ATOM 5159 N N . LEU B 1 191 ? 28.047 19.578 -24.641 1 86.81 191 LEU B N 1
ATOM 5160 C CA . LEU B 1 191 ? 27.297 19.359 -25.875 1 86.81 191 LEU B CA 1
ATOM 5161 C C . LEU B 1 191 ? 26.875 17.891 -26 1 86.81 191 LEU B C 1
ATOM 5163 O O . LEU B 1 191 ? 27.359 17.172 -26.859 1 86.81 191 LEU B O 1
ATOM 5167 N N . PRO B 1 192 ? 25.938 17.594 -25.125 1 87.81 192 PRO B N 1
ATOM 5168 C CA . PRO B 1 192 ? 25.5 16.203 -25.219 1 87.81 192 PRO B CA 1
ATOM 5169 C C . PRO B 1 192 ? 24.875 15.859 -26.562 1 87.81 192 PRO B C 1
ATOM 5171 O O . PRO B 1 192 ? 24.406 16.75 -27.281 1 87.81 192 PRO B O 1
ATOM 5174 N N . ARG B 1 193 ? 25.062 14.633 -26.891 1 79.38 193 ARG B N 1
ATOM 5175 C CA . ARG B 1 193 ? 24.5 14.156 -28.156 1 79.38 193 ARG B CA 1
ATOM 5176 C C . ARG B 1 193 ? 23 13.953 -28.047 1 79.38 193 ARG B C 1
ATOM 5178 O O . ARG B 1 193 ? 22.5 13.461 -27.031 1 79.38 193 ARG B O 1
ATOM 5185 N N . GLN B 1 194 ? 22.219 14.773 -28.766 1 63.56 194 GLN B N 1
ATOM 5186 C CA . GLN B 1 194 ? 20.766 14.703 -28.672 1 63.56 194 GLN B CA 1
ATOM 5187 C C . GLN B 1 194 ? 20.25 13.359 -29.172 1 63.56 194 GLN B C 1
ATOM 5189 O O . GLN B 1 194 ? 20.719 12.844 -30.188 1 63.56 194 GLN B O 1
ATOM 5194 N N . ASP B 1 195 ? 19.891 12.602 -28.281 1 53.34 195 ASP B N 1
ATOM 5195 C CA . ASP B 1 195 ? 19.281 11.328 -28.656 1 53.34 195 ASP B CA 1
ATOM 5196 C C . ASP B 1 195 ? 18.156 11.531 -29.672 1 53.34 195 ASP B C 1
ATOM 5198 O O . ASP B 1 195 ? 17.234 12.32 -29.438 1 53.34 195 ASP B O 1
ATOM 5202 N N . ILE B 1 196 ? 18.406 11.617 -30.969 1 44.62 196 ILE B N 1
ATOM 5203 C CA . ILE B 1 196 ? 17.297 11.578 -31.906 1 44.62 196 ILE B CA 1
ATOM 5204 C C . ILE B 1 196 ? 16.25 10.57 -31.438 1 44.62 196 ILE B C 1
ATOM 5206 O O . ILE B 1 196 ? 16.484 9.359 -31.484 1 44.62 196 ILE B O 1
ATOM 5210 N N . THR B 1 197 ? 15.742 10.75 -30.375 1 45.25 197 THR B N 1
ATOM 5211 C CA . THR B 1 197 ? 14.727 10.039 -29.594 1 45.25 197 THR B CA 1
ATOM 5212 C C . THR B 1 197 ? 13.633 9.492 -30.516 1 45.25 197 THR B C 1
ATOM 5214 O O . THR B 1 197 ? 12.672 8.883 -30.047 1 45.25 197 THR B O 1
ATOM 5217 N N . ASN B 1 198 ? 13.43 10.047 -31.734 1 43.72 198 ASN B N 1
ATOM 5218 C CA . ASN B 1 198 ? 12.258 9.562 -32.469 1 43.72 198 ASN B CA 1
ATOM 5219 C C . ASN B 1 198 ? 12.266 8.039 -32.562 1 43.72 198 ASN B C 1
ATOM 5221 O O . ASN B 1 198 ? 11.219 7.418 -32.719 1 43.72 198 ASN B O 1
ATOM 5225 N N . LEU B 1 199 ? 13.32 7.465 -32.781 1 46.81 199 LEU B N 1
ATOM 5226 C CA . LEU B 1 199 ? 13.359 6.016 -32.938 1 46.81 199 LEU B CA 1
ATOM 5227 C C . LEU B 1 199 ? 13.516 5.316 -31.609 1 46.81 199 LEU B C 1
ATOM 5229 O O . LEU B 1 199 ? 14.539 4.672 -31.344 1 46.81 199 LEU B O 1
ATOM 5233 N N . SER B 1 200 ? 12.938 5.863 -30.641 1 54.31 200 SER B N 1
ATOM 5234 C CA . SER B 1 200 ? 13.078 5.43 -29.25 1 54.31 200 SER B CA 1
ATOM 5235 C C . SER B 1 200 ? 12.844 3.928 -29.125 1 54.31 200 SER B C 1
ATOM 5237 O O . SER B 1 200 ? 11.922 3.379 -29.719 1 54.31 200 SER B O 1
ATOM 5239 N N . THR B 1 201 ? 13.805 3.092 -28.734 1 56.69 201 THR B N 1
ATOM 5240 C CA . THR B 1 201 ? 13.82 1.676 -28.391 1 56.69 201 THR B CA 1
ATOM 5241 C C . THR B 1 201 ? 12.781 1.372 -27.312 1 56.69 201 THR B C 1
ATOM 5243 O O . THR B 1 201 ? 12.562 0.21 -26.969 1 56.69 201 THR B O 1
ATOM 5246 N N . GLU B 1 202 ? 12.039 2.447 -26.922 1 71.31 202 GLU B N 1
ATOM 5247 C CA . GLU B 1 202 ? 11.047 2.186 -25.891 1 71.31 202 GLU B CA 1
ATOM 5248 C C . GLU B 1 202 ? 9.68 2.727 -26.297 1 71.31 202 GLU B C 1
ATOM 5250 O O . GLU B 1 202 ? 9.195 3.705 -25.719 1 71.31 202 GLU B O 1
ATOM 5255 N N . PRO B 1 203 ? 9.125 2.02 -27.266 1 75.38 203 PRO B N 1
ATOM 5256 C CA . PRO B 1 203 ? 7.891 2.545 -27.859 1 75.38 203 PRO B CA 1
ATOM 5257 C C . PRO B 1 203 ? 6.816 2.844 -26.812 1 75.38 203 PRO B C 1
ATOM 5259 O O . PRO B 1 203 ? 6.129 3.865 -26.906 1 75.38 203 PRO B O 1
ATOM 5262 N N . LEU B 1 204 ? 6.672 1.981 -25.875 1 83 204 LEU B N 1
ATOM 5263 C CA . LEU B 1 204 ? 5.613 2.178 -24.891 1 83 204 LEU B CA 1
ATOM 5264 C C . LEU B 1 204 ? 5.91 3.385 -24 1 83 204 LEU B C 1
ATOM 5266 O O . LEU B 1 204 ? 5.008 4.16 -23.688 1 83 204 LEU B O 1
ATOM 5270 N N . ARG B 1 205 ? 7.156 3.598 -23.672 1 83.94 205 ARG B N 1
ATOM 5271 C CA . ARG B 1 205 ? 7.547 4.742 -22.859 1 83.94 205 ARG B CA 1
ATOM 5272 C C . ARG B 1 205 ? 7.352 6.051 -23.625 1 83.94 205 ARG B C 1
ATOM 5274 O O . ARG B 1 205 ? 6.973 7.066 -23.031 1 83.94 205 ARG B O 1
ATOM 5281 N N . ASN B 1 206 ? 7.621 5.938 -24.875 1 85.12 206 ASN B N 1
ATOM 5282 C CA . ASN B 1 206 ? 7.457 7.121 -25.703 1 85.12 206 ASN B CA 1
ATOM 5283 C C . ASN B 1 206 ? 5.992 7.535 -25.812 1 85.12 206 ASN B C 1
ATOM 5285 O O . ASN B 1 206 ? 5.676 8.727 -25.812 1 85.12 206 ASN B O 1
ATOM 5289 N N . ARG B 1 207 ? 5.195 6.555 -25.922 1 89 207 ARG B N 1
ATOM 5290 C CA . ARG B 1 207 ? 3.768 6.844 -25.984 1 89 207 ARG B CA 1
ATOM 5291 C C . ARG B 1 207 ? 3.279 7.488 -24.688 1 89 207 ARG B C 1
ATOM 5293 O O . ARG B 1 207 ? 2.496 8.438 -24.719 1 89 207 ARG B O 1
ATOM 5300 N N . ILE B 1 208 ? 3.715 7 -23.609 1 91.94 208 ILE B N 1
ATOM 5301 C CA . ILE B 1 208 ? 3.35 7.566 -22.312 1 91.94 208 ILE B CA 1
ATOM 5302 C C . ILE B 1 208 ? 3.84 9.008 -22.219 1 91.94 208 ILE B C 1
ATOM 5304 O O . ILE B 1 208 ? 3.082 9.906 -21.844 1 91.94 208 ILE B O 1
ATOM 5308 N N . ARG B 1 209 ? 5.027 9.219 -22.656 1 89.56 209 ARG B N 1
ATOM 5309 C CA . ARG B 1 209 ? 5.68 10.516 -22.531 1 89.56 209 ARG B CA 1
ATOM 5310 C C . ARG B 1 209 ? 5.02 11.547 -23.438 1 89.56 209 ARG B C 1
ATOM 5312 O O . ARG B 1 209 ? 4.762 12.68 -23.016 1 89.56 209 ARG B O 1
ATOM 5319 N N . LEU B 1 210 ? 4.688 11.125 -24.609 1 90.62 210 LEU B N 1
ATOM 5320 C CA . LEU B 1 210 ? 4.312 12.094 -25.625 1 90.62 210 LEU B CA 1
ATOM 5321 C C . LEU B 1 210 ? 2.795 12.242 -25.703 1 90.62 210 LEU B C 1
ATOM 5323 O O . LEU B 1 210 ? 2.291 13.297 -26.109 1 90.62 210 LEU B O 1
ATOM 5327 N N . GLU B 1 211 ? 2.107 11.219 -25.328 1 92.69 211 GLU B N 1
ATOM 5328 C CA . GLU B 1 211 ? 0.661 11.234 -25.531 1 92.69 211 GLU B CA 1
ATOM 5329 C C . GLU B 1 211 ? -0.079 11.281 -24.188 1 92.69 211 GLU B C 1
ATOM 5331 O O . GLU B 1 211 ? -0.954 12.125 -24 1 92.69 211 GLU B O 1
ATOM 5336 N N . VAL B 1 212 ? 0.246 10.516 -23.266 1 94 212 VAL B N 1
ATOM 5337 C CA . VAL B 1 212 ? -0.536 10.328 -22.047 1 94 212 VAL B CA 1
ATOM 5338 C C . VAL B 1 212 ? -0.217 11.445 -21.062 1 94 212 VAL B C 1
ATOM 5340 O O . VAL B 1 212 ? -1.124 12.102 -20.531 1 94 212 VAL B O 1
ATOM 5343 N N . LEU B 1 213 ? 1.06 11.68 -20.797 1 94.12 213 LEU B N 1
ATOM 5344 C CA . LEU B 1 213 ? 1.479 12.609 -19.75 1 94.12 213 LEU B CA 1
ATOM 5345 C C . LEU B 1 213 ? 0.996 14.023 -20.047 1 94.12 213 LEU B C 1
ATOM 5347 O O . LEU B 1 213 ? 0.474 14.703 -19.156 1 94.12 213 LEU B O 1
ATOM 5351 N N . PRO B 1 214 ? 1.128 14.477 -21.312 1 93.62 214 PRO B N 1
ATOM 5352 C CA . PRO B 1 214 ? 0.614 15.812 -21.594 1 93.62 214 PRO B CA 1
ATOM 5353 C C . PRO B 1 214 ? -0.882 15.945 -21.312 1 93.62 214 PRO B C 1
ATOM 5355 O O . PRO B 1 214 ? -1.336 16.984 -20.828 1 93.62 214 PRO B O 1
ATOM 5358 N N . LEU B 1 215 ? -1.594 14.938 -21.625 1 93.25 215 LEU B N 1
ATOM 5359 C CA . LEU B 1 215 ? -3.031 14.953 -21.391 1 93.25 215 LEU B CA 1
ATOM 5360 C C . LEU B 1 215 ? -3.332 15.016 -19.891 1 93.25 215 LEU B C 1
ATOM 5362 O O . LEU B 1 215 ? -4.215 15.758 -19.469 1 93.25 215 LEU B O 1
ATOM 5366 N N . LEU B 1 216 ? -2.664 14.281 -19.078 1 94.75 216 LEU B N 1
ATOM 5367 C CA . LEU B 1 216 ? -2.865 14.266 -17.641 1 94.75 216 LEU B CA 1
ATOM 5368 C C . LEU B 1 216 ? -2.498 15.609 -17.031 1 94.75 216 LEU B C 1
ATOM 5370 O O . LEU B 1 216 ? -3.135 16.062 -16.062 1 94.75 216 LEU B O 1
ATOM 5374 N N . LYS B 1 217 ? -1.515 16.266 -17.562 1 93.69 217 LYS B N 1
ATOM 5375 C CA . LYS B 1 217 ? -1.088 17.578 -17.078 1 93.69 217 LYS B CA 1
ATOM 5376 C C . LYS B 1 217 ? -2.148 18.641 -17.359 1 93.69 217 LYS B C 1
ATOM 5378 O O . LYS B 1 217 ? -2.229 19.641 -16.656 1 93.69 217 LYS B O 1
ATOM 5383 N N . THR B 1 218 ? -2.955 18.422 -18.375 1 91.12 218 THR B N 1
ATOM 5384 C CA . THR B 1 218 ? -4.055 19.344 -18.656 1 91.12 218 THR B CA 1
ATOM 5385 C C . THR B 1 218 ? -5.164 19.172 -17.625 1 91.12 218 THR B C 1
ATOM 5387 O O . THR B 1 218 ? -5.906 20.125 -17.344 1 91.12 218 THR B O 1
ATOM 5390 N N . ILE B 1 219 ? -5.25 18.047 -17.094 1 90.75 219 ILE B N 1
ATOM 5391 C CA . ILE B 1 219 ? -6.25 17.766 -16.062 1 90.75 219 ILE B CA 1
ATOM 5392 C C . ILE B 1 219 ? -5.762 18.266 -14.711 1 90.75 219 ILE B C 1
ATOM 5394 O O . ILE B 1 219 ? -6.516 18.891 -13.961 1 90.75 219 ILE B O 1
ATOM 5398 N N . ASN B 1 220 ? -4.539 17.984 -14.422 1 92.56 220 ASN B N 1
ATOM 5399 C CA . ASN B 1 220 ? -3.857 18.469 -13.227 1 92.56 220 ASN B CA 1
ATOM 5400 C C . ASN B 1 220 ? -2.441 18.938 -13.539 1 92.56 220 ASN B C 1
ATOM 5402 O O . ASN B 1 220 ? -1.523 18.125 -13.664 1 92.56 220 ASN B O 1
ATOM 5406 N N . PRO B 1 221 ? -2.248 20.203 -13.5 1 92.88 221 PRO B N 1
ATOM 5407 C CA . PRO B 1 221 ? -0.929 20.734 -13.836 1 92.88 221 PRO B CA 1
ATOM 5408 C C . PRO B 1 221 ? 0.171 20.234 -12.906 1 92.88 221 PRO B C 1
ATOM 5410 O O . PRO B 1 221 ? 1.344 20.203 -13.289 1 92.88 221 PRO B O 1
ATOM 5413 N N . ALA B 1 222 ? -0.225 19.812 -11.742 1 91.75 222 ALA B N 1
ATOM 5414 C CA . ALA B 1 222 ? 0.756 19.328 -10.766 1 91.75 222 ALA B CA 1
ATOM 5415 C C . ALA B 1 222 ? 0.871 17.812 -10.797 1 91.75 222 ALA B C 1
ATOM 5417 O O . ALA B 1 222 ? 1.377 17.203 -9.859 1 91.75 222 ALA B O 1
ATOM 5418 N N . PHE B 1 223 ? 0.498 17.188 -11.875 1 92.81 223 PHE B N 1
ATOM 5419 C CA . PHE B 1 223 ? 0.403 15.734 -11.945 1 92.81 223 PHE B CA 1
ATOM 5420 C C . PHE B 1 223 ? 1.757 15.086 -11.68 1 92.81 223 PHE B C 1
ATOM 5422 O O . PHE B 1 223 ? 1.84 14.07 -10.984 1 92.81 223 PHE B O 1
ATOM 5429 N N . GLU B 1 224 ? 2.795 15.625 -12.242 1 91.88 224 GLU B N 1
ATOM 5430 C CA . GLU B 1 224 ? 4.117 15.031 -12.062 1 91.88 224 GLU B CA 1
ATOM 5431 C C . GLU B 1 224 ? 4.5 14.984 -10.586 1 91.88 224 GLU B C 1
ATOM 5433 O O . GLU B 1 224 ? 5.031 13.977 -10.109 1 91.88 224 GLU B O 1
ATOM 5438 N N . GLU B 1 225 ? 4.188 16.016 -9.898 1 90 225 GLU B N 1
ATOM 5439 C CA . GLU B 1 225 ? 4.465 16.062 -8.469 1 90 225 GLU B CA 1
ATOM 5440 C C . GLU B 1 225 ? 3.594 15.078 -7.703 1 90 225 GLU B C 1
ATOM 5442 O O . GLU B 1 225 ? 4.07 14.398 -6.789 1 90 225 GLU B O 1
ATOM 5447 N N . THR B 1 226 ? 2.371 14.992 -8.109 1 91.19 226 THR B N 1
ATOM 5448 C CA . THR B 1 226 ? 1.425 14.172 -7.363 1 91.19 226 THR B CA 1
ATOM 5449 C C . THR B 1 226 ? 1.714 12.688 -7.574 1 91.19 226 THR B C 1
ATOM 5451 O O . THR B 1 226 ? 1.599 11.891 -6.641 1 91.19 226 THR B O 1
ATOM 5454 N N . ILE B 1 227 ? 2.08 12.336 -8.766 1 93.25 227 ILE B N 1
ATOM 5455 C CA . ILE B 1 227 ? 2.354 10.93 -9.047 1 93.25 227 ILE B CA 1
ATOM 5456 C C . ILE B 1 227 ? 3.629 10.5 -8.328 1 93.25 227 ILE B C 1
ATOM 5458 O O . ILE B 1 227 ? 3.742 9.359 -7.883 1 93.25 227 ILE B O 1
ATOM 5462 N N . LEU B 1 228 ? 4.574 11.398 -8.273 1 91.56 228 LEU B N 1
ATOM 5463 C CA . LEU B 1 228 ? 5.816 11.094 -7.57 1 91.56 228 LEU B CA 1
ATOM 5464 C C . LEU B 1 228 ? 5.574 10.938 -6.074 1 91.56 228 LEU B C 1
ATOM 5466 O O . LEU B 1 228 ? 6.191 10.094 -5.422 1 91.56 228 LEU B O 1
ATOM 5470 N N . ARG B 1 229 ? 4.727 11.727 -5.582 1 89.25 229 ARG B N 1
ATOM 5471 C CA . ARG B 1 229 ? 4.355 11.586 -4.18 1 89.25 229 ARG B CA 1
ATOM 5472 C C . ARG B 1 229 ? 3.684 10.242 -3.924 1 89.25 229 ARG B C 1
ATOM 5474 O O . ARG B 1 229 ? 3.982 9.57 -2.932 1 89.25 229 ARG B O 1
ATOM 5481 N N . THR B 1 230 ? 2.807 9.898 -4.793 1 91.56 230 THR B N 1
ATOM 5482 C CA . THR B 1 230 ? 2.145 8.602 -4.684 1 91.56 230 THR B CA 1
ATOM 5483 C C . THR B 1 230 ? 3.164 7.465 -4.727 1 91.56 230 THR B C 1
ATOM 5485 O O . THR B 1 230 ? 3.07 6.512 -3.951 1 91.56 230 THR B O 1
ATOM 5488 N N . ALA B 1 231 ? 4.078 7.594 -5.621 1 93.06 231 ALA B N 1
ATOM 5489 C CA . ALA B 1 231 ? 5.129 6.586 -5.742 1 93.06 231 ALA B CA 1
ATOM 5490 C C . ALA B 1 231 ? 5.934 6.473 -4.453 1 93.06 231 ALA B C 1
ATOM 5492 O O . ALA B 1 231 ? 6.25 5.367 -4.008 1 93.06 231 ALA B O 1
ATOM 5493 N N . PHE B 1 232 ? 6.25 7.629 -3.918 1 89.31 232 PHE B N 1
ATOM 5494 C CA . PHE B 1 232 ? 7.02 7.668 -2.68 1 89.31 232 PHE B CA 1
ATOM 5495 C C . PHE B 1 232 ? 6.254 7.004 -1.543 1 89.31 232 PHE B C 1
ATOM 5497 O O . PHE B 1 232 ? 6.805 6.164 -0.824 1 89.31 232 PHE B O 1
ATOM 5504 N N . ILE B 1 233 ? 5.027 7.281 -1.414 1 90.75 233 ILE B N 1
ATOM 5505 C CA . ILE B 1 233 ? 4.172 6.738 -0.366 1 90.75 233 ILE B CA 1
ATOM 5506 C C . ILE B 1 233 ? 4.031 5.227 -0.55 1 90.75 233 ILE B C 1
ATOM 5508 O O . ILE B 1 233 ? 4.164 4.465 0.41 1 90.75 233 ILE B O 1
ATOM 5512 N N . ALA B 1 234 ? 3.787 4.844 -1.739 1 93.19 234 ALA B N 1
ATOM 5513 C CA . ALA B 1 234 ? 3.686 3.42 -2.047 1 93.19 234 ALA B CA 1
ATOM 5514 C C . ALA B 1 234 ? 4.961 2.68 -1.644 1 93.19 234 ALA B C 1
ATOM 5516 O O . ALA B 1 234 ? 4.898 1.57 -1.109 1 93.19 234 ALA B O 1
ATOM 5517 N N . GLY B 1 235 ? 6.086 3.33 -1.914 1 92.12 235 GLY B N 1
ATOM 5518 C CA . GLY B 1 235 ? 7.363 2.73 -1.559 1 92.12 235 GLY B CA 1
ATOM 5519 C C . GLY B 1 235 ? 7.52 2.498 -0.068 1 92.12 235 GLY B C 1
ATOM 5520 O O . GLY B 1 235 ? 7.988 1.44 0.355 1 92.12 235 GLY B O 1
ATOM 5521 N N . GLU B 1 236 ? 7.148 3.467 0.684 1 90.88 236 GLU B N 1
ATOM 5522 C CA . GLU B 1 236 ? 7.234 3.348 2.135 1 90.88 236 GLU B CA 1
ATOM 5523 C C . GLU B 1 236 ? 6.293 2.27 2.66 1 90.88 236 GLU B C 1
ATOM 5525 O O . GLU B 1 236 ? 6.648 1.508 3.561 1 90.88 236 GLU B O 1
ATOM 5530 N N . GLU B 1 237 ? 5.148 2.26 2.127 1 94.25 237 GLU B N 1
ATOM 5531 C CA . GLU B 1 237 ? 4.164 1.268 2.543 1 94.25 237 GLU B CA 1
ATOM 5532 C C . GLU B 1 237 ? 4.617 -0.146 2.191 1 94.25 237 GLU B C 1
ATOM 5534 O O . GLU B 1 237 ? 4.461 -1.071 2.99 1 94.25 237 GLU B O 1
ATOM 5539 N N . MET B 1 238 ? 5.168 -0.303 1.033 1 94 238 MET B N 1
ATOM 5540 C CA . MET B 1 238 ? 5.66 -1.614 0.621 1 94 238 MET B CA 1
ATOM 5541 C C . MET B 1 238 ? 6.855 -2.039 1.473 1 94 238 MET B C 1
ATOM 5543 O O . MET B 1 238 ? 7.02 -3.225 1.769 1 94 238 MET B O 1
ATOM 5547 N N . ALA B 1 239 ? 7.684 -1.072 1.817 1 92.12 239 ALA B N 1
ATOM 5548 C CA . ALA B 1 239 ? 8.82 -1.384 2.68 1 92.12 239 ALA B CA 1
ATOM 5549 C C . ALA B 1 239 ? 8.352 -1.959 4.016 1 92.12 239 ALA B C 1
ATOM 5551 O O . ALA B 1 239 ? 8.945 -2.914 4.523 1 92.12 239 ALA B O 1
ATOM 5552 N N . LEU B 1 240 ? 7.332 -1.398 4.547 1 94.56 240 LEU B N 1
ATOM 5553 C CA . LEU B 1 240 ? 6.754 -1.916 5.781 1 94.56 240 LEU B CA 1
ATOM 5554 C C . LEU B 1 240 ? 6.211 -3.328 5.578 1 94.56 240 LEU B C 1
ATOM 5556 O O . LEU B 1 240 ? 6.473 -4.219 6.387 1 94.56 240 LEU B O 1
ATOM 5560 N N . LEU B 1 241 ? 5.422 -3.486 4.535 1 95.75 241 LEU B N 1
ATOM 5561 C CA . LEU B 1 241 ? 4.848 -4.789 4.227 1 95.75 241 LEU B CA 1
ATOM 5562 C C . LEU B 1 241 ? 5.938 -5.844 4.07 1 95.75 241 LEU B C 1
ATOM 5564 O O . LEU B 1 241 ? 5.797 -6.969 4.562 1 95.75 241 LEU B O 1
ATOM 5568 N N . ASP B 1 242 ? 6.996 -5.469 3.391 1 94.75 242 ASP B N 1
ATOM 5569 C CA . ASP B 1 242 ? 8.109 -6.383 3.176 1 94.75 242 ASP B CA 1
ATOM 5570 C C . ASP B 1 242 ? 8.773 -6.766 4.496 1 94.75 242 ASP B C 1
ATOM 5572 O O . ASP B 1 242 ? 9.117 -7.93 4.711 1 94.75 242 ASP B O 1
ATOM 5576 N N . GLU B 1 243 ? 8.977 -5.777 5.316 1 93.5 243 GLU B N 1
ATOM 5577 C CA . GLU B 1 243 ? 9.602 -6.02 6.613 1 93.5 243 GLU B CA 1
ATOM 5578 C C . GLU B 1 243 ? 8.766 -6.988 7.453 1 93.5 243 GLU B C 1
ATOM 5580 O O . GLU B 1 243 ? 9.297 -7.961 7.992 1 93.5 243 GLU B O 1
ATOM 5585 N N . VAL B 1 244 ? 7.504 -6.742 7.523 1 93.69 244 VAL B N 1
ATOM 5586 C CA . VAL B 1 244 ? 6.602 -7.578 8.312 1 93.69 244 VAL B CA 1
ATOM 5587 C C . VAL B 1 244 ? 6.555 -8.984 7.719 1 93.69 244 VAL B C 1
ATOM 5589 O O . VAL B 1 244 ? 6.617 -9.977 8.453 1 93.69 244 VAL B O 1
ATOM 5592 N N . THR B 1 245 ? 6.461 -9.086 6.43 1 96.44 245 THR B N 1
ATOM 5593 C CA . THR B 1 245 ? 6.344 -10.375 5.758 1 96.44 245 THR B CA 1
ATOM 5594 C C . THR B 1 245 ? 7.633 -11.18 5.902 1 96.44 245 THR B C 1
ATOM 5596 O O . THR B 1 245 ? 7.594 -12.406 6.043 1 96.44 245 THR B O 1
ATOM 5599 N N . SER B 1 246 ? 8.758 -10.5 5.828 1 95.88 246 SER B N 1
ATOM 5600 C CA . SER B 1 246 ? 10.039 -11.18 5.961 1 95.88 246 SER B CA 1
ATOM 5601 C C . SER B 1 246 ? 10.18 -11.828 7.336 1 95.88 246 SER B C 1
ATOM 5603 O O . SER B 1 246 ? 10.719 -12.938 7.453 1 95.88 246 SER B O 1
ATOM 5605 N N . GLN B 1 247 ? 9.734 -11.18 8.328 1 94.25 247 GLN B N 1
ATOM 5606 C CA . GLN B 1 247 ? 9.75 -11.734 9.672 1 94.25 247 GLN B CA 1
ATOM 5607 C C . GLN B 1 247 ? 8.859 -12.969 9.773 1 94.25 247 GLN B C 1
ATOM 5609 O O . GLN B 1 247 ? 9.25 -13.977 10.367 1 94.25 247 GLN B O 1
ATOM 5614 N N . MET B 1 248 ? 7.766 -12.938 9.164 1 95.25 248 MET B N 1
ATOM 5615 C CA . MET B 1 248 ? 6.836 -14.062 9.164 1 95.25 248 MET B CA 1
ATOM 5616 C C . MET B 1 248 ? 7.402 -15.242 8.375 1 95.25 248 MET B C 1
ATOM 5618 O O . MET B 1 248 ? 7.258 -16.391 8.781 1 95.25 248 MET B O 1
ATOM 5622 N N . LYS B 1 249 ? 7.992 -14.914 7.258 1 96.75 249 LYS B N 1
ATOM 5623 C CA . LYS B 1 249 ? 8.578 -15.953 6.41 1 96.75 249 LYS B CA 1
ATOM 5624 C C . LYS B 1 249 ? 9.625 -16.75 7.172 1 96.75 249 LYS B C 1
ATOM 5626 O O . LYS B 1 249 ? 9.648 -17.984 7.094 1 96.75 249 LYS B O 1
ATOM 5631 N N . ALA B 1 250 ? 10.461 -16.031 7.938 1 95.56 250 ALA B N 1
ATOM 5632 C CA . ALA B 1 250 ? 11.531 -16.672 8.703 1 95.56 250 ALA B CA 1
ATOM 5633 C C . ALA B 1 250 ? 10.961 -17.609 9.758 1 95.56 250 ALA B C 1
ATOM 5635 O O . ALA B 1 250 ? 11.578 -18.641 10.086 1 95.56 250 ALA B O 1
ATOM 5636 N N . GLU B 1 251 ? 9.781 -17.375 10.18 1 95.5 251 GLU B N 1
ATOM 5637 C CA . GLU B 1 251 ? 9.164 -18.141 11.258 1 95.5 251 GLU B CA 1
ATOM 5638 C C . GLU B 1 251 ? 8.281 -19.25 10.695 1 95.5 251 GLU B C 1
ATOM 5640 O O . GLU B 1 251 ? 8.164 -20.328 11.305 1 95.5 251 GLU B O 1
ATOM 5645 N N . LEU B 1 252 ? 7.637 -19.047 9.609 1 97 252 LEU B N 1
ATOM 5646 C CA . LEU B 1 252 ? 6.523 -19.906 9.203 1 97 252 LEU B CA 1
ATOM 5647 C C . LEU B 1 252 ? 6.922 -20.797 8.031 1 97 252 LEU B C 1
ATOM 5649 O O . LEU B 1 252 ? 6.293 -21.828 7.793 1 97 252 LEU B O 1
ATOM 5653 N N . VAL B 1 253 ? 7.879 -20.359 7.238 1 97.5 253 VAL B N 1
ATOM 5654 C CA . VAL B 1 253 ? 8.211 -21.062 6.004 1 97.5 253 VAL B CA 1
ATOM 5655 C C . VAL B 1 253 ? 9.414 -21.969 6.23 1 97.5 253 VAL B C 1
ATOM 5657 O O . VAL B 1 253 ? 10.422 -21.531 6.801 1 97.5 253 VAL B O 1
ATOM 5660 N N . ILE B 1 254 ? 9.305 -23.156 5.805 1 96.12 254 ILE B N 1
ATOM 5661 C CA . ILE B 1 254 ? 10.383 -24.141 5.914 1 96.12 254 ILE B CA 1
ATOM 5662 C C . ILE B 1 254 ? 10.906 -24.484 4.523 1 96.12 254 ILE B C 1
ATOM 5664 O O . ILE B 1 254 ? 10.133 -24.656 3.58 1 96.12 254 ILE B O 1
ATOM 5668 N N . ARG B 1 255 ? 12.172 -24.516 4.453 1 94.69 255 ARG B N 1
ATOM 5669 C CA . ARG B 1 255 ? 12.781 -24.875 3.176 1 94.69 255 ARG B CA 1
ATOM 5670 C C . ARG B 1 255 ? 13.344 -26.297 3.217 1 94.69 255 ARG B C 1
ATOM 5672 O O . ARG B 1 255 ? 14.031 -26.656 4.172 1 94.69 255 ARG B O 1
ATOM 5679 N N . GLN B 1 256 ? 12.93 -27.109 2.312 1 91.56 256 GLN B N 1
ATOM 5680 C CA . GLN B 1 256 ? 13.523 -28.422 2.041 1 91.56 256 GLN B CA 1
ATOM 5681 C C . GLN B 1 256 ? 14 -28.516 0.597 1 91.56 256 GLN B C 1
ATOM 5683 O O . GLN B 1 256 ? 13.203 -28.719 -0.319 1 91.56 256 GLN B O 1
ATOM 5688 N N . ASP B 1 257 ? 15.281 -28.344 0.441 1 89.69 257 ASP B N 1
ATOM 5689 C CA . ASP B 1 257 ? 15.883 -28.312 -0.891 1 89.69 257 ASP B CA 1
ATOM 5690 C C . ASP B 1 257 ? 15.367 -27.125 -1.697 1 89.69 257 ASP B C 1
ATOM 5692 O O . ASP B 1 257 ? 15.461 -25.984 -1.252 1 89.69 257 ASP B O 1
ATOM 5696 N N . ASP B 1 258 ? 14.734 -27.422 -2.83 1 93.5 258 ASP B N 1
ATOM 5697 C CA . ASP B 1 258 ? 14.266 -26.359 -3.709 1 93.5 258 ASP B CA 1
ATOM 5698 C C . ASP B 1 258 ? 12.766 -26.125 -3.553 1 93.5 258 ASP B C 1
ATOM 5700 O O . ASP B 1 258 ? 12.109 -25.641 -4.477 1 93.5 258 ASP B O 1
ATOM 5704 N N . VAL B 1 259 ? 12.367 -26.625 -2.33 1 95.75 259 VAL B N 1
ATOM 5705 C CA . VAL B 1 259 ? 10.938 -26.484 -2.076 1 95.75 259 VAL B CA 1
ATOM 5706 C C . VAL B 1 259 ? 10.719 -25.688 -0.794 1 95.75 259 VAL B C 1
ATOM 5708 O O . VAL B 1 259 ? 11.359 -25.953 0.228 1 95.75 259 VAL B O 1
ATOM 5711 N N . LEU B 1 260 ? 9.914 -24.672 -0.905 1 97.44 260 LEU B N 1
ATOM 5712 C CA . LEU B 1 260 ? 9.453 -23.938 0.267 1 97.44 260 LEU B CA 1
ATOM 5713 C C . LEU B 1 260 ? 8.055 -24.391 0.685 1 97.44 260 LEU B C 1
ATOM 5715 O O . LEU B 1 260 ? 7.188 -24.609 -0.164 1 97.44 260 LEU B O 1
ATOM 5719 N N . MET B 1 261 ? 7.887 -24.609 1.991 1 96.62 261 MET B N 1
ATOM 5720 C CA . MET B 1 261 ? 6.621 -25.141 2.496 1 96.62 261 MET B CA 1
ATOM 5721 C C . MET B 1 261 ? 6.094 -24.281 3.643 1 96.62 261 MET B C 1
ATOM 5723 O O . MET B 1 261 ? 6.875 -23.719 4.41 1 96.62 261 MET B O 1
ATOM 5727 N N . ILE B 1 262 ? 4.801 -24.203 3.689 1 97.12 262 ILE B N 1
ATOM 5728 C CA . ILE B 1 262 ? 4.133 -23.516 4.789 1 97.12 262 ILE B CA 1
ATOM 5729 C C . ILE B 1 262 ? 2.887 -24.297 5.203 1 97.12 262 ILE B C 1
ATOM 5731 O O . ILE B 1 262 ? 2.168 -24.828 4.352 1 97.12 262 ILE B O 1
ATOM 5735 N N . GLU B 1 263 ? 2.682 -24.391 6.523 1 96.56 263 GLU B N 1
ATOM 5736 C CA . GLU B 1 263 ? 1.484 -25.062 7.02 1 96.56 263 GLU B CA 1
ATOM 5737 C C . GLU B 1 263 ? 0.218 -24.328 6.582 1 96.56 263 GLU B C 1
ATOM 5739 O O . GLU B 1 263 ? 0.151 -23.094 6.645 1 96.56 263 GLU B O 1
ATOM 5744 N N . LYS B 1 264 ? -0.759 -25.062 6.184 1 95.31 264 LYS B N 1
ATOM 5745 C CA . LYS B 1 264 ? -2.014 -24.484 5.699 1 95.31 264 LYS B CA 1
ATOM 5746 C C . LYS B 1 264 ? -2.674 -23.625 6.766 1 95.31 264 LYS B C 1
ATOM 5748 O O . LYS B 1 264 ? -3.174 -22.531 6.469 1 95.31 264 LYS B O 1
ATOM 5753 N N . ILE B 1 265 ? -2.67 -24.078 7.961 1 94.56 265 ILE B N 1
ATOM 5754 C CA . ILE B 1 265 ? -3.35 -23.391 9.055 1 94.56 265 ILE B CA 1
ATOM 5755 C C . ILE B 1 265 ? -2.727 -22.016 9.266 1 94.56 265 ILE B C 1
ATOM 5757 O O . ILE B 1 265 ? -3.439 -21.031 9.484 1 94.56 265 ILE B O 1
ATOM 5761 N N . GLU B 1 266 ? -1.446 -21.984 9.211 1 95.69 266 GLU B N 1
ATOM 5762 C CA . GLU B 1 266 ? -0.741 -20.719 9.398 1 95.69 266 GLU B CA 1
ATOM 5763 C C . GLU B 1 266 ? -1.003 -19.766 8.234 1 95.69 266 GLU B C 1
ATOM 5765 O O . GLU B 1 266 ? -1.242 -18.578 8.445 1 95.69 266 GLU B O 1
ATOM 5770 N N . MET B 1 267 ? -0.97 -20.25 7.031 1 96.19 267 MET B N 1
ATOM 5771 C CA . MET B 1 267 ? -1.201 -19.438 5.836 1 96.19 267 MET B CA 1
ATOM 5772 C C . MET B 1 267 ? -2.619 -18.875 5.824 1 96.19 267 MET B C 1
ATOM 5774 O O . MET B 1 267 ? -2.832 -17.734 5.441 1 96.19 267 MET B O 1
ATOM 5778 N N . GLN B 1 268 ? -3.541 -19.656 6.199 1 92.62 268 GLN B N 1
ATOM 5779 C CA . GLN B 1 268 ? -4.949 -19.281 6.152 1 92.62 268 GLN B CA 1
ATOM 5780 C C . GLN B 1 268 ? -5.254 -18.188 7.168 1 92.62 268 GLN B C 1
ATOM 5782 O O . GLN B 1 268 ? -6.18 -17.391 6.973 1 92.62 268 GLN B O 1
ATOM 5787 N N . ARG B 1 269 ? -4.469 -18.078 8.18 1 93 269 ARG B N 1
ATOM 5788 C CA . ARG B 1 269 ? -4.672 -17.078 9.227 1 93 269 ARG B CA 1
ATOM 5789 C C . ARG B 1 269 ? -4.121 -15.719 8.812 1 93 269 ARG B C 1
ATOM 5791 O O . ARG B 1 269 ? -4.496 -14.688 9.375 1 93 269 ARG B O 1
ATOM 5798 N N . LEU B 1 270 ? -3.348 -15.766 7.844 1 94.69 270 LEU B N 1
ATOM 5799 C CA . LEU B 1 270 ? -2.697 -14.523 7.434 1 94.69 270 LEU B CA 1
ATOM 5800 C C . LEU B 1 270 ? -3.682 -13.609 6.715 1 94.69 270 LEU B C 1
ATOM 5802 O O . LEU B 1 270 ? -4.566 -14.078 5.996 1 94.69 270 LEU B O 1
ATOM 5806 N N . HIS B 1 271 ? -3.523 -12.281 6.973 1 94.25 271 HIS B N 1
ATOM 5807 C CA . HIS B 1 271 ? -4.25 -11.289 6.188 1 94.25 271 HIS B CA 1
ATOM 5808 C C . HIS B 1 271 ? -3.941 -11.43 4.703 1 94.25 271 HIS B C 1
ATOM 5810 O O . HIS B 1 271 ? -2.805 -11.727 4.324 1 94.25 271 HIS B O 1
ATOM 5816 N N . PRO B 1 272 ? -4.887 -11.188 3.818 1 93 272 PRO B N 1
ATOM 5817 C CA . PRO B 1 272 ? -4.699 -11.383 2.379 1 93 272 PRO B CA 1
ATOM 5818 C C . PRO B 1 272 ? -3.482 -10.633 1.836 1 93 272 PRO B C 1
ATOM 5820 O O . PRO B 1 272 ? -2.764 -11.156 0.979 1 93 272 PRO B O 1
ATOM 5823 N N . ALA B 1 273 ? -3.258 -9.461 2.293 1 94.31 273 ALA B N 1
ATOM 5824 C CA . ALA B 1 273 ? -2.109 -8.688 1.828 1 94.31 273 ALA B CA 1
ATOM 5825 C C . ALA B 1 273 ? -0.798 -9.375 2.197 1 94.31 273 ALA B C 1
ATOM 5827 O O . ALA B 1 273 ? 0.153 -9.375 1.411 1 94.31 273 ALA B O 1
ATOM 5828 N N . LEU B 1 274 ? -0.764 -9.906 3.371 1 96 274 LEU B N 1
ATOM 5829 C CA . LEU B 1 274 ? 0.425 -10.617 3.822 1 96 274 LEU B CA 1
ATOM 5830 C C . LEU B 1 274 ? 0.606 -11.914 3.041 1 96 274 LEU B C 1
ATOM 5832 O O . LEU B 1 274 ? 1.732 -12.289 2.701 1 96 274 LEU B O 1
ATOM 5836 N N . LYS B 1 275 ? -0.514 -12.578 2.773 1 95.75 275 LYS B N 1
ATOM 5837 C CA . LYS B 1 275 ? -0.474 -13.812 1.993 1 95.75 275 LYS B CA 1
ATOM 5838 C C . LYS B 1 275 ? 0.178 -13.578 0.633 1 95.75 275 LYS B C 1
ATOM 5840 O O . LYS B 1 275 ? 1.088 -14.32 0.242 1 95.75 275 LYS B O 1
ATOM 5845 N N . ARG B 1 276 ? -0.296 -12.594 -0.035 1 94.88 276 ARG B N 1
ATOM 5846 C CA . ARG B 1 276 ? 0.219 -12.266 -1.361 1 94.88 276 ARG B CA 1
ATOM 5847 C C . ARG B 1 276 ? 1.706 -11.93 -1.303 1 94.88 276 ARG B C 1
ATOM 5849 O O . ARG B 1 276 ? 2.488 -12.414 -2.123 1 94.88 276 ARG B O 1
ATOM 5856 N N . ASN B 1 277 ? 2.033 -11.062 -0.387 1 95.69 277 ASN B N 1
ATOM 5857 C CA . ASN B 1 277 ? 3.422 -10.625 -0.288 1 95.69 277 ASN B CA 1
ATOM 5858 C C . ASN B 1 277 ? 4.336 -11.773 0.131 1 95.69 277 ASN B C 1
ATOM 5860 O O . ASN B 1 277 ? 5.5 -11.828 -0.277 1 95.69 277 ASN B O 1
ATOM 5864 N N . LEU B 1 278 ? 3.873 -12.664 1.023 1 97.12 278 LEU B N 1
ATOM 5865 C CA . LEU B 1 278 ? 4.641 -13.836 1.431 1 97.12 278 LEU B CA 1
ATOM 5866 C C . LEU B 1 278 ? 4.934 -14.734 0.235 1 97.12 278 LEU B C 1
ATOM 5868 O O . LEU B 1 278 ? 6.066 -15.188 0.061 1 97.12 278 LEU B O 1
ATOM 5872 N N . LEU B 1 279 ? 3.902 -14.977 -0.549 1 96.81 279 LEU B N 1
ATOM 5873 C CA . LEU B 1 279 ? 4.066 -15.781 -1.751 1 96.81 279 LEU B CA 1
ATOM 5874 C C . LEU B 1 279 ? 5.09 -15.156 -2.691 1 96.81 279 LEU B C 1
ATOM 5876 O O . LEU B 1 279 ? 5.918 -15.859 -3.277 1 96.81 279 LEU B O 1
ATOM 5880 N N . ARG B 1 280 ? 5.016 -13.914 -2.807 1 94.56 280 ARG B N 1
ATOM 5881 C CA . ARG B 1 280 ? 5.961 -13.18 -3.645 1 94.56 280 ARG B CA 1
ATOM 5882 C C . ARG B 1 280 ? 7.391 -13.359 -3.141 1 94.56 280 ARG B C 1
ATOM 5884 O O . ARG B 1 280 ? 8.305 -13.617 -3.926 1 94.56 280 ARG B O 1
ATOM 5891 N N . GLN B 1 281 ? 7.602 -13.227 -1.858 1 95.06 281 GLN B N 1
ATOM 5892 C CA . GLN B 1 281 ? 8.93 -13.367 -1.272 1 95.06 281 GLN B CA 1
ATOM 5893 C C . GLN B 1 281 ? 9.445 -14.797 -1.416 1 95.06 281 GLN B C 1
ATOM 5895 O O . GLN B 1 281 ? 10.641 -15.016 -1.614 1 95.06 281 GLN B O 1
ATOM 5900 N N . MET B 1 282 ? 8.539 -15.742 -1.278 1 96.38 282 MET B N 1
ATOM 5901 C CA . MET B 1 282 ? 8.914 -17.141 -1.48 1 96.38 282 MET B CA 1
ATOM 5902 C C . MET B 1 282 ? 9.414 -17.359 -2.902 1 96.38 282 MET B C 1
ATOM 5904 O O . MET B 1 282 ? 10.453 -18 -3.105 1 96.38 282 MET B O 1
ATOM 5908 N N . MET B 1 283 ? 8.688 -16.812 -3.83 1 95 283 MET B N 1
ATOM 5909 C CA . MET B 1 283 ? 9.094 -16.938 -5.227 1 95 283 MET B CA 1
ATOM 5910 C C . MET B 1 283 ? 10.422 -16.25 -5.469 1 95 283 MET B C 1
ATOM 5912 O O . MET B 1 283 ? 11.281 -16.766 -6.188 1 95 283 MET B O 1
ATOM 5916 N N . GLU B 1 284 ? 10.531 -15.102 -4.926 1 90.69 284 GLU B N 1
ATOM 5917 C CA . GLU B 1 284 ? 11.766 -14.336 -5.078 1 90.69 284 GLU B CA 1
ATOM 5918 C C . GLU B 1 284 ? 12.961 -15.109 -4.535 1 90.69 284 GLU B C 1
ATOM 5920 O O . GLU B 1 284 ? 14.039 -15.102 -5.133 1 90.69 284 GLU B O 1
ATOM 5925 N N . GLU B 1 285 ? 12.773 -15.719 -3.432 1 91.25 285 GLU B N 1
ATOM 5926 C CA . GLU B 1 285 ? 13.836 -16.516 -2.816 1 91.25 285 GLU B CA 1
ATOM 5927 C C . GLU B 1 285 ? 14.258 -17.672 -3.719 1 91.25 285 GLU B C 1
ATOM 5929 O O . GLU B 1 285 ? 15.445 -17.953 -3.861 1 91.25 285 GLU B O 1
ATOM 5934 N N . LEU B 1 286 ? 13.289 -18.312 -4.262 1 92.94 286 LEU B N 1
ATOM 5935 C CA . LEU B 1 286 ? 13.562 -19.469 -5.109 1 92.94 286 LEU B CA 1
ATOM 5936 C C . LEU B 1 286 ? 14.211 -19.031 -6.422 1 92.94 286 LEU B C 1
ATOM 5938 O O . LEU B 1 286 ? 15.172 -19.656 -6.879 1 92.94 286 LEU B O 1
ATOM 5942 N N . LEU B 1 287 ? 13.727 -17.906 -6.961 1 87.94 287 LEU B N 1
ATOM 5943 C CA . LEU B 1 287 ? 14.125 -17.516 -8.305 1 87.94 287 LEU B CA 1
ATOM 5944 C C . LEU B 1 287 ? 15.305 -16.547 -8.266 1 87.94 287 LEU B C 1
ATOM 5946 O O . LEU B 1 287 ? 15.977 -16.344 -9.273 1 87.94 287 LEU B O 1
ATOM 5950 N N . GLY B 1 288 ? 15.562 -15.984 -7.07 1 79.38 288 GLY B N 1
ATOM 5951 C CA . GLY B 1 288 ? 16.594 -14.961 -6.957 1 79.38 288 GLY B CA 1
ATOM 5952 C C . GLY B 1 288 ? 16.156 -13.609 -7.488 1 79.38 288 GLY B C 1
ATOM 5953 O O . GLY B 1 288 ? 16.938 -12.656 -7.496 1 79.38 288 GLY B O 1
ATOM 5954 N N . GLY B 1 289 ? 14.969 -13.555 -8 1 79.25 289 GLY B N 1
ATOM 5955 C CA . GLY B 1 289 ? 14.359 -12.359 -8.562 1 79.25 289 GLY B CA 1
ATOM 5956 C C . GLY B 1 289 ? 12.961 -12.594 -9.102 1 79.25 289 GLY B C 1
ATOM 5957 O O . GLY B 1 289 ? 12.5 -13.734 -9.164 1 79.25 289 GLY B O 1
ATOM 5958 N N . LEU B 1 290 ? 12.32 -11.516 -9.477 1 79.88 290 LEU B N 1
ATOM 5959 C CA . LEU B 1 290 ? 10.93 -11.68 -9.867 1 79.88 290 LEU B CA 1
ATOM 5960 C C . LEU B 1 290 ? 10.711 -11.219 -11.305 1 79.88 290 LEU B C 1
ATOM 5962 O O . LEU B 1 290 ? 9.688 -10.602 -11.617 1 79.88 290 LEU B O 1
ATOM 5966 N N . LYS B 1 291 ? 11.734 -11.438 -12.102 1 73.75 291 LYS B N 1
ATOM 5967 C CA . LYS B 1 291 ? 11.578 -11.141 -13.523 1 73.75 291 LYS B CA 1
ATOM 5968 C C . LYS B 1 291 ? 10.453 -11.969 -14.133 1 73.75 291 LYS B C 1
ATOM 5970 O O . LYS B 1 291 ? 10.352 -13.172 -13.883 1 73.75 291 LYS B O 1
ATOM 5975 N N . ASP B 1 292 ? 9.43 -11.398 -14.805 1 76.06 292 ASP B N 1
ATOM 5976 C CA . ASP B 1 292 ? 8.344 -12.055 -15.531 1 76.06 292 ASP B CA 1
ATOM 5977 C C . ASP B 1 292 ? 7.273 -12.57 -14.57 1 76.06 292 ASP B C 1
ATOM 5979 O O . ASP B 1 292 ? 6.422 -13.375 -14.953 1 76.06 292 ASP B O 1
ATOM 5983 N N . ILE B 1 293 ? 7.496 -12.328 -13.297 1 84.25 293 ILE B N 1
ATOM 5984 C CA . ILE B 1 293 ? 6.461 -12.672 -12.328 1 84.25 293 ILE B CA 1
ATOM 5985 C C . ILE B 1 293 ? 5.496 -11.492 -12.172 1 84.25 293 ILE B C 1
ATOM 5987 O O . ILE B 1 293 ? 5.898 -10.406 -11.75 1 84.25 293 ILE B O 1
ATOM 5991 N N . GLU B 1 294 ? 4.309 -11.695 -12.508 1 80.69 294 GLU B N 1
ATOM 5992 C CA . GLU B 1 294 ? 3.281 -10.656 -12.453 1 80.69 294 GLU B CA 1
ATOM 5993 C C . GLU B 1 294 ? 2.283 -10.922 -11.328 1 80.69 294 GLU B C 1
ATOM 5995 O O . GLU B 1 294 ? 2.271 -12.016 -10.75 1 80.69 294 GLU B O 1
ATOM 6000 N N . ALA B 1 295 ? 1.451 -9.961 -11.125 1 83.75 295 ALA B N 1
ATOM 6001 C CA . ALA B 1 295 ? 0.438 -10.07 -10.078 1 83.75 295 ALA B CA 1
ATOM 6002 C C . ALA B 1 295 ? -0.523 -11.219 -10.375 1 83.75 295 ALA B C 1
ATOM 6004 O O . ALA B 1 295 ? -1.021 -11.875 -9.445 1 83.75 295 ALA B O 1
ATOM 6005 N N . ARG B 1 296 ? -0.719 -11.523 -11.633 1 83.19 296 ARG B N 1
ATOM 6006 C CA . ARG B 1 296 ? -1.653 -12.578 -12.008 1 83.19 296 ARG B CA 1
ATOM 6007 C C . ARG B 1 296 ? -1.166 -13.938 -11.531 1 83.19 296 ARG B C 1
ATOM 6009 O O . ARG B 1 296 ? -1.971 -14.805 -11.188 1 83.19 296 ARG B O 1
ATOM 6016 N N . HIS B 1 297 ? 0.122 -14.117 -11.547 1 90.06 297 HIS B N 1
ATOM 6017 C CA . HIS B 1 297 ? 0.681 -15.383 -11.094 1 90.06 297 HIS B CA 1
ATOM 6018 C C . HIS B 1 297 ? 0.43 -15.586 -9.602 1 90.06 297 HIS B C 1
ATOM 6020 O O . HIS B 1 297 ? 0.075 -16.688 -9.18 1 90.06 297 HIS B O 1
ATOM 6026 N N . ILE B 1 298 ? 0.606 -14.531 -8.859 1 92.5 298 ILE B N 1
ATOM 6027 C CA . ILE B 1 298 ? 0.354 -14.594 -7.426 1 92.5 298 ILE B CA 1
ATOM 6028 C C . ILE B 1 298 ? -1.132 -14.844 -7.172 1 92.5 298 ILE B C 1
ATOM 6030 O O . ILE B 1 298 ? -1.496 -15.656 -6.32 1 92.5 298 ILE B O 1
ATOM 6034 N N . GLU B 1 299 ? -1.93 -14.148 -7.957 1 88.44 299 GLU B N 1
ATOM 6035 C CA . GLU B 1 299 ? -3.373 -14.297 -7.797 1 88.44 299 GLU B CA 1
ATOM 6036 C C . GLU B 1 299 ? -3.816 -15.719 -8.141 1 88.44 299 GLU B C 1
ATOM 6038 O O . GLU B 1 299 ? -4.773 -16.234 -7.559 1 88.44 299 GLU B O 1
ATOM 6043 N N . ASN B 1 300 ? -3.186 -16.281 -9.094 1 90.94 300 ASN B N 1
ATOM 6044 C CA . ASN B 1 300 ? -3.48 -17.656 -9.445 1 90.94 300 ASN B C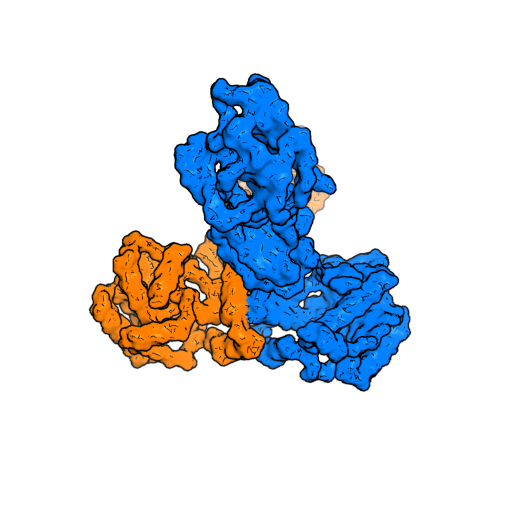A 1
ATOM 6045 C C . ASN B 1 300 ? -3.201 -18.609 -8.289 1 90.94 300 ASN B C 1
ATOM 6047 O O . ASN B 1 300 ? -3.973 -19.547 -8.039 1 90.94 300 ASN B O 1
ATOM 6051 N N . ILE B 1 301 ? -2.145 -18.406 -7.633 1 95.5 301 ILE B N 1
ATOM 6052 C CA . ILE B 1 301 ? -1.796 -19.219 -6.477 1 95.5 301 ILE B CA 1
ATOM 6053 C C . ILE B 1 301 ? -2.852 -19.047 -5.387 1 95.5 301 ILE B C 1
ATOM 6055 O O . ILE B 1 301 ? -3.344 -20.031 -4.832 1 95.5 301 ILE B O 1
ATOM 6059 N N . VAL B 1 302 ? -3.217 -17.828 -5.145 1 93 302 VAL B N 1
ATOM 6060 C CA . VAL B 1 302 ? -4.172 -17.516 -4.086 1 93 302 VAL B CA 1
ATOM 6061 C C . VAL B 1 302 ? -5.504 -18.203 -4.375 1 93 302 VAL B C 1
ATOM 6063 O O . VAL B 1 302 ? -6.133 -18.75 -3.467 1 93 302 VAL B O 1
ATOM 6066 N N . GLN B 1 303 ? -5.891 -18.188 -5.582 1 88.44 303 GLN B N 1
ATOM 6067 C CA . GLN B 1 303 ? -7.148 -18.812 -5.973 1 88.44 303 GLN B CA 1
ATOM 6068 C C . GLN B 1 303 ? -7.078 -20.328 -5.832 1 88.44 303 GLN B C 1
ATOM 6070 O O . GLN B 1 303 ? -8.094 -20.984 -5.602 1 88.44 303 GLN B O 1
ATOM 6075 N N . THR B 1 304 ? -5.887 -20.891 -5.926 1 93.44 304 THR B N 1
ATOM 6076 C CA . THR B 1 304 ? -5.688 -22.328 -5.879 1 93.44 304 THR B CA 1
ATOM 6077 C C . THR B 1 304 ? -5.617 -22.828 -4.434 1 93.44 304 THR B C 1
ATOM 6079 O O . THR B 1 304 ? -5.848 -24 -4.16 1 93.44 304 THR B O 1
ATOM 6082 N N . MET B 1 305 ? -5.332 -21.953 -3.531 1 93.19 305 MET B N 1
ATOM 6083 C CA . MET B 1 305 ? -5.117 -22.312 -2.135 1 93.19 305 MET B CA 1
ATOM 6084 C C . MET B 1 305 ? -6.379 -22.922 -1.527 1 93.19 305 MET B C 1
ATOM 6086 O O . MET B 1 305 ? -6.305 -23.75 -0.627 1 93.19 305 MET B O 1
ATOM 6090 N N . ASP B 1 306 ? -7.504 -22.516 -2.094 1 88.12 306 ASP B N 1
ATOM 6091 C CA . ASP B 1 306 ? -8.766 -22.984 -1.534 1 88.12 306 ASP B CA 1
ATOM 6092 C C . ASP B 1 306 ? -9.219 -24.281 -2.213 1 88.12 306 ASP B C 1
ATOM 6094 O O . ASP B 1 306 ? -10.273 -24.828 -1.881 1 88.12 306 ASP B O 1
ATOM 6098 N N . LYS B 1 307 ? -8.445 -24.797 -3.057 1 89.69 307 LYS B N 1
ATOM 6099 C CA . LYS B 1 307 ? -8.781 -26.016 -3.768 1 89.69 307 LYS B CA 1
ATOM 6100 C C . LYS B 1 307 ? -8.359 -27.25 -2.969 1 89.69 307 LYS B C 1
ATOM 6102 O O . LYS B 1 307 ? -7.621 -27.141 -1.991 1 89.69 307 LYS B O 1
ATOM 6107 N N . PRO B 1 308 ? -8.883 -28.359 -3.324 1 87.56 308 PRO B N 1
ATOM 6108 C CA . PRO B 1 308 ? -8.57 -29.594 -2.584 1 87.56 308 PRO B CA 1
ATOM 6109 C C . PRO B 1 308 ? -7.105 -30 -2.711 1 87.56 308 PRO B C 1
ATOM 6111 O O . PRO B 1 308 ? -6.422 -29.578 -3.646 1 87.56 308 PRO B O 1
ATOM 6114 N N . ALA B 1 309 ? -6.746 -30.906 -1.832 1 87.81 309 ALA B N 1
ATOM 6115 C CA . ALA B 1 309 ? -5.379 -31.422 -1.831 1 87.81 309 ALA B CA 1
ATOM 6116 C C . ALA B 1 309 ? -5.047 -32.125 -3.152 1 87.81 309 ALA B C 1
ATOM 6118 O O . ALA B 1 309 ? -5.883 -32.812 -3.713 1 87.81 309 ALA B O 1
ATOM 6119 N N . GLY B 1 310 ? -3.812 -31.891 -3.592 1 86.62 310 GLY B N 1
ATOM 6120 C CA . GLY B 1 310 ? -3.375 -32.5 -4.836 1 86.62 310 GLY B CA 1
ATOM 6121 C C . GLY B 1 310 ? -3.389 -31.547 -6.012 1 86.62 310 GLY B C 1
ATOM 6122 O O . GLY B 1 310 ? -2.73 -31.797 -7.023 1 86.62 310 GLY B O 1
ATOM 6123 N N . ARG B 1 311 ? -4.129 -30.469 -5.855 1 90.75 311 ARG B N 1
ATOM 6124 C CA . ARG B 1 311 ? -4.184 -29.484 -6.93 1 90.75 311 ARG B CA 1
ATOM 6125 C C . ARG B 1 311 ? -2.826 -28.828 -7.129 1 90.75 311 ARG B C 1
ATOM 6127 O O . ARG B 1 311 ? -2.123 -28.531 -6.16 1 90.75 311 ARG B O 1
ATOM 6134 N N . ARG B 1 312 ? -2.484 -28.719 -8.461 1 92.06 312 ARG B N 1
ATOM 6135 C CA . ARG B 1 312 ? -1.19 -28.125 -8.797 1 92.06 312 ARG B CA 1
ATOM 6136 C C . ARG B 1 312 ? -1.331 -27.094 -9.914 1 92.06 312 ARG B C 1
ATOM 6138 O O . ARG B 1 312 ? -2.236 -27.188 -10.742 1 92.06 312 ARG B O 1
ATOM 6145 N N . ILE B 1 313 ? -0.504 -26.031 -9.898 1 94.5 313 ILE B N 1
ATOM 6146 C CA . ILE B 1 313 ? -0.451 -25.078 -10.992 1 94.5 313 ILE B CA 1
ATOM 6147 C C . ILE B 1 313 ? 1.001 -24.844 -11.406 1 94.5 313 ILE B C 1
ATOM 6149 O O . ILE B 1 313 ? 1.902 -24.844 -10.562 1 94.5 313 ILE B O 1
ATOM 6153 N N . ASP B 1 314 ? 1.17 -24.656 -12.695 1 94.44 314 ASP B N 1
ATOM 6154 C CA . ASP B 1 314 ? 2.486 -24.359 -13.258 1 94.44 314 ASP B CA 1
ATOM 6155 C C . ASP B 1 314 ? 2.715 -22.859 -13.336 1 94.44 314 ASP B C 1
ATOM 6157 O O . ASP B 1 314 ? 1.824 -22.109 -13.742 1 94.44 314 ASP B O 1
ATOM 6161 N N . LEU B 1 315 ? 3.807 -22.5 -12.93 1 94.38 315 LEU B N 1
ATOM 6162 C CA . LEU B 1 315 ? 4.215 -21.094 -12.938 1 94.38 315 LEU B CA 1
ATOM 6163 C C . LEU B 1 315 ? 5.434 -20.891 -13.828 1 94.38 315 LEU B C 1
ATOM 6165 O O . LEU B 1 315 ? 6.027 -21.859 -14.312 1 94.38 315 LEU B O 1
ATOM 6169 N N . PRO B 1 316 ? 5.777 -19.625 -14.109 1 90.62 316 PRO B N 1
ATOM 6170 C CA . PRO B 1 316 ? 6.977 -19.391 -14.914 1 90.62 316 PRO B CA 1
ATOM 6171 C C . PRO B 1 316 ? 8.227 -20.047 -14.32 1 90.62 316 PRO B C 1
ATOM 6173 O O . PRO B 1 316 ? 8.289 -20.266 -13.109 1 90.62 316 PRO B O 1
ATOM 6176 N N . TYR B 1 317 ? 9.219 -20.391 -15.188 1 90.88 317 TYR B N 1
ATOM 6177 C CA . TYR B 1 317 ? 10.508 -20.969 -14.812 1 90.88 317 TYR B CA 1
ATOM 6178 C C . TYR B 1 317 ? 10.32 -22.391 -14.258 1 90.88 317 TYR B C 1
ATOM 6180 O O . TYR B 1 317 ? 11.062 -22.812 -13.375 1 90.88 317 TYR B O 1
ATOM 6188 N N . LYS B 1 318 ? 9.195 -23.062 -14.633 1 92.19 318 LYS B N 1
ATOM 6189 C CA . LYS B 1 318 ? 8.867 -24.438 -14.281 1 92.19 318 LYS B CA 1
ATOM 6190 C C . LYS B 1 318 ? 8.609 -24.562 -12.781 1 92.19 318 LYS B C 1
ATOM 6192 O O . LYS B 1 318 ? 8.75 -25.656 -12.219 1 92.19 318 LYS B O 1
ATOM 6197 N N . LEU B 1 319 ? 8.359 -23.469 -12.219 1 94.44 319 LEU B N 1
ATOM 6198 C CA . LEU B 1 319 ? 7.969 -23.484 -10.812 1 94.44 319 LEU B CA 1
ATOM 6199 C C . LEU B 1 319 ? 6.578 -24.078 -10.641 1 94.44 319 LEU B C 1
ATOM 6201 O O . LEU B 1 319 ? 5.711 -23.891 -11.5 1 94.44 319 LEU B O 1
ATOM 6205 N N . VAL B 1 320 ? 6.406 -24.797 -9.516 1 95.38 320 VAL B N 1
ATOM 6206 C CA . VAL B 1 320 ? 5.113 -25.438 -9.273 1 95.38 320 VAL B CA 1
ATOM 6207 C C . VAL B 1 320 ? 4.598 -25.062 -7.891 1 95.38 320 VAL B C 1
ATOM 6209 O O . VAL B 1 320 ? 5.371 -24.969 -6.934 1 95.38 320 VAL B O 1
ATOM 6212 N N . PHE B 1 321 ? 3.359 -24.766 -7.867 1 96.81 321 PHE B N 1
ATOM 6213 C CA . PHE B 1 321 ? 2.635 -24.641 -6.609 1 96.81 321 PHE B CA 1
ATOM 6214 C C . PHE B 1 321 ? 1.657 -25.797 -6.422 1 96.81 321 PHE B C 1
ATOM 6216 O O . PHE B 1 321 ? 0.903 -26.125 -7.34 1 96.81 321 PHE B O 1
ATOM 6223 N N . GLN B 1 322 ? 1.706 -26.391 -5.23 1 94.81 322 GLN B N 1
ATOM 6224 C CA . GLN B 1 322 ? 0.86 -27.562 -4.984 1 94.81 322 GLN B CA 1
ATOM 6225 C C . GLN B 1 322 ? 0.203 -27.484 -3.609 1 94.81 322 GLN B C 1
ATOM 6227 O O . GLN B 1 322 ? 0.838 -27.078 -2.633 1 94.81 322 GLN B O 1
ATOM 6232 N N . VAL B 1 323 ? -1.036 -27.844 -3.621 1 94.62 323 VAL B N 1
ATOM 6233 C CA . VAL B 1 323 ? -1.78 -27.938 -2.371 1 94.62 323 VAL B CA 1
ATOM 6234 C C . VAL B 1 323 ? -1.673 -29.359 -1.818 1 94.62 323 VAL B C 1
ATOM 6236 O O . VAL B 1 323 ? -2.117 -30.312 -2.459 1 94.62 323 VAL B O 1
ATOM 6239 N N . ASP B 1 324 ? -1.056 -29.422 -0.641 1 89.75 324 ASP B N 1
ATOM 6240 C CA . ASP B 1 324 ? -1.003 -30.719 0.055 1 89.75 324 ASP B CA 1
ATOM 6241 C C . ASP B 1 324 ? -2.004 -30.75 1.207 1 89.75 324 ASP B C 1
ATOM 6243 O O . ASP B 1 324 ? -2.826 -29.844 1.354 1 89.75 324 ASP B O 1
ATOM 6247 N N . TYR B 1 325 ? -1.991 -31.828 1.908 1 86.19 325 TYR B N 1
ATOM 6248 C CA . TYR B 1 325 ? -2.982 -32 2.965 1 86.19 325 TYR B CA 1
ATOM 6249 C C . TYR B 1 325 ? -2.738 -31.016 4.102 1 86.19 325 TYR B C 1
ATOM 6251 O O . TYR B 1 325 ? -3.682 -30.406 4.617 1 86.19 325 TYR B O 1
ATOM 6259 N N . GLU B 1 326 ? -1.468 -30.812 4.422 1 89.44 326 GLU B N 1
ATOM 6260 C CA . GLU B 1 326 ? -1.193 -29.984 5.586 1 89.44 326 GLU B CA 1
ATOM 6261 C C . GLU B 1 326 ? -0.364 -28.766 5.207 1 89.44 326 GLU B C 1
ATOM 6263 O O . GLU B 1 326 ? -0.249 -27.812 5.988 1 89.44 326 GLU B O 1
ATOM 6268 N N . HIS B 1 327 ? 0.173 -28.875 3.932 1 94.06 327 HIS B N 1
ATOM 6269 C CA . HIS B 1 327 ? 1.102 -27.812 3.561 1 94.06 327 HIS B CA 1
ATOM 6270 C C . HIS B 1 327 ? 0.783 -27.266 2.176 1 94.06 327 HIS B C 1
ATOM 6272 O O . HIS B 1 327 ? 0.12 -27.922 1.376 1 94.06 327 HIS B O 1
ATOM 6278 N N . TYR B 1 328 ? 1.132 -26.031 1.985 1 96.75 328 TYR B N 1
ATOM 6279 C CA . TYR B 1 328 ? 1.322 -25.5 0.645 1 96.75 328 TYR B CA 1
ATOM 6280 C C . TYR B 1 328 ? 2.781 -25.594 0.218 1 96.75 328 TYR B C 1
ATOM 6282 O O . TYR B 1 328 ? 3.686 -25.266 0.988 1 96.75 328 TYR B O 1
ATOM 6290 N N . LEU B 1 329 ? 2.984 -26.125 -0.945 1 96.12 329 LEU B N 1
ATOM 6291 C CA . LEU B 1 329 ? 4.34 -26.328 -1.44 1 96.12 329 LEU B CA 1
ATOM 6292 C C . LEU B 1 329 ? 4.609 -25.453 -2.664 1 96.12 329 LEU B C 1
ATOM 6294 O O . LEU B 1 329 ? 3.746 -25.328 -3.533 1 96.12 329 LEU B O 1
ATOM 6298 N N . LEU B 1 330 ? 5.762 -24.812 -2.676 1 97.44 330 LEU B N 1
ATOM 6299 C CA . LEU B 1 330 ? 6.207 -24 -3.805 1 97.44 330 LEU B CA 1
ATOM 6300 C C . LEU B 1 330 ? 7.66 -24.312 -4.156 1 97.44 330 LEU B C 1
ATOM 6302 O O . LEU B 1 330 ? 8.547 -24.219 -3.299 1 97.44 330 LEU B O 1
ATOM 6306 N N . GLY B 1 331 ? 7.867 -24.766 -5.34 1 96.88 331 GLY B N 1
ATOM 6307 C CA . GLY B 1 331 ? 9.242 -25.031 -5.727 1 96.88 331 GLY B CA 1
ATOM 6308 C C . GLY B 1 331 ? 9.367 -26 -6.875 1 96.88 331 GLY B C 1
ATOM 6309 O O . GLY B 1 331 ? 8.461 -26.109 -7.707 1 96.88 331 GLY B O 1
ATOM 6310 N N . TRP B 1 332 ? 10.586 -26.516 -6.984 1 94.56 332 TRP B N 1
ATOM 6311 C CA . TRP B 1 332 ? 10.891 -27.531 -7.977 1 94.56 332 TRP B CA 1
ATOM 6312 C C . TRP B 1 332 ? 11.023 -28.906 -7.32 1 94.56 332 TRP B C 1
ATOM 6314 O O . TRP B 1 332 ? 11.359 -29 -6.137 1 94.56 332 TRP B O 1
ATOM 6324 N N . GLY B 1 333 ? 10.711 -29.984 -8.102 1 89.44 333 GLY B N 1
ATOM 6325 C CA . GLY B 1 333 ? 10.938 -31.344 -7.637 1 89.44 333 GLY B CA 1
ATOM 6326 C C . GLY B 1 333 ? 10.086 -31.703 -6.438 1 89.44 333 GLY B C 1
ATOM 6327 O O . GLY B 1 333 ? 10.562 -32.375 -5.512 1 89.44 333 GLY B O 1
ATOM 6328 N N . ILE B 1 334 ? 8.945 -31.234 -6.383 1 89.31 334 ILE B N 1
ATOM 6329 C CA . ILE B 1 334 ? 8.039 -31.484 -5.27 1 89.31 334 ILE B CA 1
ATOM 6330 C C . ILE B 1 334 ? 7.809 -33 -5.125 1 89.31 334 ILE B C 1
ATOM 6332 O O . ILE B 1 334 ? 7.695 -33.5 -4.012 1 89.31 334 ILE B O 1
ATOM 6336 N N . ASP B 1 335 ? 7.836 -33.656 -6.184 1 83.75 335 ASP B N 1
ATOM 6337 C CA . ASP B 1 335 ? 7.621 -35.094 -6.176 1 83.75 335 ASP B CA 1
ATOM 6338 C C . ASP B 1 335 ? 8.789 -35.812 -5.5 1 83.75 335 ASP B C 1
ATOM 6340 O O . ASP B 1 335 ? 8.625 -36.938 -4.992 1 83.75 335 ASP B O 1
ATOM 6344 N N . GLU B 1 336 ? 9.875 -35.219 -5.43 1 84.06 336 GLU B N 1
ATOM 6345 C CA . GLU B 1 336 ? 11.07 -35.812 -4.855 1 84.06 336 GLU B CA 1
ATOM 6346 C C . GLU B 1 336 ? 11.055 -35.75 -3.332 1 84.06 336 GLU B C 1
ATOM 6348 O O . GLU B 1 336 ? 11.867 -36.406 -2.662 1 84.06 336 GLU B O 1
ATOM 6353 N N . LEU B 1 337 ? 10.117 -35.031 -2.893 1 84.5 337 LEU B N 1
ATOM 6354 C CA . LEU B 1 337 ? 9.992 -34.969 -1.441 1 84.5 337 LEU B CA 1
ATOM 6355 C C . LEU B 1 337 ? 9.469 -36.281 -0.863 1 84.5 337 LEU B C 1
ATOM 6357 O O . LEU B 1 337 ? 9.562 -36.5 0.344 1 84.5 337 LEU B O 1
ATOM 6361 N N . CYS B 1 338 ? 8.977 -37.188 -1.661 1 84.06 338 CYS B N 1
ATOM 6362 C CA . CYS B 1 338 ? 8.492 -38.5 -1.229 1 84.06 338 CYS B CA 1
ATOM 6363 C C . CYS B 1 338 ? 9.633 -39.344 -0.673 1 84.06 338 CYS B C 1
ATOM 6365 O O . CYS B 1 338 ? 10.656 -39.531 -1.332 1 84.06 338 CYS B O 1
ATOM 6367 N N . PRO B 1 339 ? 9.398 -39.719 0.551 1 81.19 339 PRO B N 1
ATOM 6368 C CA . PRO B 1 339 ? 10.453 -40.531 1.152 1 81.19 339 PRO B CA 1
ATOM 6369 C C . PRO B 1 339 ? 10.664 -41.875 0.426 1 81.19 339 PRO B C 1
ATOM 6371 O O . PRO B 1 339 ? 11.688 -42.531 0.615 1 81.19 339 PRO B O 1
ATOM 6374 N N . TYR B 1 340 ? 9.758 -42.281 -0.42 1 86.81 340 TYR B N 1
ATOM 6375 C CA . TYR B 1 340 ? 9.836 -43.562 -1.127 1 86.81 340 TYR B CA 1
ATOM 6376 C C . TYR B 1 340 ? 10.453 -43.375 -2.508 1 86.81 340 TYR B C 1
ATOM 6378 O O . TYR B 1 340 ? 10.086 -42.469 -3.244 1 86.81 340 TYR B O 1
ATOM 6386 N N . PRO B 1 341 ? 11.383 -44.156 -2.762 1 87.31 341 PRO B N 1
ATOM 6387 C CA . PRO B 1 341 ? 11.961 -44.125 -4.109 1 87.31 341 PRO B CA 1
ATOM 6388 C C . PRO B 1 341 ? 10.992 -44.625 -5.18 1 87.31 341 PRO B C 1
ATOM 6390 O O . PRO B 1 341 ? 10.039 -45.344 -4.863 1 87.31 341 PRO B O 1
ATOM 6393 N N . PRO B 1 342 ? 11.25 -44.156 -6.379 1 86.19 342 PRO B N 1
ATOM 6394 C CA . PRO B 1 342 ? 10.422 -44.688 -7.465 1 86.19 342 PRO B CA 1
ATOM 6395 C C . PRO B 1 342 ? 10.609 -46.188 -7.68 1 86.19 342 PRO B C 1
ATOM 6397 O O . PRO B 1 342 ? 11.727 -46.688 -7.57 1 86.19 342 PRO B O 1
ATOM 6400 N N . CYS B 1 343 ? 9.531 -46.938 -7.727 1 83.81 343 CYS B N 1
ATOM 6401 C CA . CYS B 1 343 ? 9.539 -48.375 -7.984 1 83.81 343 CYS B CA 1
ATOM 6402 C C . CYS B 1 343 ? 8.68 -48.688 -9.203 1 83.81 343 CYS B C 1
ATOM 6404 O O . CYS B 1 343 ? 7.492 -48.375 -9.234 1 83.81 343 CYS B O 1
ATOM 6406 N N . GLN B 1 344 ? 9.359 -49.188 -10.234 1 84.94 344 GLN B N 1
ATOM 6407 C CA . GLN B 1 344 ? 8.617 -49.531 -11.438 1 84.94 344 GLN B CA 1
ATOM 6408 C C . GLN B 1 344 ? 8.68 -51.031 -11.695 1 84.94 344 GLN B C 1
ATOM 6410 O O . GLN B 1 344 ? 9.719 -51.688 -11.469 1 84.94 344 GLN B O 1
ATOM 6415 N N . GLY B 1 345 ? 7.574 -51.562 -12.062 1 85.19 345 GLY B N 1
ATOM 6416 C CA . GLY B 1 345 ? 7.547 -52.969 -12.453 1 85.19 345 GLY B CA 1
ATOM 6417 C C . GLY B 1 345 ? 7.09 -53.906 -11.336 1 85.19 345 GLY B C 1
ATOM 6418 O O . GLY B 1 345 ? 6.586 -53.438 -10.312 1 85.19 345 GLY B O 1
ATOM 6419 N N . GLU B 1 346 ? 7.086 -55.25 -11.648 1 91.31 346 GLU B N 1
ATOM 6420 C CA . GLU B 1 346 ? 6.727 -56.312 -10.719 1 91.31 346 GLU B CA 1
ATOM 6421 C C . GLU B 1 346 ? 7.945 -57.156 -10.352 1 91.31 346 GLU B C 1
ATOM 6423 O O . GLU B 1 346 ? 8.703 -57.594 -11.227 1 91.31 346 GLU B O 1
ATOM 6428 N N . TYR B 1 347 ? 8.078 -57.312 -9.062 1 93.81 347 TYR B N 1
ATOM 6429 C CA . TYR B 1 347 ? 9.234 -58.062 -8.57 1 93.81 347 TYR B CA 1
ATOM 6430 C C . TYR B 1 347 ? 8.797 -59.25 -7.738 1 93.81 347 TYR B C 1
ATOM 6432 O O . TYR B 1 347 ? 7.922 -59.125 -6.875 1 93.81 347 TYR B O 1
ATOM 6440 N N . ARG B 1 348 ? 9.391 -60.375 -8.039 1 93.81 348 ARG B N 1
ATOM 6441 C CA . ARG B 1 348 ? 9.117 -61.562 -7.223 1 93.81 348 ARG B CA 1
ATOM 6442 C C . ARG B 1 348 ? 10.031 -61.594 -6 1 93.81 348 ARG B C 1
ATOM 6444 O O . ARG B 1 348 ? 11.227 -61.344 -6.102 1 93.81 348 ARG B O 1
ATOM 6451 N N . LEU B 1 349 ? 9.406 -61.812 -4.938 1 93.5 349 LEU B N 1
ATOM 6452 C CA . LEU B 1 349 ? 10.18 -61.875 -3.703 1 93.5 349 LEU B CA 1
ATOM 6453 C C . LEU B 1 349 ? 10.492 -63.312 -3.326 1 93.5 349 LEU B C 1
ATOM 6455 O O . LEU B 1 349 ? 9.617 -64.188 -3.4 1 93.5 349 LEU B O 1
ATOM 6459 N N . GLY B 1 350 ? 11.758 -63.5 -2.998 1 89.81 350 GLY B N 1
ATOM 6460 C CA . GLY B 1 350 ? 12.125 -64.812 -2.436 1 89.81 350 GLY B CA 1
ATOM 6461 C C . GLY B 1 350 ? 11.922 -64.875 -0.936 1 89.81 350 GLY B C 1
ATOM 6462 O O . GLY B 1 350 ? 12.148 -63.906 -0.22 1 89.81 350 GLY B O 1
ATOM 6463 N N . VAL B 1 351 ? 11.383 -66 -0.477 1 90.38 351 VAL B N 1
ATOM 6464 C CA . VAL B 1 351 ? 11.18 -66.188 0.956 1 90.38 351 VAL B CA 1
ATOM 6465 C C . VAL B 1 351 ? 12.492 -66.625 1.612 1 90.38 351 VAL B C 1
ATOM 6467 O O . VAL B 1 351 ? 13.133 -67.562 1.161 1 90.38 351 VAL B O 1
ATOM 6470 N N . GLY B 1 352 ? 12.914 -65.875 2.602 1 89 352 GLY B N 1
ATOM 6471 C CA . GLY B 1 352 ? 14.125 -66.188 3.336 1 89 352 GLY B CA 1
ATOM 6472 C C . GLY B 1 352 ? 15.375 -65.625 2.711 1 89 352 GLY B C 1
ATOM 6473 O O . GLY B 1 352 ? 16.484 -66.062 2.992 1 89 352 GLY B O 1
ATOM 6474 N N . THR B 1 353 ? 15.18 -64.75 1.812 1 92.38 353 THR B N 1
ATOM 6475 C CA . THR B 1 353 ? 16.297 -64.125 1.106 1 92.38 353 THR B CA 1
ATOM 6476 C C . THR B 1 353 ? 16.156 -62.594 1.048 1 92.38 353 THR B C 1
ATOM 6478 O O . THR B 1 353 ? 15.148 -62.062 1.503 1 92.38 353 THR B O 1
ATOM 6481 N N . GLU B 1 354 ? 17.219 -62.062 0.634 1 93.75 354 GLU B N 1
ATOM 6482 C CA . GLU B 1 354 ? 17.203 -60.625 0.337 1 93.75 354 GLU B CA 1
ATOM 6483 C C . GLU B 1 354 ? 17 -60.375 -1.155 1 93.75 354 GLU B C 1
ATOM 6485 O O . GLU B 1 354 ? 17.688 -60.969 -1.988 1 93.75 354 GLU B O 1
ATOM 6490 N N . THR B 1 355 ? 16 -59.688 -1.423 1 94.38 355 THR B N 1
ATOM 6491 C CA . THR B 1 355 ? 15.703 -59.344 -2.812 1 94.38 355 THR B CA 1
ATOM 6492 C C . THR B 1 355 ? 15.914 -57.875 -3.08 1 94.38 355 THR B C 1
ATOM 6494 O O . THR B 1 355 ? 15.469 -57.031 -2.303 1 94.38 355 THR B O 1
ATOM 6497 N N . PHE B 1 356 ? 16.547 -57.531 -4.16 1 92.12 356 PHE B N 1
ATOM 6498 C CA . PHE B 1 356 ? 16.812 -56.156 -4.543 1 92.12 356 PHE B CA 1
ATOM 6499 C C . PHE B 1 356 ? 15.789 -55.688 -5.574 1 92.12 356 PHE B C 1
ATOM 6501 O O . PHE B 1 356 ? 15.539 -56.375 -6.57 1 92.12 356 PHE B O 1
ATOM 6508 N N . LEU B 1 357 ? 15.117 -54.688 -5.227 1 90.5 357 LEU B N 1
ATOM 6509 C CA . LEU B 1 357 ? 14.195 -54.031 -6.152 1 90.5 357 LEU B CA 1
ATOM 6510 C C . LEU B 1 357 ? 14.602 -52.594 -6.383 1 90.5 357 LEU B C 1
ATOM 6512 O O . LEU B 1 357 ? 15.539 -52.094 -5.754 1 90.5 357 LEU B O 1
ATOM 6516 N N . ASP B 1 358 ? 13.867 -51.938 -7.355 1 87.69 358 ASP B N 1
ATOM 6517 C CA . ASP B 1 358 ? 14.164 -50.562 -7.668 1 87.69 358 ASP B CA 1
ATOM 6518 C C . ASP B 1 358 ? 14.07 -49.688 -6.418 1 87.69 358 ASP B C 1
ATOM 6520 O O . ASP B 1 358 ? 12.977 -49.469 -5.887 1 87.69 358 ASP B O 1
ATOM 6524 N N . GLY B 1 359 ? 15.219 -49.281 -5.879 1 88.06 359 GLY B N 1
ATOM 6525 C CA . GLY B 1 359 ? 15.289 -48.344 -4.773 1 88.06 359 GLY B CA 1
ATOM 6526 C C . GLY B 1 359 ? 15.148 -49 -3.416 1 88.06 359 GLY B C 1
ATOM 6527 O O . GLY B 1 359 ? 15.227 -48.344 -2.383 1 88.06 359 GLY B O 1
ATOM 6528 N N . TRP B 1 360 ? 14.836 -50.25 -3.359 1 92.38 360 TRP B N 1
ATOM 6529 C CA . TRP B 1 360 ? 14.562 -50.938 -2.102 1 92.38 360 TRP B CA 1
ATOM 6530 C C . TRP B 1 360 ? 15.359 -52.219 -1.997 1 92.38 360 TRP B C 1
ATOM 6532 O O . TRP B 1 360 ? 15.781 -52.781 -3.012 1 92.38 360 TRP B O 1
ATOM 6542 N N . VAL B 1 361 ? 15.672 -52.562 -0.781 1 94.12 361 VAL B N 1
ATOM 6543 C CA . VAL B 1 361 ? 16.078 -53.938 -0.441 1 94.12 361 VAL B CA 1
ATOM 6544 C C . VAL B 1 361 ? 15.047 -54.562 0.507 1 94.12 361 VAL B C 1
ATOM 6546 O O . VAL B 1 361 ? 14.711 -53.969 1.539 1 94.12 361 VAL B O 1
ATOM 6549 N N . VAL B 1 362 ? 14.555 -55.656 0.088 1 95.06 362 VAL B N 1
ATOM 6550 C CA . VAL B 1 362 ? 13.523 -56.312 0.896 1 95.06 362 VAL B CA 1
ATOM 6551 C C . VAL B 1 362 ? 14.07 -57.594 1.508 1 95.06 362 VAL B C 1
ATOM 6553 O O . VAL B 1 362 ? 14.547 -58.469 0.79 1 95.06 362 VAL B O 1
ATOM 6556 N N . LYS B 1 363 ? 13.992 -57.594 2.77 1 94.88 363 LYS B N 1
ATOM 6557 C CA . LYS B 1 363 ? 14.422 -58.781 3.496 1 94.88 363 LYS B CA 1
ATOM 6558 C C . LYS B 1 363 ? 13.227 -59.562 4.039 1 94.88 363 LYS B C 1
ATOM 6560 O O . LYS B 1 363 ? 12.344 -59 4.68 1 94.88 363 LYS B O 1
ATOM 6565 N N . THR B 1 364 ? 13.211 -60.875 3.699 1 94.19 364 THR B N 1
ATOM 6566 C CA . THR B 1 364 ? 12.156 -61.719 4.227 1 94.19 364 THR B CA 1
ATOM 6567 C C . THR B 1 364 ? 12.742 -62.781 5.145 1 94.19 364 THR B C 1
ATOM 6569 O O . THR B 1 364 ? 13.82 -63.312 4.879 1 94.19 364 THR B O 1
ATOM 6572 N N . GLU B 1 365 ? 12.039 -62.969 6.207 1 92.12 365 GLU B N 1
ATOM 6573 C CA . GLU B 1 365 ? 12.453 -64 7.172 1 92.12 365 GLU B CA 1
ATOM 6574 C C . GLU B 1 365 ? 11.25 -64.75 7.73 1 92.12 365 GLU B C 1
ATOM 6576 O O . GLU B 1 365 ? 10.172 -64.188 7.91 1 92.12 365 GLU B O 1
ATOM 6581 N N . ILE B 1 366 ? 11.469 -66.062 7.879 1 91.38 366 ILE B N 1
ATOM 6582 C CA . ILE B 1 366 ? 10.422 -66.875 8.492 1 91.38 366 ILE B CA 1
ATOM 6583 C C . ILE B 1 366 ? 10.719 -67.062 9.977 1 91.38 366 ILE B C 1
ATOM 6585 O O . ILE B 1 366 ? 11.797 -67.562 10.336 1 91.38 366 ILE B O 1
ATOM 6589 N N . LEU B 1 367 ? 9.82 -66.625 10.711 1 88.94 367 LEU B N 1
ATOM 6590 C CA . LEU B 1 367 ? 9.945 -66.812 12.156 1 88.94 367 LEU B CA 1
ATOM 6591 C C . LEU B 1 367 ? 9.016 -67.938 12.648 1 88.94 367 LEU B C 1
ATOM 6593 O O . LEU B 1 367 ? 7.887 -68.062 12.172 1 88.94 367 LEU B O 1
ATOM 6597 N N . PRO B 1 368 ? 9.461 -68.812 13.555 1 80.44 368 PRO B N 1
ATOM 6598 C CA . PRO B 1 368 ? 8.664 -70 14.016 1 80.44 368 PRO B CA 1
ATOM 6599 C C . PRO B 1 368 ? 7.473 -69.562 14.875 1 80.44 368 PRO B C 1
ATOM 6601 O O . PRO B 1 368 ? 6.461 -70.25 14.93 1 80.44 368 PRO B O 1
ATOM 6604 N N . SER B 1 369 ? 7.516 -68.562 15.82 1 72.88 369 SER B N 1
ATOM 6605 C CA . SER B 1 369 ? 6.391 -68.25 16.703 1 72.88 369 SER B CA 1
ATOM 6606 C C . SER B 1 369 ? 6.117 -66.75 16.75 1 72.88 369 SER B C 1
ATOM 6608 O O . SER B 1 369 ? 7.023 -65.938 16.547 1 72.88 369 SER B O 1
ATOM 6610 N N . PRO B 1 370 ? 4.711 -66.438 16.703 1 63.25 370 PRO B N 1
ATOM 6611 C CA . PRO B 1 370 ? 4.328 -65.062 16.797 1 63.25 370 PRO B CA 1
ATOM 6612 C C . PRO B 1 370 ? 4.801 -64.375 18.109 1 63.25 370 PRO B C 1
ATOM 6614 O O . PRO B 1 370 ? 4.695 -63.188 18.266 1 63.25 370 PRO B O 1
ATOM 6617 N N . ILE B 1 371 ? 5.371 -65.125 19.062 1 59.22 371 ILE B N 1
ATOM 6618 C CA . ILE B 1 371 ? 5.688 -64.562 20.391 1 59.22 371 ILE B CA 1
ATOM 6619 C C . ILE B 1 371 ? 6.852 -63.594 20.297 1 59.22 371 ILE B C 1
ATOM 6621 O O . ILE B 1 371 ? 7.879 -63.906 19.688 1 59.22 371 ILE B O 1
ATOM 6625 N N . GLY B 1 372 ? 6.629 -62.344 20.828 1 59.25 372 GLY B N 1
ATOM 6626 C CA . GLY B 1 372 ? 7.664 -61.312 21.016 1 59.25 372 GLY B CA 1
ATOM 6627 C C . GLY B 1 372 ? 7.836 -60.406 19.812 1 59.25 372 GLY B C 1
ATOM 6628 O O . GLY B 1 372 ? 8.922 -59.906 19.578 1 59.25 372 GLY B O 1
ATOM 6629 N N . LEU B 1 373 ? 6.863 -60.5 19.016 1 60.56 373 LEU B N 1
ATOM 6630 C CA . LEU B 1 373 ? 6.953 -59.625 17.844 1 60.56 373 LEU B CA 1
ATOM 6631 C C . LEU B 1 373 ? 7.02 -58.156 18.266 1 60.56 373 LEU B C 1
ATOM 6633 O O . LEU B 1 373 ? 6.301 -57.75 19.172 1 60.56 373 LEU B O 1
ATOM 6637 N N . ASP B 1 374 ? 8.117 -57.469 17.969 1 57.66 374 ASP B N 1
ATOM 6638 C CA . ASP B 1 374 ? 8.281 -56.031 18.25 1 57.66 374 ASP B CA 1
ATOM 6639 C C . ASP B 1 374 ? 7.523 -55.188 17.25 1 57.66 374 ASP B C 1
ATOM 6641 O O . ASP B 1 374 ? 8.07 -54.812 16.203 1 57.66 374 ASP B O 1
ATOM 6645 N N . LEU B 1 375 ? 6.316 -54.938 17.531 1 57.06 375 LEU B N 1
ATOM 6646 C CA . LEU B 1 375 ? 5.449 -54.188 16.641 1 57.06 375 LEU B CA 1
ATOM 6647 C C . LEU B 1 375 ? 5.855 -52.719 16.625 1 57.06 375 LEU B C 1
ATOM 6649 O O . LEU B 1 375 ? 5.27 -51.906 15.898 1 57.06 375 LEU B O 1
ATOM 6653 N N . SER B 1 376 ? 6.738 -52.406 17.625 1 57.09 376 SER B N 1
ATOM 6654 C CA . SER B 1 376 ? 7.191 -51 17.688 1 57.09 376 SER B CA 1
ATOM 6655 C C . SER B 1 376 ? 8.211 -50.719 16.594 1 57.09 376 SER B C 1
ATOM 6657 O O . SER B 1 376 ? 8.727 -49.594 16.5 1 57.09 376 SER B O 1
ATOM 6659 N N . GLU B 1 377 ? 8.43 -51.75 15.773 1 62.31 377 GLU B N 1
ATOM 6660 C CA . GLU B 1 377 ? 9.445 -51.562 14.742 1 62.31 377 GLU B CA 1
ATOM 6661 C C . GLU B 1 377 ? 9.031 -50.531 13.711 1 62.31 377 GLU B C 1
ATOM 6663 O O . GLU B 1 377 ? 7.918 -50 13.773 1 62.31 377 GLU B O 1
ATOM 6668 N N . SER B 1 378 ? 9.93 -50.219 12.75 1 74.56 378 SER B N 1
ATOM 6669 C CA . SER B 1 378 ? 9.812 -49.312 11.625 1 74.56 378 SER B CA 1
ATOM 6670 C C . SER B 1 378 ? 8.547 -49.594 10.812 1 74.56 378 SER B C 1
ATOM 6672 O O . SER B 1 378 ? 8.039 -50.719 10.82 1 74.56 378 SER B O 1
ATOM 6674 N N . SER B 1 379 ? 7.887 -48.594 10.383 1 84.19 379 SER B N 1
ATOM 6675 C CA . SER B 1 379 ? 6.723 -48.719 9.516 1 84.19 379 SER B CA 1
ATOM 6676 C C . SER B 1 379 ? 7.066 -49.5 8.242 1 84.19 379 SER B C 1
ATOM 6678 O O . SER B 1 379 ? 6.176 -49.906 7.504 1 84.19 379 SER B O 1
ATOM 6680 N N . LEU B 1 380 ? 8.297 -49.875 8.219 1 91.94 380 LEU B N 1
ATOM 6681 C CA . LEU B 1 380 ? 8.734 -50.531 7.004 1 91.94 380 LEU B CA 1
ATOM 6682 C C . LEU B 1 380 ? 8.953 -52.031 7.262 1 91.94 380 LEU B C 1
ATOM 6684 O O . LEU B 1 380 ? 9.586 -52.719 6.457 1 91.94 380 LEU B O 1
ATOM 6688 N N . VAL B 1 381 ? 8.5 -52.406 8.438 1 92 381 VAL B N 1
ATOM 6689 C CA . VAL B 1 381 ? 8.531 -53.812 8.781 1 92 381 VAL B CA 1
ATOM 6690 C C . VAL B 1 381 ? 7.113 -54.312 9.039 1 92 381 VAL B C 1
ATOM 6692 O O . VAL B 1 381 ? 6.312 -53.625 9.68 1 92 381 VAL B O 1
ATOM 6695 N N . ALA B 1 382 ? 6.863 -55.438 8.508 1 92 382 ALA B N 1
ATOM 6696 C CA . ALA B 1 382 ? 5.547 -56.031 8.734 1 92 382 ALA B CA 1
ATOM 6697 C C . ALA B 1 382 ? 5.66 -57.5 9.086 1 92 382 ALA B C 1
ATOM 6699 O O . ALA B 1 382 ? 6.605 -58.188 8.664 1 92 382 ALA B O 1
ATOM 6700 N N . TYR B 1 383 ? 4.746 -57.969 9.852 1 91.88 383 TYR B N 1
ATOM 6701 C CA . TYR B 1 383 ? 4.617 -59.375 10.219 1 91.88 383 TYR B CA 1
ATOM 6702 C C . TYR B 1 383 ? 3.332 -59.969 9.664 1 91.88 383 TYR B C 1
ATOM 6704 O O . TYR B 1 383 ? 2.236 -59.469 9.969 1 91.88 383 TYR B O 1
ATOM 6712 N N . LEU B 1 384 ? 3.518 -60.969 8.852 1 92.75 384 LEU B N 1
ATOM 6713 C CA . LEU B 1 384 ? 2.373 -61.594 8.195 1 92.75 384 LEU B CA 1
ATOM 6714 C C . LEU B 1 384 ? 2.295 -63.062 8.523 1 92.75 384 LEU B C 1
ATOM 6716 O O . LEU B 1 384 ? 3.309 -63.688 8.844 1 92.75 384 LEU B O 1
ATOM 6720 N N . ASP B 1 385 ? 1.091 -63.656 8.461 1 92.19 385 ASP B N 1
ATOM 6721 C CA . ASP B 1 385 ? 0.927 -65.125 8.562 1 92.19 385 ASP B CA 1
ATOM 6722 C C . ASP B 1 385 ? 1.483 -65.812 7.332 1 92.19 385 ASP B C 1
ATOM 6724 O O . ASP B 1 385 ? 0.984 -65.625 6.223 1 92.19 385 ASP B O 1
ATOM 6728 N N . MET B 1 386 ? 2.451 -66.688 7.551 1 90.88 386 MET B N 1
ATOM 6729 C CA . MET B 1 386 ? 3.158 -67.312 6.438 1 90.88 386 MET B CA 1
ATOM 6730 C C . MET B 1 386 ? 2.229 -68.25 5.648 1 90.88 386 MET B C 1
ATOM 6732 O O . MET B 1 386 ? 2.295 -68.25 4.418 1 90.88 386 MET B O 1
ATOM 6736 N N . ASP B 1 387 ? 1.369 -68.875 6.285 1 89.62 387 ASP B N 1
ATOM 6737 C CA . ASP B 1 387 ? 0.491 -69.875 5.625 1 89.62 387 ASP B CA 1
ATOM 6738 C C . ASP B 1 387 ? -0.593 -69.125 4.816 1 89.62 387 ASP B C 1
ATOM 6740 O O . ASP B 1 387 ? -1.038 -69.625 3.785 1 89.62 387 ASP B O 1
ATOM 6744 N N . LYS B 1 388 ? -0.933 -68 5.309 1 89.38 388 LYS B N 1
ATOM 6745 C CA . LYS B 1 388 ? -1.93 -67.25 4.598 1 89.38 388 LYS B CA 1
ATOM 6746 C C . LYS B 1 388 ? -1.301 -66.438 3.438 1 89.38 388 LYS B C 1
ATOM 6748 O O . LYS B 1 388 ? -1.898 -66.375 2.365 1 89.38 388 LYS B O 1
ATOM 6753 N N . ALA B 1 389 ? -0.137 -65.938 3.648 1 90.69 389 ALA B N 1
ATOM 6754 C CA . ALA B 1 389 ? 0.568 -65.125 2.652 1 90.69 389 ALA B CA 1
ATOM 6755 C C . ALA B 1 389 ? 1.046 -66 1.489 1 90.69 389 ALA B C 1
ATOM 6757 O O . ALA B 1 389 ? 1.004 -65.562 0.333 1 90.69 389 ALA B O 1
ATOM 6758 N N . GLY B 1 390 ? 1.508 -67.125 1.762 1 87.19 390 GLY B N 1
ATOM 6759 C CA . GLY B 1 390 ? 2.045 -68 0.734 1 87.19 390 GLY B CA 1
ATOM 6760 C C . GLY B 1 390 ? 3.475 -67.688 0.352 1 87.19 390 GLY B C 1
ATOM 6761 O O . GLY B 1 390 ? 4.125 -66.875 1.009 1 87.19 390 GLY B O 1
ATOM 6762 N N . THR B 1 391 ? 3.945 -68.375 -0.727 1 86.81 391 THR B N 1
ATOM 6763 C CA . THR B 1 391 ? 5.34 -68.25 -1.121 1 86.81 391 THR B CA 1
ATOM 6764 C C . THR B 1 391 ? 5.449 -67.438 -2.426 1 86.81 391 THR B C 1
ATOM 6766 O O . THR B 1 391 ? 6.535 -67 -2.805 1 86.81 391 THR B O 1
ATOM 6769 N N . ASP B 1 392 ? 4.336 -67.312 -3.006 1 91.56 392 ASP B N 1
ATOM 6770 C CA . ASP B 1 392 ? 4.332 -66.562 -4.25 1 91.56 392 ASP B CA 1
ATOM 6771 C C . ASP B 1 392 ? 4.094 -65.062 -3.986 1 91.56 392 ASP B C 1
ATOM 6773 O O . ASP B 1 392 ? 3.002 -64.562 -4.23 1 91.56 392 ASP B O 1
ATOM 6777 N N . LEU B 1 393 ? 5.113 -64.438 -3.512 1 94.75 393 LEU B N 1
ATOM 6778 C CA . LEU B 1 393 ? 5.027 -63.031 -3.129 1 94.75 393 LEU B CA 1
ATOM 6779 C C . LEU B 1 393 ? 5.535 -62.156 -4.25 1 94.75 393 LEU B C 1
ATOM 6781 O O . LEU B 1 393 ? 6.547 -62.438 -4.887 1 94.75 393 LEU B O 1
ATOM 6785 N N . ILE B 1 394 ? 4.812 -61.125 -4.535 1 95.25 394 ILE B N 1
ATOM 6786 C CA . ILE B 1 394 ? 5.176 -60.156 -5.562 1 95.25 394 ILE B CA 1
ATOM 6787 C C . ILE B 1 394 ? 5.113 -58.719 -4.984 1 95.25 394 ILE B C 1
ATOM 6789 O O . ILE B 1 394 ? 4.277 -58.438 -4.121 1 95.25 394 ILE B O 1
ATOM 6793 N N . VAL B 1 395 ? 6.062 -57.906 -5.379 1 95.44 395 VAL B N 1
ATOM 6794 C CA . VAL B 1 395 ? 6.051 -56.5 -5.012 1 95.44 395 VAL B CA 1
ATOM 6795 C C . VAL B 1 395 ? 5.816 -55.625 -6.254 1 95.44 395 VAL B C 1
ATOM 6797 O O . VAL B 1 395 ? 6.5 -55.812 -7.266 1 95.44 395 VAL B O 1
ATOM 6800 N N . ARG B 1 396 ? 4.891 -54.812 -6.207 1 94 396 ARG B N 1
ATOM 6801 C CA . ARG B 1 396 ? 4.617 -53.812 -7.246 1 94 396 ARG B CA 1
ATOM 6802 C C . ARG B 1 396 ? 3.979 -52.562 -6.66 1 94 396 ARG B C 1
ATOM 6804 O O . ARG B 1 396 ? 3.758 -52.5 -5.449 1 94 396 ARG B O 1
ATOM 6811 N N . THR B 1 397 ? 3.775 -51.594 -7.547 1 94 397 THR B N 1
ATOM 6812 C CA . THR B 1 397 ? 3.049 -50.406 -7.137 1 94 397 THR B CA 1
ATOM 6813 C C . THR B 1 397 ? 1.584 -50.469 -7.555 1 94 397 THR B C 1
ATOM 6815 O O . THR B 1 397 ? 1.148 -51.5 -8.102 1 94 397 THR B O 1
ATOM 6818 N N . ARG B 1 398 ? 0.866 -49.469 -7.23 1 93.31 398 ARG B N 1
ATOM 6819 C CA . ARG B 1 398 ? -0.584 -49.531 -7.387 1 93.31 398 ARG B CA 1
ATOM 6820 C C . ARG B 1 398 ? -0.971 -49.625 -8.859 1 93.31 398 ARG B C 1
ATOM 6822 O O . ARG B 1 398 ? -0.275 -49.094 -9.727 1 93.31 398 ARG B O 1
ATOM 6829 N N . ALA B 1 399 ? -2.016 -50.375 -9.188 1 89.5 399 ALA B N 1
ATOM 6830 C CA . ALA B 1 399 ? -2.629 -50.5 -10.508 1 89.5 399 ALA B CA 1
ATOM 6831 C C . ALA B 1 399 ? -4.113 -50.156 -10.461 1 89.5 399 ALA B C 1
ATOM 6833 O O . ALA B 1 399 ? -4.727 -50.156 -9.391 1 89.5 399 ALA B O 1
ATOM 6834 N N . GLU B 1 400 ? -4.578 -49.781 -11.617 1 89.19 400 GLU B N 1
ATOM 6835 C CA . GLU B 1 400 ? -5.992 -49.406 -11.688 1 89.19 400 GLU B CA 1
ATOM 6836 C C . GLU B 1 400 ? -6.879 -50.562 -11.25 1 89.19 400 GLU B C 1
ATOM 6838 O O . GLU B 1 400 ? -6.676 -51.719 -11.68 1 89.19 400 GLU B O 1
ATOM 6843 N N . GLY B 1 401 ? -7.742 -50.344 -10.344 1 88.56 401 GLY B N 1
ATOM 6844 C CA . GLY B 1 401 ? -8.711 -51.344 -9.938 1 88.56 401 GLY B CA 1
ATOM 6845 C C . GLY B 1 401 ? -8.266 -52.125 -8.719 1 88.56 401 GLY B C 1
ATOM 6846 O O . GLY B 1 401 ? -9.008 -52.969 -8.227 1 88.56 401 GLY B O 1
ATOM 6847 N N . ASP B 1 402 ? -7.152 -51.844 -8.211 1 92.75 402 ASP B N 1
ATOM 6848 C CA . ASP B 1 402 ? -6.648 -52.562 -7.039 1 92.75 402 ASP B CA 1
ATOM 6849 C C . ASP B 1 402 ? -7.629 -52.469 -5.871 1 92.75 402 ASP B C 1
ATOM 6851 O O . ASP B 1 402 ? -8.195 -51.406 -5.621 1 92.75 402 ASP B O 1
ATOM 6855 N N . GLN B 1 403 ? -7.906 -53.594 -5.301 1 94 403 GLN B N 1
ATOM 6856 C CA . GLN B 1 403 ? -8.734 -53.656 -4.102 1 94 403 GLN B CA 1
ATOM 6857 C C . GLN B 1 403 ? -7.91 -54.062 -2.885 1 94 403 GLN B C 1
ATOM 6859 O O . GLN B 1 403 ? -6.969 -54.844 -2.998 1 94 403 GLN B O 1
ATOM 6864 N N . PHE B 1 404 ? -8.25 -53.531 -1.714 1 92.06 404 PHE B N 1
ATOM 6865 C CA . PHE B 1 404 ? -7.484 -53.75 -0.49 1 92.06 404 PHE B CA 1
ATOM 6866 C C . PHE B 1 404 ? -8.414 -53.844 0.714 1 92.06 404 PHE B C 1
ATOM 6868 O O . PHE B 1 404 ? -9.344 -53.062 0.863 1 92.06 404 PHE B O 1
ATOM 6875 N N . GLN B 1 405 ? -8.266 -54.906 1.464 1 93.69 405 GLN B N 1
ATOM 6876 C CA . GLN B 1 405 ? -8.969 -55.031 2.732 1 93.69 405 GLN B CA 1
ATOM 6877 C C . GLN B 1 405 ? -8.023 -54.844 3.914 1 93.69 405 GLN B C 1
ATOM 6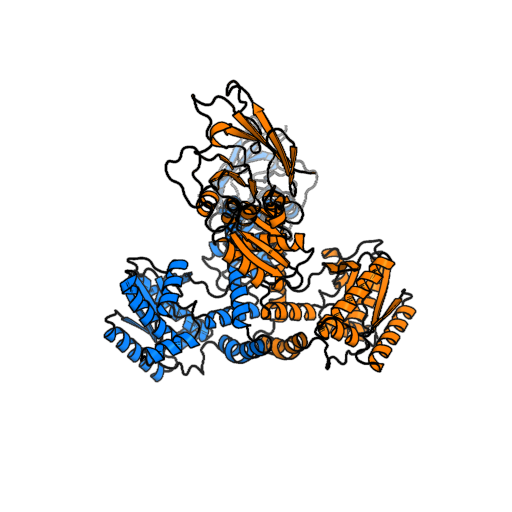879 O O . GLN B 1 405 ? -7.379 -55.781 4.367 1 93.69 405 GLN B O 1
ATOM 6884 N N . PRO B 1 406 ? -8.039 -53.594 4.469 1 92.56 406 PRO B N 1
ATOM 6885 C CA . PRO B 1 406 ? -7.121 -53.281 5.57 1 92.56 406 PRO B CA 1
ATOM 6886 C C . PRO B 1 406 ? -7.418 -54.125 6.82 1 92.56 406 PRO B C 1
ATOM 6888 O O . PRO B 1 406 ? -8.578 -54.469 7.078 1 92.56 406 PRO B O 1
ATOM 6891 N N . LEU B 1 407 ? -6.352 -54.281 7.562 1 90.25 407 LEU B N 1
ATOM 6892 C CA . LEU B 1 407 ? -6.492 -55 8.82 1 90.25 407 LEU B CA 1
ATOM 6893 C C . LEU B 1 407 ? -7.523 -54.344 9.727 1 90.25 407 LEU B C 1
ATOM 6895 O O . LEU B 1 407 ? -7.473 -53.125 9.938 1 90.25 407 LEU B O 1
ATOM 6899 N N . GLY B 1 408 ? -8.438 -55.094 10.203 1 87.56 408 GLY B N 1
ATOM 6900 C CA . GLY B 1 408 ? -9.43 -54.562 11.148 1 87.56 408 GLY B CA 1
ATOM 6901 C C . GLY B 1 408 ? -10.711 -54.125 10.477 1 87.56 408 GLY B C 1
ATOM 6902 O O . GLY B 1 408 ? -11.68 -53.781 11.148 1 87.56 408 GLY B O 1
ATOM 6903 N N . MET B 1 409 ? -10.703 -54.125 9.156 1 88.94 409 MET B N 1
ATOM 6904 C CA . MET B 1 409 ? -11.914 -53.719 8.445 1 88.94 409 MET B CA 1
ATOM 6905 C C . MET B 1 409 ? -12.625 -54.938 7.844 1 88.94 409 MET B C 1
ATOM 6907 O O . MET B 1 409 ? -11.977 -55.906 7.453 1 88.94 409 MET B O 1
ATOM 6911 N N . GLU B 1 410 ? -13.914 -54.875 7.703 1 85.5 410 GLU B N 1
ATOM 6912 C CA . GLU B 1 410 ? -14.711 -56 7.262 1 85.5 410 GLU B CA 1
ATOM 6913 C C . GLU B 1 410 ? -14.766 -56.094 5.738 1 85.5 410 GLU B C 1
ATOM 6915 O O . GLU B 1 410 ? -14.727 -57.188 5.164 1 85.5 410 GLU B O 1
ATOM 6920 N N . ASP B 1 411 ? -14.797 -54.938 5.105 1 89.5 411 ASP B N 1
ATOM 6921 C CA . ASP B 1 411 ? -15 -54.938 3.66 1 89.5 411 ASP B CA 1
ATOM 6922 C C . ASP B 1 411 ? -13.773 -54.406 2.938 1 89.5 411 ASP B C 1
ATOM 6924 O O . ASP B 1 411 ? -13.031 -53.594 3.492 1 89.5 411 ASP B O 1
ATOM 6928 N N . ALA B 1 412 ? -13.617 -55.062 1.788 1 91 412 ALA B N 1
ATOM 6929 C CA . ALA B 1 412 ? -12.578 -54.531 0.905 1 91 412 ALA B CA 1
ATOM 6930 C C . ALA B 1 412 ? -13.008 -53.188 0.282 1 91 412 ALA B C 1
ATOM 6932 O O . ALA B 1 412 ? -14.195 -52.938 0.129 1 91 412 ALA B O 1
ATOM 6933 N N . LYS B 1 413 ? -12.109 -52.281 0.047 1 92.62 413 LYS B N 1
ATOM 6934 C CA . LYS B 1 413 ? -12.344 -51.031 -0.65 1 92.62 413 LYS B CA 1
ATOM 6935 C C . LYS B 1 413 ? -11.273 -50.781 -1.712 1 92.62 413 LYS B C 1
ATOM 6937 O O . LYS B 1 413 ? -10.273 -51.5 -1.773 1 92.62 413 LYS B O 1
ATOM 6942 N N . SER B 1 414 ? -11.555 -49.812 -2.506 1 94.12 414 SER B N 1
ATOM 6943 C CA . SER B 1 414 ? -10.555 -49.469 -3.518 1 94.12 414 SER B CA 1
ATOM 6944 C C . SER B 1 414 ? -9.273 -48.969 -2.877 1 94.12 414 SER B C 1
ATOM 6946 O O . SER B 1 414 ? -9.32 -48.219 -1.896 1 94.12 414 SER B O 1
ATOM 6948 N N . LEU B 1 415 ? -8.141 -49.438 -3.379 1 94.25 415 LEU B N 1
ATOM 6949 C CA . LEU B 1 415 ? -6.855 -49 -2.848 1 94.25 415 LEU B CA 1
ATOM 6950 C C . LEU B 1 415 ? -6.754 -47.469 -2.908 1 94.25 415 LEU B C 1
ATOM 6952 O O . LEU B 1 415 ? -6.234 -46.844 -1.983 1 94.25 415 LEU B O 1
ATOM 6956 N N . LYS B 1 416 ? -7.266 -46.938 -4.004 1 92.12 416 LYS B N 1
ATOM 6957 C CA . LYS B 1 416 ? -7.266 -45.469 -4.172 1 92.12 416 LYS B CA 1
ATOM 6958 C C . LYS B 1 416 ? -7.992 -44.781 -3.018 1 92.12 416 LYS B C 1
ATOM 6960 O O . LYS B 1 416 ? -7.473 -43.844 -2.43 1 92.12 416 LYS B O 1
ATOM 6965 N N . GLU B 1 417 ? -9.109 -45.219 -2.699 1 92.12 417 GLU B N 1
ATOM 6966 C CA . GLU B 1 417 ? -9.898 -44.625 -1.613 1 92.12 417 GLU B CA 1
ATOM 6967 C C . GLU B 1 417 ? -9.18 -44.781 -0.274 1 92.12 417 GLU B C 1
ATOM 6969 O O . GLU B 1 417 ? -9.219 -43.875 0.557 1 92.12 417 GLU B O 1
ATOM 6974 N N . PHE B 1 418 ? -8.586 -45.969 -0.112 1 92.75 418 PHE B N 1
ATOM 6975 C CA . PHE B 1 418 ? -7.848 -46.188 1.128 1 92.75 418 PHE B CA 1
ATOM 6976 C C . PHE B 1 418 ? -6.703 -45.188 1.259 1 92.75 418 PHE B C 1
ATOM 6978 O O . PHE B 1 418 ? -6.48 -44.625 2.334 1 92.75 418 PHE B O 1
ATOM 6985 N N . MET B 1 419 ? -6.012 -45 0.215 1 92.25 419 MET B N 1
ATOM 6986 C CA . MET B 1 419 ? -4.875 -44.094 0.24 1 92.25 419 MET B CA 1
ATOM 6987 C C . MET B 1 419 ? -5.332 -42.656 0.497 1 92.25 419 MET B C 1
ATOM 6989 O O . MET B 1 419 ? -4.676 -41.906 1.23 1 92.25 419 MET B O 1
ATOM 6993 N N . ILE B 1 420 ? -6.426 -42.219 -0.055 1 88.25 420 ILE B N 1
ATOM 6994 C CA . ILE B 1 420 ? -6.988 -40.875 0.151 1 88.25 420 ILE B CA 1
ATOM 6995 C C . ILE B 1 420 ? -7.422 -40.719 1.606 1 88.25 420 ILE B C 1
ATOM 6997 O O . ILE B 1 420 ? -7.113 -39.719 2.244 1 88.25 420 ILE B O 1
ATOM 7001 N N . ASP B 1 421 ? -8.039 -41.812 2.129 1 88.94 421 ASP B N 1
ATOM 7002 C CA . ASP B 1 421 ? -8.523 -41.781 3.506 1 88.94 421 ASP B CA 1
ATOM 7003 C C . ASP B 1 421 ? -7.367 -41.656 4.496 1 88.94 421 ASP B C 1
ATOM 7005 O O . ASP B 1 421 ? -7.523 -41.094 5.578 1 88.94 421 ASP B O 1
ATOM 7009 N N . ASN B 1 422 ? -6.297 -42.219 4.031 1 88.62 422 ASN B N 1
ATOM 7010 C CA . ASN B 1 422 ? -5.121 -42.188 4.898 1 88.62 422 ASN B CA 1
ATOM 7011 C C . ASN B 1 422 ? -4.227 -41 4.578 1 88.62 422 ASN B C 1
ATOM 7013 O O . ASN B 1 422 ? -3.08 -40.938 5.027 1 88.62 422 ASN B O 1
ATOM 7017 N N . LYS B 1 423 ? -4.605 -40.031 3.797 1 85.25 423 LYS B N 1
ATOM 7018 C CA . LYS B 1 423 ? -3.998 -38.719 3.506 1 85.25 423 LYS B CA 1
ATOM 7019 C C . LYS B 1 423 ? -2.607 -38.875 2.896 1 85.25 423 LYS B C 1
ATOM 7021 O O . LYS B 1 423 ? -1.678 -38.156 3.248 1 85.25 423 LYS B O 1
ATOM 7026 N N . ILE B 1 424 ? -2.529 -40.031 2.125 1 86.25 424 ILE B N 1
ATOM 7027 C CA . ILE B 1 424 ? -1.307 -40.188 1.347 1 86.25 424 ILE B CA 1
ATOM 7028 C C . ILE B 1 424 ? -1.315 -39.219 0.17 1 86.25 424 ILE B C 1
ATOM 7030 O O . ILE B 1 424 ? -2.217 -39.281 -0.671 1 86.25 424 ILE B O 1
ATOM 7034 N N . PRO B 1 425 ? -0.316 -38.406 0.073 1 85.12 425 PRO B N 1
ATOM 7035 C CA . PRO B 1 425 ? -0.287 -37.438 -1.022 1 85.12 425 PRO B CA 1
ATOM 7036 C C . PRO B 1 425 ? -0.367 -38.094 -2.398 1 85.12 425 PRO B C 1
ATOM 7038 O O . PRO B 1 425 ? 0.223 -39.156 -2.613 1 85.12 425 PRO B O 1
ATOM 7041 N N . ARG B 1 426 ? -1.03 -37.438 -3.246 1 82.5 426 ARG B N 1
ATOM 7042 C CA . ARG B 1 426 ? -1.288 -37.969 -4.578 1 82.5 426 ARG B CA 1
ATOM 7043 C C . ARG B 1 426 ? 0.013 -38.344 -5.277 1 82.5 426 ARG B C 1
ATOM 7045 O O . ARG B 1 426 ? 0.102 -39.406 -5.902 1 82.5 426 ARG B O 1
ATOM 7052 N N . ASN B 1 427 ? 0.978 -37.562 -5.113 1 80.81 427 ASN B N 1
ATOM 7053 C CA . ASN B 1 427 ? 2.236 -37.781 -5.82 1 80.81 427 ASN B CA 1
ATOM 7054 C C . ASN B 1 427 ? 3.062 -38.906 -5.191 1 80.81 427 ASN B C 1
ATOM 7056 O O . ASN B 1 427 ? 4.012 -39.406 -5.801 1 80.81 427 ASN B O 1
ATOM 7060 N N . TRP B 1 428 ? 2.623 -39.344 -4.074 1 86.38 428 TRP B N 1
ATOM 7061 C CA . TRP B 1 428 ? 3.322 -40.438 -3.395 1 86.38 428 TRP B CA 1
ATOM 7062 C C . TRP B 1 428 ? 2.68 -41.781 -3.713 1 86.38 428 TRP B C 1
ATOM 7064 O O . TRP B 1 428 ? 3.311 -42.844 -3.557 1 86.38 428 TRP B O 1
ATOM 7074 N N . ARG B 1 429 ? 1.516 -41.812 -4.105 1 89.44 429 ARG B N 1
ATOM 7075 C CA . ARG B 1 429 ? 0.693 -43 -4.188 1 89.44 429 ARG B CA 1
ATOM 7076 C C . ARG B 1 429 ? 1.247 -43.969 -5.219 1 89.44 429 ARG B C 1
ATOM 7078 O O . ARG B 1 429 ? 1.184 -45.188 -5.027 1 89.44 429 ARG B O 1
ATOM 7085 N N . ALA B 1 430 ? 1.821 -43.438 -6.176 1 88.69 430 ALA B N 1
ATOM 7086 C CA . ALA B 1 430 ? 2.365 -44.281 -7.223 1 88.69 430 ALA B CA 1
ATOM 7087 C C . ALA B 1 430 ? 3.703 -44.875 -6.801 1 88.69 430 ALA B C 1
ATOM 7089 O O . ALA B 1 430 ? 4.191 -45.844 -7.426 1 88.69 430 ALA B O 1
ATOM 7090 N N . ARG B 1 431 ? 4.199 -44.438 -5.672 1 90.25 431 ARG B N 1
ATOM 7091 C CA . ARG B 1 431 ? 5.535 -44.875 -5.266 1 90.25 431 ARG B CA 1
ATOM 7092 C C . ARG B 1 431 ? 5.465 -45.844 -4.102 1 90.25 431 ARG B C 1
ATOM 7094 O O . ARG B 1 431 ? 6.453 -46.531 -3.787 1 90.25 431 ARG B O 1
ATOM 7101 N N . VAL B 1 432 ? 4.391 -45.969 -3.518 1 92.12 432 VAL B N 1
ATOM 7102 C CA . VAL B 1 432 ? 4.242 -46.875 -2.365 1 92.12 432 VAL B CA 1
ATOM 7103 C C . VAL B 1 432 ? 4.242 -48.312 -2.828 1 92.12 432 VAL B C 1
ATOM 7105 O O . VAL B 1 432 ? 3.373 -48.719 -3.602 1 92.12 432 VAL B O 1
ATOM 7108 N N . PRO B 1 433 ? 5.141 -49.125 -2.316 1 93.94 433 PRO B N 1
ATOM 7109 C CA . PRO B 1 433 ? 5.141 -50.531 -2.707 1 93.94 433 PRO B CA 1
ATOM 7110 C C . PRO B 1 433 ? 3.99 -51.312 -2.078 1 93.94 433 PRO B C 1
ATOM 7112 O O . PRO B 1 433 ? 3.58 -51.031 -0.952 1 93.94 433 PRO B O 1
ATOM 7115 N N . LEU B 1 434 ? 3.564 -52.25 -2.82 1 95.38 434 LEU B N 1
ATOM 7116 C CA . LEU B 1 434 ? 2.561 -53.219 -2.354 1 95.38 434 LEU B CA 1
ATOM 7117 C C . LEU B 1 434 ? 3.131 -54.625 -2.303 1 95.38 434 LEU B C 1
ATOM 7119 O O . LEU B 1 434 ? 3.846 -55.031 -3.217 1 95.38 434 LEU B O 1
ATOM 7123 N N . LEU B 1 435 ? 2.932 -55.219 -1.249 1 95.44 435 LEU B N 1
ATOM 7124 C CA . LEU B 1 435 ? 3.199 -56.656 -1.183 1 95.44 435 LEU B CA 1
ATOM 7125 C C . LEU B 1 435 ? 1.953 -57.469 -1.534 1 95.44 435 LEU B C 1
ATOM 7127 O O . LEU B 1 435 ? 0.914 -57.312 -0.887 1 95.44 435 LEU B O 1
ATOM 7131 N N . ILE B 1 436 ? 2.098 -58.219 -2.547 1 95.06 436 ILE B N 1
ATOM 7132 C CA . ILE B 1 436 ? 0.931 -58.906 -3.084 1 95.06 436 ILE B CA 1
ATOM 7133 C C . ILE B 1 436 ? 1.194 -60.406 -3.119 1 95.06 436 ILE B C 1
ATOM 7135 O O . ILE B 1 436 ? 2.328 -60.844 -3.34 1 95.06 436 ILE B O 1
ATOM 7139 N N . SER B 1 437 ? 0.16 -61.219 -2.801 1 92.94 437 SER B N 1
ATOM 7140 C CA . SER B 1 437 ? 0.14 -62.656 -2.984 1 92.94 437 SER B CA 1
ATOM 7141 C C . SER B 1 437 ? -1.172 -63.125 -3.611 1 92.94 437 SER B C 1
ATOM 7143 O O . SER B 1 437 ? -2.252 -62.75 -3.143 1 92.94 437 SER B O 1
ATOM 7145 N N . SER B 1 438 ? -1.113 -64.062 -4.633 1 83.69 438 SER B N 1
ATOM 7146 C CA . SER B 1 438 ? -2.285 -64.625 -5.312 1 83.69 438 SER B CA 1
ATOM 7147 C C . SER B 1 438 ? -3.285 -63.5 -5.656 1 83.69 438 SER B C 1
ATOM 7149 O O . SER B 1 438 ? -4.473 -63.625 -5.359 1 83.69 438 SER B O 1
ATOM 7151 N N . LYS B 1 439 ? -2.883 -62.312 -6.043 1 80.19 439 LYS B N 1
ATOM 7152 C CA . LYS B 1 439 ? -3.65 -61.156 -6.547 1 80.19 439 LYS B CA 1
ATOM 7153 C C . LYS B 1 439 ? -4.25 -60.344 -5.402 1 80.19 439 LYS B C 1
ATOM 7155 O O . LYS B 1 439 ? -5.023 -59.438 -5.633 1 80.19 439 LYS B O 1
ATOM 7160 N N . GLU B 1 440 ? -3.939 -60.812 -4.18 1 90.75 440 GLU B N 1
ATOM 7161 C CA . GLU B 1 440 ? -4.414 -60.031 -3.031 1 90.75 440 GLU B CA 1
ATOM 7162 C C . GLU B 1 440 ? -3.305 -59.188 -2.445 1 90.75 440 GLU B C 1
ATOM 7164 O O . GLU B 1 440 ? -2.16 -59.625 -2.332 1 90.75 440 GLU B O 1
ATOM 7169 N N . ILE B 1 441 ? -3.664 -57.969 -2.078 1 95.12 441 ILE B N 1
ATOM 7170 C CA . ILE B 1 441 ? -2.703 -57.062 -1.455 1 95.12 441 ILE B CA 1
ATOM 7171 C C . ILE B 1 441 ? -2.543 -57.406 0.021 1 95.12 441 ILE B C 1
ATOM 7173 O O . ILE B 1 441 ? -3.49 -57.281 0.802 1 95.12 441 ILE B O 1
ATOM 7177 N N . LEU B 1 442 ? -1.337 -57.781 0.397 1 95.12 442 LEU B N 1
ATOM 7178 C CA . LEU B 1 442 ? -1.06 -58.25 1.759 1 95.12 442 LEU B CA 1
ATOM 7179 C C . LEU B 1 442 ? -0.614 -57.062 2.631 1 95.12 442 LEU B C 1
ATOM 7181 O O . LEU B 1 442 ? -0.801 -57.094 3.85 1 95.12 442 LEU B O 1
ATOM 7185 N N . TRP B 1 443 ? 0.006 -56.125 1.976 1 94.62 443 TRP B N 1
ATOM 7186 C CA . TRP B 1 443 ? 0.62 -55.031 2.742 1 94.62 443 TRP B CA 1
ATOM 7187 C C . TRP B 1 443 ? 0.824 -53.812 1.873 1 94.62 443 TRP B C 1
ATOM 7189 O O . TRP B 1 443 ? 1.395 -53.906 0.783 1 94.62 443 TRP B O 1
ATOM 7199 N N . LEU B 1 444 ? 0.227 -52.719 2.305 1 94.75 444 LEU B N 1
ATOM 7200 C CA . LEU B 1 444 ? 0.635 -51.406 1.832 1 94.75 444 LEU B CA 1
ATOM 7201 C C . LEU B 1 444 ? 1.836 -50.906 2.621 1 94.75 444 LEU B C 1
ATOM 7203 O O . LEU B 1 444 ? 1.683 -50.406 3.74 1 94.75 444 LEU B O 1
ATOM 7207 N N . VAL B 1 445 ? 2.939 -50.969 2.002 1 92.75 445 VAL B N 1
ATOM 7208 C CA . VAL B 1 445 ? 4.203 -50.812 2.713 1 92.75 445 VAL B CA 1
ATOM 7209 C C . VAL B 1 445 ? 4.254 -49.469 3.387 1 92.75 445 VAL B C 1
ATOM 7211 O O . VAL B 1 445 ? 4.051 -48.438 2.734 1 92.75 445 VAL B O 1
ATOM 7214 N N . GLY B 1 446 ? 4.535 -49.562 4.664 1 90.44 446 GLY B N 1
ATOM 7215 C CA . GLY B 1 446 ? 4.672 -48.312 5.422 1 90.44 446 GLY B CA 1
ATOM 7216 C C . GLY B 1 446 ? 3.363 -47.844 6.023 1 90.44 446 GLY B C 1
ATOM 7217 O O . GLY B 1 446 ? 3.348 -46.906 6.812 1 90.44 446 GLY B O 1
ATOM 7218 N N . TYR B 1 447 ? 2.207 -48.5 5.762 1 91.62 447 TYR B N 1
ATOM 7219 C CA . TYR B 1 447 ? 0.927 -47.969 6.211 1 91.62 447 TYR B CA 1
ATOM 7220 C C . TYR B 1 447 ? 0.105 -49.031 6.918 1 91.62 447 TYR B C 1
ATOM 7222 O O . TYR B 1 447 ? -0.065 -49 8.141 1 91.62 447 TYR B O 1
ATOM 7230 N N . ARG B 1 448 ? -0.325 -50.062 6.137 1 92.12 448 ARG B N 1
ATOM 7231 C CA . ARG B 1 448 ? -1.225 -51 6.781 1 92.12 448 ARG B CA 1
ATOM 7232 C C . ARG B 1 448 ? -1.148 -52.375 6.105 1 92.12 448 ARG B C 1
ATOM 7234 O O . ARG B 1 448 ? -1.037 -52.469 4.883 1 92.12 448 ARG B O 1
ATOM 7241 N N . ILE B 1 449 ? -1.235 -53.438 6.93 1 92.56 449 ILE B N 1
ATOM 7242 C CA . ILE B 1 449 ? -1.286 -54.781 6.402 1 92.56 449 ILE B CA 1
ATOM 7243 C C . ILE B 1 449 ? -2.732 -55.156 6.086 1 92.56 449 ILE B C 1
ATOM 7245 O O . ILE B 1 449 ? -3.668 -54.562 6.637 1 92.56 449 ILE B O 1
ATOM 7249 N N . GLY B 1 450 ? -2.859 -56.094 5.215 1 93.06 450 GLY B N 1
ATOM 7250 C CA . GLY B 1 450 ? -4.184 -56.562 4.855 1 93.06 450 GLY B CA 1
ATOM 7251 C C . GLY B 1 450 ? -4.73 -57.594 5.84 1 93.06 450 GLY B C 1
ATOM 7252 O O . GLY B 1 450 ? -3.965 -58.25 6.535 1 93.06 450 GLY B O 1
ATOM 7253 N N . GLU B 1 451 ? -6.023 -57.625 5.891 1 92 451 GLU B N 1
ATOM 7254 C CA . GLU B 1 451 ? -6.707 -58.594 6.773 1 92 451 GLU B CA 1
ATOM 7255 C C . GLU B 1 451 ? -6.367 -60.031 6.41 1 92 451 GLU B C 1
ATOM 7257 O O . GLU B 1 451 ? -6.285 -60.875 7.289 1 92 451 GLU B O 1
ATOM 7262 N N . SER B 1 452 ? -6.102 -60.312 5.168 1 89.06 452 SER B N 1
ATOM 7263 C CA . SER B 1 452 ? -5.859 -61.656 4.66 1 89.06 452 SER B CA 1
ATOM 7264 C C . SER B 1 452 ? -4.523 -62.188 5.16 1 89.06 452 SER B C 1
ATOM 7266 O O . SER B 1 452 ? -4.289 -63.406 5.133 1 89.06 452 SER B O 1
ATOM 7268 N N . ALA B 1 453 ? -3.699 -61.281 5.645 1 88.44 453 ALA B N 1
ATOM 7269 C CA . ALA B 1 453 ? -2.367 -61.719 6.055 1 88.44 453 ALA B CA 1
ATOM 7270 C C . ALA B 1 453 ? -2.18 -61.562 7.562 1 88.44 453 ALA B C 1
ATOM 7272 O O . ALA B 1 453 ? -1.066 -61.719 8.07 1 88.44 453 ALA B O 1
ATOM 7273 N N . LYS B 1 454 ? -3.133 -61.375 8.281 1 90.81 454 LYS B N 1
ATOM 7274 C CA . LYS B 1 454 ? -3.062 -61.094 9.711 1 90.81 454 LYS B CA 1
ATOM 7275 C C . LYS B 1 454 ? -2.521 -62.281 10.5 1 90.81 454 LYS B C 1
ATOM 7277 O O . LYS B 1 454 ? -2.857 -63.406 10.211 1 90.81 454 LYS B O 1
ATOM 7282 N N . VAL B 1 455 ? -1.732 -61.875 11.422 1 88.38 455 VAL B N 1
ATOM 7283 C CA . VAL B 1 455 ? -1.251 -62.875 12.367 1 88.38 455 VAL B CA 1
ATOM 7284 C C . VAL B 1 455 ? -2.281 -63.094 13.484 1 88.38 455 VAL B C 1
ATOM 7286 O O . VAL B 1 455 ? -2.723 -62.125 14.102 1 88.38 455 VAL B O 1
ATOM 7289 N N . ASP B 1 456 ? -2.73 -64.25 13.641 1 86.44 456 ASP B N 1
ATOM 7290 C CA . ASP B 1 456 ? -3.705 -64.562 14.688 1 86.44 456 ASP B CA 1
ATOM 7291 C C . ASP B 1 456 ? -3.238 -65.688 15.57 1 86.44 456 ASP B C 1
ATOM 7293 O O . ASP B 1 456 ? -2.068 -66.062 15.531 1 86.44 456 ASP B O 1
ATOM 7297 N N . GLU B 1 457 ? -4.121 -66.25 16.422 1 84.44 457 GLU B N 1
ATOM 7298 C CA . GLU B 1 457 ? -3.781 -67.25 17.406 1 84.44 457 GLU B CA 1
ATOM 7299 C C . GLU B 1 457 ? -3.441 -68.625 16.734 1 84.44 457 GLU B C 1
ATOM 7301 O O . GLU B 1 457 ? -2.715 -69.438 17.297 1 84.44 457 GLU B O 1
ATOM 7306 N N . ASN B 1 458 ? -3.85 -68.812 15.523 1 85.44 458 ASN B N 1
ATOM 7307 C CA . ASN B 1 458 ? -3.648 -70.125 14.812 1 85.44 458 ASN B CA 1
ATOM 7308 C C . ASN B 1 458 ? -2.393 -70.062 13.945 1 85.44 458 ASN B C 1
ATOM 7310 O O . ASN B 1 458 ? -2.047 -71.062 13.305 1 85.44 458 ASN B O 1
ATOM 7314 N N . THR B 1 459 ? -1.771 -68.938 14.016 1 88.94 459 THR B N 1
ATOM 7315 C CA . THR B 1 459 ? -0.592 -68.75 13.172 1 88.94 459 THR B CA 1
ATOM 7316 C C . THR B 1 459 ? 0.576 -69.562 13.719 1 88.94 459 THR B C 1
ATOM 7318 O O . THR B 1 459 ? 0.909 -69.5 14.898 1 88.94 459 THR B O 1
ATOM 7321 N N . ARG B 1 460 ? 1.225 -70.375 12.867 1 88.31 460 ARG B N 1
ATOM 7322 C CA . ARG B 1 460 ? 2.348 -71.188 13.266 1 88.31 460 ARG B CA 1
ATOM 7323 C C . ARG B 1 460 ? 3.674 -70.562 12.844 1 88.31 460 ARG B C 1
ATOM 7325 O O . ARG B 1 460 ? 4.672 -70.688 13.562 1 88.31 460 ARG B O 1
ATOM 7332 N N . ARG B 1 461 ? 3.697 -70.062 11.625 1 90.81 461 ARG B N 1
ATOM 7333 C CA . ARG B 1 461 ? 4.879 -69.375 11.078 1 90.81 461 ARG B CA 1
ATOM 7334 C C . ARG B 1 461 ? 4.57 -67.938 10.664 1 90.81 461 ARG B C 1
ATOM 7336 O O . ARG B 1 461 ? 3.502 -67.688 10.117 1 90.81 461 ARG B O 1
ATOM 7343 N N . VAL B 1 462 ? 5.512 -67.188 11.023 1 92.94 462 VAL B N 1
ATOM 7344 C CA . VAL B 1 462 ? 5.34 -65.75 10.734 1 92.94 462 VAL B CA 1
ATOM 7345 C C . VAL B 1 462 ? 6.352 -65.312 9.672 1 92.94 462 VAL B C 1
ATOM 7347 O O . VAL B 1 462 ? 7.527 -65.688 9.742 1 92.94 462 VAL B O 1
ATOM 7350 N N . LEU B 1 463 ? 5.848 -64.688 8.695 1 92.94 463 LEU B N 1
ATOM 7351 C CA . LEU B 1 463 ? 6.711 -64.062 7.688 1 92.94 463 LEU B CA 1
ATOM 7352 C C . LEU B 1 463 ? 7.047 -62.656 8.055 1 92.94 463 LEU B C 1
ATOM 7354 O O . LEU B 1 463 ? 6.16 -61.781 8.109 1 92.94 463 LEU B O 1
ATOM 7358 N N . ARG B 1 464 ? 8.234 -62.344 8.352 1 92.94 464 ARG B N 1
ATOM 7359 C CA . ARG B 1 464 ? 8.719 -61 8.57 1 92.94 464 ARG B CA 1
ATOM 7360 C C . ARG B 1 464 ? 9.258 -60.375 7.281 1 92.94 464 ARG B C 1
ATOM 7362 O O . ARG B 1 464 ? 10.141 -60.969 6.641 1 92.94 464 ARG B O 1
ATOM 7369 N N . VAL B 1 465 ? 8.648 -59.375 6.848 1 94.06 465 VAL B N 1
ATOM 7370 C CA . VAL B 1 465 ? 9.094 -58.656 5.645 1 94.06 465 VAL B CA 1
ATOM 7371 C C . VAL B 1 465 ? 9.617 -57.281 6.012 1 94.06 465 VAL B C 1
ATOM 7373 O O . VAL B 1 465 ? 8.906 -56.5 6.641 1 94.06 465 VAL B O 1
ATOM 7376 N N . GLU B 1 466 ? 10.766 -56.938 5.664 1 94.19 466 GLU B N 1
ATOM 7377 C CA . GLU B 1 466 ? 11.391 -55.656 5.961 1 94.19 466 GLU B CA 1
ATOM 7378 C C . GLU B 1 466 ? 11.844 -54.938 4.688 1 94.19 466 GLU B C 1
ATOM 7380 O O . GLU B 1 466 ? 12.617 -55.5 3.904 1 94.19 466 GLU B O 1
ATOM 7385 N N . PHE B 1 467 ? 11.312 -53.75 4.508 1 94.19 467 PHE B N 1
ATOM 7386 C CA . PHE B 1 467 ? 11.75 -52.875 3.412 1 94.19 467 PHE B CA 1
ATOM 7387 C C . PHE B 1 467 ? 12.812 -51.906 3.887 1 94.19 467 PHE B C 1
ATOM 7389 O O . PHE B 1 467 ? 12.656 -51.25 4.922 1 94.19 467 PHE B O 1
ATOM 7396 N N . ARG B 1 468 ? 13.891 -51.812 3.223 1 91.88 468 ARG B N 1
ATOM 7397 C CA . ARG B 1 468 ? 14.945 -50.812 3.488 1 91.88 468 ARG B CA 1
ATOM 7398 C C . ARG B 1 468 ? 15.289 -50.031 2.232 1 91.88 468 ARG B C 1
ATOM 7400 O O . ARG B 1 468 ? 15.312 -50.594 1.131 1 91.88 468 ARG B O 1
ATOM 7407 N N . LEU B 1 469 ? 15.578 -48.781 2.451 1 89.31 469 LEU B N 1
ATOM 7408 C CA . LEU B 1 469 ? 15.945 -47.938 1.324 1 89.31 469 LEU B CA 1
ATOM 7409 C C . LEU B 1 469 ? 17.359 -48.25 0.853 1 89.31 469 LEU B C 1
ATOM 7411 O O . LEU B 1 469 ? 18.266 -48.469 1.67 1 89.31 469 LEU B O 1
ATOM 7415 N N . LEU B 1 470 ? 17.469 -48.438 -0.486 1 83.25 470 LEU B N 1
ATOM 7416 C CA . LEU B 1 470 ? 18.812 -48.594 -1.033 1 83.25 470 LEU B CA 1
ATOM 7417 C C . LEU B 1 470 ? 19.547 -47.281 -1.112 1 83.25 470 LEU B C 1
ATOM 7419 O O . LEU B 1 470 ? 18.969 -46.281 -1.554 1 83.25 470 LEU B O 1
ATOM 7423 N N . GLY B 1 471 ? 20.469 -46.781 -0.225 1 63.47 471 GLY B N 1
ATOM 7424 C CA . GLY B 1 471 ? 21.281 -45.562 -0.267 1 63.47 471 GLY B CA 1
ATOM 7425 C C . GLY B 1 471 ? 21.812 -45.25 -1.65 1 63.47 471 GLY B C 1
ATOM 7426 O O . GLY B 1 471 ? 21.953 -46.156 -2.488 1 63.47 471 GLY B O 1
#